Protein AF-0000000077101156 (afdb_homodimer)

pLDDT: mean 92.53, std 10.07, range [42.16, 98.94]

Solvent-accessible surface area (backbone atoms only — not comparable to full-atom values): 41865 Å² total; per-residue (Å²): 132,96,75,68,54,68,66,53,35,39,62,56,43,44,55,80,63,51,94,92,47,60,87,61,80,62,68,59,64,40,34,51,38,80,44,78,38,65,65,61,48,22,32,39,66,68,65,74,40,89,78,66,47,37,36,64,61,42,38,74,32,38,50,22,44,20,42,21,53,13,57,56,46,64,32,70,32,42,44,57,16,15,12,28,41,25,18,54,50,49,66,48,54,65,67,44,40,42,76,26,31,34,38,29,42,51,56,38,38,64,63,57,45,46,27,43,67,48,55,35,37,40,28,30,26,45,59,48,72,38,58,79,81,53,49,72,68,60,53,57,65,68,61,54,96,52,42,48,36,33,38,45,26,49,43,13,43,78,67,46,46,54,55,59,45,57,63,51,24,52,50,24,51,73,70,66,23,48,25,35,30,37,34,40,58,34,32,51,81,28,33,42,58,55,83,44,49,36,29,32,39,28,25,36,36,30,22,45,42,23,24,68,35,46,37,65,18,12,25,38,29,32,44,46,70,67,64,55,67,85,34,28,82,81,37,34,87,39,54,32,64,29,78,90,56,69,45,43,30,35,43,79,75,45,46,59,39,18,68,53,50,47,36,33,74,45,49,29,55,36,43,16,34,29,48,49,36,65,46,33,49,54,33,45,60,22,32,45,46,31,64,59,48,53,51,40,11,22,53,32,27,46,54,48,46,56,52,45,60,71,33,90,59,41,64,48,61,48,38,40,74,37,88,85,30,91,27,19,67,57,28,48,70,62,17,69,85,32,50,42,24,60,34,30,34,27,37,67,62,28,56,66,34,47,50,49,22,62,49,49,37,81,74,50,40,41,29,80,60,57,44,28,47,58,36,24,31,39,44,39,48,62,31,73,38,57,63,38,53,72,64,50,28,47,73,57,58,38,54,66,39,34,30,42,35,19,36,16,60,61,61,52,69,60,56,47,50,34,49,50,60,10,50,68,67,38,124,132,95,75,67,54,68,67,55,36,39,63,58,44,44,55,80,62,53,95,93,48,61,88,62,80,62,70,59,66,40,33,49,39,81,44,78,37,64,64,62,49,24,31,39,65,68,66,72,41,89,78,65,46,37,36,63,63,43,38,75,31,37,50,23,43,20,42,20,55,12,56,55,47,64,33,69,31,43,43,57,15,15,12,29,40,26,19,54,50,48,66,49,53,65,68,42,39,44,75,25,31,34,38,29,42,52,56,39,38,63,63,57,46,47,27,43,66,48,56,35,37,41,27,30,25,44,59,48,72,38,58,78,81,52,50,73,68,60,52,57,66,69,61,54,95,51,42,47,35,33,40,46,26,48,43,13,41,79,68,46,46,54,55,58,46,58,64,52,25,51,51,24,52,73,70,66,24,48,23,36,32,37,34,38,58,35,33,48,82,28,35,42,56,56,82,44,50,36,30,33,40,28,25,36,36,30,22,44,43,24,24,66,35,47,38,64,17,12,25,38,28,33,44,43,70,66,64,55,68,83,34,29,84,79,36,35,87,40,55,31,64,29,80,91,55,70,45,43,31,34,43,78,75,45,46,58,39,19,69,54,49,48,36,33,74,44,49,29,55,35,43,16,34,29,48,48,34,65,45,36,50,54,33,44,59,23,32,43,46,31,64,60,48,52,52,40,10,22,52,32,26,48,53,49,46,54,53,46,60,72,34,90,58,41,63,49,61,47,37,39,75,37,87,86,30,91,27,18,68,60,28,49,70,63,16,69,83,32,48,42,23,61,34,29,32,28,38,66,62,27,57,66,34,46,50,50,22,60,50,50,36,78,76,50,39,41,29,78,59,55,43,29,47,57,34,24,32,39,44,39,48,65,31,74,39,57,65,38,55,72,64,51,26,46,72,57,57,37,54,68,39,34,32,42,35,19,36,16,59,63,61,52,68,60,55,47,50,34,49,50,59,10,50,68,67,38,125

InterPro domains:
  IPR000277 Cys/Met metabolism, pyridoxal phosphate-dependent enzyme [PF01053] (7-423)
  IPR000277 Cys/Met metabolism, pyridoxal phosphate-dependent enzyme [PIRSF001434] (5-426)
  IPR000277 Cys/Met metabolism, pyridoxal phosphate-dependent enzyme [cd00614] (22-424)
  IPR006235 O-acetylhomoserine/O-acetylserine sulfhydrylase [PTHR43797] (3-425)
  IPR006235 O-acetylhomoserine/O-acetylserine sulfhydrylase [TIGR01326] (6-423)
  IPR015421 Pyridoxal phosphate-dependent transferase, major domain [G3DSA:3.40.640.10] (2-288)
  IPR015422 Pyridoxal phosphate-dependent transferase, small domain [G3DSA:3.90.1150.10] (292-427)
  IPR015424 Pyridoxal phosphate-dependent transferase [SSF53383] (5-423)

Radius of gyration: 27.14 Å; Cα contacts (8 Å, |Δi|>4): 2015; chains: 2; bounding box: 59×78×65 Å

Foldseek 3Di:
DLDDDLLCLLAQALDDDDVPGDPAQDLPQDQADDDDDPVVVVCVLLVNDDDTGGPLQPDSLQRSLQRSLQVLLQADGKGKFQALLLQLVLLVVLQDAAQAEEEEELQADPVNCCCQPPVVVVRRYHYDYDHLPDDLVVLLVPDDLRYAEYEYECQGPPLRAGHPLQSRLCSQVVSQHFYEYEDAFQRSLQFNSVVSRHFKYKYFLCFLLLQANPHHMMMIGGRLPRDCCVVCVSRVVQQFFDPVRVGDNQCVPPPSCSSVVSSSVPVSVVVRRHHRSVRSSSSSVSSSCSNVWFLLLQVLQAVLQVVLCPDPFWDDKAACCDPPHPNVVVCCVRGVSGGGNKMKTFTPVAPVLLVQLQVQFDQEDDDPGANHLGKYKYQCCVPVCVVPPCVRCVVSVHHNRIMIIHGHNPDSVVVNVRSVVSSVRRD/DLDDDLLCLLAQALDDDDVPDDPAQDLPQDQADDDDDPVVVVCVLLVNDDDTGGPLQPDSLQRSLQRSLQVLLQADGKGKFQALLVQLVLLVVLQDAAQAEEEEELQADPVNCCCQPPVVVVRRYHYDYDHLPDDLVVLLVPDDLRYAEYEYECQGPPLGAGHPLQSRLCSQVVSQHFYEYEDAFQRSLQFNSVVSRHFKYKYFLCFLLLQANPGHMMMIGGRLPRDCVVVCVSRVVQQWFDPVRVGDNQCVPPPSCSSVVSSSVPVSVVVRRHHRSVRSSSSSVSSSCSNVWFLLLQVLQAVLQVVLCPDPFWDDKAACCDPPHPNVVVCCVRGVSGGGNKMKTFTPVAPVLLVQLQVQFDQEDDDPGANHLGKYKYQCCVPVCVVPPCVRCVVSVHHNRIMMIHGHNPDSVVVNVRSVRSSVRRD

Structure (mmCIF, N/CA/C/O backbone):
data_AF-0000000077101156-model_v1
#
loop_
_entity.id
_entity.type
_entity.pdbx_description
1 polymer 'O-acetylhomoserine aminocarboxypropyltransferase/cysteine synthase'
#
loop_
_atom_site.group_PDB
_atom_site.id
_atom_site.type_symbol
_atom_site.label_atom_id
_atom_site.label_alt_id
_atom_site.label_comp_id
_atom_site.label_asym_id
_atom_site.label_entity_id
_atom_site.label_seq_id
_atom_site.pdbx_PDB_ins_code
_atom_site.Cartn_x
_atom_site.Cartn_y
_atom_site.Cartn_z
_atom_site.occupancy
_atom_site.B_iso_or_equiv
_atom_site.auth_seq_id
_atom_site.auth_comp_id
_atom_site.auth_asym_id
_atom_site.auth_atom_id
_atom_site.pdbx_PDB_model_num
ATOM 1 N N . MET A 1 1 ? 25.453 23.359 -11.617 1 42.16 1 MET A N 1
ATOM 2 C CA . MET A 1 1 ? 25 24.172 -10.492 1 42.16 1 MET A CA 1
ATOM 3 C C . MET A 1 1 ? 24.25 23.312 -9.477 1 42.16 1 MET A C 1
ATOM 5 O O . MET A 1 1 ? 23.141 22.812 -9.766 1 42.16 1 MET A O 1
ATOM 9 N N . SER A 1 2 ? 24.984 22.641 -8.516 1 55.53 2 SER A N 1
ATOM 10 C CA . SER A 1 2 ? 24.656 21.609 -7.543 1 55.53 2 SER A CA 1
ATOM 11 C C . SER A 1 2 ? 23.797 22.172 -6.418 1 55.53 2 SER A C 1
ATOM 13 O O . SER A 1 2 ? 23.219 21.422 -5.633 1 55.53 2 SER A O 1
ATOM 15 N N . ASP A 1 3 ? 23.5 23.531 -6.371 1 74.31 3 ASP A N 1
ATOM 16 C CA . ASP A 1 3 ? 22.797 24.062 -5.207 1 74.31 3 ASP A CA 1
ATOM 17 C C . ASP A 1 3 ? 21.656 24.984 -5.621 1 74.31 3 ASP A C 1
ATOM 19 O O . ASP A 1 3 ? 21.656 26.172 -5.266 1 74.31 3 ASP A O 1
ATOM 23 N N . TYR A 1 4 ? 20.797 24.469 -6.41 1 83.69 4 TYR A N 1
ATOM 24 C CA . TYR A 1 4 ? 19.656 25.266 -6.863 1 83.69 4 TYR A CA 1
ATOM 25 C C . TYR A 1 4 ? 18.781 25.672 -5.688 1 83.69 4 TYR A C 1
ATOM 27 O O . TYR A 1 4 ? 18.75 24.984 -4.66 1 83.69 4 TYR A O 1
ATOM 35 N N . LYS A 1 5 ? 18.188 26.891 -5.848 1 90.81 5 LYS A N 1
ATOM 36 C CA . LYS A 1 5 ? 17.156 27.281 -4.898 1 90.81 5 LYS A CA 1
ATOM 37 C C . LYS A 1 5 ? 15.922 26.406 -5.02 1 90.81 5 LYS A C 1
ATOM 39 O O . LYS A 1 5 ? 15.758 25.703 -6.016 1 90.81 5 LYS A O 1
ATOM 44 N N . ILE A 1 6 ? 15.117 26.422 -4.039 1 93 6 ILE A N 1
ATOM 45 C CA . ILE A 1 6 ? 14.039 25.453 -3.869 1 93 6 ILE A CA 1
ATOM 46 C C . ILE A 1 6 ? 13.039 25.594 -5.016 1 93 6 ILE A C 1
ATOM 48 O O . ILE A 1 6 ? 12.469 24.594 -5.469 1 93 6 ILE A O 1
ATOM 52 N N . GLU A 1 7 ? 12.766 26.891 -5.594 1 89.31 7 GLU A N 1
ATOM 53 C CA . GLU A 1 7 ? 11.852 27.094 -6.711 1 89.31 7 GLU A CA 1
ATOM 54 C C . GLU A 1 7 ? 12.328 26.359 -7.957 1 89.31 7 GLU A C 1
ATOM 56 O O . GLU A 1 7 ? 11.531 25.75 -8.672 1 89.31 7 GLU A O 1
ATOM 61 N N . THR A 1 8 ? 13.633 26.453 -8.18 1 90.19 8 THR A N 1
ATOM 62 C CA . THR A 1 8 ? 14.234 25.781 -9.328 1 90.19 8 THR A CA 1
ATOM 63 C C . THR A 1 8 ? 14.195 24.266 -9.148 1 90.19 8 THR A C 1
ATOM 65 O O . THR A 1 8 ? 13.953 23.531 -10.102 1 90.19 8 THR A O 1
ATOM 68 N N . LYS A 1 9 ? 14.367 23.797 -7.898 1 92.31 9 LYS A N 1
ATOM 69 C CA . LYS A 1 9 ? 14.328 22.359 -7.621 1 92.31 9 LYS A CA 1
ATOM 70 C C . LYS A 1 9 ? 12.938 21.781 -7.895 1 92.31 9 LYS A C 1
ATOM 72 O O . LYS A 1 9 ? 12.812 20.656 -8.391 1 92.31 9 LYS A O 1
ATOM 77 N N . CYS A 1 10 ? 11.867 22.531 -7.566 1 92.06 10 CYS A N 1
ATOM 78 C CA . CYS A 1 10 ? 10.5 22.094 -7.832 1 92.06 10 CYS A CA 1
ATOM 79 C C . CYS A 1 10 ? 10.32 21.734 -9.305 1 92.06 10 CYS A C 1
ATOM 81 O O . CYS A 1 10 ? 9.578 20.812 -9.633 1 92.06 10 CYS A O 1
ATOM 83 N N . ILE A 1 11 ? 11.078 22.422 -10.164 1 86.19 11 ILE A N 1
ATOM 84 C CA . ILE A 1 11 ? 10.836 22.328 -11.602 1 86.19 11 ILE A CA 1
ATOM 85 C C . ILE A 1 11 ? 11.844 21.375 -12.234 1 86.19 11 ILE A C 1
ATOM 87 O O . ILE A 1 11 ? 11.484 20.562 -13.094 1 86.19 11 ILE A O 1
ATOM 91 N N . GLN A 1 12 ? 13.102 21.438 -11.711 1 84.56 12 GLN A N 1
ATOM 92 C CA . GLN A 1 12 ? 14.18 20.859 -12.516 1 84.56 12 GLN A CA 1
ATOM 93 C C . GLN A 1 12 ? 14.703 19.578 -11.875 1 84.56 12 GLN A C 1
ATOM 95 O O . GLN A 1 12 ? 15.398 18.797 -12.531 1 84.56 12 GLN A O 1
ATOM 100 N N . SER A 1 13 ? 14.391 19.297 -10.648 1 88.62 13 SER A N 1
ATOM 101 C CA . SER A 1 13 ? 14.992 18.141 -9.977 1 88.62 13 SER A CA 1
ATOM 102 C C . SER A 1 13 ? 14.312 16.844 -10.383 1 88.62 13 SER A C 1
ATOM 104 O O . SER A 1 13 ? 13.156 16.844 -10.82 1 88.62 13 SER A O 1
ATOM 106 N N . GLY A 1 14 ? 15.062 15.68 -10.148 1 88.69 14 GLY A N 1
ATOM 107 C CA . GLY A 1 14 ? 14.5 14.344 -10.258 1 88.69 14 GLY A CA 1
ATOM 108 C C . GLY A 1 14 ? 14.703 13.719 -11.625 1 88.69 14 GLY A C 1
ATOM 109 O O . GLY A 1 14 ? 15.312 12.656 -11.742 1 88.69 14 GLY A O 1
ATOM 110 N N . TRP A 1 15 ? 14.156 14.336 -12.703 1 89.62 15 TRP A N 1
ATOM 111 C CA . TRP A 1 15 ? 14.266 13.844 -14.07 1 89.62 15 TRP A CA 1
ATOM 112 C C . TRP A 1 15 ? 15.234 14.695 -14.883 1 89.62 15 TRP A C 1
ATOM 114 O O . TRP A 1 15 ? 15.062 15.914 -14.992 1 89.62 15 TRP A O 1
ATOM 124 N N . GLU A 1 16 ? 16.266 14.094 -15.375 1 88.75 16 GLU A N 1
ATOM 125 C CA . GLU A 1 16 ? 17.281 14.758 -16.188 1 88.75 16 GLU A CA 1
ATOM 126 C C . GLU A 1 16 ? 17.375 14.141 -17.578 1 88.75 16 GLU A C 1
ATOM 128 O O . GLU A 1 16 ? 18.266 13.328 -17.844 1 88.75 16 GLU A O 1
ATOM 133 N N . PRO A 1 17 ? 16.531 14.617 -18.438 1 86.44 17 PRO A N 1
ATOM 134 C CA . PRO A 1 17 ? 16.484 14.023 -19.781 1 86.44 17 PRO A CA 1
ATOM 135 C C . PRO A 1 17 ? 17.781 14.227 -20.562 1 86.44 17 PRO A C 1
ATOM 137 O O . PRO A 1 17 ? 18.406 15.289 -20.453 1 86.44 17 PRO A O 1
ATOM 140 N N . LYS A 1 18 ? 18.109 13.242 -21.281 1 86.88 18 LYS A N 1
ATOM 141 C CA . LYS A 1 18 ? 19.219 13.328 -22.234 1 86.88 18 LYS A CA 1
ATOM 142 C C . LYS A 1 18 ? 18.734 13.703 -23.625 1 86.88 18 LYS A C 1
ATOM 144 O O . LYS A 1 18 ? 17.531 13.867 -23.844 1 86.88 18 LYS A O 1
ATOM 149 N N . LYS A 1 19 ? 19.75 13.977 -24.438 1 82.06 19 LYS A N 1
ATOM 150 C CA . LYS A 1 19 ? 19.406 14.328 -25.812 1 82.06 19 LYS A CA 1
ATOM 151 C C . LYS A 1 19 ? 18.406 13.344 -26.391 1 82.06 19 LYS A C 1
ATOM 153 O O . LYS A 1 19 ? 18.625 12.125 -26.359 1 82.06 19 LYS A O 1
ATOM 158 N N . GLY A 1 20 ? 17.297 13.844 -26.938 1 86.5 20 GLY A N 1
ATOM 159 C CA . GLY A 1 20 ? 16.281 13.023 -27.594 1 86.5 20 GLY A CA 1
ATOM 160 C C . GLY A 1 20 ? 15.25 12.477 -26.625 1 86.5 20 GLY A C 1
ATOM 161 O O . GLY A 1 20 ? 14.227 11.938 -27.047 1 86.5 20 GLY A O 1
ATOM 162 N N . GLU A 1 21 ? 15.461 12.594 -25.344 1 87.31 21 GLU A N 1
ATOM 163 C CA . GLU A 1 21 ? 14.508 12.109 -24.359 1 87.31 21 GLU A CA 1
ATOM 164 C C . GLU A 1 21 ? 13.453 13.164 -24.047 1 87.31 21 GLU A C 1
ATOM 166 O O . GLU A 1 21 ? 13.688 14.359 -24.234 1 87.31 21 GLU A O 1
ATOM 171 N N . PRO A 1 22 ? 12.297 12.695 -23.641 1 88.5 22 PRO A N 1
ATOM 172 C CA . PRO A 1 22 ? 11.242 13.656 -23.328 1 88.5 22 PRO A CA 1
ATOM 173 C C . PRO A 1 22 ? 11.617 14.617 -22.203 1 88.5 22 PRO A C 1
ATOM 175 O O . PRO A 1 22 ? 12.266 14.211 -21.234 1 88.5 22 PRO A O 1
ATOM 178 N N . ARG A 1 23 ? 11.266 15.836 -22.359 1 85.75 23 ARG A N 1
ATOM 179 C CA . ARG A 1 23 ? 11.516 16.859 -21.344 1 85.75 23 ARG A CA 1
ATOM 180 C C . ARG A 1 23 ? 10.781 16.547 -20.047 1 85.75 23 ARG A C 1
ATOM 182 O O . ARG A 1 23 ? 11.266 16.859 -18.969 1 85.75 23 ARG A O 1
ATOM 189 N N . VAL A 1 24 ? 9.547 16.062 -20.203 1 88.12 24 VAL A N 1
ATOM 190 C CA . VAL A 1 24 ? 8.727 15.68 -19.062 1 88.12 24 VAL A CA 1
ATOM 191 C C . VAL A 1 24 ? 8.961 14.203 -18.734 1 88.12 24 VAL A C 1
ATOM 193 O O . VAL A 1 24 ? 9.094 13.375 -19.641 1 88.12 24 VAL A O 1
ATOM 196 N N . VAL A 1 25 ? 9.047 13.82 -17.422 1 92.06 25 VAL A N 1
ATOM 197 C CA . VAL A 1 25 ? 9.281 12.445 -16.984 1 92.06 25 VAL A CA 1
ATOM 198 C C . VAL A 1 25 ? 8.25 11.523 -17.625 1 92.06 25 VAL A C 1
ATOM 200 O O . VAL A 1 25 ? 7.047 11.789 -17.578 1 92.06 25 VAL A O 1
ATOM 203 N N . PRO A 1 26 ? 8.664 10.398 -18.266 1 93.25 26 PRO A N 1
ATOM 204 C CA . PRO A 1 26 ? 7.707 9.453 -18.844 1 93.25 26 PRO A CA 1
ATOM 205 C C . PRO A 1 26 ? 6.992 8.617 -17.781 1 93.25 26 PRO A C 1
ATOM 207 O O . PRO A 1 26 ? 7.523 8.414 -16.688 1 93.25 26 PRO A O 1
ATOM 210 N N . VAL A 1 27 ? 5.746 8.25 -18.094 1 95.31 27 VAL A N 1
ATOM 211 C CA . VAL A 1 27 ? 5.062 7.238 -17.297 1 95.31 27 VAL A CA 1
ATOM 212 C C . VAL A 1 27 ? 5.488 5.844 -17.75 1 95.31 27 VAL A C 1
ATOM 214 O O . VAL A 1 27 ? 5.066 5.371 -18.797 1 95.31 27 VAL A O 1
ATOM 217 N N . TYR A 1 28 ? 6.426 5.238 -17 1 94.19 28 TYR A N 1
ATOM 218 C CA . TYR A 1 28 ? 6.793 3.855 -17.281 1 94.19 28 TYR A CA 1
ATOM 219 C C . TYR A 1 28 ? 5.723 2.895 -16.766 1 94.19 28 TYR A C 1
ATOM 221 O O . TYR A 1 28 ? 5.828 2.369 -15.664 1 94.19 28 TYR A O 1
ATOM 229 N N . GLN A 1 29 ? 4.73 2.691 -17.609 1 92.81 29 GLN A N 1
ATOM 230 C CA . GLN A 1 29 ? 3.588 1.829 -17.328 1 92.81 29 GLN A CA 1
ATOM 231 C C . GLN A 1 29 ? 3.912 0.369 -17.625 1 92.81 29 GLN A C 1
ATOM 233 O O . GLN A 1 29 ? 3.367 -0.212 -18.562 1 92.81 29 GLN A O 1
ATOM 238 N N . SER A 1 30 ? 4.789 -0.217 -16.844 1 91.94 30 SER A N 1
ATOM 239 C CA . SER A 1 30 ? 5.27 -1.588 -16.969 1 91.94 30 SER A CA 1
ATOM 240 C C . SER A 1 30 ? 5.512 -2.221 -15.602 1 91.94 30 SER A C 1
ATOM 242 O O . SER A 1 30 ? 5.934 -1.543 -14.664 1 91.94 30 SER A O 1
ATOM 244 N N . THR A 1 31 ? 5.258 -3.488 -15.469 1 93.25 31 THR A N 1
ATOM 245 C CA . THR A 1 31 ? 5.543 -4.188 -14.219 1 93.25 31 THR A CA 1
ATOM 246 C C . THR A 1 31 ? 6.969 -4.723 -14.211 1 93.25 31 THR A C 1
ATOM 248 O O . THR A 1 31 ? 7.523 -5.016 -13.148 1 93.25 31 THR A O 1
ATOM 251 N N . THR A 1 32 ? 7.516 -4.918 -15.391 1 91.56 32 THR A N 1
ATOM 252 C CA . THR A 1 32 ? 8.805 -5.594 -15.5 1 91.56 32 THR A CA 1
ATOM 253 C C . THR A 1 32 ? 9.648 -4.957 -16.594 1 91.56 32 THR A C 1
ATOM 255 O O . THR A 1 32 ? 9.195 -4.047 -17.297 1 91.56 32 THR A O 1
ATOM 258 N N . PHE A 1 33 ? 10.922 -5.309 -16.656 1 90.19 33 PHE A N 1
ATOM 259 C CA . PHE A 1 33 ? 11.922 -4.758 -17.562 1 90.19 33 PHE A CA 1
ATOM 260 C C . PHE A 1 33 ? 12.781 -5.871 -18.156 1 90.19 33 PHE A C 1
ATOM 262 O O . PHE A 1 33 ? 13.141 -6.824 -17.469 1 90.19 33 PHE A O 1
ATOM 269 N N . LYS A 1 34 ? 13.055 -5.801 -19.422 1 89.75 34 LYS A N 1
ATOM 270 C CA . LYS A 1 34 ? 13.758 -6.852 -20.156 1 89.75 34 LYS A CA 1
ATOM 271 C C . LYS A 1 34 ? 15.266 -6.773 -19.906 1 89.75 34 LYS A C 1
ATOM 273 O O . LYS A 1 34 ? 15.836 -5.68 -19.859 1 89.75 34 LYS A O 1
ATOM 278 N N . TYR A 1 35 ? 15.914 -7.859 -19.75 1 85.88 35 TYR A N 1
ATOM 279 C CA . TYR A 1 35 ? 17.375 -7.965 -19.75 1 85.88 35 TYR A CA 1
ATOM 280 C C . TYR A 1 35 ? 17.844 -8.875 -20.891 1 85.88 35 TYR A C 1
ATOM 282 O O . TYR A 1 35 ? 17.141 -9.789 -21.297 1 85.88 35 TYR A O 1
ATOM 290 N N . ASP A 1 36 ? 19.016 -8.539 -21.328 1 82.25 36 ASP A N 1
ATOM 291 C CA . ASP A 1 36 ? 19.516 -9.266 -22.484 1 82.25 36 ASP A CA 1
ATOM 292 C C . ASP A 1 36 ? 20.203 -10.555 -22.062 1 82.25 36 ASP A C 1
ATOM 294 O O . ASP A 1 36 ? 20.234 -11.531 -22.812 1 82.25 36 ASP A O 1
ATOM 298 N N . THR A 1 37 ? 20.781 -10.477 -20.844 1 83.19 37 THR A N 1
ATOM 299 C CA . THR A 1 37 ? 21.469 -11.68 -20.406 1 83.19 37 THR A CA 1
ATOM 300 C C . THR A 1 37 ? 21.078 -12.031 -18.969 1 83.19 37 THR A C 1
ATOM 302 O O . THR A 1 37 ? 20.703 -11.148 -18.188 1 83.19 37 THR A O 1
ATOM 305 N N . SER A 1 38 ? 21.188 -13.305 -18.688 1 80 38 SER A N 1
ATOM 306 C CA . SER A 1 38 ? 20.891 -13.789 -17.344 1 80 38 SER A CA 1
ATOM 307 C C . SER A 1 38 ? 21.844 -13.164 -16.328 1 80 38 SER A C 1
ATOM 309 O O . SER A 1 38 ? 21.438 -12.898 -15.188 1 80 38 SER A O 1
ATOM 311 N N . ASP A 1 39 ? 22.969 -12.953 -16.766 1 77.5 39 ASP A N 1
ATOM 312 C CA . ASP A 1 39 ? 23.969 -12.367 -15.867 1 77.5 39 ASP A CA 1
ATOM 313 C C . ASP A 1 39 ? 23.562 -10.953 -15.445 1 77.5 39 ASP A C 1
ATOM 315 O O . ASP A 1 39 ? 23.75 -10.57 -14.289 1 77.5 39 ASP A O 1
ATOM 319 N N . GLN A 1 40 ? 23.094 -10.227 -16.391 1 77.19 40 GLN A N 1
ATOM 320 C CA . GLN A 1 40 ? 22.656 -8.867 -16.094 1 77.19 40 GLN A CA 1
ATOM 321 C C . GLN A 1 40 ? 21.562 -8.852 -15.031 1 77.19 40 GLN A C 1
ATOM 323 O O . GLN A 1 40 ? 21.594 -8.047 -14.102 1 77.19 40 GLN A O 1
ATOM 328 N N . MET A 1 41 ? 20.719 -9.719 -15.117 1 77 41 MET A N 1
ATOM 329 C CA . MET A 1 41 ? 19.609 -9.789 -14.164 1 77 41 MET A CA 1
ATOM 330 C C . MET A 1 41 ? 20.094 -10.234 -12.797 1 77 41 MET A C 1
ATOM 332 O O . MET A 1 41 ? 19.656 -9.711 -11.773 1 77 41 MET A O 1
ATOM 336 N N . GLY A 1 42 ? 20.953 -11.203 -12.812 1 75 42 GLY A N 1
ATOM 337 C CA . GLY A 1 42 ? 21.516 -11.68 -11.555 1 75 42 GLY A CA 1
ATOM 338 C C . GLY A 1 42 ? 22.234 -10.586 -10.781 1 75 42 GLY A C 1
ATOM 339 O O . GLY A 1 42 ? 22.094 -10.508 -9.555 1 75 42 GLY A O 1
ATOM 340 N N . ARG A 1 43 ? 22.922 -9.766 -11.492 1 75.06 43 ARG A N 1
ATOM 341 C CA . ARG A 1 43 ? 23.672 -8.68 -10.859 1 75.06 43 ARG A CA 1
ATOM 342 C C . ARG A 1 43 ? 22.734 -7.664 -10.219 1 75.06 43 ARG A C 1
ATOM 344 O O . ARG A 1 43 ? 23.062 -7.059 -9.203 1 75.06 43 ARG A O 1
ATOM 351 N N . LEU A 1 44 ? 21.594 -7.551 -10.75 1 75.25 44 LEU A N 1
ATOM 352 C CA . LEU A 1 44 ? 20.609 -6.637 -10.195 1 75.25 44 LEU A CA 1
ATOM 353 C C . LEU A 1 44 ? 20.031 -7.188 -8.891 1 75.25 44 LEU A C 1
ATOM 355 O O . LEU A 1 44 ? 19.875 -6.449 -7.918 1 75.25 44 LEU A O 1
ATOM 359 N N . PHE A 1 45 ? 19.797 -8.422 -8.93 1 70.31 45 PHE A N 1
ATOM 360 C CA . PHE A 1 45 ? 19.219 -9.062 -7.742 1 70.31 45 PHE A CA 1
ATOM 361 C C . PHE A 1 45 ? 20.219 -9.023 -6.586 1 70.31 45 PHE A C 1
ATOM 363 O O . PHE A 1 45 ? 19.812 -8.938 -5.422 1 70.31 45 PHE A O 1
ATOM 370 N N . ASP A 1 46 ? 21.5 -9.031 -6.992 1 68.25 46 ASP A N 1
ATOM 371 C CA . ASP A 1 46 ? 22.547 -9.031 -5.984 1 68.25 46 ASP A CA 1
ATOM 372 C C . ASP A 1 46 ? 22.922 -7.605 -5.586 1 68.25 46 ASP A C 1
ATOM 374 O O . ASP A 1 46 ? 23.875 -7.395 -4.824 1 68.25 46 ASP A O 1
ATOM 378 N N . LEU A 1 47 ? 22.172 -6.668 -6.125 1 70.12 47 LEU A N 1
ATOM 379 C CA . LEU A 1 47 ? 22.422 -5.254 -5.863 1 70.12 47 LEU A CA 1
ATOM 380 C C . LEU A 1 47 ? 23.812 -4.848 -6.305 1 70.12 47 LEU A C 1
ATOM 382 O O . LEU A 1 47 ? 24.438 -3.975 -5.695 1 70.12 47 LEU A O 1
ATOM 386 N N . GLU A 1 48 ? 24.344 -5.625 -7.273 1 70.88 48 GLU A N 1
ATOM 387 C CA . GLU A 1 48 ? 25.656 -5.301 -7.805 1 70.88 48 GLU A CA 1
ATOM 388 C C . GLU A 1 48 ? 25.562 -4.266 -8.922 1 70.88 48 GLU A C 1
ATOM 390 O O . GLU A 1 48 ? 26.531 -3.555 -9.203 1 70.88 48 GLU A O 1
ATOM 395 N N . ASP A 1 49 ? 24.453 -4.285 -9.562 1 75.25 49 ASP A N 1
ATOM 396 C CA . ASP A 1 49 ? 24.156 -3.301 -10.602 1 75.25 49 ASP A CA 1
ATOM 397 C C . ASP A 1 49 ? 22.859 -2.564 -10.312 1 75.25 49 ASP A C 1
ATOM 399 O O . ASP A 1 49 ? 21.984 -3.076 -9.594 1 75.25 49 ASP A O 1
ATOM 403 N N . ALA A 1 50 ? 22.938 -1.342 -10.82 1 75.75 50 ALA A N 1
ATOM 404 C CA . ALA A 1 50 ? 21.703 -0.568 -10.703 1 75.75 50 ALA A CA 1
ATOM 405 C C . ALA A 1 50 ? 20.797 -0.781 -11.922 1 75.75 50 ALA A C 1
ATOM 407 O O . ALA A 1 50 ? 21.297 -0.921 -13.047 1 75.75 50 ALA A O 1
ATOM 408 N N . GLY A 1 51 ? 19.609 -0.946 -11.664 1 84.88 51 GLY A N 1
ATOM 409 C CA . GLY A 1 51 ? 18.625 -1.104 -12.719 1 84.88 51 GLY A CA 1
ATOM 410 C C . GLY A 1 51 ? 17.234 -1.43 -12.203 1 84.88 51 GLY A C 1
ATOM 411 O O . GLY A 1 51 ? 17 -1.391 -11 1 84.88 51 GLY A O 1
ATOM 412 N N . TYR A 1 52 ? 16.375 -1.51 -13.172 1 89.62 52 TYR A N 1
ATOM 413 C CA . TYR A 1 52 ? 14.992 -1.795 -12.844 1 89.62 52 TYR A CA 1
ATOM 414 C C . TYR A 1 52 ? 14.609 -3.205 -13.273 1 89.62 52 TYR A C 1
ATOM 416 O O . TYR A 1 52 ? 14.938 -3.635 -14.383 1 89.62 52 TYR A O 1
ATOM 424 N N . PHE A 1 53 ? 13.914 -3.951 -12.391 1 86.62 53 PHE A N 1
ATOM 425 C CA . PHE A 1 53 ? 13.516 -5.285 -12.828 1 86.62 53 PHE A CA 1
ATOM 426 C C . PHE A 1 53 ? 12.047 -5.535 -12.508 1 86.62 53 PHE A C 1
ATOM 428 O O . PHE A 1 53 ? 11.398 -6.367 -13.148 1 86.62 53 PHE A O 1
ATOM 435 N N . TYR A 1 54 ? 11.609 -4.895 -11.5 1 91.62 54 TYR A N 1
ATOM 436 C CA . TYR A 1 54 ? 10.211 -5.109 -11.141 1 91.62 54 TYR A CA 1
ATOM 437 C C . TYR A 1 54 ? 9.625 -3.867 -10.477 1 91.62 54 TYR A C 1
ATOM 439 O O . TYR A 1 54 ? 10.156 -3.375 -9.484 1 91.62 54 TYR A O 1
ATOM 447 N N . THR A 1 55 ? 8.516 -3.418 -10.859 1 93 55 THR A N 1
ATOM 448 C CA . THR A 1 55 ? 7.945 -2.115 -10.539 1 93 55 THR A CA 1
ATOM 449 C C . THR A 1 55 ? 7.523 -2.062 -9.07 1 93 55 THR A C 1
ATOM 451 O O . THR A 1 55 ? 7.547 -0.998 -8.453 1 93 55 THR A O 1
ATOM 454 N N . ARG A 1 56 ? 7.164 -3.154 -8.469 1 91.62 56 ARG A N 1
ATOM 455 C CA . ARG A 1 56 ? 6.793 -3.109 -7.059 1 91.62 56 ARG A CA 1
ATOM 456 C C . ARG A 1 56 ? 7.938 -2.559 -6.215 1 91.62 56 ARG A C 1
ATOM 458 O O . ARG A 1 56 ? 7.703 -1.889 -5.203 1 91.62 56 ARG A O 1
ATOM 465 N N . LEU A 1 57 ? 9.148 -2.807 -6.656 1 91.62 57 LEU A N 1
ATOM 466 C CA . LEU A 1 57 ? 10.312 -2.357 -5.898 1 91.62 57 LEU A CA 1
ATOM 467 C C . LEU A 1 57 ? 10.773 -0.985 -6.371 1 91.62 57 LEU A C 1
ATOM 469 O O . LEU A 1 57 ? 11.047 -0.101 -5.559 1 91.62 57 LEU A O 1
ATOM 473 N N . GLN A 1 58 ? 10.93 -0.952 -7.656 1 92.31 58 GLN A N 1
ATOM 474 C CA . GLN A 1 58 ? 11.414 0.302 -8.227 1 92.31 58 GLN A CA 1
ATOM 475 C C . GLN A 1 58 ? 10.852 0.516 -9.633 1 92.31 58 GLN A C 1
ATOM 477 O O . GLN A 1 58 ? 10.648 -0.444 -10.383 1 92.31 58 GLN A O 1
ATOM 482 N N . ASN A 1 59 ? 10.586 1.697 -9.953 1 95.75 59 ASN A N 1
ATOM 483 C CA . ASN A 1 59 ? 10.086 2.18 -11.242 1 95.75 59 ASN A CA 1
ATOM 484 C C . ASN A 1 59 ? 10.719 3.52 -11.617 1 95.75 59 ASN A C 1
ATOM 486 O O . ASN A 1 59 ? 10.859 4.402 -10.766 1 95.75 59 ASN A O 1
ATOM 490 N N . PRO A 1 60 ? 11.141 3.611 -12.891 1 95.19 60 PRO A N 1
ATOM 491 C CA . PRO A 1 60 ? 11.844 4.844 -13.266 1 95.19 60 PRO A CA 1
ATOM 492 C C . PRO A 1 60 ? 11.016 6.098 -12.984 1 95.19 60 PRO A C 1
ATOM 494 O O . PRO A 1 60 ? 11.562 7.117 -12.555 1 95.19 60 PRO A O 1
ATOM 497 N N . THR A 1 61 ? 9.703 6.098 -13.281 1 96.62 61 THR A N 1
ATOM 498 C CA . THR A 1 61 ? 8.859 7.246 -12.992 1 96.62 61 THR A CA 1
ATOM 499 C C . THR A 1 61 ? 8.867 7.57 -11.5 1 96.62 61 THR A C 1
ATOM 501 O O . THR A 1 61 ? 9.086 8.719 -11.109 1 96.62 61 THR A O 1
ATOM 504 N N . ASN A 1 62 ? 8.602 6.527 -10.688 1 97.88 62 ASN A N 1
ATOM 505 C CA . ASN A 1 62 ? 8.555 6.688 -9.234 1 97.88 62 ASN A CA 1
ATOM 506 C C . ASN A 1 62 ? 9.875 7.207 -8.68 1 97.88 62 ASN A C 1
ATOM 508 O O . ASN A 1 62 ? 9.891 8.086 -7.816 1 97.88 62 ASN A O 1
ATOM 512 N N . ASP A 1 63 ? 10.953 6.637 -9.18 1 96.88 63 ASP A N 1
ATOM 513 C CA . ASP A 1 63 ? 12.273 6.992 -8.672 1 96.88 63 ASP A CA 1
ATOM 514 C C . ASP A 1 63 ? 12.633 8.438 -9.023 1 96.88 63 ASP A C 1
ATOM 516 O O . ASP A 1 63 ? 13.273 9.133 -8.234 1 96.88 63 ASP A O 1
ATOM 520 N N . ALA A 1 64 ? 12.234 8.859 -10.203 1 96.5 64 ALA A N 1
ATOM 521 C CA . ALA A 1 64 ? 12.477 10.242 -10.594 1 96.5 64 ALA A CA 1
ATOM 522 C C . ALA A 1 64 ? 11.734 11.211 -9.68 1 96.5 64 ALA A C 1
ATOM 524 O O . ALA A 1 64 ? 12.297 12.234 -9.266 1 96.5 64 ALA A O 1
ATOM 525 N N . VAL A 1 65 ? 10.516 10.922 -9.383 1 98 65 VAL A N 1
ATOM 526 C CA . VAL A 1 65 ? 9.703 11.805 -8.555 1 98 65 VAL A CA 1
ATOM 527 C C . VAL A 1 65 ? 10.203 11.758 -7.109 1 98 65 VAL A C 1
ATOM 529 O O . VAL A 1 65 ? 10.273 12.797 -6.441 1 98 65 VAL A O 1
ATOM 532 N N . ALA A 1 66 ? 10.539 10.555 -6.625 1 98.62 66 ALA A N 1
ATOM 533 C CA . ALA A 1 66 ? 11.125 10.43 -5.297 1 98.62 66 ALA A CA 1
ATOM 534 C C . ALA A 1 66 ? 12.406 11.25 -5.184 1 98.62 66 ALA A C 1
ATOM 536 O O . ALA A 1 66 ? 12.656 11.883 -4.152 1 98.62 66 ALA A O 1
ATOM 537 N N . ALA A 1 67 ? 13.203 11.18 -6.211 1 97.62 67 ALA A N 1
ATOM 538 C CA . ALA A 1 67 ? 14.461 11.922 -6.223 1 97.62 67 ALA A CA 1
ATOM 539 C C . ALA A 1 67 ? 14.219 13.422 -6.133 1 97.62 67 ALA A C 1
ATOM 541 O O . ALA A 1 67 ? 14.984 14.148 -5.496 1 97.62 67 ALA A O 1
ATOM 542 N N . LYS A 1 68 ? 13.273 13.961 -6.793 1 97 68 LYS A N 1
ATOM 543 C CA . LYS A 1 68 ? 12.922 15.375 -6.699 1 97 68 LYS A CA 1
ATOM 544 C C . LYS A 1 68 ? 12.547 15.758 -5.27 1 97 68 LYS A C 1
ATOM 546 O O . LYS A 1 68 ? 13.016 16.766 -4.742 1 97 68 LYS A O 1
ATOM 551 N N . ILE A 1 69 ? 11.633 14.938 -4.645 1 98.75 69 ILE A N 1
ATOM 552 C CA . ILE A 1 69 ? 11.227 15.195 -3.27 1 98.75 69 ILE A CA 1
ATOM 553 C C . ILE A 1 69 ? 12.445 15.133 -2.35 1 98.75 69 ILE A C 1
ATOM 555 O O . ILE A 1 69 ? 12.57 15.938 -1.425 1 98.75 69 ILE A O 1
ATOM 559 N N . CYS A 1 70 ? 13.312 14.133 -2.596 1 98.56 70 CYS A N 1
ATOM 560 C CA . CYS A 1 70 ? 14.547 13.992 -1.831 1 98.56 70 CYS A CA 1
ATOM 561 C C . CYS A 1 70 ? 15.383 15.273 -1.9 1 98.56 70 CYS A C 1
ATOM 563 O O . CYS A 1 70 ? 15.836 15.773 -0.873 1 98.56 70 CYS A O 1
ATOM 565 N N . ASP A 1 71 ? 15.531 15.75 -3.068 1 97.25 71 ASP A N 1
ATOM 566 C CA . ASP A 1 71 ? 16.297 16.969 -3.279 1 97.25 71 ASP A CA 1
ATOM 567 C C . ASP A 1 71 ? 15.641 18.172 -2.592 1 97.25 71 ASP A C 1
ATOM 569 O O . ASP A 1 71 ? 16.312 18.984 -1.966 1 97.25 71 ASP A O 1
ATOM 573 N N . LEU A 1 72 ? 14.375 18.281 -2.686 1 97.62 72 LEU A N 1
ATOM 574 C CA . LEU A 1 72 ? 13.633 19.359 -2.062 1 97.62 72 LEU A CA 1
ATOM 575 C C . LEU A 1 72 ? 13.828 19.359 -0.55 1 97.62 72 LEU A C 1
ATOM 577 O O . LEU A 1 72 ? 13.977 20.422 0.062 1 97.62 72 LEU A O 1
ATOM 581 N N . GLU A 1 73 ? 13.867 18.188 0.055 1 98.31 73 GLU A N 1
ATOM 582 C CA . GLU A 1 73 ? 14.008 18.078 1.504 1 98.31 73 GLU A CA 1
ATOM 583 C C . GLU A 1 73 ? 15.469 18.203 1.927 1 98.31 73 GLU A C 1
ATOM 585 O O . GLU A 1 73 ? 15.766 18.438 3.1 1 98.31 73 GLU A O 1
ATOM 590 N N . GLY A 1 74 ? 16.391 18.016 1.021 1 97.56 74 GLY A N 1
ATOM 591 C CA . GLY A 1 74 ? 17.812 18 1.343 1 97.56 74 GLY A CA 1
ATOM 592 C C . GLY A 1 74 ? 18.297 16.672 1.866 1 97.56 74 GLY A C 1
ATOM 593 O O . GLY A 1 74 ? 19.156 16.609 2.736 1 97.56 74 GLY A O 1
ATOM 594 N N . GLY A 1 75 ? 17.625 15.586 1.437 1 98 75 GLY A N 1
ATOM 595 C CA . GLY A 1 75 ? 18.031 14.258 1.876 1 98 75 GLY A CA 1
ATOM 596 C C . GLY A 1 75 ? 18.953 13.562 0.902 1 98 75 GLY A C 1
ATOM 597 O O . GLY A 1 75 ? 19.438 14.172 -0.053 1 98 75 GLY A O 1
ATOM 598 N N . VAL A 1 76 ? 19.219 12.203 1.117 1 98.31 76 VAL A N 1
ATOM 599 C CA . VAL A 1 76 ? 20.188 11.484 0.286 1 98.31 76 VAL A CA 1
ATOM 600 C C . VAL A 1 76 ? 19.469 10.383 -0.493 1 98.31 76 VAL A C 1
ATOM 602 O O . VAL A 1 76 ? 19.953 9.93 -1.529 1 98.31 76 VAL A O 1
ATOM 605 N N . ALA A 1 77 ? 18.344 9.938 0.05 1 98.25 77 ALA A N 1
ATOM 606 C CA . ALA A 1 77 ? 17.562 8.883 -0.59 1 98.25 77 ALA A CA 1
ATOM 607 C C . ALA A 1 77 ? 16.078 9.008 -0.221 1 98.25 77 ALA A C 1
ATOM 609 O O . ALA A 1 77 ? 15.742 9.5 0.858 1 98.25 77 ALA A O 1
ATOM 610 N N . ALA A 1 78 ? 15.266 8.594 -1.1 1 98.69 78 ALA A N 1
ATOM 611 C CA . ALA A 1 78 ? 13.828 8.656 -0.846 1 98.69 78 ALA A CA 1
ATOM 612 C C . ALA A 1 78 ? 13.094 7.527 -1.563 1 98.69 78 ALA A C 1
ATOM 614 O O . ALA A 1 78 ? 13.633 6.91 -2.482 1 98.69 78 ALA A O 1
ATOM 615 N N . MET A 1 79 ? 11.93 7.215 -1.147 1 98.38 79 MET A N 1
ATOM 616 C CA . MET A 1 79 ? 11.016 6.289 -1.81 1 98.38 79 MET A CA 1
ATOM 617 C C . MET A 1 79 ? 9.578 6.793 -1.733 1 98.38 79 MET A C 1
ATOM 619 O O . MET A 1 79 ? 9.227 7.551 -0.827 1 98.38 79 MET A O 1
ATOM 623 N N . LEU A 1 80 ? 8.828 6.406 -2.734 1 98.69 80 LEU A N 1
ATOM 624 C CA . LEU A 1 80 ? 7.398 6.699 -2.727 1 98.69 80 LEU A CA 1
ATOM 625 C C . LEU A 1 80 ? 6.602 5.504 -2.219 1 98.69 80 LEU A C 1
ATOM 627 O O . LEU A 1 80 ? 7.023 4.359 -2.373 1 98.69 80 LEU A O 1
ATOM 631 N N . THR A 1 81 ? 5.512 5.773 -1.574 1 98.62 81 THR A N 1
ATOM 632 C CA . THR A 1 81 ? 4.559 4.758 -1.138 1 98.62 81 THR A CA 1
ATOM 633 C C . THR A 1 81 ? 3.156 5.082 -1.644 1 98.62 81 THR A C 1
ATOM 635 O O . THR A 1 81 ? 2.912 6.176 -2.156 1 98.62 81 THR A O 1
ATOM 638 N N . SER A 1 82 ? 2.215 4.137 -1.498 1 98.06 82 SER A N 1
ATOM 639 C CA . SER A 1 82 ? 0.869 4.273 -2.045 1 98.06 82 SER A CA 1
ATOM 640 C C . SER A 1 82 ? 0.056 5.297 -1.257 1 98.06 82 SER A C 1
ATOM 642 O O . SER A 1 82 ? -0.986 5.762 -1.724 1 98.06 82 SER A O 1
ATOM 644 N N . SER A 1 83 ? 0.485 5.637 -0.027 1 98.38 83 SER A N 1
ATOM 645 C CA . SER A 1 83 ? -0.197 6.621 0.806 1 98.38 83 SER A CA 1
ATOM 646 C C . SER A 1 83 ? 0.736 7.184 1.874 1 98.38 83 SER A C 1
ATOM 648 O O . SER A 1 83 ? 1.828 6.656 2.092 1 98.38 83 SER A O 1
ATOM 650 N N . GLY A 1 84 ? 0.293 8.25 2.465 1 98.5 84 GLY A N 1
ATOM 651 C CA . GLY A 1 84 ? 1.026 8.789 3.6 1 98.5 84 GLY A CA 1
ATOM 652 C C . GLY A 1 84 ? 1.056 7.852 4.793 1 98.5 84 GLY A C 1
ATOM 653 O O . GLY A 1 84 ? 2.059 7.773 5.504 1 98.5 84 GLY A O 1
ATOM 654 N N . GLN A 1 85 ? -0.047 7.117 5.055 1 97.69 85 GLN A N 1
ATOM 655 C CA . GLN A 1 85 ? -0.088 6.137 6.137 1 97.69 85 GLN A CA 1
ATOM 656 C C . GLN A 1 85 ? 0.932 5.027 5.914 1 97.69 85 GLN A C 1
ATOM 658 O O . GLN A 1 85 ?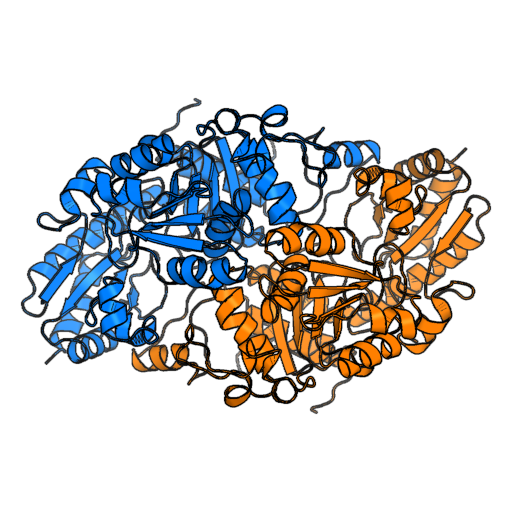 1.588 4.578 6.855 1 97.69 85 GLN A O 1
ATOM 663 N N . ALA A 1 86 ? 1.015 4.621 4.633 1 98.62 86 ALA A N 1
ATOM 664 C CA . ALA A 1 86 ? 2.02 3.613 4.305 1 98.62 86 ALA A CA 1
ATOM 665 C C . ALA A 1 86 ? 3.428 4.133 4.582 1 98.62 86 ALA A C 1
ATOM 667 O O . ALA A 1 86 ? 4.289 3.387 5.051 1 98.62 86 ALA A O 1
ATOM 668 N N . ALA A 1 87 ? 3.686 5.383 4.285 1 98.81 87 ALA A N 1
ATOM 669 C CA . ALA A 1 87 ? 4.992 5.984 4.535 1 98.81 87 ALA A CA 1
ATOM 670 C C . ALA A 1 87 ? 5.328 5.98 6.023 1 98.81 87 ALA A C 1
ATOM 672 O O . ALA A 1 87 ? 6.426 5.586 6.418 1 98.81 87 ALA A O 1
ATOM 673 N N . ASN A 1 88 ? 4.371 6.414 6.848 1 98.75 88 ASN A N 1
ATOM 674 C CA . ASN A 1 88 ? 4.586 6.43 8.289 1 98.75 88 ASN A CA 1
ATOM 675 C C . ASN A 1 88 ? 4.801 5.02 8.836 1 98.75 88 ASN A C 1
ATOM 677 O O . ASN A 1 88 ? 5.676 4.805 9.68 1 98.75 88 ASN A O 1
ATOM 681 N N . PHE A 1 89 ? 4.012 4.094 8.367 1 98.62 89 PHE A N 1
ATOM 682 C CA . PHE A 1 89 ? 4.121 2.703 8.797 1 98.62 89 PHE A CA 1
ATOM 683 C C . PHE A 1 89 ? 5.488 2.133 8.445 1 98.62 89 PHE A C 1
ATOM 685 O O . PHE A 1 89 ? 6.168 1.559 9.305 1 98.62 89 PHE A O 1
ATOM 692 N N . TYR A 1 90 ? 5.902 2.271 7.152 1 98.81 90 TYR A N 1
ATOM 693 C CA . TYR A 1 90 ? 7.188 1.756 6.691 1 98.81 90 TYR A CA 1
ATOM 694 C C . TYR A 1 90 ? 8.344 2.43 7.43 1 98.81 90 TYR A C 1
ATOM 696 O O . TYR A 1 90 ? 9.328 1.776 7.781 1 98.81 90 TYR A O 1
ATOM 704 N N . ALA A 1 91 ? 8.203 3.77 7.676 1 98.81 91 ALA A N 1
ATOM 705 C CA . ALA A 1 91 ? 9.281 4.516 8.32 1 98.81 91 ALA A CA 1
ATOM 706 C C . ALA A 1 91 ? 9.578 3.949 9.703 1 98.81 91 ALA A C 1
ATOM 708 O O . ALA A 1 91 ? 10.742 3.916 10.133 1 98.81 91 ALA A O 1
ATOM 709 N N . ILE A 1 92 ? 8.555 3.494 10.43 1 98.75 92 ILE A N 1
ATOM 710 C CA . ILE A 1 92 ? 8.719 2.965 11.773 1 98.75 92 ILE A CA 1
ATOM 711 C C . ILE A 1 92 ? 9.156 1.502 11.703 1 98.75 92 ILE A C 1
ATOM 713 O O . ILE A 1 92 ? 10.148 1.113 12.32 1 98.75 92 ILE A O 1
ATOM 717 N N . MET A 1 93 ? 8.484 0.701 10.883 1 98.44 93 MET A N 1
ATOM 718 C CA . MET A 1 93 ? 8.68 -0.747 10.891 1 98.44 93 MET A CA 1
ATOM 719 C C . MET A 1 93 ? 10 -1.12 10.219 1 98.44 93 MET A C 1
ATOM 721 O O . MET A 1 93 ? 10.477 -2.248 10.359 1 98.44 93 MET A O 1
ATOM 725 N N . ASN A 1 94 ? 10.562 -0.148 9.531 1 98.44 94 ASN A N 1
ATOM 726 C CA . ASN A 1 94 ? 11.883 -0.38 8.945 1 98.44 94 ASN A CA 1
ATOM 727 C C . ASN A 1 94 ? 12.945 -0.599 10.023 1 98.44 94 ASN A C 1
ATOM 729 O O . ASN A 1 94 ? 13.953 -1.262 9.773 1 98.44 94 ASN A O 1
ATOM 733 N N . ILE A 1 95 ? 12.688 -0.044 11.266 1 98.38 95 ILE A N 1
ATOM 734 C CA . ILE A 1 95 ? 13.742 -0.102 12.281 1 98.38 95 ILE A CA 1
ATOM 735 C C . ILE A 1 95 ? 13.156 -0.604 13.594 1 98.38 95 ILE A C 1
ATOM 737 O O . ILE A 1 95 ? 13.836 -0.594 14.625 1 98.38 95 ILE A O 1
ATOM 741 N N . ALA A 1 96 ? 11.875 -0.972 13.633 1 98.25 96 ALA A N 1
ATOM 742 C CA . ALA A 1 96 ? 11.219 -1.549 14.805 1 98.25 96 ALA A CA 1
ATOM 743 C C . ALA A 1 96 ? 10.609 -2.908 14.477 1 98.25 96 ALA A C 1
ATOM 745 O O . ALA A 1 96 ? 10.312 -3.201 13.312 1 98.25 96 ALA A O 1
ATOM 746 N N . GLU A 1 97 ? 10.477 -3.75 15.43 1 97.5 97 GLU A N 1
ATOM 747 C CA . GLU A 1 97 ? 9.812 -5.051 15.344 1 97.5 97 GLU A CA 1
ATOM 748 C C . GLU A 1 97 ? 9.109 -5.398 16.656 1 97.5 97 GLU A C 1
ATOM 750 O O . GLU A 1 97 ? 9.172 -4.633 17.609 1 97.5 97 GLU A O 1
ATOM 755 N N . ALA A 1 98 ? 8.352 -6.508 16.688 1 98.12 98 ALA A N 1
ATOM 756 C CA . ALA A 1 98 ? 7.637 -6.914 17.891 1 98.12 98 ALA A CA 1
ATOM 757 C C . ALA A 1 98 ? 8.555 -6.891 19.109 1 98.12 98 ALA A C 1
ATOM 759 O O . ALA A 1 98 ? 9.656 -7.441 19.062 1 98.12 98 ALA A O 1
ATOM 760 N N . GLY A 1 99 ? 8.102 -6.262 20.172 1 98 99 GLY A N 1
ATOM 761 C CA . GLY A 1 99 ? 8.891 -6.109 21.391 1 98 99 GLY A CA 1
ATOM 762 C C . GLY A 1 99 ? 9.5 -4.727 21.531 1 98 99 GLY A C 1
ATOM 763 O O . GLY A 1 99 ? 9.953 -4.352 22.609 1 98 99 GLY A O 1
ATOM 764 N N . ASP A 1 100 ? 9.492 -3.947 20.438 1 98.44 100 ASP A N 1
ATOM 765 C CA . ASP A 1 100 ? 10.117 -2.631 20.453 1 98.44 100 ASP A CA 1
ATOM 766 C C . ASP A 1 100 ? 9.125 -1.554 20.875 1 98.44 100 ASP A C 1
ATOM 768 O O . ASP A 1 100 ? 7.941 -1.837 21.078 1 98.44 100 ASP A O 1
ATOM 772 N N . HIS A 1 101 ? 9.664 -0.358 21.047 1 98.69 101 HIS A N 1
ATOM 773 C CA . HIS A 1 101 ? 8.953 0.792 21.594 1 98.69 101 HIS A CA 1
ATOM 774 C C . HIS A 1 101 ? 9.266 2.059 20.797 1 98.69 101 HIS A C 1
ATOM 776 O O . HIS A 1 101 ? 10.375 2.211 20.281 1 98.69 101 HIS A O 1
ATOM 782 N N . ILE A 1 102 ? 8.234 2.922 20.594 1 98.81 102 ILE A N 1
ATOM 783 C CA . ILE A 1 102 ? 8.484 4.234 20 1 98.81 102 ILE A CA 1
ATOM 784 C C . ILE A 1 102 ? 7.844 5.316 20.875 1 98.81 102 ILE A C 1
ATOM 786 O O . ILE A 1 102 ? 6.973 5.027 21.688 1 98.81 102 ILE A O 1
ATOM 790 N N . ILE A 1 103 ? 8.328 6.523 20.75 1 98.81 103 ILE A N 1
ATOM 791 C CA . ILE A 1 103 ? 7.738 7.699 21.391 1 98.81 103 ILE A CA 1
ATOM 792 C C . ILE A 1 103 ? 7.145 8.617 20.312 1 98.81 103 ILE A C 1
ATOM 794 O O . ILE A 1 103 ? 7.766 8.859 19.281 1 98.81 103 ILE A O 1
ATOM 798 N N . CYS A 1 104 ? 5.934 9.062 20.531 1 97.5 104 CYS A N 1
ATOM 799 C CA . CYS A 1 104 ? 5.246 9.953 19.609 1 97.5 104 CYS A CA 1
ATOM 800 C C . CYS A 1 104 ? 4.641 11.141 20.344 1 97.5 104 CYS A C 1
ATOM 802 O O . CYS A 1 104 ? 4.227 11.023 21.5 1 97.5 104 CYS A O 1
ATOM 804 N N . THR A 1 105 ? 4.613 12.25 19.656 1 96 105 THR A N 1
ATOM 805 C CA . THR A 1 105 ? 3.83 13.352 20.219 1 96 105 THR A CA 1
ATOM 806 C C . THR A 1 105 ? 2.338 13.039 20.141 1 96 105 THR A C 1
ATOM 808 O O . THR A 1 105 ? 1.901 12.242 19.312 1 96 105 THR A O 1
ATOM 811 N N . THR A 1 106 ? 1.564 13.594 21.031 1 92.94 106 THR A N 1
ATOM 812 C CA . THR A 1 106 ? 0.117 13.414 21 1 92.94 106 THR A CA 1
ATOM 813 C C . THR A 1 106 ? -0.504 14.227 19.875 1 92.94 106 THR A C 1
ATOM 815 O O . THR A 1 106 ? -1.565 13.867 19.359 1 92.94 106 THR A O 1
ATOM 818 N N . ALA A 1 107 ? 0.084 15.336 19.5 1 91.81 107 ALA A N 1
ATOM 819 C CA . ALA A 1 107 ? -0.419 16.188 18.422 1 91.81 107 ALA A CA 1
ATOM 820 C C . ALA A 1 107 ? -0.092 15.594 17.047 1 91.81 107 ALA A C 1
ATOM 822 O O . ALA A 1 107 ? 0.897 15.984 16.422 1 91.81 107 ALA A O 1
ATOM 823 N N . LEU A 1 108 ? -0.922 14.633 16.656 1 92.88 108 LEU A N 1
ATOM 824 C CA . LEU A 1 108 ? -0.768 13.922 15.391 1 92.88 108 LEU A CA 1
ATOM 825 C C . LEU A 1 108 ? -2.086 13.883 14.625 1 92.88 108 LEU A C 1
ATOM 827 O O . LEU A 1 108 ? -3.16 14 15.219 1 92.88 108 LEU A O 1
ATOM 831 N N . TYR A 1 109 ? -1.941 13.781 13.328 1 90.38 109 TYR A N 1
ATOM 832 C CA . TYR A 1 109 ? -3.09 13.344 12.539 1 90.38 109 TYR A CA 1
ATOM 833 C C . TYR A 1 109 ? -3.762 12.133 13.18 1 90.38 109 TYR A C 1
ATOM 835 O O . TYR A 1 109 ? -3.09 11.188 13.586 1 90.38 109 TYR A O 1
ATOM 843 N N . GLY A 1 110 ? -5.09 12.219 13.32 1 88.5 110 GLY A N 1
ATOM 844 C CA . GLY A 1 110 ? -5.836 11.164 13.977 1 88.5 110 GLY A CA 1
ATOM 845 C C . GLY A 1 110 ? -5.543 9.781 13.414 1 88.5 110 GLY A C 1
ATOM 846 O O . GLY A 1 110 ? -5.469 8.805 14.164 1 88.5 110 GLY A O 1
ATOM 847 N N . GLY A 1 111 ? -5.43 9.68 12.086 1 90.62 111 GLY A N 1
ATOM 848 C CA . GLY A 1 111 ? -5.102 8.406 11.461 1 90.62 111 GLY A CA 1
ATOM 849 C C . GLY A 1 111 ? -3.744 7.875 11.875 1 90.62 111 GLY A C 1
ATOM 850 O O . GLY A 1 111 ? -3.574 6.668 12.055 1 90.62 111 GLY A O 1
ATOM 851 N N . THR A 1 112 ? -2.766 8.781 12.016 1 94.44 112 THR A N 1
ATOM 852 C CA . THR A 1 112 ? -1.438 8.375 12.461 1 94.44 112 THR A CA 1
ATOM 853 C C . THR A 1 112 ? -1.476 7.922 13.922 1 94.44 112 THR A C 1
ATOM 855 O O . THR A 1 112 ? -0.819 6.945 14.289 1 94.44 112 THR A O 1
ATOM 858 N N . TYR A 1 113 ? -2.207 8.648 14.711 1 92 113 TYR A N 1
ATOM 859 C CA . TYR A 1 113 ? -2.393 8.227 16.094 1 92 113 TYR A CA 1
ATOM 860 C C . TYR A 1 113 ? -2.949 6.809 16.156 1 92 113 TYR A C 1
ATOM 862 O O . TYR A 1 113 ? -2.426 5.961 16.875 1 92 113 TYR A O 1
ATOM 870 N N . ASN A 1 114 ? -4.004 6.559 15.422 1 91.31 114 ASN A N 1
ATOM 871 C CA . ASN A 1 114 ? -4.617 5.234 15.406 1 91.31 114 ASN A CA 1
ATOM 872 C C . ASN A 1 114 ? -3.639 4.168 14.93 1 91.31 114 ASN A C 1
ATOM 874 O O . ASN A 1 114 ? -3.613 3.059 15.469 1 91.31 114 ASN A O 1
ATOM 878 N N . LEU A 1 115 ? -2.91 4.484 13.898 1 94.56 115 LEU A N 1
ATOM 879 C CA . LEU A 1 115 ? -1.897 3.576 13.367 1 94.56 115 LEU A CA 1
ATOM 880 C C . LEU A 1 115 ? -0.915 3.164 14.461 1 94.56 115 LEU A C 1
ATOM 882 O O . LEU A 1 115 ? -0.646 1.975 14.641 1 94.56 115 LEU A O 1
ATOM 886 N N . PHE A 1 116 ? -0.421 4.117 15.234 1 95.81 116 PHE A N 1
ATOM 887 C CA . PHE A 1 116 ? 0.633 3.846 16.203 1 95.81 116 PHE A CA 1
ATOM 888 C C . PHE A 1 116 ? 0.049 3.293 17.5 1 95.81 116 PHE A C 1
ATOM 890 O O . PHE A 1 116 ? 0.633 2.404 18.125 1 95.81 116 PHE A O 1
ATOM 897 N N . ALA A 1 117 ? -1.136 3.787 17.906 1 93.38 117 ALA A N 1
ATOM 898 C CA . ALA A 1 117 ? -1.724 3.418 19.203 1 93.38 117 ALA A CA 1
ATOM 899 C C . ALA A 1 117 ? -2.328 2.018 19.141 1 93.38 117 ALA A C 1
ATOM 901 O O . ALA A 1 117 ? -2.287 1.279 20.125 1 93.38 117 ALA A O 1
ATOM 902 N N . HIS A 1 118 ? -2.879 1.657 17.984 1 92.38 118 HIS A N 1
ATOM 903 C CA . HIS A 1 118 ? -3.672 0.434 17.953 1 92.38 118 HIS A CA 1
ATOM 904 C C . HIS A 1 118 ? -3.088 -0.575 16.969 1 92.38 118 HIS A C 1
ATOM 906 O O . HIS A 1 118 ? -2.832 -1.725 17.328 1 92.38 118 HIS A O 1
ATOM 912 N N . THR A 1 119 ? -2.885 -0.189 15.758 1 94.12 119 THR A N 1
ATOM 913 C CA . THR A 1 119 ? -2.453 -1.13 14.734 1 94.12 119 THR A CA 1
ATOM 914 C C . THR A 1 119 ? -1.04 -1.63 15.016 1 94.12 119 THR A C 1
ATOM 916 O O . THR A 1 119 ? -0.773 -2.83 14.938 1 94.12 119 THR A O 1
ATOM 919 N N . LEU A 1 120 ? -0.088 -0.715 15.258 1 96.12 120 LEU A N 1
ATOM 920 C CA . LEU A 1 120 ? 1.277 -1.12 15.57 1 96.12 120 LEU A CA 1
ATOM 921 C C . LEU A 1 120 ? 1.312 -1.989 16.828 1 96.12 120 LEU A C 1
ATOM 923 O O . LEU A 1 120 ? 2.125 -2.91 16.922 1 96.12 120 LEU A O 1
ATOM 927 N N . ARG A 1 121 ? 0.452 -1.645 17.797 1 95.12 121 ARG A N 1
ATOM 928 C CA . ARG A 1 121 ? 0.372 -2.447 19.016 1 95.12 121 ARG A CA 1
ATOM 929 C C . ARG A 1 121 ? 0.003 -3.893 18.688 1 95.12 121 ARG A C 1
ATOM 931 O O . ARG A 1 121 ? 0.562 -4.824 19.281 1 95.12 121 ARG A O 1
ATOM 938 N N . LYS A 1 122 ? -0.926 -4.082 17.797 1 95.38 122 LYS A N 1
ATOM 939 C CA . LYS A 1 122 ? -1.334 -5.418 17.359 1 95.38 122 LYS A CA 1
ATOM 940 C C . LYS A 1 122 ? -0.185 -6.145 16.672 1 95.38 122 LYS A C 1
ATOM 942 O O . LYS A 1 122 ? -0.224 -7.367 16.516 1 95.38 122 LYS A O 1
ATOM 947 N N . MET A 1 123 ? 0.805 -5.426 16.25 1 97.12 123 MET A N 1
ATOM 948 C CA . MET A 1 123 ? 1.973 -6.008 15.594 1 97.12 123 MET A CA 1
ATOM 949 C C . MET A 1 123 ? 3.145 -6.113 16.562 1 97.12 123 MET A C 1
ATOM 951 O O . MET A 1 123 ? 4.27 -6.406 16.156 1 97.12 123 MET A O 1
ATOM 955 N N . GLY A 1 124 ? 2.951 -5.773 17.891 1 97.44 124 GLY A N 1
ATOM 956 C CA . GLY A 1 124 ? 3.918 -6.023 18.953 1 97.44 124 GLY A CA 1
ATOM 957 C C . GLY A 1 124 ? 4.832 -4.844 19.219 1 97.44 124 GLY A C 1
ATOM 958 O O . GLY A 1 124 ? 5.863 -4.988 19.875 1 97.44 124 GLY A O 1
ATOM 959 N N . VAL A 1 125 ? 4.543 -3.676 18.625 1 98.31 125 VAL A N 1
ATOM 960 C CA . VAL A 1 125 ? 5.309 -2.461 18.875 1 98.31 125 VAL A CA 1
ATOM 961 C C . VAL A 1 125 ? 4.48 -1.494 19.719 1 98.31 125 VAL A C 1
ATOM 963 O O . VAL A 1 125 ? 3.34 -1.177 19.375 1 98.31 125 VAL A O 1
ATOM 966 N N . GLU A 1 126 ? 5.027 -1.045 20.781 1 98.12 126 GLU A N 1
ATOM 967 C CA . GLU A 1 126 ? 4.297 -0.158 21.688 1 98.12 126 GLU A CA 1
ATOM 968 C C . GLU A 1 126 ? 4.668 1.303 21.438 1 98.12 126 GLU A C 1
ATOM 970 O O . GLU A 1 126 ? 5.812 1.607 21.094 1 98.12 126 GLU A O 1
ATOM 975 N N . ALA A 1 127 ? 3.711 2.191 21.656 1 97.94 127 ALA A N 1
ATOM 976 C CA . ALA A 1 127 ? 3.955 3.625 21.531 1 97.94 127 ALA A CA 1
ATOM 977 C C . ALA A 1 127 ? 3.611 4.363 22.812 1 97.94 127 ALA A C 1
ATOM 979 O O . ALA A 1 127 ? 2.594 4.082 23.453 1 97.94 127 ALA A O 1
ATOM 980 N N . THR A 1 128 ? 4.527 5.16 23.266 1 98.38 128 THR A N 1
ATOM 981 C CA . THR A 1 128 ? 4.238 6.141 24.312 1 98.38 128 THR A CA 1
ATOM 982 C C . THR A 1 128 ? 3.959 7.508 23.703 1 98.38 128 THR A C 1
ATOM 984 O O . THR A 1 128 ? 4.738 8 22.891 1 98.38 128 THR A O 1
ATOM 987 N N . PHE A 1 129 ? 2.867 8.07 24.094 1 96.88 129 PHE A N 1
ATOM 988 C CA . PHE A 1 129 ? 2.488 9.383 23.594 1 96.88 129 PHE A CA 1
ATOM 989 C C . PHE A 1 129 ? 2.807 10.477 24.609 1 96.88 129 PHE A C 1
ATOM 991 O O . PHE A 1 129 ? 2.445 10.359 25.781 1 96.88 129 PHE A O 1
ATOM 998 N N . VAL A 1 130 ? 3.48 11.516 24.141 1 97.38 130 VAL A N 1
ATOM 999 C CA . VAL A 1 130 ? 3.869 12.609 25.031 1 97.38 130 VAL A CA 1
ATOM 1000 C C . VAL A 1 130 ? 3.297 13.922 24.516 1 97.38 130 VAL A C 1
ATOM 1002 O O . VAL A 1 130 ? 3.186 14.125 23.312 1 97.38 130 VAL A O 1
ATOM 1005 N N . ASP A 1 131 ? 2.998 14.773 25.406 1 95.12 131 ASP A N 1
ATOM 1006 C CA . ASP A 1 131 ? 2.543 16.109 25.062 1 95.12 131 ASP A CA 1
ATOM 1007 C C . ASP A 1 131 ? 3.629 16.891 24.312 1 95.12 131 ASP A C 1
ATOM 1009 O O . ASP A 1 131 ? 4.809 16.812 24.656 1 95.12 131 ASP A O 1
ATOM 1013 N N . PRO A 1 132 ? 3.242 17.594 23.281 1 94.56 132 PRO A N 1
ATOM 1014 C CA . PRO A 1 132 ? 4.254 18.359 22.547 1 94.56 132 PRO A CA 1
ATOM 1015 C C . PRO A 1 132 ? 4.996 19.359 23.422 1 94.56 132 PRO A C 1
ATOM 1017 O O . PRO A 1 132 ? 6.141 19.703 23.141 1 94.56 132 PRO A O 1
ATOM 1020 N N . GLU A 1 133 ? 4.375 19.766 24.516 1 95.12 133 GLU A N 1
ATOM 1021 C CA . GLU A 1 133 ? 4.984 20.734 25.422 1 95.12 133 GLU A CA 1
ATOM 1022 C C . GLU A 1 133 ? 5.602 20.047 26.625 1 95.12 133 GLU A C 1
ATOM 1024 O O . GLU A 1 133 ? 5.895 20.703 27.641 1 95.12 133 GLU A O 1
ATOM 1029 N N . VAL A 1 134 ? 5.797 18.828 26.5 1 96.88 134 VAL A N 1
ATOM 1030 C CA . VAL A 1 134 ? 6.395 18.031 27.578 1 96.88 134 VAL A CA 1
ATOM 1031 C C . VAL A 1 134 ? 7.742 18.625 27.969 1 96.88 134 VAL A C 1
ATOM 1033 O O . VAL A 1 134 ? 8.477 19.156 27.125 1 96.88 134 VAL A O 1
ATOM 1036 N N . SER A 1 135 ? 8.062 18.562 29.312 1 97.62 135 SER A N 1
ATOM 1037 C CA . SER A 1 135 ? 9.375 19.016 29.766 1 97.62 135 SER A CA 1
ATOM 1038 C C . SER A 1 135 ? 10.484 18.094 29.25 1 97.62 135 SER A C 1
ATOM 1040 O O . SER A 1 135 ? 10.234 16.922 28.953 1 97.62 135 SER A O 1
ATOM 1042 N N . GLU A 1 136 ? 11.656 18.672 29.109 1 97.56 136 GLU A N 1
ATOM 1043 C CA . GLU A 1 136 ? 12.797 17.844 28.703 1 97.56 136 GLU A CA 1
ATOM 1044 C C . GLU A 1 136 ? 12.977 16.656 29.641 1 97.56 136 GLU A C 1
ATOM 1046 O O . GLU A 1 136 ? 13.305 15.555 29.203 1 97.56 136 GLU A O 1
ATOM 1051 N N . GLU A 1 137 ? 12.797 16.875 30.938 1 97.81 137 GLU A N 1
ATOM 1052 C CA . GLU A 1 137 ? 12.945 15.828 31.938 1 97.81 137 GLU A CA 1
ATOM 1053 C C . GLU A 1 137 ? 11.938 14.703 31.719 1 97.81 137 GLU A C 1
ATOM 1055 O O . GLU A 1 137 ? 12.305 13.523 31.672 1 97.81 137 GLU A O 1
ATOM 1060 N N . ASP A 1 138 ? 10.719 15.07 31.531 1 98.12 138 ASP A N 1
ATOM 1061 C CA . ASP A 1 138 ? 9.664 14.078 31.359 1 98.12 138 ASP A CA 1
ATOM 1062 C C . ASP A 1 138 ? 9.82 13.352 30.016 1 98.12 138 ASP A C 1
ATOM 1064 O O . ASP A 1 138 ? 9.5 12.172 29.906 1 98.12 138 ASP A O 1
ATOM 1068 N N . LEU A 1 139 ? 10.258 14.102 29.016 1 98.44 139 LEU A N 1
ATOM 1069 C CA . LEU A 1 139 ? 10.516 13.477 27.719 1 98.44 139 LEU A CA 1
ATOM 1070 C C . LEU A 1 139 ? 11.609 12.414 27.844 1 98.44 139 LEU A C 1
ATOM 1072 O O . LEU A 1 139 ? 11.445 11.305 27.344 1 98.44 139 LEU A O 1
ATOM 1076 N N . ASN A 1 140 ? 12.664 12.734 28.5 1 98.56 140 ASN A N 1
ATOM 1077 C CA . ASN A 1 140 ? 13.75 11.781 28.688 1 98.56 140 ASN A CA 1
ATOM 1078 C C . ASN A 1 140 ? 13.297 10.562 29.5 1 98.56 140 ASN A C 1
ATOM 1080 O O . ASN A 1 140 ? 13.758 9.445 29.25 1 98.56 140 ASN A O 1
ATOM 1084 N N . ALA A 1 141 ? 12.352 10.742 30.391 1 98.44 141 ALA A N 1
ATOM 1085 C CA . ALA A 1 141 ? 11.859 9.664 31.234 1 98.44 141 ALA A CA 1
ATOM 1086 C C . ALA A 1 141 ? 10.984 8.695 30.453 1 98.44 141 ALA A C 1
ATOM 1088 O O . ALA A 1 141 ? 10.727 7.574 30.891 1 98.44 141 ALA A O 1
ATOM 1089 N N . ALA A 1 142 ? 10.539 9.125 29.281 1 98.38 142 ALA A N 1
ATOM 1090 C CA . ALA A 1 142 ? 9.633 8.305 28.484 1 98.38 142 ALA A CA 1
ATOM 1091 C C . ALA A 1 142 ? 10.398 7.25 27.688 1 98.38 142 ALA A C 1
ATOM 1093 O O . ALA A 1 142 ? 9.812 6.293 27.188 1 98.38 142 ALA A O 1
ATOM 1094 N N . PHE A 1 143 ? 11.711 7.395 27.562 1 98.62 143 PHE A N 1
ATOM 1095 C CA . PHE A 1 143 ? 12.516 6.453 26.797 1 98.62 143 PHE A CA 1
ATOM 1096 C C . PHE A 1 143 ? 12.703 5.148 27.562 1 98.62 143 PHE A C 1
ATOM 1098 O O . PHE A 1 143 ? 12.812 5.156 28.797 1 98.62 143 PHE A O 1
ATOM 1105 N N . ARG A 1 144 ? 12.641 4.113 26.859 1 98.31 144 ARG A N 1
ATOM 1106 C CA . ARG A 1 144 ? 12.961 2.77 27.328 1 98.31 144 ARG A CA 1
ATOM 1107 C C . ARG A 1 144 ? 14.164 2.205 26.578 1 98.31 144 ARG A C 1
ATOM 1109 O O . ARG A 1 144 ? 14.594 2.764 25.578 1 98.31 144 ARG A O 1
ATOM 1116 N N . ASP A 1 145 ? 14.758 1.086 27.094 1 97.31 145 ASP A N 1
ATOM 1117 C CA . ASP A 1 145 ? 15.922 0.467 26.453 1 97.31 145 ASP A CA 1
ATOM 1118 C C . ASP A 1 145 ? 15.594 0.016 25.031 1 97.31 145 ASP A C 1
ATOM 1120 O O . ASP A 1 145 ? 16.453 0.035 24.156 1 97.31 145 ASP A O 1
ATOM 1124 N N . ASN A 1 146 ? 14.305 -0.331 24.844 1 98.25 146 ASN A N 1
ATOM 1125 C CA . ASN A 1 146 ? 13.906 -0.876 23.547 1 98.25 146 ASN A CA 1
ATOM 1126 C C . ASN A 1 146 ? 13.266 0.189 22.656 1 98.25 146 ASN A C 1
ATOM 1128 O O . ASN A 1 146 ? 12.594 -0.134 21.688 1 98.25 146 ASN A O 1
ATOM 1132 N N . THR A 1 147 ? 13.414 1.533 23.016 1 98.69 147 THR A N 1
ATOM 1133 C CA . THR A 1 147 ? 12.898 2.602 22.156 1 98.69 147 THR A CA 1
ATOM 1134 C C . THR A 1 147 ? 13.695 2.701 20.859 1 98.69 147 THR A C 1
ATOM 1136 O O . THR A 1 147 ? 14.93 2.734 20.891 1 98.69 147 THR A O 1
ATOM 1139 N N . LYS A 1 148 ? 12.961 2.816 19.766 1 98.81 148 LYS A N 1
ATOM 1140 C CA . LYS A 1 148 ? 13.641 2.756 18.469 1 98.81 148 LYS A CA 1
ATOM 1141 C C . LYS A 1 148 ? 13.539 4.086 17.734 1 98.81 148 LYS A C 1
ATOM 1143 O O . LYS A 1 148 ? 14.312 4.348 16.812 1 98.81 148 LYS A O 1
ATOM 1148 N N . ALA A 1 149 ? 12.586 4.922 18.078 1 98.81 149 ALA A N 1
ATOM 1149 C CA . ALA A 1 149 ? 12.406 6.176 17.344 1 98.81 149 ALA A CA 1
ATOM 1150 C C . ALA A 1 149 ? 11.531 7.148 18.141 1 98.81 149 ALA A C 1
ATOM 1152 O O . ALA A 1 149 ? 10.789 6.738 19.031 1 98.81 149 ALA A O 1
ATOM 1153 N N . VAL A 1 150 ? 11.68 8.375 17.844 1 98.88 150 VAL A N 1
ATOM 1154 C CA . VAL A 1 150 ? 10.727 9.43 18.203 1 98.88 150 VAL A CA 1
ATOM 1155 C C . VAL A 1 150 ? 10.031 9.945 16.953 1 98.88 150 VAL A C 1
ATOM 1157 O O . VAL A 1 150 ? 10.672 10.117 15.906 1 98.88 150 VAL A O 1
ATOM 1160 N N . PHE A 1 151 ? 8.727 10.094 17.047 1 98.81 151 PHE A N 1
ATOM 1161 C CA . PHE A 1 151 ? 7.934 10.531 15.898 1 98.81 151 PHE A CA 1
ATOM 1162 C C . PHE A 1 151 ? 7.16 11.805 16.219 1 98.81 151 PHE A C 1
ATOM 1164 O O . PHE A 1 151 ? 6.578 11.922 17.312 1 98.81 151 PHE A O 1
ATOM 1171 N N . GLY A 1 152 ? 7.145 12.797 15.32 1 98.31 152 GLY A N 1
ATOM 1172 C CA . GLY A 1 152 ? 6.32 13.992 15.422 1 98.31 152 GLY A CA 1
ATOM 1173 C C . GLY A 1 152 ? 5.906 14.555 14.07 1 98.31 152 GLY A C 1
ATOM 1174 O O . GLY A 1 152 ? 6.242 13.984 13.031 1 98.31 152 GLY A O 1
ATOM 1175 N N . GLU A 1 153 ? 5.074 15.562 14.055 1 98.38 153 GLU A N 1
ATOM 1176 C CA . GLU A 1 153 ? 4.66 16.297 12.859 1 98.38 153 GLU A CA 1
ATOM 1177 C C . GLU A 1 153 ? 5.129 17.75 12.906 1 98.38 153 GLU A C 1
ATOM 1179 O O . GLU A 1 153 ? 5.09 18.375 13.961 1 98.38 153 GLU A O 1
ATOM 1184 N N . THR A 1 154 ? 5.629 18.234 11.789 1 98.69 154 THR A N 1
ATOM 1185 C CA . THR A 1 154 ? 6.047 19.625 11.742 1 98.69 154 THR A CA 1
ATOM 1186 C C . THR A 1 154 ? 4.926 20.547 12.227 1 98.69 154 THR A C 1
ATOM 1188 O O . THR A 1 154 ? 5.141 21.391 13.094 1 98.69 154 THR A O 1
ATOM 1191 N N . ILE A 1 155 ? 3.803 20.438 11.625 1 98.31 155 ILE A N 1
ATOM 1192 C CA . ILE A 1 155 ? 2.539 21.062 12.008 1 98.31 155 ILE A CA 1
ATOM 1193 C C . ILE A 1 155 ? 1.47 19.984 12.188 1 98.31 155 ILE A C 1
ATOM 1195 O O . ILE A 1 155 ? 1.154 19.25 11.25 1 98.31 155 ILE A O 1
ATOM 1199 N N . SER A 1 156 ? 0.994 19.875 13.391 1 95.19 156 SER A N 1
ATOM 1200 C CA . SER A 1 156 ? 0.048 18.797 13.672 1 95.19 156 SER A CA 1
ATOM 1201 C C . SER A 1 156 ? -1.303 19.062 13.016 1 95.19 156 SER A C 1
ATOM 1203 O O . SER A 1 156 ? -1.675 20.219 12.797 1 95.19 156 SER A O 1
ATOM 1205 N N . ASN A 1 157 ? -2.029 18.109 12.641 1 91.75 157 ASN A N 1
ATOM 1206 C CA . ASN A 1 157 ? -3.385 18.125 12.102 1 91.75 157 ASN A CA 1
ATOM 1207 C C . ASN A 1 157 ? -4.371 17.438 13.039 1 91.75 157 ASN A C 1
ATOM 1209 O O . ASN A 1 157 ? -4.195 16.281 13.391 1 91.75 157 ASN A O 1
ATOM 1213 N N . PRO A 1 158 ? -5.266 18.062 13.547 1 90.19 158 PRO A N 1
ATOM 1214 C CA . PRO A 1 158 ? -5.738 19.391 13.133 1 90.19 158 PRO A CA 1
ATOM 1215 C C . PRO A 1 158 ? -5.34 20.484 14.109 1 90.19 158 PRO A C 1
ATOM 1217 O O . PRO A 1 158 ? -5.699 21.656 13.914 1 90.19 158 PRO A O 1
ATOM 1220 N N . SER A 1 159 ? -4.578 20.203 15.109 1 89.94 159 SER A N 1
ATOM 1221 C CA . SER A 1 159 ? -4.371 21.141 16.203 1 89.94 159 SER A CA 1
ATOM 1222 C C . SER A 1 159 ? -3.391 22.234 15.828 1 89.94 159 SER A C 1
ATOM 1224 O O . SER A 1 159 ? -3.277 23.25 16.531 1 89.94 159 SER A O 1
ATOM 1226 N N . LEU A 1 160 ? -2.635 22.031 14.797 1 95.62 160 LEU A N 1
ATOM 1227 C CA . LEU A 1 160 ? -1.71 23.016 14.219 1 95.62 160 LEU A CA 1
ATOM 1228 C C . LEU A 1 160 ? -0.634 23.406 15.227 1 95.62 160 LEU A C 1
ATOM 1230 O O . LEU A 1 160 ? -0.205 24.562 15.266 1 95.62 160 LEU A O 1
ATOM 1234 N N . VAL A 1 161 ? -0.287 22.484 16.062 1 95.5 161 VAL A N 1
ATOM 1235 C CA . VAL A 1 161 ? 0.874 22.625 16.938 1 95.5 161 VAL A CA 1
ATOM 1236 C C . VAL A 1 161 ? 2.156 22.5 16.109 1 95.5 161 VAL A C 1
ATOM 1238 O O . VAL A 1 161 ? 2.254 21.625 15.242 1 95.5 161 VAL A O 1
ATOM 1241 N N . VAL A 1 162 ? 3.074 23.438 16.375 1 98.12 162 VAL A N 1
ATOM 1242 C CA . VAL A 1 162 ? 4.367 23.359 15.703 1 98.12 162 VAL A CA 1
ATOM 1243 C C . VAL A 1 162 ? 5.363 22.609 16.578 1 98.12 162 VAL A C 1
ATOM 1245 O O . VAL A 1 162 ? 5.559 22.969 17.75 1 98.12 162 VAL A O 1
ATOM 1248 N N . LEU A 1 163 ? 5.988 21.656 16.047 1 98.31 163 LEU A N 1
ATOM 1249 C CA . LEU A 1 163 ? 6.914 20.797 16.781 1 98.31 163 LEU A CA 1
ATOM 1250 C C . LEU A 1 163 ? 8.148 21.578 17.219 1 98.31 163 LEU A C 1
ATOM 1252 O O . LEU A 1 163 ? 8.695 22.375 16.438 1 98.31 163 LEU A O 1
ATOM 1256 N N . ASP A 1 164 ? 8.578 21.438 18.484 1 98.44 164 ASP A N 1
ATOM 1257 C CA . ASP A 1 164 ? 9.891 21.891 18.922 1 98.44 164 ASP A CA 1
ATOM 1258 C C . ASP A 1 164 ? 10.984 20.922 18.469 1 98.44 164 ASP A C 1
ATOM 1260 O O . ASP A 1 164 ? 11.43 20.078 19.25 1 98.44 164 ASP A O 1
ATOM 1264 N N . PHE A 1 165 ? 11.461 21.109 17.281 1 98.38 165 PHE A N 1
ATOM 1265 C CA . PHE A 1 165 ? 12.391 20.188 16.656 1 98.38 165 PHE A CA 1
ATOM 1266 C C . PHE A 1 165 ? 13.625 19.969 17.516 1 98.38 165 PHE A C 1
ATOM 1268 O O . PHE A 1 165 ? 14.062 18.828 17.719 1 98.38 165 PHE A O 1
ATOM 1275 N N . GLU A 1 166 ? 14.203 21.016 17.969 1 98.19 166 GLU A N 1
ATOM 1276 C CA . GLU A 1 166 ? 15.477 20.953 18.672 1 98.19 166 GLU A CA 1
ATOM 1277 C C . GLU A 1 166 ? 15.352 20.156 19.969 1 98.19 166 GLU A C 1
ATOM 1279 O O . GLU A 1 166 ? 16.219 19.359 20.312 1 98.19 166 GLU A O 1
ATOM 1284 N N . LYS A 1 167 ? 14.25 20.359 20.719 1 98.31 167 LYS A N 1
ATOM 1285 C CA . LYS A 1 167 ? 14 19.625 21.953 1 98.31 167 LYS A CA 1
ATOM 1286 C C . LYS A 1 167 ? 13.883 18.125 21.688 1 98.31 167 LYS A C 1
ATOM 1288 O O . LYS A 1 167 ? 14.539 17.312 22.344 1 98.31 167 LYS A O 1
ATOM 1293 N N . PHE A 1 168 ? 13.109 17.781 20.734 1 98.75 168 PHE A N 1
ATOM 1294 C CA . PHE A 1 168 ? 12.844 16.375 20.469 1 98.75 168 PHE A CA 1
ATOM 1295 C C . PHE A 1 168 ? 14.047 15.711 19.812 1 98.75 168 PHE A C 1
ATOM 1297 O O . PHE A 1 168 ? 14.336 14.539 20.062 1 98.75 168 PHE A O 1
ATOM 1304 N N . ALA A 1 169 ? 14.766 16.438 18.938 1 98.69 169 ALA A N 1
ATOM 1305 C CA . ALA A 1 169 ? 15.984 15.906 18.328 1 98.69 169 ALA A CA 1
ATOM 1306 C C . ALA A 1 169 ? 17.047 15.633 19.391 1 98.69 169 ALA A C 1
ATOM 1308 O O . ALA A 1 169 ? 17.703 14.578 19.359 1 98.69 169 ALA A O 1
ATOM 1309 N N . LYS A 1 170 ? 17.25 16.609 20.266 1 98.56 170 LYS A N 1
ATOM 1310 C CA . LYS A 1 170 ? 18.234 16.453 21.328 1 98.56 170 LYS A CA 1
ATOM 1311 C C . LYS A 1 170 ? 17.938 15.227 22.172 1 98.56 170 LYS A C 1
ATOM 1313 O O . LYS A 1 170 ? 18.828 14.422 22.453 1 98.56 170 LYS A O 1
ATOM 1318 N N . ALA A 1 171 ? 16.688 15.109 22.594 1 98.62 171 ALA A N 1
ATOM 1319 C CA . ALA A 1 171 ? 16.281 13.969 23.406 1 98.62 171 ALA A CA 1
ATOM 1320 C C . ALA A 1 171 ? 16.469 12.656 22.656 1 98.62 171 ALA A C 1
ATOM 1322 O O . ALA A 1 171 ? 17.031 11.695 23.203 1 98.62 171 ALA A O 1
ATOM 1323 N N . ALA A 1 172 ? 15.984 12.562 21.422 1 98.75 172 ALA A N 1
ATOM 1324 C CA . ALA A 1 172 ? 16.094 11.352 20.609 1 98.75 172 ALA A CA 1
ATOM 1325 C C . ALA A 1 172 ? 17.562 10.93 20.453 1 98.75 172 ALA A C 1
ATOM 1327 O O . ALA A 1 172 ? 17.922 9.789 20.766 1 98.75 172 ALA A O 1
ATOM 1328 N N . HIS A 1 173 ? 18.406 11.844 20.016 1 98.5 173 HIS A N 1
ATOM 1329 C CA . HIS A 1 173 ? 19.812 11.57 19.781 1 98.5 173 HIS A CA 1
ATOM 1330 C C . HIS A 1 173 ? 20.531 11.227 21.078 1 98.5 173 HIS A C 1
ATOM 1332 O O . HIS A 1 173 ? 21.453 10.414 21.078 1 98.5 173 HIS A O 1
ATOM 1338 N N . GLY A 1 174 ? 20.141 11.906 22.141 1 98.25 174 GLY A N 1
ATOM 1339 C CA . GLY A 1 174 ? 20.719 11.586 23.438 1 98.25 174 GLY A CA 1
ATOM 1340 C C . GLY A 1 174 ? 20.5 10.148 23.844 1 98.25 174 GLY A C 1
ATOM 1341 O O . GLY A 1 174 ? 21.281 9.586 24.609 1 98.25 174 GLY A O 1
ATOM 1342 N N . HIS A 1 175 ? 19.438 9.539 23.375 1 98.38 175 HIS A N 1
ATOM 1343 C CA . HIS A 1 175 ? 19.109 8.148 23.688 1 98.38 175 HIS A CA 1
ATOM 1344 C C . HIS A 1 175 ? 19.453 7.223 22.531 1 98.38 175 HIS A C 1
ATOM 1346 O O . HIS A 1 175 ? 19.031 6.062 22.516 1 98.38 175 HIS A O 1
ATOM 1352 N N . GLY A 1 176 ? 20.125 7.773 21.531 1 98.12 176 GLY A N 1
ATOM 1353 C CA . GLY A 1 176 ? 20.625 6.977 20.422 1 98.12 176 GLY A CA 1
ATOM 1354 C C . GLY A 1 176 ? 19.547 6.531 19.469 1 98.12 176 GLY A C 1
ATOM 1355 O O . GLY A 1 176 ? 19.625 5.438 18.906 1 98.12 176 GLY A O 1
ATOM 1356 N N . VAL A 1 177 ? 18.484 7.289 19.281 1 98.75 177 VAL A N 1
ATOM 1357 C CA . VAL A 1 177 ? 17.438 6.926 18.344 1 98.75 177 VAL A CA 1
ATOM 1358 C C . VAL A 1 177 ? 17.141 8.102 17.406 1 98.75 177 VAL A C 1
ATOM 1360 O O . VAL A 1 177 ? 17.484 9.242 17.719 1 98.75 177 VAL A O 1
ATOM 1363 N N . PRO A 1 178 ? 16.609 7.816 16.188 1 98.88 178 PRO A N 1
ATOM 1364 C CA . PRO A 1 178 ? 16.328 8.891 15.234 1 98.88 178 PRO A CA 1
ATOM 1365 C C . PRO A 1 178 ? 15.031 9.633 15.547 1 98.88 178 PRO A C 1
ATOM 1367 O O . PRO A 1 178 ? 14.148 9.086 16.203 1 98.88 178 PRO A O 1
ATOM 1370 N N . LEU A 1 179 ? 14.969 10.883 15.109 1 98.88 179 LEU A N 1
ATOM 1371 C CA . LEU A 1 179 ? 13.727 11.648 15.039 1 98.88 179 LEU A CA 1
ATOM 1372 C C . LEU A 1 179 ? 13.109 11.57 13.648 1 98.88 179 LEU A C 1
ATOM 1374 O O . LEU A 1 179 ? 13.75 11.961 12.664 1 98.88 179 LEU A O 1
ATOM 1378 N N . ILE A 1 180 ? 11.938 11 13.547 1 98.94 180 ILE A N 1
ATOM 1379 C CA . ILE A 1 180 ? 11.156 10.93 12.32 1 98.94 180 ILE A CA 1
ATOM 1380 C C . ILE A 1 180 ? 10.07 12.008 12.352 1 98.94 180 ILE A C 1
ATOM 1382 O O . ILE A 1 180 ? 9.297 12.094 13.305 1 98.94 180 ILE A O 1
ATOM 1386 N N . VAL A 1 181 ? 9.945 12.844 11.281 1 98.94 181 VAL A N 1
ATOM 1387 C CA . VAL A 1 181 ? 9.008 13.961 11.289 1 98.94 181 VAL A CA 1
ATOM 1388 C C . VAL A 1 181 ? 8.133 13.914 10.039 1 98.94 181 VAL A C 1
ATOM 1390 O O . VAL A 1 181 ? 8.648 13.906 8.922 1 98.94 181 VAL A O 1
ATOM 1393 N N . ASP A 1 182 ? 6.836 13.82 10.195 1 98.81 182 ASP A N 1
ATOM 1394 C CA . ASP A 1 182 ? 5.891 14.039 9.102 1 98.81 182 ASP A CA 1
ATOM 1395 C C . ASP A 1 182 ? 5.805 15.523 8.75 1 98.81 182 ASP A C 1
ATOM 1397 O O . ASP A 1 182 ? 5.355 16.344 9.562 1 98.81 182 ASP A O 1
ATOM 1401 N N . ASN A 1 183 ? 6.172 15.867 7.578 1 98.88 183 ASN A N 1
ATOM 1402 C CA . ASN A 1 183 ? 6.281 17.266 7.16 1 98.88 183 ASN A CA 1
ATOM 1403 C C . ASN A 1 183 ? 5.219 17.625 6.125 1 98.88 183 ASN A C 1
ATOM 1405 O O . ASN A 1 183 ? 5.414 18.531 5.312 1 98.88 183 ASN A O 1
ATOM 1409 N N . THR A 1 184 ? 4.113 16.953 6.176 1 98.69 184 THR A N 1
ATOM 1410 C CA . THR A 1 184 ? 3.043 17.031 5.188 1 98.69 184 THR A CA 1
ATOM 1411 C C . THR A 1 184 ? 2.535 18.469 5.055 1 98.69 184 THR A C 1
ATOM 1413 O O . THR A 1 184 ? 2.391 18.969 3.941 1 98.69 184 THR A O 1
ATOM 1416 N N . PHE A 1 185 ? 2.32 19.188 6.121 1 98.56 185 PHE A N 1
ATOM 1417 C CA . PHE A 1 185 ? 1.641 20.469 6.059 1 98.56 185 PHE A CA 1
ATOM 1418 C C . PHE A 1 185 ? 2.617 21.578 5.688 1 98.56 185 PHE A C 1
ATOM 1420 O O . PHE A 1 185 ? 2.289 22.453 4.887 1 98.56 185 PHE A O 1
ATOM 1427 N N . ALA A 1 186 ? 3.812 21.547 6.266 1 98.69 186 ALA A N 1
ATOM 1428 C CA . ALA A 1 186 ? 4.762 22.625 6.004 1 98.69 186 ALA A CA 1
ATOM 1429 C C . ALA A 1 186 ? 5.41 22.469 4.633 1 98.69 186 ALA A C 1
ATOM 1431 O O . ALA A 1 186 ? 5.762 23.453 3.984 1 98.69 186 ALA A O 1
ATOM 1432 N N . THR A 1 187 ? 5.539 21.141 4.199 1 98.44 187 THR A N 1
ATOM 1433 C CA . THR A 1 187 ? 6.281 20.812 2.99 1 98.44 187 THR A CA 1
ATOM 1434 C C . THR A 1 187 ? 7.719 21.312 3.088 1 98.44 187 THR A C 1
ATOM 1436 O O . THR A 1 187 ? 8.07 22.031 4.027 1 98.44 187 THR A O 1
ATOM 1439 N N . PRO A 1 188 ? 8.562 20.953 2.086 1 98.38 188 PRO A N 1
ATOM 1440 C CA . PRO A 1 188 ? 9.938 21.469 2.121 1 98.38 188 PRO A CA 1
ATOM 1441 C C . PRO A 1 188 ? 10.016 22.953 1.781 1 98.38 188 PRO A C 1
ATOM 1443 O O . PRO A 1 188 ? 11.062 23.578 1.974 1 98.38 188 PRO A O 1
ATOM 1446 N N . ILE A 1 189 ? 8.953 23.516 1.303 1 97.94 189 ILE A N 1
ATOM 1447 C CA . ILE A 1 189 ? 8.945 24.922 0.928 1 97.94 189 ILE A CA 1
ATOM 1448 C C . ILE A 1 189 ? 9.102 25.797 2.176 1 97.94 189 ILE A C 1
ATOM 1450 O O . ILE A 1 189 ? 9.875 26.75 2.176 1 97.94 189 ILE A O 1
ATOM 1454 N N . ASN A 1 190 ? 8.367 25.453 3.258 1 98.62 190 ASN A N 1
ATOM 1455 C CA . ASN A 1 190 ? 8.336 26.328 4.43 1 98.62 190 ASN A CA 1
ATOM 1456 C C . ASN A 1 190 ? 9.242 25.797 5.539 1 98.62 190 ASN A C 1
ATOM 1458 O O . ASN A 1 190 ? 9.633 26.547 6.438 1 98.62 190 ASN A O 1
ATOM 1462 N N . CYS A 1 191 ? 9.539 24.516 5.52 1 98.69 191 CYS A N 1
ATOM 1463 C CA . CYS A 1 191 ? 10.375 23.922 6.566 1 98.69 191 CYS A CA 1
ATOM 1464 C C . CYS A 1 191 ? 11.109 22.688 6.047 1 98.69 191 CYS A C 1
ATOM 1466 O O . CYS A 1 191 ? 10.5 21.797 5.457 1 98.69 191 CYS A O 1
ATOM 1468 N N . ARG A 1 192 ? 12.336 22.594 6.223 1 98.44 192 ARG A N 1
ATOM 1469 C CA . ARG A 1 192 ? 13.133 21.391 6.023 1 98.44 192 ARG A CA 1
ATOM 1470 C C . ARG A 1 192 ? 13.625 20.828 7.355 1 98.44 192 ARG A C 1
ATOM 1472 O O . ARG A 1 192 ? 14.672 21.25 7.859 1 98.44 192 ARG A O 1
ATOM 1479 N N . PRO A 1 193 ? 12.945 19.844 7.875 1 98.75 193 PRO A N 1
ATOM 1480 C CA . PRO A 1 193 ? 13.172 19.375 9.242 1 98.75 193 PRO A CA 1
ATOM 1481 C C . PRO A 1 193 ? 14.602 18.891 9.469 1 98.75 193 PRO A C 1
ATOM 1483 O O . PRO A 1 193 ? 15.102 18.922 10.594 1 98.75 193 PRO A O 1
ATOM 1486 N N . PHE A 1 194 ? 15.297 18.422 8.398 1 98.75 194 PHE A N 1
ATOM 1487 C CA . PHE A 1 194 ? 16.672 17.953 8.531 1 98.75 194 PHE A CA 1
ATOM 1488 C C . PHE A 1 194 ? 17.562 19.062 9.078 1 98.75 194 PHE A C 1
ATOM 1490 O O . PHE A 1 194 ? 18.547 18.781 9.781 1 98.75 194 PHE A O 1
ATOM 1497 N N . GLU A 1 195 ? 17.234 20.312 8.766 1 98.25 195 GLU A N 1
ATOM 1498 C CA . GLU A 1 195 ? 18.016 21.453 9.219 1 98.25 195 GLU A CA 1
ATOM 1499 C C . GLU A 1 195 ? 17.844 21.688 10.719 1 98.25 195 GLU A C 1
ATOM 1501 O O . GLU A 1 195 ? 18.625 22.406 11.336 1 98.25 195 GLU A O 1
ATOM 1506 N N . TRP A 1 196 ? 16.891 21.047 11.281 1 98.62 196 TRP A N 1
ATOM 1507 C CA . TRP A 1 196 ? 16.578 21.266 12.688 1 98.62 196 TRP A CA 1
ATOM 1508 C C . TRP A 1 196 ? 16.75 19.984 13.492 1 98.62 196 TRP A C 1
ATOM 1510 O O . TRP A 1 196 ? 16.234 19.891 14.617 1 98.62 196 TRP A O 1
ATOM 1520 N N . GLY A 1 197 ? 17.281 18.953 12.898 1 98.5 197 GLY A N 1
ATOM 1521 C CA . GLY A 1 197 ? 17.703 17.797 13.672 1 98.5 197 GLY A CA 1
ATOM 1522 C C . GLY A 1 197 ? 16.922 16.531 13.328 1 98.5 197 GLY A C 1
ATOM 1523 O O . GLY A 1 197 ? 17.234 15.453 13.82 1 98.5 197 GLY A O 1
ATOM 1524 N N . ALA A 1 198 ? 15.914 16.594 12.5 1 98.88 198 ALA A N 1
ATOM 1525 C CA . ALA A 1 198 ? 15.219 15.383 12.078 1 98.88 198 ALA A CA 1
ATOM 1526 C C . ALA A 1 198 ? 16.141 14.477 11.266 1 98.88 198 ALA A C 1
ATOM 1528 O O . ALA A 1 198 ? 17.062 14.953 10.602 1 98.88 198 ALA A O 1
ATOM 1529 N N . ASP A 1 199 ? 15.906 13.172 11.297 1 98.88 199 ASP A N 1
ATOM 1530 C CA . ASP A 1 199 ? 16.734 12.203 10.594 1 98.88 199 ASP A CA 1
ATOM 1531 C C . ASP A 1 199 ? 16 11.602 9.398 1 98.88 199 ASP A C 1
ATOM 1533 O O . ASP A 1 199 ? 16.609 11.305 8.367 1 98.88 199 ASP A O 1
ATOM 1537 N N . ILE A 1 200 ? 14.75 11.336 9.578 1 98.94 200 ILE A N 1
ATOM 1538 C CA . ILE A 1 200 ? 13.844 10.812 8.555 1 98.94 200 ILE A CA 1
ATOM 1539 C C . ILE A 1 200 ? 12.625 11.727 8.43 1 98.94 200 ILE A C 1
ATOM 1541 O O . ILE A 1 200 ? 12.07 12.172 9.438 1 98.94 200 ILE A O 1
ATOM 1545 N N . VAL A 1 201 ? 12.258 12.07 7.211 1 98.94 201 VAL A N 1
ATOM 1546 C CA . VAL A 1 201 ? 11.07 12.875 6.953 1 98.94 201 VAL A CA 1
ATOM 1547 C C . VAL A 1 201 ? 10.055 12.055 6.16 1 98.94 201 VAL A C 1
ATOM 1549 O O . VAL A 1 201 ? 10.422 11.328 5.23 1 98.94 201 VAL A O 1
ATOM 1552 N N . THR A 1 202 ? 8.797 12.062 6.547 1 98.94 202 THR A N 1
ATOM 1553 C CA . THR A 1 202 ? 7.719 11.43 5.801 1 98.94 202 THR A CA 1
ATOM 1554 C C . THR A 1 202 ? 6.727 12.477 5.301 1 98.94 202 THR A C 1
ATOM 1556 O O . THR A 1 202 ? 6.695 13.602 5.805 1 98.94 202 THR A O 1
ATOM 1559 N N . HIS A 1 203 ? 5.996 12.141 4.242 1 98.81 203 HIS A N 1
ATOM 1560 C CA . HIS A 1 203 ? 4.938 12.977 3.688 1 98.81 203 HIS A CA 1
ATOM 1561 C C . HIS A 1 203 ? 3.715 12.141 3.316 1 98.81 203 HIS A C 1
ATOM 1563 O O . HIS A 1 203 ? 3.852 11.023 2.816 1 98.81 203 HIS A O 1
ATOM 1569 N N . SER A 1 204 ? 2.551 12.664 3.604 1 98.69 204 SER A N 1
ATOM 1570 C CA . SER A 1 204 ? 1.427 12.383 2.719 1 98.69 204 SER A CA 1
ATOM 1571 C C . SER A 1 204 ? 1.474 13.25 1.467 1 98.69 204 SER A C 1
ATOM 1573 O O . SER A 1 204 ? 1.047 14.406 1.492 1 98.69 204 SER A O 1
ATOM 1575 N N . THR A 1 205 ? 1.901 12.641 0.386 1 98.5 205 THR A N 1
ATOM 1576 C CA . THR A 1 205 ? 2.004 13.43 -0.838 1 98.5 205 THR A CA 1
ATOM 1577 C C . THR A 1 205 ? 0.621 13.727 -1.409 1 98.5 205 THR A C 1
ATOM 1579 O O . THR A 1 205 ? 0.48 14.555 -2.311 1 98.5 205 THR A O 1
ATOM 1582 N N . THR A 1 206 ? -0.413 13.117 -0.822 1 97.62 206 THR A N 1
ATOM 1583 C CA . THR A 1 206 ? -1.812 13.336 -1.17 1 97.62 206 THR A CA 1
ATOM 1584 C C . THR A 1 206 ? -2.191 14.797 -0.968 1 97.62 206 THR A C 1
ATOM 1586 O O . THR A 1 206 ? -3.131 15.297 -1.597 1 97.62 206 THR A O 1
ATOM 1589 N N . LYS A 1 207 ? -1.548 15.469 -0.115 1 97.81 207 LYS A N 1
ATOM 1590 C CA . LYS A 1 207 ? -1.931 16.797 0.354 1 97.81 207 LYS A CA 1
ATOM 1591 C C . LYS A 1 207 ? -1.268 17.891 -0.483 1 97.81 207 LYS A C 1
ATOM 1593 O O . LYS A 1 207 ? -1.409 17.906 -1.708 1 97.81 207 LYS A O 1
ATOM 1598 N N . TYR A 1 208 ? -0.542 18.797 0.077 1 98.3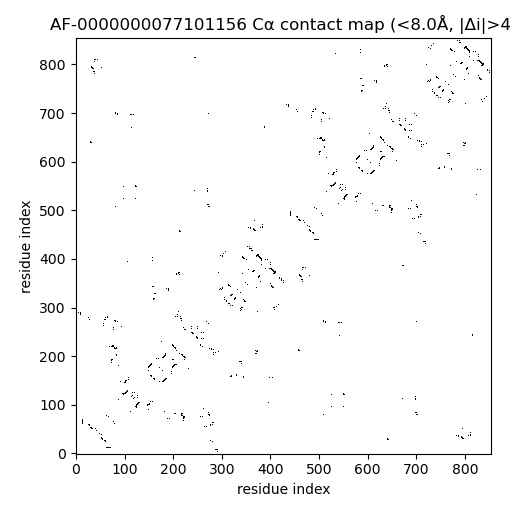1 208 TYR A N 1
ATOM 1599 C CA . TYR A 1 208 ? -0.042 19.969 -0.636 1 98.31 208 TYR A CA 1
ATOM 1600 C C . TYR A 1 208 ? 0.832 19.562 -1.814 1 98.31 208 TYR A C 1
ATOM 1602 O O . TYR A 1 208 ? 0.875 20.25 -2.834 1 98.31 208 TYR A O 1
ATOM 1610 N N . MET A 1 209 ? 1.602 18.453 -1.712 1 98.19 209 MET A N 1
ATOM 1611 C CA . MET A 1 209 ? 2.496 18.062 -2.799 1 98.19 209 MET A CA 1
ATOM 1612 C C . MET A 1 209 ? 1.708 17.75 -4.066 1 98.19 209 MET A C 1
ATOM 1614 O O . MET A 1 209 ? 2.08 18.172 -5.156 1 98.19 209 MET A O 1
ATOM 1618 N N . ASP A 1 210 ? 0.667 16.906 -3.906 1 96.56 210 ASP A N 1
ATOM 1619 C CA . ASP A 1 210 ? -0.281 16.812 -5.012 1 96.56 210 ASP A CA 1
ATOM 1620 C C . ASP A 1 210 ? -0.933 18.156 -5.301 1 96.56 210 ASP A C 1
ATOM 1622 O O . ASP A 1 210 ? -0.661 18.781 -6.336 1 96.56 210 ASP A O 1
ATOM 1626 N N . GLY A 1 211 ? -1.646 18.672 -4.398 1 95.44 211 GLY A N 1
ATOM 1627 C CA . GLY A 1 211 ? -2.176 20.031 -4.379 1 95.44 211 GLY A CA 1
ATOM 1628 C C . GLY A 1 211 ? -3.488 20.172 -5.129 1 95.44 211 GLY A C 1
ATOM 1629 O O . GLY A 1 211 ? -4.148 21.203 -5.047 1 95.44 211 GLY A O 1
ATOM 1630 N N . HIS A 1 212 ? -3.969 19.094 -5.82 1 92.94 212 HIS A N 1
ATOM 1631 C CA . HIS A 1 212 ? -5.133 19.203 -6.691 1 92.94 212 HIS A CA 1
ATOM 1632 C C . HIS A 1 212 ? -6.168 18.141 -6.359 1 92.94 212 HIS A C 1
ATOM 1634 O O . HIS A 1 212 ? -7.148 17.969 -7.086 1 92.94 212 HIS A O 1
ATOM 1640 N N . ALA A 1 213 ? -5.883 17.375 -5.227 1 95.12 213 ALA A N 1
ATOM 1641 C CA . ALA A 1 213 ? -6.77 16.312 -4.781 1 95.12 213 ALA A CA 1
ATOM 1642 C C . ALA A 1 213 ? -6.945 15.258 -5.875 1 95.12 213 ALA A C 1
ATOM 1644 O O . ALA A 1 213 ? -8.039 14.719 -6.055 1 95.12 213 ALA A O 1
ATOM 1645 N N . VAL A 1 214 ? -5.871 14.898 -6.598 1 93.12 214 VAL A N 1
ATOM 1646 C CA . VAL A 1 214 ? -5.98 14.023 -7.758 1 93.12 214 VAL A CA 1
ATOM 1647 C C . VAL A 1 214 ? -5.453 12.633 -7.402 1 93.12 214 VAL A C 1
ATOM 1649 O O . VAL A 1 214 ? -5.871 11.633 -7.992 1 93.12 214 VAL A O 1
ATOM 1652 N N . CYS A 1 215 ? -4.551 12.539 -6.43 1 94.56 215 CYS A N 1
ATOM 1653 C CA . CYS A 1 215 ? -3.982 11.211 -6.215 1 94.56 215 CYS A CA 1
ATOM 1654 C C . CYS A 1 215 ? -3.543 11.031 -4.766 1 94.56 215 CYS A C 1
ATOM 1656 O O . CYS A 1 215 ? -3.096 11.984 -4.125 1 94.56 215 CYS A O 1
ATOM 1658 N N . VAL A 1 216 ? -3.674 9.812 -4.266 1 96.88 216 VAL A N 1
ATOM 1659 C CA . VAL A 1 216 ? -3.176 9.406 -2.955 1 96.88 216 VAL A CA 1
ATOM 1660 C C . VAL A 1 216 ? -1.729 8.938 -3.076 1 96.88 216 VAL A C 1
ATOM 1662 O O . VAL A 1 216 ? -1.355 8.305 -4.066 1 96.88 216 VAL A O 1
ATOM 1665 N N . GLY A 1 217 ? -0.907 9.258 -2.16 1 98.19 217 GLY A N 1
ATOM 1666 C CA . GLY A 1 217 ? 0.485 8.836 -2.148 1 98.19 217 GLY A CA 1
ATOM 1667 C C . GLY A 1 217 ? 1.213 9.227 -0.874 1 98.19 217 GLY A C 1
ATOM 1668 O O . GLY A 1 217 ? 0.65 9.906 -0.013 1 98.19 217 GLY A O 1
ATOM 1669 N N . GLY A 1 218 ? 2.447 8.75 -0.729 1 98.75 218 GLY A N 1
ATOM 1670 C CA . GLY A 1 218 ? 3.338 9.055 0.379 1 98.75 218 GLY A CA 1
ATOM 1671 C C . GLY A 1 218 ? 4.805 9.016 -0.005 1 98.75 218 GLY A C 1
ATOM 1672 O O . GLY A 1 218 ? 5.148 8.609 -1.117 1 98.75 218 GLY A O 1
ATOM 1673 N N . ALA A 1 219 ? 5.648 9.492 0.872 1 98.88 219 ALA A N 1
ATOM 1674 C CA . ALA A 1 219 ? 7.09 9.484 0.641 1 98.88 219 ALA A CA 1
ATOM 1675 C C . ALA A 1 219 ? 7.855 9.359 1.956 1 98.88 219 ALA A C 1
ATOM 1677 O O . ALA A 1 219 ? 7.383 9.812 3 1 98.88 219 ALA A O 1
ATOM 1678 N N . ILE A 1 220 ? 8.938 8.711 1.952 1 98.94 220 ILE A N 1
ATOM 1679 C CA . ILE A 1 220 ? 9.953 8.688 3.006 1 98.94 220 ILE A CA 1
ATOM 168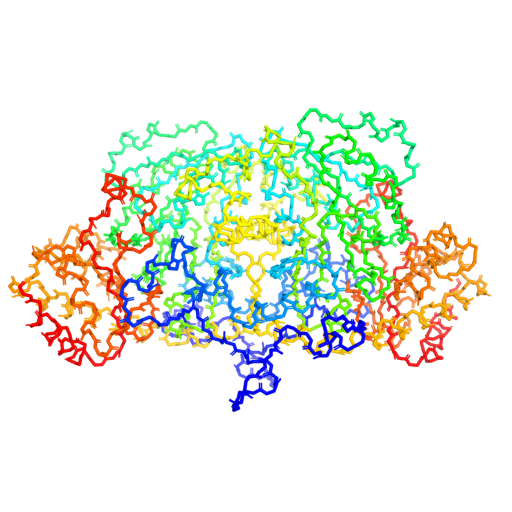0 C C . ILE A 1 220 ? 11.266 9.258 2.473 1 98.94 220 ILE A C 1
ATOM 1682 O O . ILE A 1 220 ? 11.727 8.867 1.398 1 98.94 220 ILE A O 1
ATOM 1686 N N . VAL A 1 221 ? 11.852 10.156 3.131 1 98.88 221 VAL A N 1
ATOM 1687 C CA . VAL A 1 221 ? 13.133 10.742 2.764 1 98.88 221 VAL A CA 1
ATOM 1688 C C . VAL A 1 221 ? 14.133 10.547 3.904 1 98.88 221 VAL A C 1
ATOM 1690 O O . VAL A 1 221 ? 13.82 10.836 5.062 1 98.88 221 VAL A O 1
ATOM 1693 N N . ASP A 1 222 ? 15.289 10.07 3.613 1 98.81 222 ASP A N 1
ATOM 1694 C CA . ASP A 1 222 ? 16.375 9.859 4.57 1 98.81 222 ASP A CA 1
ATOM 1695 C C . ASP A 1 222 ? 17.422 10.953 4.457 1 98.81 222 ASP A C 1
ATOM 1697 O O . ASP A 1 222 ? 17.922 11.234 3.361 1 98.81 222 ASP A O 1
ATOM 1701 N N . SER A 1 223 ? 17.781 11.578 5.586 1 98.5 223 SER A N 1
ATOM 1702 C CA . SER A 1 223 ? 18.828 12.586 5.598 1 98.5 223 SER A CA 1
ATOM 1703 C C . SER A 1 223 ? 20.203 11.961 5.359 1 98.5 223 SER A C 1
ATOM 1705 O O . SER A 1 223 ? 21.109 12.633 4.867 1 98.5 223 SER A O 1
ATOM 1707 N N . GLY A 1 224 ? 20.297 10.672 5.766 1 97.94 224 GLY A N 1
ATOM 1708 C CA . GLY A 1 224 ? 21.594 10 5.758 1 97.94 224 GLY A CA 1
ATOM 1709 C C . GLY A 1 224 ? 22.5 10.422 6.902 1 97.94 224 GLY A C 1
ATOM 1710 O O . GLY A 1 224 ? 23.672 10.039 6.945 1 97.94 224 GLY A O 1
ATOM 1711 N N . ASN A 1 225 ? 22 11.148 7.844 1 96.94 225 ASN A N 1
ATOM 1712 C CA . ASN A 1 225 ? 22.844 11.758 8.859 1 96.94 225 ASN A CA 1
ATOM 1713 C C . ASN A 1 225 ? 22.875 10.93 10.141 1 96.94 225 ASN A C 1
ATOM 1715 O O . ASN A 1 225 ? 23.781 11.07 10.953 1 96.94 225 ASN A O 1
ATOM 1719 N N . PHE A 1 226 ? 21.859 10.125 10.414 1 98.25 226 PHE A N 1
ATOM 1720 C CA . PHE A 1 226 ? 21.844 9.344 11.641 1 98.25 226 PHE A CA 1
ATOM 1721 C C . PHE A 1 226 ? 22.906 8.25 11.609 1 98.25 226 PHE A C 1
ATOM 1723 O O . PHE A 1 226 ? 22.984 7.484 10.656 1 98.25 226 PHE A O 1
ATOM 1730 N N . ASP A 1 227 ? 23.656 8.172 12.68 1 97.31 227 ASP A N 1
ATOM 1731 C CA . ASP A 1 227 ? 24.75 7.207 12.75 1 97.31 227 ASP A CA 1
ATOM 1732 C C . ASP A 1 227 ? 24.266 5.859 13.273 1 97.31 227 ASP A C 1
ATOM 1734 O O . ASP A 1 227 ? 24.5 5.523 14.438 1 97.31 227 ASP A O 1
ATOM 1738 N N . TRP A 1 228 ? 23.781 5.078 12.391 1 97.94 228 TRP A N 1
ATOM 1739 C CA . TRP A 1 228 ? 23.219 3.775 12.75 1 97.94 228 TRP A CA 1
ATOM 1740 C C . TRP A 1 228 ? 24.281 2.893 13.391 1 97.94 228 TRP A C 1
ATOM 1742 O O . TRP A 1 228 ? 23.984 2.141 14.328 1 97.94 228 TRP A O 1
ATOM 1752 N N . ASP A 1 229 ? 25.516 2.951 12.922 1 96.31 229 ASP A N 1
ATOM 1753 C CA . ASP A 1 229 ? 26.594 2.07 13.367 1 96.31 229 ASP A CA 1
ATOM 1754 C C . ASP A 1 229 ? 27.016 2.398 14.805 1 96.31 229 ASP A C 1
ATOM 1756 O O . ASP A 1 229 ? 27.406 1.508 15.555 1 96.31 229 ASP A O 1
ATOM 1760 N N . ALA A 1 230 ? 26.875 3.662 15.172 1 95.75 230 ALA A N 1
ATOM 1761 C CA . ALA A 1 230 ? 27.156 4.055 16.547 1 95.75 230 ALA A CA 1
ATOM 1762 C C . ALA A 1 230 ? 26.188 3.395 17.516 1 95.75 230 ALA A C 1
ATOM 1764 O O . ALA A 1 230 ? 26.5 3.256 18.703 1 95.75 230 ALA A O 1
ATOM 1765 N N . GLN A 1 231 ? 25.047 2.992 17.016 1 93.69 231 GLN A N 1
ATOM 1766 C CA . GLN A 1 231 ? 24.031 2.316 17.797 1 93.69 231 GLN A CA 1
ATOM 1767 C C . GLN A 1 231 ? 23.844 0.874 17.344 1 93.69 231 GLN A C 1
ATOM 1769 O O . GLN A 1 231 ? 22.703 0.399 17.219 1 93.69 231 GLN A O 1
ATOM 1774 N N . GLY A 1 232 ? 24.812 0.231 17.016 1 89 232 GLY A N 1
ATOM 1775 C CA . GLY A 1 232 ? 24.812 -1.012 16.266 1 89 232 GLY A CA 1
ATOM 1776 C C . GLY A 1 232 ? 23.938 -2.084 16.875 1 89 232 GLY A C 1
ATOM 1777 O O . GLY A 1 232 ? 23.188 -2.756 16.156 1 89 232 GLY A O 1
ATOM 1778 N N . ASP A 1 233 ? 23.953 -2.293 18.203 1 91.31 233 ASP A N 1
ATOM 1779 C CA . ASP A 1 233 ? 23.141 -3.324 18.844 1 91.31 233 ASP A CA 1
ATOM 1780 C C . ASP A 1 233 ? 21.656 -2.979 18.781 1 91.31 233 ASP A C 1
ATOM 1782 O O . ASP A 1 233 ? 20.812 -3.859 18.562 1 91.31 233 ASP A O 1
ATOM 1786 N N . LYS A 1 234 ? 21.391 -1.723 18.875 1 95.44 234 LYS A N 1
ATOM 1787 C CA . LYS A 1 234 ? 20.016 -1.238 18.844 1 95.44 234 LYS A CA 1
ATOM 1788 C C . LYS A 1 234 ? 19.438 -1.355 17.438 1 95.44 234 LYS A C 1
ATOM 1790 O O . LYS A 1 234 ? 18.234 -1.574 17.281 1 95.44 234 LYS A O 1
ATOM 1795 N N . PHE A 1 235 ? 20.25 -1.192 16.438 1 97.94 235 PHE A N 1
ATOM 1796 C CA . PHE A 1 235 ? 19.797 -1.24 15.062 1 97.94 235 PHE A CA 1
ATOM 1797 C C . PHE A 1 235 ? 20.531 -2.334 14.289 1 97.94 235 PHE A C 1
ATOM 1799 O O . PHE A 1 235 ? 21.047 -2.094 13.195 1 97.94 235 PHE A O 1
ATOM 1806 N N . ALA A 1 236 ? 20.594 -3.506 14.875 1 95.69 236 ALA A N 1
ATOM 1807 C CA . ALA A 1 236 ? 21.203 -4.688 14.266 1 95.69 236 ALA A CA 1
ATOM 1808 C C . ALA A 1 236 ? 20.609 -4.965 12.891 1 95.69 236 ALA A C 1
ATOM 1810 O O . ALA A 1 236 ? 21.297 -5.477 12 1 95.69 236 ALA A O 1
ATOM 1811 N N . CYS A 1 237 ? 19.391 -4.551 12.695 1 95 237 CYS A N 1
ATOM 1812 C CA . CYS A 1 237 ? 18.672 -4.793 11.445 1 95 237 CYS A CA 1
ATOM 1813 C C . CYS A 1 237 ? 19.344 -4.062 10.289 1 95 237 CYS A C 1
ATOM 1815 O O . CYS A 1 237 ? 19.125 -4.418 9.125 1 95 237 CYS A O 1
ATOM 1817 N N . LEU A 1 238 ? 20.125 -3.043 10.57 1 97.31 238 LEU A N 1
ATOM 1818 C CA . LEU A 1 238 ? 20.844 -2.287 9.547 1 97.31 238 LEU A CA 1
ATOM 1819 C C . LEU A 1 238 ? 22.344 -2.557 9.617 1 97.31 238 LEU A C 1
ATOM 1821 O O . LEU A 1 238 ? 23.062 -2.381 8.625 1 97.31 238 LEU A O 1
ATOM 1825 N N . THR A 1 239 ? 22.828 -2.998 10.805 1 96.75 239 THR A N 1
ATOM 1826 C CA . THR A 1 239 ? 24.266 -2.932 11.062 1 96.75 239 THR A CA 1
ATOM 1827 C C . THR A 1 239 ? 24.859 -4.332 11.195 1 96.75 239 THR A C 1
ATOM 1829 O O . THR A 1 239 ? 26.062 -4.488 11.336 1 96.75 239 THR A O 1
ATOM 1832 N N . GLN A 1 240 ? 23.984 -5.344 11.172 1 95.81 240 GLN A N 1
ATOM 1833 C CA . GLN A 1 240 ? 24.422 -6.742 11.211 1 95.81 240 GLN A CA 1
ATOM 1834 C C . GLN A 1 240 ? 23.906 -7.504 9.992 1 95.81 240 GLN A C 1
ATOM 1836 O O . GLN A 1 240 ? 22.984 -7.043 9.305 1 95.81 240 GLN A O 1
ATOM 1841 N N . PRO A 1 241 ? 24.5 -8.641 9.711 1 92.69 241 PRO A N 1
ATOM 1842 C CA . PRO A 1 241 ? 24.109 -9.383 8.516 1 92.69 241 PRO A CA 1
ATOM 1843 C C . PRO A 1 241 ? 22.625 -9.758 8.508 1 92.69 241 PRO A C 1
ATOM 1845 O O . PRO A 1 241 ? 22.094 -10.227 9.523 1 92.69 241 PRO A O 1
ATOM 1848 N N . ASP A 1 242 ? 22.031 -9.453 7.418 1 87.88 242 ASP A N 1
ATOM 1849 C CA . ASP A 1 242 ? 20.641 -9.805 7.199 1 87.88 242 ASP A CA 1
ATOM 1850 C C . ASP A 1 242 ? 20.516 -11.18 6.539 1 87.88 242 ASP A C 1
ATOM 1852 O O . ASP A 1 242 ? 20.766 -11.32 5.34 1 87.88 242 ASP A O 1
ATOM 1856 N N . GLU A 1 243 ? 20.047 -12.117 7.203 1 79.25 243 GLU A N 1
ATOM 1857 C CA . GLU A 1 243 ? 19.938 -13.484 6.695 1 79.25 243 GLU A CA 1
ATOM 1858 C C . GLU A 1 243 ? 18.906 -13.578 5.578 1 79.25 243 GLU A C 1
ATOM 1860 O O . GLU A 1 243 ? 18.969 -14.477 4.734 1 79.25 243 GLU A O 1
ATOM 1865 N N . THR A 1 244 ? 18.031 -12.641 5.602 1 75.5 244 THR A N 1
ATOM 1866 C CA . THR A 1 244 ? 16.953 -12.695 4.613 1 75.5 244 THR A CA 1
ATOM 1867 C C . THR A 1 244 ? 17.406 -12.047 3.303 1 75.5 244 THR A C 1
ATOM 1869 O O . THR A 1 244 ? 16.656 -12.047 2.322 1 75.5 244 THR A O 1
ATOM 1872 N N . TYR A 1 245 ? 18.562 -11.523 3.275 1 79.75 245 TYR A N 1
ATOM 1873 C CA . TYR A 1 245 ? 19.047 -10.859 2.074 1 79.75 245 TYR A CA 1
ATOM 1874 C C . TYR A 1 245 ? 20.547 -11.062 1.917 1 79.75 245 TYR A C 1
ATOM 1876 O O . TYR A 1 245 ? 21.312 -10.094 1.851 1 79.75 245 TYR A O 1
ATOM 1884 N N . HIS A 1 246 ? 21 -12.211 1.741 1 76.88 246 HIS A N 1
ATOM 1885 C CA . HIS A 1 246 ? 22.344 -12.664 1.39 1 76.88 246 HIS A CA 1
ATOM 1886 C C . HIS A 1 246 ? 23.375 -12.18 2.402 1 76.88 246 HIS A C 1
ATOM 1888 O O . HIS A 1 246 ? 24.5 -11.828 2.031 1 76.88 246 HIS A O 1
ATOM 1894 N N . GLY A 1 247 ? 22.922 -11.898 3.672 1 85.75 247 GLY A N 1
ATOM 1895 C CA . GLY A 1 247 ? 23.844 -11.523 4.734 1 85.75 247 GLY A CA 1
ATOM 1896 C C . GLY A 1 247 ? 24.359 -10.109 4.605 1 85.75 247 GLY A C 1
ATOM 1897 O O . GLY A 1 247 ? 25.391 -9.758 5.188 1 85.75 247 GLY A O 1
ATOM 1898 N N . VAL A 1 248 ? 23.656 -9.328 3.904 1 89.81 248 VAL A N 1
ATOM 1899 C CA . VAL A 1 248 ? 24.094 -7.957 3.664 1 89.81 248 VAL A CA 1
ATOM 1900 C C . VAL A 1 248 ? 24.062 -7.168 4.973 1 89.81 248 VAL A C 1
ATOM 1902 O O . VAL A 1 248 ? 23.156 -7.359 5.797 1 89.81 248 VAL A O 1
ATOM 1905 N N . VAL A 1 249 ? 25.094 -6.461 5.184 1 95.06 249 VAL A N 1
ATOM 1906 C CA . VAL A 1 249 ? 25.078 -5.391 6.172 1 95.06 249 VAL A CA 1
ATOM 1907 C C . VAL A 1 249 ? 24.797 -4.055 5.48 1 95.06 249 VAL A C 1
ATOM 1909 O O . VAL A 1 249 ? 25.672 -3.494 4.82 1 95.06 249 VAL A O 1
ATOM 1912 N N . TYR A 1 250 ? 23.641 -3.484 5.691 1 95.62 250 TYR A N 1
ATOM 1913 C CA . TYR A 1 250 ? 23.156 -2.377 4.883 1 95.62 250 TYR A CA 1
ATOM 1914 C C . TYR A 1 250 ? 24.031 -1.148 5.035 1 95.62 250 TYR A C 1
ATOM 1916 O O . TYR A 1 250 ? 24.359 -0.486 4.047 1 95.62 250 TYR A O 1
ATOM 1924 N N . THR A 1 251 ? 24.469 -0.815 6.273 1 96.75 251 THR A N 1
ATOM 1925 C CA . THR A 1 251 ? 25.266 0.385 6.504 1 96.75 251 THR A CA 1
ATOM 1926 C C . THR A 1 251 ? 26.641 0.253 5.852 1 96.75 251 THR A C 1
ATOM 1928 O O . THR A 1 251 ? 27.188 1.239 5.367 1 96.75 251 THR A O 1
ATOM 1931 N N . GLU A 1 252 ? 27.141 -0.938 5.832 1 95.19 252 GLU A N 1
ATOM 1932 C CA . GLU A 1 252 ? 28.438 -1.17 5.219 1 95.19 252 GLU A CA 1
ATOM 1933 C C . GLU A 1 252 ? 28.359 -1.094 3.699 1 95.19 252 GLU A C 1
ATOM 1935 O O . GLU A 1 252 ? 29.203 -0.463 3.055 1 95.19 252 GLU A O 1
ATOM 1940 N N . LYS A 1 253 ? 27.375 -1.64 3.193 1 93 253 LYS A N 1
ATOM 1941 C CA . LYS A 1 253 ? 27.297 -1.776 1.743 1 93 253 LYS A CA 1
ATOM 1942 C C . LYS A 1 253 ? 26.75 -0.502 1.102 1 93 253 LYS A C 1
ATOM 1944 O O . LYS A 1 253 ? 27.156 -0.131 0.001 1 93 253 LYS A O 1
ATOM 1949 N N . PHE A 1 254 ? 25.781 0.216 1.753 1 94.44 254 PHE A N 1
ATOM 1950 C CA . PHE A 1 254 ? 25.047 1.283 1.072 1 94.44 254 PHE A CA 1
ATOM 1951 C C . PHE A 1 254 ? 25.297 2.623 1.753 1 94.44 254 PHE A C 1
ATOM 1953 O O . PHE A 1 254 ? 24.812 3.658 1.29 1 94.44 254 PHE A O 1
ATOM 1960 N N . GLY A 1 255 ? 26.031 2.68 2.852 1 95.69 255 GLY A N 1
ATOM 1961 C CA . GLY A 1 255 ? 26.344 3.92 3.543 1 95.69 255 GLY A CA 1
ATOM 1962 C C . GLY A 1 255 ? 25.109 4.727 3.908 1 95.69 255 GLY A C 1
ATOM 1963 O O . GLY A 1 255 ? 24.188 4.203 4.531 1 95.69 255 GLY A O 1
ATOM 1964 N N . LYS A 1 256 ? 25.047 5.918 3.383 1 96.75 256 LYS A N 1
ATOM 1965 C CA . LYS A 1 256 ? 23.969 6.848 3.732 1 96.75 256 LYS A CA 1
ATOM 1966 C C . LYS A 1 256 ? 22.641 6.406 3.133 1 96.75 256 LYS A C 1
ATOM 1968 O O . LYS A 1 256 ? 21.578 6.875 3.553 1 96.75 256 LYS A O 1
ATOM 1973 N N . GLY A 1 257 ? 22.656 5.504 2.172 1 96.31 257 GLY A N 1
ATOM 1974 C CA . GLY A 1 257 ? 21.438 5.023 1.539 1 96.31 257 GLY A CA 1
ATOM 1975 C C . GLY A 1 257 ? 20.875 3.775 2.195 1 96.31 257 GLY A C 1
ATOM 1976 O O . GLY A 1 257 ? 19.891 3.209 1.724 1 96.31 257 GLY A O 1
ATOM 1977 N N . ALA A 1 258 ? 21.469 3.336 3.314 1 97.25 258 ALA A N 1
ATOM 1978 C CA . ALA A 1 258 ? 21.141 2.059 3.951 1 97.25 258 ALA A CA 1
ATOM 1979 C C . ALA A 1 258 ? 19.672 1.987 4.34 1 97.25 258 ALA A C 1
ATOM 1981 O O . ALA A 1 258 ? 19 0.985 4.078 1 97.25 258 ALA A O 1
ATOM 1982 N N . TYR A 1 259 ? 19.203 3.012 4.973 1 98.38 259 TYR A N 1
ATOM 1983 C CA . TYR A 1 259 ? 17.859 3.025 5.523 1 98.38 259 TYR A CA 1
ATOM 1984 C C . TYR A 1 259 ? 16.812 2.828 4.422 1 98.38 259 TYR A C 1
ATOM 1986 O O . TYR A 1 259 ? 15.945 1.964 4.531 1 98.38 259 TYR A O 1
ATOM 1994 N N . ILE A 1 260 ? 16.891 3.574 3.307 1 98.56 260 ILE A N 1
ATOM 1995 C CA . ILE A 1 260 ? 15.914 3.512 2.229 1 98.56 260 ILE A CA 1
ATOM 1996 C C . ILE A 1 260 ? 16.094 2.215 1.442 1 98.56 260 ILE A C 1
ATOM 1998 O O . ILE A 1 260 ? 15.109 1.615 0.992 1 98.56 260 ILE A O 1
ATOM 2002 N N . THR A 1 261 ? 17.312 1.829 1.256 1 96.12 261 THR A N 1
ATOM 2003 C CA . THR A 1 261 ? 17.547 0.567 0.561 1 96.12 261 THR A CA 1
ATOM 2004 C C . THR A 1 261 ? 16.875 -0.586 1.303 1 96.12 261 THR A C 1
ATOM 2006 O O . THR A 1 261 ? 16.172 -1.403 0.694 1 96.12 261 THR A O 1
ATOM 2009 N N . LYS A 1 262 ? 17.078 -0.643 2.627 1 96.88 262 LYS A N 1
ATOM 2010 C CA . LYS A 1 262 ? 16.438 -1.693 3.41 1 96.88 262 LYS A CA 1
ATOM 2011 C C . LYS A 1 262 ? 14.914 -1.611 3.297 1 96.88 262 LYS A C 1
ATOM 2013 O O . LYS A 1 262 ? 14.242 -2.635 3.158 1 96.88 262 LYS A O 1
ATOM 2018 N N . ALA A 1 263 ? 14.406 -0.386 3.438 1 97.88 263 ALA A N 1
ATOM 2019 C CA . ALA A 1 263 ? 12.961 -0.209 3.314 1 97.88 263 ALA A CA 1
ATOM 2020 C C . ALA A 1 263 ? 12.453 -0.751 1.981 1 97.88 263 ALA A C 1
ATOM 2022 O O . ALA A 1 263 ? 11.352 -1.304 1.907 1 97.88 263 ALA A O 1
ATOM 2023 N N . THR A 1 264 ? 13.195 -0.594 0.956 1 95.56 264 THR A N 1
ATOM 2024 C CA . THR A 1 264 ? 12.812 -1.026 -0.383 1 95.56 264 THR A CA 1
ATOM 2025 C C . THR A 1 264 ? 12.883 -2.545 -0.503 1 95.56 264 THR A C 1
ATOM 2027 O O . THR A 1 264 ? 11.906 -3.193 -0.883 1 95.56 264 THR A O 1
ATOM 2030 N N . VAL A 1 265 ? 14.023 -3.137 -0.11 1 92.38 265 VAL A N 1
ATOM 2031 C CA . VAL A 1 265 ? 14.289 -4.531 -0.451 1 92.38 265 VAL A CA 1
ATOM 2032 C C . VAL A 1 265 ? 13.664 -5.449 0.595 1 92.38 265 VAL A C 1
ATOM 2034 O O . VAL A 1 265 ? 13.602 -6.668 0.406 1 92.38 265 VAL A O 1
ATOM 2037 N N . GLN A 1 266 ? 13.133 -4.848 1.711 1 93.94 266 GLN A N 1
ATOM 2038 C CA . GLN A 1 266 ? 12.43 -5.672 2.688 1 93.94 266 GLN A CA 1
ATOM 2039 C C . GLN A 1 266 ? 10.953 -5.301 2.76 1 93.94 266 GLN A C 1
ATOM 2041 O O . GLN A 1 266 ? 10.094 -6.074 2.338 1 93.94 266 GLN A O 1
ATOM 2046 N N . LEU A 1 267 ? 10.664 -4.059 3.17 1 96.19 267 LEU A N 1
ATOM 2047 C CA . LEU A 1 267 ? 9.273 -3.691 3.434 1 96.19 267 LEU A CA 1
ATOM 2048 C C . LEU A 1 267 ? 8.492 -3.561 2.133 1 96.19 267 LEU A C 1
ATOM 2050 O O . LEU A 1 267 ? 7.422 -4.156 1.985 1 96.19 267 LEU A O 1
ATOM 2054 N N . MET A 1 268 ? 9.016 -2.738 1.202 1 96.94 268 MET A N 1
ATOM 2055 C CA . MET A 1 268 ? 8.297 -2.588 -0.061 1 96.94 268 MET A CA 1
ATOM 2056 C C . MET A 1 268 ? 8.164 -3.932 -0.77 1 96.94 268 MET A C 1
ATOM 2058 O O . MET A 1 268 ? 7.094 -4.254 -1.296 1 96.94 268 MET A O 1
ATOM 2062 N N . ARG A 1 269 ? 9.234 -4.676 -0.792 1 93.19 269 ARG A N 1
ATOM 2063 C CA . ARG A 1 269 ? 9.219 -5.996 -1.41 1 93.19 269 ARG A CA 1
ATOM 2064 C C . ARG A 1 269 ? 8.141 -6.879 -0.79 1 93.19 269 ARG A C 1
ATOM 2066 O O . ARG A 1 269 ? 7.355 -7.512 -1.505 1 93.19 269 ARG A O 1
ATOM 2073 N N . ASP A 1 270 ? 8.055 -6.871 0.519 1 94.25 270 ASP A N 1
ATOM 2074 C CA . ASP A 1 270 ? 7.238 -7.859 1.216 1 94.25 270 ASP A CA 1
ATOM 2075 C C . ASP A 1 270 ? 5.82 -7.34 1.445 1 94.25 270 ASP A C 1
ATOM 2077 O O . ASP A 1 270 ? 4.867 -8.117 1.507 1 94.25 270 ASP A O 1
ATOM 2081 N N . LEU A 1 271 ? 5.641 -6.012 1.642 1 96.44 271 LEU A N 1
ATOM 2082 C CA . LEU A 1 271 ? 4.336 -5.469 2.006 1 96.44 271 LEU A CA 1
ATOM 2083 C C . LEU A 1 271 ? 3.654 -4.836 0.796 1 96.44 271 LEU A C 1
ATOM 2085 O O . LEU A 1 271 ? 2.426 -4.742 0.75 1 96.44 271 LEU A O 1
ATOM 2089 N N . GLY A 1 272 ? 4.41 -4.258 -0.131 1 97.19 272 GLY A N 1
ATOM 2090 C CA . GLY A 1 272 ? 3.947 -3.93 -1.47 1 97.19 272 GLY A CA 1
ATOM 2091 C C . GLY A 1 272 ? 3.057 -2.703 -1.51 1 97.19 272 GLY A C 1
ATOM 2092 O O . GLY A 1 272 ? 2.139 -2.621 -2.328 1 97.19 272 GLY A O 1
ATOM 2093 N N . SER A 1 273 ? 3.25 -1.688 -0.6 1 97.69 273 SER A N 1
ATOM 2094 C CA . SER A 1 273 ? 2.502 -0.439 -0.687 1 97.69 273 SER A CA 1
ATOM 2095 C C . SER A 1 273 ? 3.098 0.49 -1.739 1 97.69 273 SER A C 1
ATOM 2097 O O . SER A 1 273 ? 3.523 1.603 -1.424 1 97.69 273 SER A O 1
ATOM 2099 N N . ILE A 1 274 ? 2.961 0.138 -2.971 1 96 274 ILE A N 1
ATOM 2100 C CA . ILE A 1 274 ? 3.682 0.802 -4.051 1 96 274 ILE A CA 1
ATOM 2101 C C . ILE A 1 274 ? 2.844 1.958 -4.594 1 96 274 ILE A C 1
ATOM 2103 O O . ILE A 1 274 ? 1.622 1.842 -4.719 1 96 274 ILE A O 1
ATOM 2107 N N . GLN A 1 275 ? 3.439 3.049 -4.863 1 96.19 275 GLN A N 1
ATOM 2108 C CA . GLN A 1 275 ? 2.83 4.133 -5.629 1 96.19 275 GLN A CA 1
ATOM 2109 C C . GLN A 1 275 ? 2.734 3.773 -7.109 1 96.19 275 GLN A C 1
ATOM 2111 O O . GLN A 1 275 ? 3.715 3.326 -7.711 1 96.19 275 GLN A O 1
ATOM 2116 N N . SER A 1 276 ? 1.568 3.967 -7.691 1 96.5 276 SER A N 1
ATOM 2117 C CA . SER A 1 276 ? 1.474 3.709 -9.125 1 96.5 276 SER A CA 1
ATOM 2118 C C . SER A 1 276 ? 2.256 4.746 -9.93 1 96.5 276 SER A C 1
ATOM 2120 O O . SER A 1 276 ? 2.305 5.918 -9.547 1 96.5 276 SER A O 1
ATOM 2122 N N . PRO A 1 277 ? 2.77 4.332 -11.102 1 96.19 277 PRO A N 1
ATOM 2123 C CA . PRO A 1 277 ? 3.494 5.297 -11.93 1 96.19 277 PRO A CA 1
ATOM 2124 C C . PRO A 1 277 ? 2.627 6.48 -12.352 1 96.19 277 PRO A C 1
ATOM 2126 O O . PRO A 1 277 ? 3.109 7.613 -12.406 1 96.19 277 PRO A O 1
ATOM 2129 N N . GLN A 1 278 ? 1.346 6.258 -12.633 1 95.5 278 GLN A N 1
ATOM 2130 C CA . GLN A 1 278 ? 0.449 7.34 -13.023 1 95.5 278 GLN A CA 1
ATOM 2131 C C . GLN A 1 278 ? 0.275 8.344 -11.891 1 95.5 278 GLN A C 1
ATOM 2133 O O . GLN A 1 278 ? 0.29 9.555 -12.117 1 95.5 278 GLN A O 1
ATOM 2138 N N . ASN A 1 279 ? 0.04 7.82 -10.672 1 96.75 279 ASN A N 1
ATOM 2139 C CA . ASN A 1 279 ? -0.051 8.727 -9.539 1 96.75 279 ASN A CA 1
ATOM 2140 C C . ASN A 1 279 ? 1.247 9.508 -9.336 1 96.75 279 ASN A C 1
ATOM 2142 O O . ASN A 1 279 ? 1.219 10.688 -8.992 1 96.75 279 ASN A O 1
ATOM 2146 N N . ALA A 1 280 ? 2.385 8.797 -9.523 1 97.62 280 ALA A N 1
ATOM 2147 C CA . ALA A 1 280 ? 3.666 9.484 -9.414 1 97.62 280 ALA A CA 1
ATOM 2148 C C . ALA A 1 280 ? 3.779 10.602 -10.445 1 97.62 280 ALA A C 1
ATOM 2150 O O . ALA A 1 280 ? 4.305 11.68 -10.156 1 97.62 280 ALA A O 1
ATOM 2151 N N . PHE A 1 281 ? 3.283 10.289 -11.625 1 96.25 281 PHE A N 1
ATOM 2152 C CA . PHE A 1 281 ? 3.287 11.281 -12.695 1 96.25 281 PHE A CA 1
ATOM 2153 C C . PHE A 1 281 ? 2.459 12.5 -12.312 1 96.25 281 PHE A C 1
ATOM 2155 O O . PHE A 1 281 ? 2.908 13.641 -12.461 1 96.25 281 PHE A O 1
ATOM 2162 N N . TYR A 1 282 ? 1.222 12.312 -11.812 1 96.12 282 TYR A N 1
ATOM 2163 C CA . TYR A 1 282 ? 0.389 13.414 -11.344 1 96.12 282 TYR A CA 1
ATOM 2164 C C . TYR A 1 282 ? 1.088 14.195 -10.234 1 96.12 282 TYR A C 1
ATOM 2166 O O . TYR A 1 282 ? 1.056 15.43 -10.219 1 96.12 282 TYR A O 1
ATOM 2174 N N . LEU A 1 283 ? 1.704 13.484 -9.297 1 97.38 283 LEU A N 1
ATOM 2175 C CA . LEU A 1 283 ? 2.424 14.102 -8.188 1 97.38 283 LEU A CA 1
ATOM 2176 C C . LEU A 1 283 ? 3.52 15.031 -8.703 1 97.38 283 LEU A C 1
ATOM 2178 O O . LEU A 1 283 ? 3.684 16.141 -8.195 1 97.38 283 LEU A O 1
ATOM 2182 N N . ASN A 1 284 ? 4.238 14.539 -9.68 1 96.44 284 ASN A N 1
ATOM 2183 C CA . ASN A 1 284 ? 5.32 15.352 -10.242 1 96.44 284 ASN A CA 1
ATOM 2184 C C . ASN A 1 284 ? 4.801 16.672 -10.789 1 96.44 284 ASN A C 1
ATOM 2186 O O . ASN A 1 284 ? 5.449 17.719 -10.625 1 96.44 284 ASN A O 1
ATOM 2190 N N . ILE A 1 285 ? 3.684 16.641 -11.445 1 93.25 285 ILE A N 1
ATOM 2191 C CA . ILE A 1 285 ? 3.076 17.859 -11.977 1 93.25 285 ILE A CA 1
ATOM 2192 C C . ILE A 1 285 ? 2.736 18.812 -10.828 1 93.25 285 ILE A C 1
ATOM 2194 O O . ILE A 1 285 ? 2.994 20.016 -10.914 1 93.25 285 ILE A O 1
ATOM 2198 N N . GLY A 1 286 ? 2.158 18.266 -9.734 1 95.31 286 GLY A N 1
ATOM 2199 C CA . GLY A 1 286 ? 1.856 19.078 -8.57 1 95.31 286 GLY A CA 1
ATOM 2200 C C . GLY A 1 286 ? 3.088 19.703 -7.953 1 95.31 286 GLY A C 1
ATOM 2201 O O . GLY A 1 286 ? 3.051 20.859 -7.527 1 95.31 286 GLY A O 1
ATOM 2202 N N . LEU A 1 287 ? 4.219 18.953 -7.938 1 96.88 287 LEU A N 1
ATOM 2203 C CA . LEU A 1 287 ? 5.449 19.422 -7.312 1 96.88 287 LEU A CA 1
ATOM 2204 C C . LEU A 1 287 ? 6.004 20.641 -8.055 1 96.88 287 LEU A C 1
ATOM 2206 O O . LEU A 1 287 ? 6.633 21.516 -7.453 1 96.88 287 LEU A O 1
ATOM 2210 N N . GLU A 1 288 ? 5.777 20.75 -9.328 1 92.69 288 GLU A N 1
ATOM 2211 C CA . GLU A 1 288 ? 6.367 21.812 -10.141 1 92.69 288 GLU A CA 1
ATOM 2212 C C . GLU A 1 288 ? 5.863 23.188 -9.711 1 92.69 288 GLU A C 1
ATOM 2214 O O . GLU A 1 288 ? 6.582 24.188 -9.82 1 92.69 288 GLU A O 1
ATOM 2219 N N . THR A 1 289 ? 4.621 23.25 -9.18 1 94.12 289 THR A N 1
ATOM 2220 C CA . THR A 1 289 ? 4.062 24.531 -8.781 1 94.12 289 THR A CA 1
ATOM 2221 C C . THR A 1 289 ? 3.943 24.625 -7.266 1 94.12 289 THR A C 1
ATOM 2223 O O . THR A 1 289 ? 3.271 25.531 -6.746 1 94.12 289 THR A O 1
ATOM 2226 N N . LEU A 1 290 ? 4.531 23.656 -6.559 1 96.94 290 LEU A N 1
ATOM 2227 C CA . LEU A 1 290 ? 4.406 23.594 -5.109 1 96.94 290 LEU A CA 1
ATOM 2228 C C . LEU A 1 290 ? 4.812 24.922 -4.473 1 96.94 290 LEU A C 1
ATOM 2230 O O . LEU A 1 290 ? 4.105 25.438 -3.6 1 96.94 290 LEU A O 1
ATOM 2234 N N . HIS A 1 291 ? 5.949 25.516 -4.922 1 95.38 291 HIS A N 1
ATOM 2235 C CA . HIS A 1 291 ? 6.484 26.734 -4.328 1 95.38 291 HIS A CA 1
ATOM 2236 C C . HIS A 1 291 ? 5.539 27.922 -4.543 1 95.38 291 HIS A C 1
ATOM 2238 O O . HIS A 1 291 ? 5.465 28.812 -3.707 1 95.38 291 HIS A O 1
ATOM 2244 N N . LEU A 1 292 ? 4.734 27.938 -5.625 1 93.94 292 LEU A N 1
ATOM 2245 C CA . LEU A 1 292 ? 3.748 28.984 -5.887 1 93.94 292 LEU A CA 1
ATOM 2246 C C . LEU A 1 292 ? 2.498 28.781 -5.039 1 93.94 292 LEU A C 1
ATOM 2248 O O . LEU A 1 292 ? 1.993 29.719 -4.43 1 93.94 292 LEU A O 1
ATOM 2252 N N . ARG A 1 293 ? 2.064 27.547 -4.996 1 97.5 293 ARG A N 1
ATOM 2253 C CA . ARG A 1 293 ? 0.792 27.234 -4.348 1 97.5 293 ARG A CA 1
ATOM 2254 C C . ARG A 1 293 ? 0.899 27.391 -2.834 1 97.5 293 ARG A C 1
ATOM 2256 O O . ARG A 1 293 ? 0.02 27.969 -2.199 1 97.5 293 ARG A O 1
ATOM 2263 N N . VAL A 1 294 ? 2.004 26.875 -2.252 1 97.81 294 VAL A N 1
ATOM 2264 C CA . VAL A 1 294 ? 2.154 26.922 -0.802 1 97.81 294 VAL A CA 1
ATOM 2265 C C . VAL A 1 294 ? 2.182 28.375 -0.334 1 97.81 294 VAL A C 1
ATOM 2267 O O . VAL A 1 294 ? 1.549 28.734 0.665 1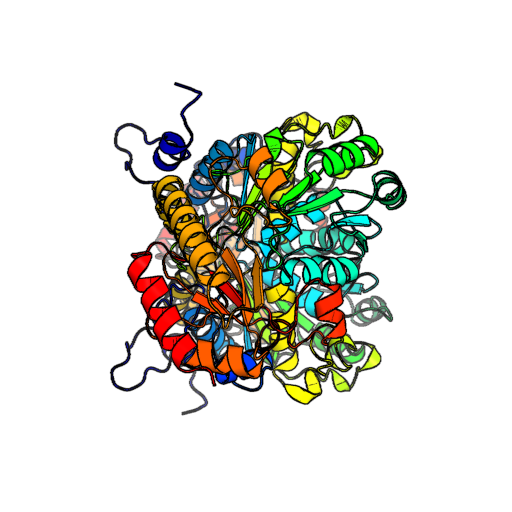 97.81 294 VAL A O 1
ATOM 2270 N N . ALA A 1 295 ? 2.902 29.25 -1.052 1 96.75 295 ALA A N 1
ATOM 2271 C CA . ALA A 1 295 ? 2.955 30.656 -0.7 1 96.75 295 ALA A CA 1
ATOM 2272 C C . ALA A 1 295 ? 1.561 31.281 -0.719 1 96.75 295 ALA A C 1
ATOM 2274 O O . ALA A 1 295 ? 1.203 32.031 0.181 1 96.75 295 ALA A O 1
ATOM 2275 N N . ARG A 1 296 ? 0.79 30.953 -1.771 1 95.56 296 ARG A N 1
ATOM 2276 C CA . ARG A 1 296 ? -0.56 31.5 -1.892 1 95.56 296 ARG A CA 1
ATOM 2277 C C . ARG A 1 296 ? -1.473 30.953 -0.803 1 95.56 296 ARG A C 1
ATOM 2279 O O . ARG A 1 296 ? -2.289 31.672 -0.239 1 95.56 296 ARG A O 1
ATOM 2286 N N . HIS A 1 297 ? -1.402 29.641 -0.516 1 98.25 297 HIS A N 1
ATOM 2287 C CA . HIS A 1 297 ? -2.146 29.047 0.593 1 98.25 297 HIS A CA 1
ATOM 2288 C C . HIS A 1 297 ? -1.885 29.812 1.892 1 98.25 297 HIS A C 1
ATOM 2290 O O . HIS A 1 297 ? -2.82 30.109 2.637 1 98.25 297 HIS A O 1
ATOM 2296 N N . CYS A 1 298 ? -0.633 30.062 2.201 1 98.38 298 CYS A N 1
ATOM 2297 C CA . CYS A 1 298 ? -0.251 30.75 3.434 1 98.38 298 CYS A CA 1
ATOM 2298 C C . CYS A 1 298 ? -0.809 32.156 3.473 1 98.38 298 CYS A C 1
ATOM 2300 O O . CYS A 1 298 ? -1.356 32.594 4.488 1 98.38 298 CYS A O 1
ATOM 2302 N N . GLU A 1 299 ? -0.664 32.844 2.367 1 97.44 299 GLU A N 1
ATOM 2303 C CA . GLU A 1 299 ? -1.172 34.219 2.285 1 97.44 299 GLU A CA 1
ATOM 2304 C C . GLU A 1 299 ? -2.676 34.281 2.537 1 97.44 299 GLU A C 1
ATOM 2306 O O . GLU A 1 299 ? -3.154 35.094 3.322 1 97.44 299 GLU A O 1
ATOM 2311 N N . ASN A 1 300 ? -3.391 33.438 1.814 1 98.25 300 ASN A N 1
ATOM 2312 C CA . ASN A 1 300 ? -4.84 33.375 1.964 1 98.25 300 ASN A CA 1
ATOM 2313 C C . ASN A 1 300 ? -5.242 32.969 3.379 1 98.25 300 ASN A C 1
ATOM 2315 O O . ASN A 1 300 ? -6.176 33.531 3.951 1 98.25 300 ASN A O 1
ATOM 2319 N N . ALA A 1 301 ? -4.582 31.969 3.928 1 98.44 301 ALA A N 1
ATOM 2320 C CA . ALA A 1 301 ? -4.898 31.484 5.27 1 98.44 301 ALA A CA 1
ATOM 2321 C C . ALA A 1 301 ? -4.707 32.594 6.309 1 98.44 301 ALA A C 1
ATOM 2323 O O . ALA A 1 301 ? -5.523 32.75 7.223 1 98.44 301 ALA A O 1
ATOM 2324 N N . LYS A 1 302 ? -3.609 33.281 6.199 1 97.88 302 LYS A N 1
ATOM 2325 C CA . LYS A 1 302 ? -3.342 34.375 7.129 1 97.88 302 LYS A CA 1
ATOM 2326 C C . LYS A 1 302 ? -4.426 35.469 7.047 1 97.88 302 LYS A C 1
ATOM 2328 O O . LYS A 1 302 ? -4.91 35.938 8.07 1 97.88 302 LYS A O 1
ATOM 2333 N N . ALA A 1 303 ? -4.828 35.844 5.863 1 97.69 303 ALA A N 1
ATOM 2334 C CA . ALA A 1 303 ? -5.863 36.844 5.652 1 97.69 303 ALA A CA 1
ATOM 2335 C C . ALA A 1 303 ? -7.203 36.375 6.215 1 97.69 303 ALA A C 1
ATOM 2337 O O . ALA A 1 303 ? -7.898 37.156 6.887 1 97.69 303 ALA A O 1
ATOM 2338 N N . VAL A 1 304 ? -7.559 35.188 5.91 1 98.19 304 VAL A N 1
ATOM 2339 C CA . VAL A 1 304 ? -8.828 34.625 6.359 1 98.19 304 VAL A CA 1
ATOM 2340 C C . VAL A 1 304 ? -8.836 34.5 7.879 1 98.19 304 VAL A C 1
ATOM 2342 O O . VAL A 1 304 ? -9.828 34.844 8.531 1 98.19 304 VAL A O 1
ATOM 2345 N N . ALA A 1 305 ? -7.738 34.031 8.453 1 98.44 305 ALA A N 1
ATOM 2346 C CA . ALA A 1 305 ? -7.629 33.875 9.898 1 98.44 305 ALA A CA 1
ATOM 2347 C C . ALA A 1 305 ? -7.766 35.219 10.602 1 98.44 305 ALA A C 1
ATOM 2349 O O . ALA A 1 305 ? -8.422 35.344 11.641 1 98.44 305 ALA A O 1
ATOM 2350 N N . ALA A 1 306 ? -7.105 36.188 10.062 1 98 306 ALA A N 1
ATOM 2351 C CA . ALA A 1 306 ? -7.211 37.531 10.625 1 98 306 ALA A CA 1
ATOM 2352 C C . ALA A 1 306 ? -8.648 38.031 10.594 1 98 306 ALA A C 1
ATOM 2354 O O . ALA A 1 306 ? -9.133 38.625 11.57 1 98 306 ALA A O 1
ATOM 2355 N N . TRP A 1 307 ? -9.281 37.844 9.492 1 98 307 TRP A N 1
ATOM 2356 C CA . TRP A 1 307 ? -10.68 38.25 9.352 1 98 307 TRP A CA 1
ATOM 2357 C C . TRP A 1 307 ? -11.562 37.5 10.352 1 98 307 TRP A C 1
ATOM 2359 O O . TRP A 1 307 ? -12.438 38.094 10.984 1 98 307 TRP A O 1
ATOM 2369 N N . LEU A 1 308 ? -11.375 36.188 10.453 1 98.12 308 LEU A N 1
ATOM 2370 C CA . LEU A 1 308 ? -12.141 35.375 11.383 1 98.12 308 LEU A CA 1
ATOM 2371 C C . LEU A 1 308 ? -11.938 35.844 12.82 1 98.12 308 LEU A C 1
ATOM 2373 O O . LEU A 1 308 ? -12.891 35.906 13.602 1 98.12 308 LEU A O 1
ATOM 2377 N N . ARG A 1 309 ? -10.711 36.125 13.18 1 96.69 309 ARG A N 1
ATOM 2378 C CA . ARG A 1 309 ? -10.383 36.562 14.531 1 96.69 309 ARG A CA 1
ATOM 2379 C C . ARG A 1 309 ? -11.172 37.812 14.906 1 96.69 309 ARG A C 1
ATOM 2381 O O . ARG A 1 309 ? -11.57 37.969 16.062 1 96.69 309 ARG A O 1
ATOM 2388 N N . ASP A 1 310 ? -11.5 38.656 13.961 1 96.12 310 ASP A N 1
ATOM 2389 C CA . ASP A 1 310 ? -12.164 39.906 14.203 1 96.12 310 ASP A CA 1
ATOM 2390 C C . ASP A 1 310 ? -13.68 39.781 14.055 1 96.12 310 ASP A C 1
ATOM 2392 O O . ASP A 1 310 ? -14.414 40.75 14.227 1 96.12 310 ASP A O 1
ATOM 2396 N N . ASN A 1 311 ? -14.117 38.656 13.719 1 96 311 ASN A N 1
ATOM 2397 C CA . ASN A 1 311 ? -15.555 38.438 13.547 1 96 311 ASN A CA 1
ATOM 2398 C C . ASN A 1 311 ? -16.234 38.125 14.875 1 96 311 ASN A C 1
ATOM 2400 O O . ASN A 1 311 ? -15.734 37.312 15.672 1 96 311 ASN A O 1
ATOM 2404 N N . ASP A 1 312 ? -17.406 38.719 15.133 1 95.31 312 ASP A N 1
ATOM 2405 C CA . ASP A 1 312 ? -18.062 38.656 16.422 1 95.31 312 ASP A CA 1
ATOM 2406 C C . ASP A 1 312 ? -18.641 37.25 16.688 1 95.31 312 ASP A C 1
ATOM 2408 O O . ASP A 1 312 ? -18.953 36.906 17.828 1 95.31 312 ASP A O 1
ATOM 2412 N N . LYS A 1 313 ? -18.766 36.469 15.688 1 95.75 313 LYS A N 1
ATOM 2413 C CA . LYS A 1 313 ? -19.359 35.125 15.852 1 95.75 313 LYS A CA 1
ATOM 2414 C C . LYS A 1 313 ? -18.281 34.094 16.125 1 95.75 313 LYS A C 1
ATOM 2416 O O . LYS A 1 313 ? -18.578 32.938 16.5 1 95.75 313 LYS A O 1
ATOM 2421 N N . VAL A 1 314 ? -17.078 34.438 15.961 1 96.44 314 VAL A N 1
ATOM 2422 C CA . VAL A 1 314 ? -15.961 33.5 16.078 1 96.44 314 VAL A CA 1
ATOM 2423 C C . VAL A 1 314 ? -15.422 33.5 17.516 1 96.44 314 VAL A C 1
ATOM 2425 O O . VAL A 1 314 ? -15.188 34.594 18.078 1 96.44 314 VAL A O 1
ATOM 2428 N N . ALA A 1 315 ? -15.266 32.375 18.094 1 95.62 315 ALA A N 1
ATOM 2429 C CA . ALA A 1 315 ? -14.805 32.25 19.469 1 95.62 315 ALA A CA 1
ATOM 2430 C C . ALA A 1 315 ? -13.273 32.219 19.531 1 95.62 315 ALA A C 1
ATOM 2432 O O . ALA A 1 315 ? -12.68 32.812 20.438 1 95.62 315 ALA A O 1
ATOM 2433 N N . TRP A 1 316 ? -12.68 31.531 18.688 1 95.12 316 TRP A N 1
ATOM 2434 C CA . TRP A 1 316 ? -11.219 31.422 18.656 1 95.12 316 TRP A CA 1
ATOM 2435 C C . TRP A 1 316 ? -10.75 31.047 17.25 1 95.12 316 TRP A C 1
ATOM 2437 O O . TRP A 1 316 ? -11.523 30.516 16.453 1 95.12 316 TRP A O 1
ATOM 2447 N N . VAL A 1 317 ? -9.578 31.391 16.875 1 96.69 317 VAL A N 1
ATOM 2448 C CA . VAL A 1 317 ? -8.906 31.016 15.641 1 96.69 317 VAL A CA 1
ATOM 2449 C C . VAL A 1 317 ? -7.488 30.547 15.938 1 96.69 317 VAL A C 1
ATOM 2451 O O . VAL A 1 317 ? -6.793 31.125 16.766 1 96.69 317 VAL A O 1
ATOM 2454 N N . HIS A 1 318 ? -7.094 29.406 15.344 1 96.44 318 HIS A N 1
ATOM 2455 C CA . HIS A 1 318 ? -5.711 28.938 15.391 1 96.44 318 HIS A CA 1
ATOM 2456 C C . HIS A 1 318 ? -5.055 29.031 14.016 1 96.44 318 HIS A C 1
ATOM 2458 O O . HIS A 1 318 ? -5.531 28.422 13.055 1 96.44 318 HIS A O 1
ATOM 2464 N N . CYS A 1 319 ? -4.098 29.766 13.898 1 98 319 CYS A N 1
ATOM 2465 C CA . CYS A 1 319 ? -3.244 29.969 12.727 1 98 319 CYS A CA 1
ATOM 2466 C C . CYS A 1 319 ? -1.813 30.281 13.141 1 98 319 CYS A C 1
ATOM 2468 O O . CYS A 1 319 ? -1.537 31.375 13.633 1 98 319 CYS A O 1
ATOM 2470 N N . PRO A 1 320 ? -0.913 29.359 12.836 1 98 320 PRO A N 1
ATOM 2471 C CA . PRO A 1 320 ? 0.461 29.547 13.312 1 98 320 PRO A CA 1
ATOM 2472 C C . PRO A 1 320 ? 1.109 30.812 12.773 1 98 320 PRO A C 1
ATOM 2474 O O . PRO A 1 320 ? 2.104 31.297 13.328 1 98 320 PRO A O 1
ATOM 2477 N N . MET A 1 321 ? 0.576 31.406 11.734 1 97.69 321 MET A N 1
ATOM 2478 C CA . MET A 1 321 ? 1.173 32.562 11.078 1 97.69 321 MET A CA 1
ATOM 2479 C C . MET A 1 321 ? 0.651 33.875 11.688 1 97.69 321 MET A C 1
ATOM 2481 O O . MET A 1 321 ? 1.166 34.938 11.398 1 97.69 321 MET A O 1
ATOM 2485 N N . LEU A 1 322 ? -0.339 33.812 12.539 1 96.94 322 LEU A N 1
ATOM 2486 C CA . LEU A 1 322 ? -0.964 35 13.117 1 96.94 322 LEU A CA 1
ATOM 2487 C C . LEU A 1 322 ? -0.344 35.344 14.469 1 96.94 322 LEU A C 1
ATOM 2489 O O . LEU A 1 322 ? -0.224 34.469 15.336 1 96.94 322 LEU A O 1
ATOM 2493 N N . GLU A 1 323 ? -0.041 36.594 14.633 1 95.44 323 GLU A N 1
ATOM 2494 C CA . GLU A 1 323 ? 0.459 37.031 15.93 1 95.44 323 GLU A CA 1
ATOM 2495 C C . GLU A 1 323 ? -0.56 36.781 17.031 1 95.44 323 GLU A C 1
ATOM 2497 O O . GLU A 1 323 ? -1.758 37 16.844 1 95.44 323 GLU A O 1
ATOM 2502 N N . GLY A 1 324 ? -0.063 36.312 18.172 1 94.62 324 GLY A N 1
ATOM 2503 C CA . GLY A 1 324 ? -0.949 35.969 19.266 1 94.62 324 GLY A CA 1
ATOM 2504 C C . GLY A 1 324 ? -1.283 34.5 19.344 1 94.62 324 GLY A C 1
ATOM 2505 O O . GLY A 1 324 ? -1.705 34 20.391 1 94.62 324 GLY A O 1
ATOM 2506 N N . ASP A 1 325 ? -1.169 33.812 18.203 1 95.94 325 ASP A N 1
ATOM 2507 C CA . ASP A 1 325 ? -1.355 32.375 18.219 1 95.94 325 ASP A CA 1
ATOM 2508 C C . ASP A 1 325 ? -0.285 31.688 19.062 1 95.94 325 ASP A C 1
ATOM 2510 O O . ASP A 1 325 ? 0.869 32.125 19.078 1 95.94 325 ASP A O 1
ATOM 2514 N N . GLU A 1 326 ? -0.675 30.594 19.703 1 94 326 GLU A N 1
ATOM 2515 C CA . GLU A 1 326 ? 0.233 29.859 20.578 1 94 326 GLU A CA 1
ATOM 2516 C C . GLU A 1 326 ? 1.431 29.312 19.812 1 94 326 GLU A C 1
ATOM 2518 O O . GLU A 1 326 ? 2.527 29.188 20.359 1 94 326 GLU A O 1
ATOM 2523 N N . ALA A 1 327 ? 1.247 29.016 18.531 1 95.81 327 ALA A N 1
ATOM 2524 C CA . ALA A 1 327 ? 2.303 28.422 17.719 1 95.81 327 ALA A CA 1
ATOM 2525 C C . ALA A 1 327 ? 3.127 29.484 17 1 95.81 327 ALA A C 1
ATOM 2527 O O . ALA A 1 327 ? 4.105 29.172 16.328 1 95.81 327 ALA A O 1
ATOM 2528 N N . TYR A 1 328 ? 2.828 30.75 17.172 1 97.31 328 TYR A N 1
ATOM 2529 C CA . TYR A 1 328 ? 3.369 31.828 16.344 1 97.31 328 TYR A CA 1
ATOM 2530 C C . TYR A 1 328 ? 4.887 31.906 16.484 1 97.31 328 TYR A C 1
ATOM 2532 O O . TYR A 1 328 ? 5.602 31.969 15.477 1 97.31 328 TYR A O 1
ATOM 2540 N N . GLU A 1 329 ? 5.434 31.906 17.656 1 97.19 329 GLU A N 1
ATOM 2541 C CA . GLU A 1 329 ? 6.867 32.094 17.875 1 97.19 329 GLU A CA 1
ATOM 2542 C C . GLU A 1 329 ? 7.664 30.938 17.234 1 97.19 329 GLU A C 1
ATOM 2544 O O . GLU A 1 329 ? 8.664 31.188 16.562 1 97.19 329 GLU A O 1
ATOM 2549 N N . ARG A 1 330 ? 7.234 29.75 17.438 1 97.38 330 ARG A N 1
ATOM 2550 C CA . ARG A 1 330 ? 7.926 28.594 16.859 1 97.38 330 ARG A CA 1
ATOM 2551 C C . ARG A 1 330 ? 7.809 28.609 15.336 1 97.38 330 ARG A C 1
ATOM 2553 O O . ARG A 1 330 ? 8.734 28.188 14.633 1 97.38 330 ARG A O 1
ATOM 2560 N N . ALA A 1 331 ? 6.59 28.969 14.875 1 98.06 331 ALA A N 1
ATOM 2561 C CA . ALA A 1 331 ? 6.414 29.078 13.43 1 98.06 331 ALA A CA 1
ATOM 2562 C C . ALA A 1 331 ? 7.375 30.094 12.828 1 98.06 331 ALA A C 1
ATOM 2564 O O . ALA A 1 331 ? 7.949 29.875 11.766 1 98.06 331 ALA A O 1
ATOM 2565 N N . GLN A 1 332 ? 7.531 31.203 13.547 1 97.62 332 GLN A N 1
ATOM 2566 C CA . GLN A 1 332 ? 8.453 32.219 13.07 1 97.62 332 GLN A CA 1
ATOM 2567 C C . GLN A 1 332 ? 9.891 31.719 13.039 1 97.62 332 GLN A C 1
ATOM 2569 O O . GLN A 1 332 ? 10.664 32.062 12.148 1 97.62 332 GLN A O 1
ATOM 2574 N N . LYS A 1 333 ? 10.234 30.906 13.969 1 97.94 333 LYS A N 1
ATOM 2575 C CA . LYS A 1 333 ? 11.594 30.375 14.062 1 97.94 333 LYS A CA 1
ATOM 2576 C C . LYS A 1 333 ? 11.852 29.344 12.969 1 97.94 333 LYS A C 1
ATOM 2578 O O . LYS A 1 333 ? 12.844 29.438 12.242 1 97.94 333 LYS A O 1
ATOM 2583 N N . TYR A 1 334 ? 10.977 28.344 12.797 1 98.38 334 TYR A N 1
ATOM 2584 C CA . TYR A 1 334 ? 11.242 27.188 11.961 1 98.38 334 TYR A CA 1
ATOM 2585 C C . TYR A 1 334 ? 10.711 27.406 10.547 1 98.38 334 TYR A C 1
ATOM 2587 O O . TYR A 1 334 ? 11.164 26.75 9.602 1 98.38 334 TYR A O 1
ATOM 2595 N N . MET A 1 335 ? 9.703 28.266 10.398 1 98.12 335 MET A N 1
ATOM 2596 C CA . MET A 1 335 ? 9.008 28.5 9.133 1 98.12 335 MET A CA 1
ATOM 2597 C C . MET A 1 335 ? 8.742 30 8.922 1 98.12 335 MET A C 1
ATOM 2599 O O . MET A 1 335 ? 7.594 30.422 8.805 1 98.12 335 MET A O 1
ATOM 2603 N N . PRO A 1 336 ? 9.734 30.766 8.812 1 95.69 336 PRO A N 1
ATOM 2604 C CA . PRO A 1 336 ? 9.586 32.219 8.797 1 95.69 336 PRO A CA 1
ATOM 2605 C C . PRO A 1 336 ? 8.836 32.719 7.562 1 95.69 336 PRO A C 1
ATOM 2607 O O . PRO A 1 336 ? 8.32 33.844 7.562 1 95.69 336 PRO A O 1
ATOM 2610 N N . ASN A 1 337 ? 8.734 31.922 6.512 1 94.69 337 ASN A N 1
ATOM 2611 C CA . ASN A 1 337 ? 8.109 32.406 5.277 1 94.69 337 ASN A CA 1
ATOM 2612 C C . ASN A 1 337 ? 6.668 31.906 5.156 1 94.69 337 ASN A C 1
ATOM 2614 O O . ASN A 1 337 ? 6.043 32.062 4.105 1 94.69 337 ASN A O 1
ATOM 2618 N N . GLY A 1 338 ? 6.156 31.297 6.234 1 97.06 338 GLY A N 1
ATOM 2619 C CA . GLY A 1 338 ? 4.809 30.75 6.242 1 97.06 338 GLY A CA 1
ATOM 2620 C C . GLY A 1 338 ? 4.734 29.359 6.844 1 97.06 338 GLY A C 1
ATOM 2621 O O . GLY A 1 338 ? 5.715 28.625 6.82 1 97.06 338 GLY A O 1
ATOM 2622 N N . ALA A 1 339 ? 3.586 28.984 7.336 1 98.06 339 ALA A N 1
ATOM 2623 C CA . ALA A 1 339 ? 3.377 27.656 7.926 1 98.06 339 ALA A CA 1
ATOM 2624 C C . ALA A 1 339 ? 2.645 26.734 6.957 1 98.06 339 ALA A C 1
ATOM 2626 O O . ALA A 1 339 ? 3.273 25.969 6.219 1 98.06 339 ALA A O 1
ATOM 2627 N N . CYS A 1 340 ? 1.322 26.875 6.836 1 98.06 340 CYS A N 1
ATOM 2628 C CA . CYS A 1 340 ? 0.498 26.125 5.891 1 98.06 340 CYS A CA 1
ATOM 2629 C C . CYS A 1 340 ? -0.837 26.828 5.664 1 98.06 340 CYS A C 1
ATOM 2631 O O . CYS A 1 340 ? -1.077 27.906 6.203 1 98.06 340 CYS A O 1
ATOM 2633 N N . GLY A 1 341 ? -1.648 26.25 4.828 1 98.25 341 GLY A N 1
ATOM 2634 C CA . GLY A 1 341 ? -2.918 26.875 4.469 1 98.25 341 GLY A CA 1
ATOM 2635 C C . GLY A 1 341 ? -4.082 26.359 5.301 1 98.25 341 GLY A C 1
ATOM 2636 O O . GLY A 1 341 ? -5.23 26.734 5.07 1 98.25 341 GLY A O 1
ATOM 2637 N N . VAL A 1 342 ? -3.811 25.516 6.285 1 98.06 342 VAL A N 1
ATOM 2638 C CA . VAL A 1 342 ? -4.871 24.984 7.133 1 98.06 342 VAL A CA 1
ATOM 2639 C C . VAL A 1 342 ? -4.98 25.812 8.414 1 98.06 342 VAL A C 1
ATOM 2641 O O . VAL A 1 342 ? -3.969 26.125 9.039 1 98.06 342 VAL A O 1
ATOM 2644 N N . ILE A 1 343 ? -6.137 26.25 8.758 1 97.81 343 ILE A N 1
ATOM 2645 C CA . ILE A 1 343 ? -6.43 26.922 10.016 1 97.81 343 ILE A CA 1
ATOM 2646 C C . ILE A 1 343 ? -7.602 26.234 10.711 1 97.81 343 ILE A C 1
ATOM 2648 O O . ILE A 1 343 ? -8.305 25.422 10.109 1 97.81 343 ILE A O 1
ATOM 2652 N N . THR A 1 344 ? -7.703 26.453 11.953 1 96.62 344 THR A N 1
ATOM 2653 C CA . THR A 1 344 ? -8.852 25.953 12.695 1 96.62 344 THR A CA 1
ATOM 2654 C C . THR A 1 344 ? -9.531 27.078 13.469 1 96.62 344 THR A C 1
ATOM 2656 O O . THR A 1 344 ? -8.883 28.062 13.852 1 96.62 344 THR A O 1
ATOM 2659 N N . PHE A 1 345 ? -10.805 27 13.633 1 96.31 345 PHE A N 1
ATOM 2660 C CA . PHE A 1 345 ? -11.539 28 14.406 1 96.31 345 PHE A CA 1
ATOM 2661 C C . PHE A 1 345 ? -12.828 27.406 14.969 1 96.31 345 PHE A C 1
ATOM 2663 O O . PHE A 1 345 ? -13.211 26.297 14.609 1 96.31 345 PHE A O 1
ATOM 2670 N N . GLY A 1 346 ? -13.32 28.047 15.938 1 95 346 GLY A N 1
ATOM 2671 C CA . GLY A 1 346 ? -14.594 27.672 16.547 1 95 346 GLY A CA 1
ATOM 2672 C C . GLY A 1 346 ? -15.57 28.828 16.609 1 95 346 GLY A C 1
ATOM 2673 O O . GLY A 1 346 ? -15.164 30 16.641 1 95 346 GLY A O 1
ATOM 2674 N N . LEU A 1 347 ? -16.781 28.516 16.625 1 94.88 347 LEU A N 1
ATOM 2675 C CA . LEU A 1 347 ? -17.828 29.531 16.688 1 94.88 347 LEU A CA 1
ATOM 2676 C C . LEU A 1 347 ? -18.391 29.641 18.094 1 94.88 347 LEU A C 1
ATOM 2678 O O . LEU A 1 347 ? -18.469 28.641 18.812 1 94.88 347 LEU A O 1
ATOM 2682 N N . LYS A 1 348 ? -18.828 30.844 18.484 1 93.44 348 LYS A N 1
ATOM 2683 C CA . LYS A 1 348 ? -19.422 31.078 19.797 1 93.44 348 LYS A CA 1
ATOM 2684 C C . LYS A 1 348 ? -20.703 30.266 19.984 1 93.44 348 LYS A C 1
ATOM 2686 O O . LYS A 1 348 ? -21 29.812 21.094 1 93.44 348 LYS A O 1
ATOM 2691 N N . GLY A 1 349 ? -21.375 29.938 18.984 1 90 349 GLY A N 1
ATOM 2692 C CA . GLY A 1 349 ? -22.625 29.188 19.031 1 90 349 GLY A CA 1
ATOM 2693 C C . GLY A 1 349 ? -22.406 27.688 19.094 1 90 349 GLY A C 1
ATOM 2694 O O . GLY A 1 349 ? -23.375 26.922 19.141 1 90 349 GLY A O 1
ATOM 2695 N N . GLY A 1 350 ? -21.188 27.281 19.094 1 87.12 350 GLY A N 1
ATOM 2696 C CA . GLY A 1 350 ? -20.859 25.875 19.281 1 87.12 350 GLY A CA 1
ATOM 2697 C C . GLY A 1 350 ? -21.172 25.016 18.062 1 87.12 350 GLY A C 1
ATOM 2698 O O . GLY A 1 350 ? -21.031 25.469 16.922 1 87.12 350 GLY A O 1
ATOM 2699 N N . ARG A 1 351 ? -21.453 23.781 18.359 1 84.31 351 ARG A N 1
ATOM 2700 C CA . ARG A 1 351 ? -21.656 22.766 17.328 1 84.31 351 ARG A CA 1
ATOM 2701 C C . ARG A 1 351 ? -22.781 23.156 16.391 1 84.31 351 ARG A C 1
ATOM 2703 O O . ARG A 1 351 ? -22.656 23.031 15.172 1 84.31 351 ARG A O 1
ATOM 2710 N N . GLU A 1 352 ? -23.891 23.547 16.906 1 86.62 352 GLU A N 1
ATOM 2711 C CA . GLU A 1 352 ? -25.047 23.891 16.078 1 86.62 352 GLU A CA 1
ATOM 2712 C C . GLU A 1 352 ? -24.719 25.031 15.117 1 86.62 352 GLU A C 1
ATOM 2714 O O . GLU A 1 352 ? -25.078 24.969 13.938 1 86.62 352 GLU A O 1
ATOM 2719 N N . ALA A 1 353 ? -24.047 26.047 15.641 1 91.25 353 ALA A N 1
ATOM 2720 C CA . ALA A 1 353 ? -23.625 27.172 14.797 1 91.25 353 ALA A CA 1
ATOM 2721 C C . ALA A 1 353 ? -22.672 26.703 13.703 1 91.25 353 ALA A C 1
ATOM 2723 O O . ALA A 1 353 ? -22.734 27.172 12.57 1 91.25 353 ALA A O 1
ATOM 2724 N N . SER A 1 354 ? -21.766 25.828 14.086 1 91.19 354 SER A N 1
ATOM 2725 C CA . SER A 1 354 ? -20.781 25.297 13.141 1 91.19 354 SER A CA 1
ATOM 2726 C C . SER A 1 354 ? -21.453 24.562 11.992 1 91.19 354 SER A C 1
ATOM 2728 O O . SER A 1 354 ? -21.094 24.75 10.828 1 91.19 354 SER A O 1
ATOM 2730 N N . ILE A 1 355 ? -22.391 23.75 12.297 1 89.19 355 ILE A N 1
ATOM 2731 C CA . ILE A 1 355 ? -23.125 22.984 11.297 1 89.19 355 ILE A CA 1
ATOM 2732 C C . ILE A 1 355 ? -23.875 23.922 10.359 1 89.19 355 ILE A C 1
ATOM 2734 O O . ILE A 1 355 ? -23.828 23.781 9.141 1 89.19 355 ILE A O 1
ATOM 2738 N N . GLN A 1 356 ? -24.578 24.844 10.969 1 91.56 356 GLN A N 1
ATOM 2739 C CA . GLN A 1 356 ? -25.344 25.797 10.172 1 91.56 356 GLN A CA 1
ATOM 2740 C C . GLN A 1 356 ? -24.422 26.578 9.227 1 91.56 356 GLN A C 1
ATOM 2742 O O . GLN A 1 356 ? -24.766 26.781 8.062 1 91.56 356 GLN A O 1
ATOM 2747 N N . MET A 1 357 ? -23.344 27.047 9.727 1 93.88 357 MET A N 1
ATOM 2748 C CA . MET A 1 357 ? -22.406 27.797 8.898 1 93.88 357 MET A CA 1
ATOM 2749 C C . MET A 1 357 ? -21.906 26.938 7.738 1 93.88 357 MET A C 1
ATOM 2751 O O . MET A 1 357 ? -21.938 27.359 6.582 1 93.88 357 MET A O 1
ATOM 2755 N N . MET A 1 358 ? -21.453 25.75 8.023 1 93.56 358 MET A N 1
ATOM 2756 C CA . MET A 1 358 ? -20.875 24.875 7.02 1 93.56 358 MET A CA 1
ATOM 2757 C C . MET A 1 358 ? -21.891 24.531 5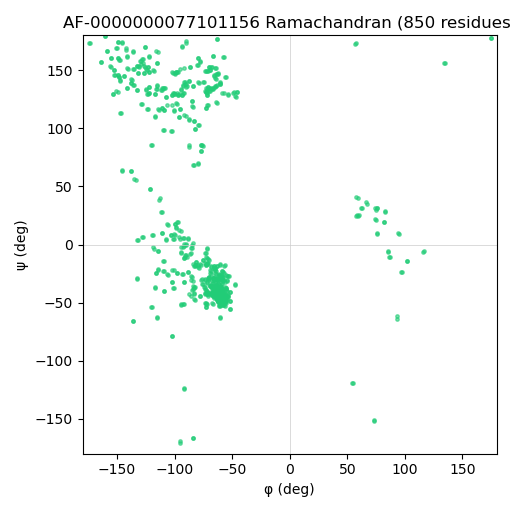.938 1 93.56 358 MET A C 1
ATOM 2759 O O . MET A 1 358 ? -21.562 24.531 4.75 1 93.56 358 MET A O 1
ATOM 2763 N N . ASP A 1 359 ? -23.109 24.281 6.355 1 92.5 359 ASP A N 1
ATOM 2764 C CA . ASP A 1 359 ? -24.156 23.922 5.406 1 92.5 359 ASP A CA 1
ATOM 2765 C C . ASP A 1 359 ? -24.531 25.094 4.52 1 92.5 359 ASP A C 1
ATOM 2767 O O . ASP A 1 359 ? -25.172 24.922 3.48 1 92.5 359 ASP A O 1
ATOM 2771 N N . SER A 1 360 ? -24.188 26.266 4.945 1 94 360 SER A N 1
ATOM 2772 C CA . SER A 1 360 ? -24.578 27.484 4.23 1 94 360 SER A CA 1
ATOM 2773 C C . SER A 1 360 ? -23.484 27.938 3.266 1 94 360 SER A C 1
ATOM 2775 O O . SER A 1 360 ? -23.688 28.875 2.49 1 94 360 SER A O 1
ATOM 2777 N N . LEU A 1 361 ? -22.344 27.297 3.309 1 93.75 361 LEU A N 1
ATOM 2778 C CA . LEU A 1 361 ? -21.234 27.672 2.428 1 93.75 361 LEU A CA 1
ATOM 2779 C C . LEU A 1 361 ? -21.594 27.391 0.97 1 93.75 361 LEU A C 1
ATOM 2781 O O . LEU A 1 361 ? -22.266 26.422 0.664 1 93.75 361 LEU A O 1
ATOM 2785 N N . LYS A 1 362 ? -21.109 28.25 0.002 1 90.75 362 LYS A N 1
ATOM 2786 C CA . LYS A 1 362 ? -21.438 28.141 -1.415 1 90.75 362 LYS A CA 1
ATOM 2787 C C . LYS A 1 362 ? -20.188 27.859 -2.25 1 90.75 362 LYS A C 1
ATOM 2789 O O . LYS A 1 362 ? -20.266 27.156 -3.262 1 90.75 362 LYS A O 1
ATOM 2794 N N . LEU A 1 363 ? -19.078 28.469 -1.854 1 91.5 363 LEU A N 1
ATOM 2795 C CA . LEU A 1 363 ? -17.812 28.281 -2.545 1 91.5 363 LEU A CA 1
ATOM 2796 C C . LEU A 1 363 ? -16.984 27.172 -1.885 1 91.5 363 LEU A C 1
ATOM 2798 O O . LEU A 1 363 ? -16.516 26.25 -2.559 1 91.5 363 LEU A O 1
ATOM 2802 N N . VAL A 1 364 ? -16.797 27.281 -0.52 1 94.44 364 VAL A N 1
ATOM 2803 C CA . VAL A 1 364 ? -16.016 26.328 0.263 1 94.44 364 VAL A CA 1
ATOM 2804 C C . VAL A 1 364 ? -16.797 25.016 0.38 1 94.44 364 VAL A C 1
ATOM 2806 O O . VAL A 1 364 ? -17.984 25.016 0.713 1 94.44 364 VAL A O 1
ATOM 2809 N N . ALA A 1 365 ? -16.188 23.891 0.093 1 92.75 365 ALA A N 1
ATOM 2810 C CA . ALA A 1 365 ? -16.859 22.594 0.089 1 92.75 365 ALA A CA 1
ATOM 2811 C C . ALA A 1 365 ? -16.594 21.828 1.386 1 92.75 365 ALA A C 1
ATOM 2813 O O . ALA A 1 365 ? -15.516 21.953 1.979 1 92.75 365 ALA A O 1
ATOM 2814 N N . ILE A 1 366 ? -17.578 21.078 1.784 1 90.25 366 ILE A N 1
ATOM 2815 C CA . ILE A 1 366 ? -17.422 20.141 2.893 1 90.25 366 ILE A CA 1
ATOM 2816 C C . ILE A 1 366 ? -16.797 18.844 2.383 1 90.25 366 ILE A C 1
ATOM 2818 O O . ILE A 1 366 ? -17.453 18.078 1.676 1 90.25 366 ILE A O 1
ATOM 2822 N N . VAL A 1 367 ? -15.57 18.641 2.695 1 90.94 367 VAL A N 1
ATOM 2823 C CA . VAL A 1 367 ? -14.867 17.422 2.322 1 90.94 367 VAL A CA 1
ATOM 2824 C C . VAL A 1 367 ? -13.953 16.984 3.461 1 90.94 367 VAL A C 1
ATOM 2826 O O . VAL A 1 367 ? -13.633 17.781 4.348 1 90.94 367 VAL A O 1
ATOM 2829 N N . THR A 1 368 ? -13.547 15.734 3.414 1 88.12 368 THR A N 1
ATOM 2830 C CA . THR A 1 368 ? -12.641 15.203 4.418 1 88.12 368 THR A CA 1
ATOM 2831 C C . THR A 1 368 ? -11.203 15.625 4.129 1 88.12 368 THR A C 1
ATOM 2833 O O . THR A 1 368 ? -10.367 15.68 5.035 1 88.12 368 THR A O 1
ATOM 2836 N N . HIS A 1 369 ? -10.891 16 3.008 1 91.44 369 HIS A N 1
ATOM 2837 C CA . HIS A 1 369 ? -9.555 16.297 2.5 1 91.44 369 HIS A CA 1
ATOM 2838 C C . HIS A 1 369 ? -9.078 17.672 2.973 1 91.44 369 HIS A C 1
ATOM 2840 O O . HIS A 1 369 ? -9.883 18.484 3.436 1 91.44 369 HIS A O 1
ATOM 2846 N N . VAL A 1 370 ? -7.797 17.844 2.98 1 94.38 370 VAL A N 1
ATOM 2847 C CA . VAL A 1 370 ? -7.18 19.141 3.205 1 94.38 370 VAL A CA 1
ATOM 2848 C C . VAL A 1 370 ? -6.047 19.359 2.205 1 94.38 370 VAL A C 1
ATOM 2850 O O . VAL A 1 370 ? -5.602 18.406 1.55 1 94.38 370 VAL A O 1
ATOM 2853 N N . ALA A 1 371 ? -5.605 20.641 2.133 1 96.19 371 ALA A N 1
ATOM 2854 C CA . ALA A 1 371 ? -4.402 21.016 1.393 1 96.19 371 ALA A CA 1
ATOM 2855 C C . ALA A 1 371 ? -4.594 20.797 -0.107 1 96.19 371 ALA A C 1
ATOM 2857 O O . ALA A 1 371 ? -3.68 20.344 -0.798 1 96.19 371 ALA A O 1
ATOM 2858 N N . ASP A 1 372 ? -5.812 21.078 -0.472 1 91.44 372 ASP A N 1
ATOM 2859 C CA . ASP A 1 372 ? -6.277 21.141 -1.854 1 91.44 372 ASP A CA 1
ATOM 2860 C C . ASP A 1 372 ? -6.234 22.578 -2.383 1 91.44 372 ASP A C 1
ATOM 2862 O O . ASP A 1 372 ? -6.379 23.531 -1.615 1 91.44 372 ASP A O 1
ATOM 2866 N N . SER A 1 373 ? -6.035 22.734 -3.787 1 93.12 373 SER A N 1
ATOM 2867 C CA . SER A 1 373 ? -6.094 24.078 -4.363 1 93.12 373 SER A CA 1
ATOM 2868 C C . SER A 1 373 ? -7.441 24.734 -4.09 1 93.12 373 SER A C 1
ATOM 2870 O O . SER A 1 373 ? -7.555 25.953 -4.109 1 93.12 373 SER A O 1
ATOM 2872 N N . ARG A 1 374 ? -8.547 24 -3.818 1 94.12 374 ARG A N 1
ATOM 2873 C CA . ARG A 1 374 ? -9.883 24.484 -3.486 1 94.12 374 ARG A CA 1
ATOM 2874 C C . ARG A 1 374 ? -10.07 24.594 -1.978 1 94.12 374 ARG A C 1
ATOM 2876 O O . ARG A 1 374 ? -9.656 23.703 -1.232 1 94.12 374 ARG A O 1
ATOM 2883 N N . SER A 1 375 ? -10.617 25.562 -1.537 1 95.12 375 SER A N 1
ATOM 2884 C CA . SER A 1 375 ? -10.945 25.719 -0.124 1 95.12 375 SER A CA 1
ATOM 2885 C C . SER A 1 375 ? -11.969 24.672 0.317 1 95.12 375 SER A C 1
ATOM 2887 O O . SER A 1 375 ? -12.93 24.391 -0.405 1 95.12 375 SER A O 1
ATOM 2889 N N . CYS A 1 376 ? -11.711 24.078 1.482 1 95.56 376 CYS A N 1
ATOM 2890 C CA . CYS A 1 376 ? -12.648 23.094 2.01 1 95.56 376 CYS A CA 1
ATOM 2891 C C . CYS A 1 376 ? -12.664 23.125 3.533 1 95.56 376 CYS A C 1
ATOM 2893 O O . CYS A 1 376 ? -11.758 23.672 4.16 1 95.56 376 CYS A O 1
ATOM 2895 N N . VAL A 1 377 ? -13.75 22.609 4.113 1 93.88 377 VAL A N 1
ATOM 2896 C CA . VAL A 1 377 ? -13.93 22.656 5.562 1 93.88 377 VAL A CA 1
ATOM 2897 C C . VAL A 1 377 ? -14.445 21.312 6.062 1 93.88 377 VAL A C 1
ATOM 2899 O O . VAL A 1 377 ? -15.031 20.547 5.297 1 93.88 377 VAL A O 1
ATOM 2902 N N . LEU A 1 378 ? -14.109 21.031 7.258 1 90.56 378 LEU A N 1
ATOM 2903 C CA . LEU A 1 378 ? -14.641 19.875 7.961 1 90.56 378 LEU A CA 1
ATOM 2904 C C . LEU A 1 378 ? -14.766 20.156 9.453 1 90.56 378 LEU A C 1
ATOM 2906 O O . LEU A 1 378 ? -13.922 20.844 10.039 1 90.56 378 LEU A O 1
ATOM 2910 N N . HIS A 1 379 ? -15.836 19.672 10.047 1 83.44 379 HIS A N 1
ATOM 2911 C CA . HIS A 1 379 ? -16 19.656 11.492 1 83.44 379 HIS A CA 1
ATOM 2912 C C . HIS A 1 379 ? -15.742 18.281 12.07 1 83.44 379 HIS A C 1
ATOM 2914 O O . HIS A 1 379 ? -16.656 17.469 12.188 1 83.44 379 HIS A O 1
ATOM 2920 N N . PRO A 1 380 ? -14.562 18.094 12.547 1 70.94 380 PRO A N 1
ATOM 2921 C CA . PRO A 1 380 ? -14.148 16.734 12.906 1 70.94 380 PRO A CA 1
ATOM 2922 C C . PRO A 1 380 ? -15.039 16.094 13.977 1 70.94 380 PRO A C 1
ATOM 2924 O O . PRO A 1 380 ? -15.297 14.891 13.938 1 70.94 380 PRO A O 1
ATOM 2927 N N . ALA A 1 381 ? -15.375 16.828 14.938 1 61.59 381 ALA A N 1
ATOM 2928 C CA . ALA A 1 381 ? -16.188 16.297 16.031 1 61.59 381 ALA A CA 1
ATOM 2929 C C . ALA A 1 381 ? -17.547 15.82 15.508 1 61.59 381 ALA A C 1
ATOM 2931 O O . ALA A 1 381 ? -18.156 14.922 16.094 1 61.59 381 ALA A O 1
ATOM 2932 N N . SER A 1 382 ? -17.859 16.391 14.5 1 56.69 382 SER A N 1
ATOM 2933 C CA . SER A 1 382 ? -19.156 16.016 13.945 1 56.69 382 SER A CA 1
ATOM 2934 C C . SER A 1 382 ? -19.031 14.867 12.953 1 56.69 382 SER A C 1
ATOM 2936 O O . SER A 1 382 ? -20.016 14.211 12.609 1 56.69 382 SER A O 1
ATOM 2938 N N . HIS A 1 383 ? -17.719 14.594 12.625 1 59.12 383 HIS A N 1
ATOM 2939 C CA . HIS A 1 383 ? -17.625 13.703 11.477 1 59.12 383 HIS A CA 1
ATOM 2940 C C . HIS A 1 383 ? -16.578 12.609 11.703 1 59.12 383 HIS A C 1
ATOM 2942 O O . HIS A 1 383 ? -16.875 11.422 11.555 1 59.12 383 HIS A O 1
ATOM 2948 N N . THR A 1 384 ? -15.336 13.055 11.797 1 53.16 384 THR A N 1
ATOM 2949 C CA . THR A 1 384 ? -14.227 12.117 11.781 1 53.16 384 THR A CA 1
ATOM 2950 C C . THR A 1 384 ? -13.961 11.555 13.172 1 53.16 384 THR A C 1
ATOM 2952 O O . THR A 1 384 ? -13.602 10.383 13.32 1 53.16 384 THR A O 1
ATOM 2955 N N . HIS A 1 385 ? -14.094 12.453 14.133 1 52.62 385 HIS A N 1
ATOM 2956 C CA . HIS A 1 385 ? -13.742 12.047 15.484 1 52.62 385 HIS A CA 1
ATOM 2957 C C . HIS A 1 385 ? -14.984 11.641 16.281 1 52.62 385 HIS A C 1
ATOM 2959 O O . HIS A 1 385 ? -15 11.727 17.5 1 52.62 385 HIS A O 1
ATOM 2965 N N . ARG A 1 386 ? -15.953 11.367 15.469 1 50.31 386 ARG A N 1
ATOM 2966 C CA . ARG A 1 386 ? -17.188 10.914 16.109 1 50.31 386 ARG A CA 1
ATOM 2967 C C . ARG A 1 386 ? -16.938 9.688 16.969 1 50.31 386 ARG A C 1
ATOM 2969 O O . ARG A 1 386 ? -17.766 9.336 17.828 1 50.31 386 ARG A O 1
ATOM 2976 N N . GLN A 1 387 ? -15.773 9.078 16.625 1 48.34 387 GLN A N 1
ATOM 2977 C CA . GLN A 1 387 ? -15.453 7.867 17.375 1 48.34 387 GLN A CA 1
ATOM 2978 C C . GLN A 1 387 ? -14.859 8.203 18.734 1 48.34 387 GLN A C 1
ATOM 2980 O O . GLN A 1 387 ? -14.68 7.32 19.578 1 48.34 387 GLN A O 1
ATOM 2985 N N . MET A 1 388 ? -14.422 9.383 18.859 1 52.41 388 MET A N 1
ATOM 2986 C CA . MET A 1 388 ? -13.906 9.82 20.156 1 52.41 388 MET A CA 1
ATOM 2987 C C . MET A 1 388 ? -14.953 10.625 20.922 1 52.41 388 MET A C 1
ATOM 2989 O O . MET A 1 388 ? -15.688 11.414 20.328 1 52.41 388 MET A O 1
ATOM 2993 N N . ASN A 1 389 ? -15.328 10.188 22.125 1 54.47 389 ASN A N 1
ATOM 2994 C CA . ASN A 1 389 ? -16.188 11.039 22.938 1 54.47 389 ASN A CA 1
ATOM 2995 C C . ASN A 1 389 ? -15.539 12.398 23.203 1 54.47 389 ASN A C 1
ATOM 2997 O O . ASN A 1 389 ? -14.375 12.609 22.859 1 54.47 389 ASN A O 1
ATOM 3001 N N . ASP A 1 390 ? -16.344 13.352 23.578 1 57.62 390 ASP A N 1
ATOM 3002 C CA . ASP A 1 390 ? -15.891 14.727 23.812 1 57.62 390 ASP A CA 1
ATOM 3003 C C . ASP A 1 390 ? -14.625 14.75 24.672 1 57.62 390 ASP A C 1
ATOM 3005 O O . ASP A 1 390 ? -13.719 15.547 24.422 1 57.62 390 ASP A O 1
ATOM 3009 N N . GLN A 1 391 ? -14.57 13.883 25.516 1 56.62 391 GLN A N 1
ATOM 3010 C CA . GLN A 1 391 ? -13.414 13.812 26.391 1 56.62 391 GLN A CA 1
ATOM 3011 C C . GLN A 1 391 ? -12.18 13.32 25.656 1 56.62 391 GLN A C 1
ATOM 3013 O O . GLN A 1 391 ? -11.086 13.867 25.812 1 56.62 391 GLN A O 1
ATOM 3018 N N . GLU A 1 392 ? -12.328 12.367 24.812 1 56.69 392 GLU A N 1
ATOM 3019 C CA . GLU A 1 392 ? -11.219 11.836 24.031 1 56.69 392 GLU A CA 1
ATOM 3020 C C . GLU A 1 392 ? -10.711 12.859 23.031 1 56.69 392 GLU A C 1
ATOM 3022 O O . GLU A 1 392 ? -9.508 12.969 22.797 1 56.69 392 GLU A O 1
ATOM 3027 N N . LEU A 1 393 ? -11.672 13.539 22.547 1 60.69 393 LEU A N 1
ATOM 3028 C CA . LEU A 1 393 ? -11.328 14.625 21.641 1 60.69 393 LEU A CA 1
ATOM 3029 C C . LEU A 1 393 ? -10.484 15.68 22.344 1 60.69 393 LEU A C 1
ATOM 3031 O O . LEU A 1 393 ? -9.453 16.109 21.828 1 60.69 393 LEU A O 1
ATOM 3035 N N . LEU A 1 394 ? -10.938 15.992 23.5 1 59.03 394 LEU A N 1
ATOM 3036 C CA . LEU A 1 394 ? -10.211 16.984 24.281 1 59.03 394 LEU A CA 1
ATOM 3037 C C . LEU A 1 394 ? -8.812 16.484 24.609 1 59.03 394 LEU A C 1
ATOM 3039 O O . LEU A 1 394 ? -7.84 17.25 24.562 1 59.03 394 LEU A O 1
ATOM 3043 N N . GLU A 1 395 ? -8.867 15.242 24.875 1 56.53 395 GLU A N 1
ATOM 3044 C CA . GLU A 1 395 ? -7.582 14.641 25.219 1 56.53 395 GLU A CA 1
ATOM 3045 C C . GLU A 1 395 ? -6.645 14.594 24.016 1 56.53 395 GLU A C 1
ATOM 3047 O O . GLU A 1 395 ? -5.422 14.656 24.172 1 56.53 395 GLU A O 1
ATOM 3052 N N . ALA A 1 396 ? -7.328 14.586 22.906 1 58.22 396 ALA A N 1
ATOM 3053 C CA . ALA A 1 396 ? -6.531 14.578 21.688 1 58.22 396 ALA A CA 1
ATOM 3054 C C . ALA A 1 396 ? -6.238 16 21.219 1 58.22 396 ALA A C 1
ATOM 3056 O O . ALA A 1 396 ? -5.656 16.203 20.141 1 58.22 396 ALA A O 1
ATOM 3057 N N . GLY A 1 397 ? -6.773 16.922 22.047 1 59.19 397 GLY A N 1
ATOM 3058 C CA . GLY A 1 397 ? -6.551 18.328 21.766 1 59.19 397 GLY A CA 1
ATOM 3059 C C . GLY A 1 397 ? -7.5 18.891 20.703 1 59.19 397 GLY A C 1
ATOM 3060 O O . GLY A 1 397 ? -7.172 19.859 20.016 1 59.19 397 GLY A O 1
ATOM 3061 N N . VAL A 1 398 ? -8.555 18.141 20.562 1 64.75 398 VAL A N 1
ATOM 3062 C CA . VAL A 1 398 ? -9.5 18.594 19.547 1 64.75 398 VAL A CA 1
ATOM 3063 C C . VAL A 1 398 ? -10.766 19.125 20.234 1 64.75 398 VAL A C 1
ATOM 3065 O O . VAL A 1 398 ? -11.461 18.375 20.922 1 64.75 398 VAL A O 1
ATOM 3068 N N . GLN A 1 399 ? -11.016 20.375 20.078 1 70.44 399 GLN A N 1
ATOM 3069 C CA . GLN A 1 399 ? -12.211 21 20.625 1 70.44 399 GLN A CA 1
ATOM 3070 C C . GLN A 1 399 ? -13.461 20.547 19.875 1 70.44 399 GLN A C 1
ATOM 3072 O O . GLN A 1 399 ? -13.438 20.406 18.656 1 70.44 399 GLN A O 1
ATOM 3077 N N . PRO A 1 400 ? -14.422 20.25 20.609 1 73.06 400 PRO A N 1
ATOM 3078 C CA . PRO A 1 400 ? -15.648 19.781 19.984 1 73.06 400 PRO A CA 1
ATOM 3079 C C . PRO A 1 400 ? -16.188 20.75 18.938 1 73.06 400 PRO A C 1
ATOM 3081 O O . PRO A 1 400 ? -16.938 20.344 18.031 1 73.06 400 PRO A O 1
ATOM 3084 N N . ASP A 1 401 ? -15.852 22.016 19.156 1 81.19 401 ASP A N 1
ATOM 3085 C CA . ASP A 1 401 ? -16.375 23.016 18.234 1 81.19 401 ASP A CA 1
ATOM 3086 C C . ASP A 1 401 ? -15.367 23.312 17.125 1 81.19 401 ASP A C 1
ATOM 3088 O O . ASP A 1 401 ? -15.562 24.234 16.328 1 81.19 401 ASP A O 1
ATOM 3092 N N . LEU A 1 402 ? -14.352 22.516 17.016 1 88.62 402 LEU A N 1
ATOM 3093 C CA . LEU A 1 402 ? -13.266 22.797 16.078 1 88.62 402 LEU A CA 1
ATOM 3094 C C . LEU A 1 402 ? -13.719 22.594 14.641 1 88.62 402 LEU A C 1
ATOM 3096 O O . LEU A 1 402 ? -14.289 21.547 14.312 1 88.62 402 LEU A O 1
ATOM 3100 N N . ILE A 1 403 ? -13.656 23.641 13.844 1 93.75 403 ILE A N 1
ATOM 3101 C CA . ILE A 1 403 ? -13.805 23.594 12.391 1 93.75 403 ILE A CA 1
ATOM 3102 C C . ILE A 1 403 ? -12.422 23.641 11.727 1 93.75 403 ILE A C 1
ATOM 3104 O O . ILE A 1 403 ? -11.664 24.578 11.938 1 93.75 403 ILE A O 1
ATOM 3108 N N . ARG A 1 404 ? -12.047 22.609 11.07 1 95.44 404 ARG A N 1
ATOM 3109 C CA . ARG A 1 404 ? -10.82 22.609 10.281 1 95.44 404 ARG A CA 1
ATOM 3110 C C . ARG A 1 404 ? -11.055 23.203 8.898 1 95.44 404 ARG A C 1
ATOM 3112 O O . ARG A 1 404 ? -11.906 22.719 8.148 1 95.44 404 ARG A O 1
ATOM 3119 N N . PHE A 1 405 ? -10.391 24.25 8.617 1 97.19 405 PHE A N 1
ATOM 3120 C CA . PHE A 1 405 ? -10.562 24.969 7.363 1 97.19 405 PHE A CA 1
ATOM 3121 C C . PHE A 1 405 ? -9.273 24.953 6.547 1 97.19 405 PHE A C 1
ATOM 3123 O O . PHE A 1 405 ? -8.258 25.516 6.957 1 97.19 405 PHE A O 1
ATOM 3130 N N . SER A 1 406 ? -9.273 24.219 5.441 1 98.12 406 SER A N 1
ATOM 3131 C CA . SER A 1 406 ? -8.188 24.266 4.465 1 98.12 406 SER A CA 1
ATOM 3132 C C . SER A 1 406 ? -8.406 25.375 3.439 1 98.12 406 SER A C 1
ATOM 3134 O O . SER A 1 406 ? -9.219 25.219 2.527 1 98.12 406 SER A O 1
ATOM 3136 N N . VAL A 1 407 ? -7.648 26.375 3.551 1 98.19 407 VAL A N 1
ATOM 3137 C CA . VAL A 1 407 ? -7.836 27.562 2.705 1 98.19 407 VAL A CA 1
ATOM 3138 C C . VAL A 1 407 ? -7.121 27.359 1.372 1 98.19 407 VAL A C 1
ATOM 3140 O O . VAL A 1 407 ? -5.914 27.094 1.34 1 98.19 407 VAL A O 1
ATOM 3143 N N . GLY A 1 408 ? -7.828 27.469 0.276 1 96.62 408 GLY A N 1
ATOM 3144 C CA . GLY A 1 408 ? -7.297 27.219 -1.056 1 96.62 408 GLY A CA 1
ATOM 3145 C C . GLY A 1 408 ? -6.59 28.422 -1.646 1 96.62 408 GLY A C 1
ATOM 3146 O O . GLY A 1 408 ? -6.172 29.328 -0.914 1 96.62 408 GLY A O 1
ATOM 3147 N N . ILE A 1 409 ? -6.336 28.344 -2.99 1 96.69 409 ILE A N 1
ATOM 3148 C CA . ILE A 1 409 ? -5.559 29.391 -3.633 1 96.69 409 ILE A CA 1
ATOM 3149 C C . ILE A 1 409 ? -6.484 30.281 -4.469 1 96.69 409 ILE A C 1
ATOM 3151 O O . ILE A 1 409 ? -6.035 30.953 -5.395 1 96.69 409 ILE A O 1
ATOM 3155 N N . GLU A 1 410 ? -7.805 30.188 -4.184 1 93.38 410 GLU A N 1
ATOM 3156 C CA . GLU A 1 410 ? -8.742 31.125 -4.789 1 93.38 410 GLU A CA 1
ATOM 3157 C C . GLU A 1 410 ? -8.453 32.562 -4.344 1 93.38 410 GLU A C 1
ATOM 3159 O O . GLU A 1 410 ? -7.539 32.781 -3.549 1 93.38 410 GLU A O 1
ATOM 3164 N N . ASN A 1 411 ? -9.242 33.469 -4.918 1 93.69 411 ASN A N 1
ATOM 3165 C CA . ASN A 1 411 ? -9.156 34.844 -4.43 1 93.69 411 ASN A CA 1
ATOM 3166 C C . ASN A 1 411 ? -9.602 34.938 -2.975 1 93.69 411 ASN A C 1
ATOM 3168 O O . ASN A 1 411 ? -10.711 34.531 -2.629 1 93.69 411 ASN A O 1
ATOM 3172 N N . ALA A 1 412 ? -8.734 35.438 -2.096 1 95.81 412 ALA A N 1
ATOM 3173 C CA . ALA A 1 412 ? -9 35.5 -0.662 1 95.81 412 ALA A CA 1
ATOM 3174 C C . ALA A 1 412 ? -10.297 36.25 -0.376 1 95.81 412 ALA A C 1
ATOM 3176 O O . ALA A 1 412 ? -11.023 35.906 0.561 1 95.81 412 ALA A O 1
ATOM 3177 N N . GLU A 1 413 ? -10.578 37.312 -1.134 1 95.5 413 GLU A N 1
ATOM 3178 C CA . GLU A 1 413 ? -11.797 38.062 -0.925 1 95.5 413 GLU A CA 1
ATOM 3179 C C . GLU A 1 413 ? -13.039 37.219 -1.189 1 95.5 413 GLU A C 1
ATOM 3181 O O . GLU A 1 413 ? -14.062 37.406 -0.524 1 95.5 413 GLU A O 1
ATOM 3186 N N . ASP A 1 414 ? -12.969 36.375 -2.197 1 96.38 414 ASP A N 1
ATOM 3187 C CA . ASP A 1 414 ? -14.086 35.469 -2.486 1 96.38 414 ASP A CA 1
ATOM 3188 C C . ASP A 1 414 ? -14.289 34.469 -1.358 1 96.38 414 ASP A C 1
ATOM 3190 O O . ASP A 1 414 ? -15.422 34.125 -1.004 1 96.38 414 ASP A O 1
ATOM 3194 N N . ILE A 1 415 ? -13.203 33.906 -0.802 1 96.56 415 ILE A N 1
ATOM 3195 C CA . ILE A 1 415 ? -13.281 32.969 0.312 1 96.56 415 ILE A CA 1
ATOM 3196 C C . ILE A 1 415 ? -13.93 33.656 1.517 1 96.56 415 ILE A C 1
ATOM 3198 O O . ILE A 1 415 ? -14.844 33.094 2.127 1 96.56 415 ILE A O 1
ATOM 3202 N N . ILE A 1 416 ? -13.516 34.875 1.836 1 97.5 416 ILE A N 1
ATOM 3203 C CA . ILE A 1 416 ? -14.023 35.625 2.98 1 97.5 416 ILE A CA 1
ATOM 3204 C C . ILE A 1 416 ? -15.492 35.938 2.766 1 97.5 416 ILE A C 1
ATOM 3206 O O . ILE A 1 416 ? -16.297 35.875 3.695 1 97.5 416 ILE A O 1
ATOM 3210 N N . ALA A 1 417 ? -15.805 36.344 1.532 1 96.44 417 ALA A N 1
ATOM 3211 C CA . ALA A 1 417 ? -17.203 36.656 1.222 1 96.44 417 ALA A CA 1
ATOM 3212 C C . ALA A 1 417 ? -18.094 35.438 1.455 1 96.44 417 ALA A C 1
ATOM 3214 O O . ALA A 1 417 ? -19.234 35.562 1.914 1 96.44 417 ALA A O 1
ATOM 3215 N N . ASP A 1 418 ? -17.641 34.281 1.071 1 96.75 418 ASP A N 1
ATOM 3216 C CA . ASP A 1 418 ? -18.406 33.062 1.308 1 96.75 418 ASP A CA 1
ATOM 3217 C C . ASP A 1 418 ? -18.578 32.781 2.803 1 96.75 418 ASP A C 1
ATOM 3219 O O . ASP A 1 418 ? -19.672 32.469 3.264 1 96.75 418 ASP A O 1
ATOM 3223 N N . LEU A 1 419 ? -17.531 32.969 3.59 1 97.38 419 LEU A N 1
ATOM 3224 C CA . LEU A 1 419 ? -17.594 32.812 5.039 1 97.38 419 LEU A CA 1
ATOM 3225 C C . LEU A 1 419 ? -18.547 33.812 5.656 1 97.38 419 LEU A C 1
ATOM 3227 O O . LEU A 1 419 ? -19.344 33.469 6.539 1 97.38 419 LEU A O 1
ATOM 3231 N N . ASP A 1 420 ? -18.422 35 5.164 1 97.06 420 ASP A N 1
ATOM 3232 C CA . ASP A 1 420 ? -19.25 36.094 5.695 1 97.06 420 ASP A CA 1
ATOM 3233 C C . ASP A 1 420 ? -20.734 35.781 5.496 1 97.06 420 ASP A C 1
ATOM 3235 O O . ASP A 1 420 ? -21.531 35.906 6.434 1 97.06 420 ASP A O 1
ATOM 3239 N N . GLN A 1 421 ? -21.078 35.469 4.285 1 97.19 421 GLN A N 1
ATOM 3240 C CA . GLN A 1 421 ? -22.484 35.188 4.023 1 97.19 421 GLN A CA 1
ATOM 3241 C C . GLN A 1 421 ? -22.938 33.938 4.805 1 97.19 421 GLN A C 1
ATOM 3243 O O . GLN A 1 421 ? -24.078 33.875 5.258 1 97.19 421 GLN A O 1
ATOM 3248 N N . ALA A 1 422 ? -22.109 32.938 4.949 1 96.44 422 ALA A N 1
ATOM 3249 C CA . ALA A 1 422 ? -22.469 31.734 5.707 1 96.44 422 ALA A CA 1
ATOM 3250 C C . ALA A 1 422 ? -22.641 32.062 7.191 1 96.44 422 ALA A C 1
ATOM 3252 O O . ALA A 1 422 ? -23.578 31.578 7.828 1 96.44 422 ALA A O 1
ATOM 3253 N N . LEU A 1 423 ? -21.719 32.844 7.75 1 96.5 423 LEU A N 1
ATOM 3254 C CA . LEU A 1 423 ? -21.766 33.219 9.164 1 96.5 423 LEU A CA 1
ATOM 3255 C C . LEU A 1 423 ? -22.984 34.094 9.453 1 96.5 423 LEU A C 1
ATOM 3257 O O . LEU A 1 423 ? -23.516 34.062 10.555 1 96.5 423 LEU A O 1
ATOM 3261 N N . SER A 1 424 ? -23.391 34.844 8.508 1 95.5 424 SER A N 1
ATOM 3262 C CA . SER A 1 424 ? -24.547 35.688 8.672 1 95.5 424 SER A CA 1
ATOM 3263 C C . SER A 1 424 ? -25.828 34.875 8.852 1 95.5 424 SER A C 1
ATOM 3265 O O . SER A 1 424 ? -26.828 35.375 9.352 1 95.5 424 SER A O 1
ATOM 3267 N N . GLN A 1 425 ? -25.75 33.656 8.422 1 92.94 425 GLN A N 1
ATOM 3268 C CA . GLN A 1 425 ? -26.906 32.781 8.531 1 92.94 425 GLN A CA 1
ATOM 3269 C C . GLN A 1 425 ? -26.984 32.125 9.906 1 92.94 425 GLN A C 1
ATOM 3271 O O . GLN A 1 425 ? -28.016 31.562 10.273 1 92.94 425 GLN A O 1
ATOM 3276 N N . VAL A 1 426 ? -25.891 32.156 10.602 1 90.94 426 VAL A N 1
ATOM 3277 C CA . VAL A 1 426 ? -25.828 31.578 11.938 1 90.94 426 VAL A CA 1
ATOM 3278 C C . VAL A 1 426 ? -26.609 32.469 12.914 1 90.94 426 VAL A C 1
ATOM 3280 O O . VAL A 1 426 ? -26.406 33.688 12.969 1 90.94 426 VAL A O 1
ATOM 3283 N N . LYS A 1 427 ? -27.516 31.828 13.664 1 81.44 427 LYS A N 1
ATOM 3284 C CA . LYS A 1 427 ? -28.406 32.531 14.586 1 81.44 427 LYS A CA 1
ATOM 3285 C C . LYS A 1 427 ? -27.719 32.812 15.922 1 81.44 427 LYS A C 1
ATOM 3287 O O . LYS A 1 427 ? -26.891 32 16.375 1 81.44 427 LYS A O 1
ATOM 3292 N N . MET B 1 1 ? -30.875 -11.258 -15.008 1 42.25 1 MET B N 1
ATOM 3293 C CA . MET B 1 1 ? -30.219 -12.555 -15.109 1 42.25 1 MET B CA 1
ATOM 3294 C C . MET B 1 1 ? -29.016 -12.625 -14.172 1 42.25 1 MET B C 1
ATOM 3296 O O . MET B 1 1 ? -28.016 -11.93 -14.383 1 42.25 1 MET B O 1
ATOM 3300 N N . SER B 1 2 ? -29.234 -13.031 -12.859 1 55.69 2 SER B N 1
ATOM 3301 C CA . SER B 1 2 ? -28.391 -13.023 -11.672 1 55.69 2 SER B CA 1
ATOM 3302 C C . SER B 1 2 ? -27.297 -14.086 -11.766 1 55.69 2 SER B C 1
ATOM 3304 O O . SER B 1 2 ? -26.359 -14.078 -10.977 1 55.69 2 SER B O 1
ATOM 3306 N N . ASP B 1 3 ? -27.25 -14.938 -12.844 1 74.62 3 ASP B N 1
ATOM 3307 C CA . ASP B 1 3 ? -26.281 -16.031 -12.828 1 74.62 3 ASP B CA 1
ATOM 3308 C C . ASP B 1 3 ? -25.562 -16.156 -14.172 1 74.62 3 ASP B C 1
ATOM 3310 O O . ASP B 1 3 ? -25.641 -17.188 -14.828 1 74.62 3 ASP B O 1
ATOM 3314 N N . TYR B 1 4 ? -24.969 -15.109 -14.57 1 84 4 TYR B N 1
ATOM 3315 C CA . TYR B 1 4 ? -24.234 -15.109 -15.836 1 84 4 TYR B CA 1
ATOM 3316 C C . TYR B 1 4 ? -23.078 -16.094 -15.789 1 84 4 TYR B C 1
ATOM 3318 O O . TYR B 1 4 ? -22.562 -16.406 -14.711 1 84 4 TYR B O 1
ATOM 3326 N N . LYS B 1 5 ? -22.812 -16.656 -17 1 91 5 LYS B N 1
ATOM 3327 C CA . LYS B 1 5 ? -21.594 -17.453 -17.141 1 91 5 LYS B CA 1
ATOM 3328 C C . LYS B 1 5 ? -20.359 -16.578 -17 1 91 5 LYS B C 1
ATOM 3330 O O . LYS B 1 5 ? -20.438 -15.352 -17.109 1 91 5 LYS B O 1
ATOM 3335 N N . ILE B 1 6 ? -19.25 -17.188 -16.75 1 93.31 6 ILE B N 1
ATOM 3336 C CA . ILE B 1 6 ? -18.031 -16.5 -16.328 1 93.31 6 ILE B CA 1
ATOM 3337 C C . ILE B 1 6 ? -17.562 -15.57 -17.438 1 93.31 6 ILE B C 1
ATOM 3339 O O . ILE B 1 6 ? -17.031 -14.484 -17.172 1 93.31 6 ILE B O 1
ATOM 3343 N N . GLU B 1 7 ? -17.734 -15.93 -18.828 1 89.5 7 GLU B N 1
ATOM 3344 C CA . GLU B 1 7 ? -17.344 -15.078 -19.938 1 89.5 7 GLU B CA 1
ATOM 3345 C C . GLU B 1 7 ? -18.109 -13.758 -19.922 1 89.5 7 GLU B C 1
ATOM 3347 O O . GLU B 1 7 ? -17.516 -12.695 -20.172 1 89.5 7 GLU B O 1
ATOM 3352 N N . THR B 1 8 ? -19.391 -13.875 -19.672 1 90.25 8 THR B N 1
ATOM 3353 C CA . THR B 1 8 ? -20.25 -12.695 -19.609 1 90.25 8 THR B CA 1
ATOM 3354 C C . THR B 1 8 ? -19.891 -11.836 -18.391 1 90.25 8 THR B C 1
ATOM 3356 O O . THR B 1 8 ? -19.891 -10.602 -18.484 1 90.25 8 THR B O 1
ATOM 3359 N N . LYS B 1 9 ? -19.516 -12.477 -17.266 1 92.56 9 LYS B N 1
ATOM 3360 C CA . LYS B 1 9 ? -19.141 -11.75 -16.062 1 92.56 9 LYS B CA 1
ATOM 3361 C C . LYS B 1 9 ? -17.875 -10.938 -16.297 1 92.56 9 LYS B C 1
ATOM 3363 O O . LYS B 1 9 ? -17.75 -9.82 -15.789 1 92.56 9 LYS B O 1
ATOM 3368 N N . CYS B 1 10 ? -16.891 -11.484 -17.047 1 92.25 10 CYS B N 1
ATOM 3369 C CA . CYS B 1 10 ? -15.656 -10.773 -17.359 1 92.25 10 CYS B CA 1
ATOM 3370 C C . CYS B 1 10 ? -15.961 -9.422 -18 1 92.25 10 CYS B C 1
ATOM 3372 O O . CYS B 1 10 ? -15.242 -8.445 -17.766 1 92.25 10 CYS B O 1
ATOM 3374 N N . ILE B 1 11 ? -17.078 -9.352 -18.719 1 86.38 11 ILE B N 1
ATOM 3375 C CA . ILE B 1 11 ? -17.359 -8.188 -19.562 1 86.38 11 ILE B CA 1
ATOM 3376 C C . ILE B 1 11 ? -18.359 -7.266 -18.859 1 86.38 11 ILE B C 1
ATOM 3378 O O . ILE B 1 11 ? -18.203 -6.043 -18.875 1 86.38 11 ILE B O 1
ATOM 3382 N N . GLN B 1 12 ? -19.344 -7.914 -18.141 1 85 12 GLN B N 1
ATOM 3383 C CA . GLN B 1 12 ? -20.516 -7.125 -17.781 1 85 12 GLN B CA 1
ATOM 3384 C C . GLN B 1 12 ? -20.547 -6.852 -16.281 1 85 12 GLN B C 1
ATOM 3386 O O . GLN B 1 12 ? -21.281 -5.977 -15.82 1 85 12 GLN B O 1
ATOM 3391 N N . SER B 1 13 ? -19.781 -7.523 -15.492 1 88.81 13 SER B N 1
ATOM 3392 C CA . SER B 1 13 ? -19.891 -7.379 -14.039 1 88.81 13 SER B CA 1
ATOM 3393 C C . SER B 1 13 ? -19.188 -6.113 -13.555 1 88.81 13 SER B C 1
ATOM 3395 O O . SER B 1 13 ? -18.297 -5.598 -14.227 1 88.81 13 SER B O 1
ATOM 3397 N N . GLY B 1 14 ? -19.594 -5.664 -12.281 1 89 14 GLY B N 1
ATOM 3398 C CA . GLY B 1 14 ? -18.906 -4.609 -11.57 1 89 14 GLY B CA 1
ATOM 3399 C C . GLY B 1 14 ? -19.484 -3.23 -11.812 1 89 14 GLY B C 1
ATOM 3400 O O . GLY B 1 14 ? -19.969 -2.582 -10.883 1 89 14 GLY B O 1
ATOM 3401 N N . TRP B 1 15 ? -19.422 -2.725 -13.062 1 89.81 15 TRP B N 1
ATOM 3402 C CA . TRP B 1 15 ? -19.938 -1.41 -13.438 1 89.81 15 TRP B CA 1
ATOM 3403 C C . TRP B 1 15 ? -21.281 -1.533 -14.164 1 89.81 15 TRP B C 1
ATOM 3405 O O . TRP B 1 15 ? -21.375 -2.215 -15.188 1 89.81 15 TRP B O 1
ATOM 3415 N N . GLU B 1 16 ? -22.297 -0.936 -13.625 1 88.88 16 GLU B N 1
ATOM 3416 C CA . GLU B 1 16 ? -23.641 -0.945 -14.203 1 88.88 16 GLU B CA 1
ATOM 3417 C C . GLU B 1 16 ? -24.125 0.472 -14.5 1 88.88 16 GLU B C 1
ATOM 3419 O O . GLU B 1 16 ? -24.891 1.046 -13.727 1 88.88 16 GLU B O 1
ATOM 3424 N N . PRO B 1 17 ? -23.75 0.939 -15.656 1 86.38 17 PRO B N 1
ATOM 3425 C CA . PRO B 1 17 ? -24.094 2.322 -15.992 1 86.38 17 PRO B CA 1
ATOM 3426 C C . PRO B 1 17 ? -25.594 2.545 -16.109 1 86.38 17 PRO B C 1
ATOM 3428 O O . PRO B 1 17 ? -26.312 1.671 -16.609 1 86.38 17 PRO B O 1
ATOM 3431 N N . LYS B 1 18 ? -25.984 3.67 -15.672 1 86.94 18 LYS B N 1
ATOM 3432 C CA . LYS B 1 18 ? -27.359 4.129 -15.867 1 86.94 18 LYS B CA 1
ATOM 3433 C C . LYS B 1 18 ? -27.484 4.988 -17.109 1 86.94 18 LYS B C 1
ATOM 3435 O O . LYS B 1 18 ? -26.484 5.246 -17.797 1 86.94 18 LYS B O 1
ATOM 3440 N N . LYS B 1 19 ? -28.75 5.238 -17.422 1 82.5 19 LYS B N 1
ATOM 3441 C CA . LYS B 1 19 ? -29 6.082 -18.578 1 82.5 19 LYS B CA 1
ATOM 3442 C C . LYS B 1 19 ? -28.125 7.328 -18.547 1 82.5 19 LYS B C 1
ATOM 3444 O O . LYS B 1 19 ? -28.094 8.055 -17.547 1 82.5 19 LYS B O 1
ATOM 3449 N N . GLY B 1 20 ? -27.391 7.582 -19.625 1 86.38 20 GLY B N 1
ATOM 3450 C CA . GLY B 1 20 ? -26.562 8.766 -19.766 1 86.38 20 GLY B CA 1
ATOM 3451 C C . GLY B 1 20 ? -25.172 8.586 -19.188 1 86.38 20 GLY B C 1
ATOM 3452 O O . GLY B 1 20 ? -24.281 9.422 -19.406 1 86.38 20 GLY B O 1
ATOM 3453 N N . GLU B 1 21 ? -24.922 7.531 -18.469 1 87.31 21 GLU B N 1
ATOM 3454 C CA . GLU B 1 21 ? -23.594 7.273 -17.891 1 87.31 21 GLU B CA 1
ATOM 3455 C C . GLU B 1 21 ? -22.703 6.543 -18.891 1 87.31 21 GLU B C 1
ATOM 3457 O O . GLU B 1 21 ? -23.188 5.863 -19.781 1 87.31 21 GLU B O 1
ATOM 3462 N N . PRO B 1 22 ? -21.422 6.762 -18.719 1 88.62 22 PRO B N 1
ATOM 3463 C CA . PRO B 1 22 ? -20.5 6.09 -19.641 1 88.62 22 PRO B CA 1
ATOM 3464 C C . PRO B 1 22 ? -20.594 4.57 -19.578 1 88.62 22 PRO B C 1
ATOM 3466 O O . PRO B 1 22 ? -20.781 4.004 -18.484 1 88.62 22 PRO B O 1
ATOM 3469 N N . ARG B 1 23 ? -20.531 3.947 -20.688 1 85.94 23 ARG B N 1
ATOM 3470 C CA . ARG B 1 23 ? -20.578 2.492 -20.797 1 85.94 23 ARG B CA 1
ATOM 3471 C C . ARG B 1 23 ? -19.391 1.857 -20.094 1 85.94 23 ARG B C 1
ATOM 3473 O O . ARG B 1 23 ? -19.5 0.761 -19.531 1 85.94 23 ARG B O 1
ATOM 3480 N N . VAL B 1 24 ? -18.219 2.496 -20.25 1 88.25 24 VAL B N 1
ATOM 3481 C CA . VAL B 1 24 ? -17 2.033 -19.609 1 88.25 24 VAL B CA 1
ATOM 3482 C C . VAL B 1 24 ? -16.828 2.709 -18.25 1 88.25 24 VAL B C 1
ATOM 3484 O O . VAL B 1 24 ? -17.141 3.895 -18.094 1 88.25 24 VAL B O 1
ATOM 3487 N N . VAL B 1 25 ? -16.375 1.966 -17.203 1 92.25 25 VAL B N 1
ATOM 3488 C CA . VAL B 1 25 ? -16.203 2.492 -15.852 1 92.25 25 VAL B CA 1
ATOM 3489 C C . VAL B 1 25 ? -15.328 3.742 -15.898 1 92.25 25 VAL B C 1
ATOM 3491 O O . VAL B 1 25 ? -14.25 3.734 -16.5 1 92.25 25 VAL B O 1
ATOM 3494 N N . PRO B 1 26 ? -15.742 4.875 -15.297 1 93.31 26 PRO B N 1
ATOM 3495 C CA . PRO B 1 26 ? -14.914 6.082 -15.266 1 93.31 26 PRO B CA 1
ATOM 3496 C C . PRO B 1 26 ? -13.734 5.961 -14.305 1 93.31 26 PRO B C 1
ATOM 3498 O O . PRO B 1 26 ? -13.797 5.188 -13.344 1 93.31 26 PRO B O 1
ATOM 3501 N N . VAL B 1 27 ? -12.641 6.641 -14.641 1 95.44 27 VAL B N 1
ATOM 3502 C CA . VAL B 1 27 ? -11.547 6.812 -13.688 1 95.44 27 VAL B CA 1
ATOM 3503 C C . VAL B 1 27 ? -11.859 7.984 -12.75 1 95.44 27 VAL B C 1
ATOM 3505 O O . VAL B 1 27 ? -11.758 9.148 -13.148 1 95.44 27 VAL B O 1
ATOM 3508 N N . TYR B 1 28 ? -12.352 7.664 -11.547 1 94.25 28 TYR B N 1
ATOM 3509 C CA . TYR B 1 28 ? -12.547 8.703 -10.547 1 94.25 28 TYR B CA 1
ATOM 3510 C C . TYR B 1 28 ? -11.219 9.133 -9.93 1 94.25 28 TYR B C 1
ATOM 3512 O O . TYR B 1 28 ? -10.82 8.625 -8.883 1 94.25 28 TYR B O 1
ATOM 3520 N N . GLN B 1 29 ? -10.578 10.047 -10.617 1 92.81 29 GLN B N 1
ATOM 3521 C CA . GLN B 1 29 ? -9.273 10.586 -10.227 1 92.81 29 GLN B CA 1
ATOM 3522 C C . GLN B 1 29 ? -9.43 11.711 -9.211 1 92.81 29 GLN B C 1
ATOM 3524 O O . GLN B 1 29 ? -9.164 12.875 -9.516 1 92.81 29 GLN B O 1
ATOM 3529 N N . SER B 1 30 ? -9.859 11.383 -8.016 1 91.94 30 SER B N 1
ATOM 3530 C CA . SER B 1 30 ? -10.109 12.289 -6.902 1 91.94 30 SER B CA 1
ATOM 3531 C C . SER B 1 30 ? -9.734 11.648 -5.57 1 91.94 30 SER B C 1
ATOM 3533 O O . SER B 1 30 ? -9.906 10.438 -5.387 1 91.94 30 SER B O 1
ATOM 3535 N N . THR B 1 31 ? -9.242 12.414 -4.645 1 93.31 31 THR B N 1
ATOM 3536 C CA . THR B 1 31 ? -8.938 11.898 -3.314 1 93.31 31 THR B CA 1
ATOM 3537 C C . THR B 1 31 ? -10.156 12 -2.4 1 93.31 31 THR B C 1
ATOM 3539 O O . THR B 1 31 ? -10.234 11.312 -1.38 1 93.31 31 THR B O 1
ATOM 3542 N N . THR B 1 32 ? -11.039 12.906 -2.73 1 91.62 32 THR B N 1
ATOM 3543 C CA . THR B 1 32 ? -12.141 13.211 -1.83 1 91.62 32 THR B CA 1
ATOM 3544 C C . THR B 1 32 ? -13.422 13.477 -2.617 1 91.62 32 THR B C 1
ATOM 3546 O O . THR B 1 32 ? -13.414 13.484 -3.85 1 91.62 32 THR B O 1
ATOM 3549 N N . PHE B 1 33 ? -14.562 13.523 -1.933 1 90.25 33 PHE B N 1
ATOM 3550 C CA . PHE B 1 33 ? -15.898 13.672 -2.494 1 90.25 33 PHE B CA 1
ATOM 3551 C C . PHE B 1 33 ? -16.703 14.695 -1.7 1 90.25 33 PHE B C 1
ATOM 3553 O O . PHE B 1 33 ? -16.625 14.742 -0.471 1 90.25 33 PHE B O 1
ATOM 3560 N N . LYS B 1 34 ? -17.406 15.539 -2.363 1 89.62 34 LYS B N 1
ATOM 3561 C CA . LYS B 1 34 ? -18.141 16.641 -1.743 1 89.62 34 LYS B CA 1
ATOM 3562 C C . LYS B 1 34 ? -19.453 16.156 -1.126 1 89.62 34 LYS B C 1
ATOM 3564 O O . LYS B 1 34 ? -20.141 15.32 -1.707 1 89.62 34 LYS B O 1
ATOM 3569 N N . TYR B 1 35 ? -19.812 16.625 0.01 1 85.88 35 TYR B N 1
ATOM 3570 C CA . TYR B 1 35 ? -21.125 16.453 0.61 1 85.88 35 TYR B CA 1
ATOM 3571 C C . TYR B 1 35 ? -21.828 17.797 0.804 1 85.88 35 TYR B C 1
ATOM 3573 O O . TYR B 1 35 ? -21.156 18.828 0.99 1 85.88 35 TYR B O 1
ATOM 3581 N N . ASP B 1 36 ? -23.094 17.703 0.716 1 82.06 36 ASP B N 1
ATOM 3582 C CA . ASP B 1 36 ? -23.875 18.938 0.774 1 82.06 36 ASP B CA 1
ATOM 3583 C C . ASP B 1 36 ? -24.141 19.359 2.221 1 82.06 36 ASP B C 1
ATOM 3585 O O . ASP B 1 36 ? -24.266 20.547 2.518 1 82.06 36 ASP B O 1
ATOM 3589 N N . THR B 1 37 ? -24.234 18.312 3.055 1 83 37 THR B N 1
ATOM 3590 C CA . THR B 1 37 ? -24.516 18.641 4.449 1 83 37 THR B CA 1
ATOM 3591 C C . THR B 1 37 ? -23.578 17.875 5.379 1 83 37 THR B C 1
ATOM 3593 O O . THR B 1 37 ? -23.109 16.797 5.035 1 83 37 THR B O 1
ATOM 3596 N N . SER B 1 38 ? -23.375 18.484 6.516 1 79.69 38 SER B N 1
ATOM 3597 C CA . SER B 1 38 ? -22.547 17.844 7.539 1 79.69 38 SER B CA 1
ATOM 3598 C C . SER B 1 38 ? -23.141 16.531 8 1 79.69 38 SER B C 1
ATOM 3600 O O . SER B 1 38 ? -22.422 15.578 8.305 1 79.69 38 SER B O 1
ATOM 3602 N N . ASP B 1 39 ? -24.391 16.531 8 1 77.25 39 ASP B N 1
ATOM 3603 C CA . ASP B 1 39 ? -25.078 15.312 8.43 1 77.25 39 ASP B CA 1
ATOM 3604 C C . ASP B 1 39 ? -24.781 14.148 7.48 1 77.25 39 ASP B C 1
ATOM 3606 O O . ASP B 1 39 ? -24.609 13.016 7.914 1 77.25 39 ASP B O 1
ATOM 3610 N N . GLN B 1 40 ? -24.812 14.453 6.246 1 77.06 40 GLN B N 1
ATOM 3611 C CA . GLN B 1 40 ? -24.547 13.414 5.254 1 77.06 40 GLN B CA 1
ATOM 3612 C C . GLN B 1 40 ? -23.156 12.812 5.453 1 77.06 40 GLN B C 1
ATOM 3614 O O . GLN B 1 40 ? -22.984 11.586 5.398 1 77.06 40 GLN B O 1
ATOM 3619 N N . MET B 1 41 ? -22.266 13.586 5.723 1 76.81 41 MET B N 1
ATOM 3620 C CA . MET B 1 41 ? -20.891 13.117 5.922 1 76.81 41 MET B CA 1
ATOM 3621 C C . MET B 1 41 ? -20.781 12.305 7.211 1 76.81 41 MET B C 1
ATOM 3623 O O . MET B 1 41 ? -20.094 11.281 7.242 1 76.81 41 MET B O 1
ATOM 3627 N N . GLY B 1 42 ? -21.406 12.797 8.227 1 74.5 42 GLY B N 1
ATOM 3628 C CA . GLY B 1 42 ? -21.391 12.078 9.492 1 74.5 42 GLY B CA 1
ATOM 3629 C C . GLY B 1 42 ? -21.953 10.68 9.391 1 74.5 42 GLY B C 1
ATOM 3630 O O . GLY B 1 42 ? -21.406 9.734 9.969 1 74.5 42 GLY B O 1
ATOM 3631 N N . ARG B 1 43 ? -22.984 10.555 8.617 1 74.75 43 ARG B N 1
ATOM 3632 C CA . ARG B 1 43 ? -23.625 9.258 8.445 1 74.75 43 ARG B CA 1
ATOM 3633 C C . ARG B 1 43 ? -22.703 8.289 7.715 1 74.75 43 ARG B C 1
ATOM 3635 O O . ARG B 1 43 ? -22.75 7.078 7.965 1 74.75 43 ARG B O 1
ATOM 3642 N N . LEU B 1 44 ? -21.891 8.789 6.93 1 75.06 44 LEU B N 1
ATOM 3643 C CA . LEU B 1 44 ? -20.922 7.953 6.207 1 75.06 44 LEU B CA 1
ATOM 3644 C C . LEU B 1 44 ? -19.844 7.441 7.141 1 75.06 44 LEU B C 1
ATOM 3646 O O . LEU B 1 44 ? -19.469 6.266 7.09 1 75.06 44 LEU B O 1
ATOM 3650 N N . PHE B 1 45 ? -19.422 8.305 7.949 1 70.25 45 PHE B N 1
ATOM 3651 C CA . PHE B 1 45 ? -18.359 7.934 8.891 1 70.25 45 PHE B CA 1
ATOM 3652 C C . PHE B 1 45 ? -18.859 6.883 9.875 1 70.25 45 PHE B C 1
ATOM 3654 O O . PHE B 1 45 ? -18.094 6.031 10.32 1 70.25 45 PHE B O 1
ATOM 3661 N N . ASP B 1 46 ? -20.188 6.977 10.109 1 67.94 46 ASP B N 1
ATOM 3662 C CA . ASP B 1 46 ? -20.797 6.043 11.055 1 67.94 46 ASP B CA 1
ATOM 3663 C C . ASP B 1 46 ? -21.234 4.762 10.352 1 67.94 46 ASP B C 1
ATOM 3665 O O . ASP B 1 46 ? -21.859 3.898 10.969 1 67.94 46 ASP B O 1
ATOM 3669 N N . LEU B 1 47 ? -20.906 4.688 9.102 1 69.69 47 LEU B N 1
ATOM 3670 C CA . LEU B 1 47 ? -21.266 3.533 8.281 1 69.69 47 LEU B CA 1
ATOM 3671 C C . LEU B 1 47 ? -22.781 3.357 8.227 1 69.69 47 LEU B C 1
ATOM 3673 O O . LEU B 1 47 ? -23.281 2.232 8.141 1 69.69 47 LEU B O 1
ATOM 3677 N N . GLU B 1 48 ? -23.469 4.496 8.438 1 70.25 48 GLU B N 1
ATOM 3678 C CA . GLU B 1 48 ? -24.922 4.453 8.367 1 70.25 48 GLU B CA 1
ATOM 3679 C C . GLU B 1 48 ? -25.406 4.629 6.934 1 70.25 48 GLU B C 1
ATOM 3681 O O . GLU B 1 48 ? -26.531 4.219 6.594 1 70.25 48 GLU B O 1
ATOM 3686 N N . ASP B 1 49 ? -24.609 5.305 6.18 1 74.56 49 ASP B N 1
ATOM 3687 C CA . ASP B 1 49 ? -24.891 5.484 4.758 1 74.56 49 ASP B CA 1
ATOM 3688 C C . ASP B 1 49 ? -23.719 5.012 3.904 1 74.56 49 ASP B C 1
ATOM 3690 O O . ASP B 1 49 ? -22.578 4.941 4.383 1 74.56 49 ASP B O 1
ATOM 3694 N N . ALA B 1 50 ? -24.188 4.598 2.738 1 74.94 50 ALA B N 1
ATOM 3695 C CA . ALA B 1 50 ? -23.141 4.215 1.786 1 74.94 50 ALA B CA 1
ATOM 3696 C C . ALA B 1 50 ? -22.719 5.41 0.937 1 74.94 50 ALA B C 1
ATOM 3698 O O . ALA B 1 50 ? -23.547 6.254 0.581 1 74.94 50 ALA B O 1
ATOM 3699 N N . GLY B 1 51 ? -21.5 5.523 0.794 1 84.56 51 GLY B N 1
ATOM 3700 C CA . GLY B 1 51 ? -20.938 6.582 -0.039 1 84.56 51 GLY B CA 1
ATOM 3701 C C . GLY B 1 51 ? -19.422 6.637 0 1 84.56 51 GLY B C 1
ATOM 3702 O O . GLY B 1 51 ? -18.781 5.754 0.57 1 84.56 51 GLY B O 1
ATOM 3703 N N . TYR B 1 52 ? -18.969 7.555 -0.798 1 89.5 52 TYR B N 1
ATOM 3704 C CA . TYR B 1 52 ? -17.531 7.723 -0.9 1 89.5 52 TYR B CA 1
ATOM 3705 C C . TYR B 1 52 ? -17.078 9.023 -0.242 1 89.5 52 TYR B C 1
ATOM 3707 O O . TYR B 1 52 ? -17.703 10.07 -0.432 1 89.5 52 TYR B O 1
ATOM 3715 N N . PHE B 1 53 ? -16 8.977 0.56 1 86.5 53 PHE B N 1
ATOM 3716 C CA . PHE B 1 53 ? -15.555 10.227 1.151 1 86.5 53 PHE B CA 1
ATOM 3717 C C . PHE B 1 53 ? -14.055 10.398 0.988 1 86.5 53 PHE B C 1
ATOM 3719 O O . PHE B 1 53 ? -13.547 11.523 1.002 1 86.5 53 PHE B O 1
ATOM 3726 N N . TYR B 1 54 ? -13.398 9.305 0.944 1 91.62 54 TYR B N 1
ATOM 3727 C CA . TYR B 1 54 ? -11.953 9.414 0.804 1 91.62 54 TYR B CA 1
ATOM 3728 C C . TYR B 1 54 ? -11.383 8.219 0.044 1 91.62 54 TYR B C 1
ATOM 3730 O O . TYR B 1 54 ? -11.602 7.066 0.434 1 91.62 54 TYR B O 1
ATOM 3738 N N . THR B 1 55 ? -10.594 8.398 -0.908 1 93.12 55 THR B N 1
ATOM 3739 C CA . THR B 1 55 ? -10.172 7.41 -1.896 1 93.12 55 THR B CA 1
ATOM 3740 C C . THR B 1 55 ? -9.266 6.359 -1.262 1 93.12 55 THR B C 1
ATOM 3742 O O . THR B 1 55 ? -9.258 5.203 -1.687 1 93.12 55 THR B O 1
ATOM 3745 N N . ARG B 1 56 ? -8.531 6.68 -0.246 1 91.75 56 ARG B N 1
ATOM 3746 C CA . ARG B 1 56 ? -7.695 5.664 0.383 1 91.75 56 ARG B CA 1
ATOM 3747 C C . ARG B 1 56 ? -8.539 4.488 0.87 1 91.75 56 ARG B C 1
ATOM 3749 O O . ARG B 1 56 ? -8.078 3.342 0.856 1 91.75 56 ARG B O 1
ATOM 3756 N N . LEU B 1 57 ? -9.758 4.785 1.257 1 91.56 57 LEU B N 1
ATOM 3757 C CA . LEU B 1 57 ? -10.633 3.738 1.783 1 91.56 57 LEU B CA 1
ATOM 3758 C C . LEU B 1 57 ? -11.469 3.115 0.67 1 91.56 57 LEU B C 1
ATOM 3760 O O . LEU B 1 57 ? -11.578 1.891 0.584 1 91.56 57 LEU B O 1
ATOM 3764 N N . GLN B 1 58 ? -12.078 4.02 -0.029 1 92.31 58 GLN B N 1
ATOM 3765 C CA . GLN B 1 58 ? -12.938 3.545 -1.107 1 92.31 58 GLN B CA 1
ATOM 3766 C C . GLN B 1 58 ? -12.969 4.539 -2.266 1 92.31 58 GLN B C 1
ATOM 3768 O O . GLN B 1 58 ? -12.891 5.75 -2.055 1 92.31 58 GLN B O 1
ATOM 3773 N N . ASN B 1 59 ? -13.031 4.043 -3.424 1 95.69 59 ASN B N 1
ATOM 3774 C CA . ASN B 1 59 ? -13.117 4.758 -4.691 1 95.69 59 ASN B CA 1
ATOM 3775 C C . ASN B 1 59 ? -14.055 4.062 -5.672 1 95.69 59 ASN B C 1
ATOM 3777 O O . ASN B 1 59 ? -14.031 2.834 -5.793 1 95.69 59 ASN B O 1
ATOM 3781 N N . PRO B 1 60 ? -14.922 4.883 -6.309 1 95.12 60 PRO B N 1
ATOM 3782 C CA . PRO B 1 60 ? -15.914 4.242 -7.18 1 95.12 60 PRO B CA 1
ATOM 3783 C C . PRO B 1 60 ? -15.266 3.357 -8.242 1 95.12 60 PRO B C 1
ATOM 3785 O O . PRO B 1 60 ? -15.789 2.283 -8.555 1 95.12 60 PRO B O 1
ATOM 3788 N N . THR B 1 61 ? -14.172 3.797 -8.883 1 96.69 61 THR B N 1
ATOM 3789 C CA . THR B 1 61 ? -13.484 2.979 -9.875 1 96.69 61 THR B CA 1
ATOM 3790 C C . THR B 1 61 ? -13.016 1.662 -9.266 1 96.69 61 THR B C 1
ATOM 3792 O O . THR B 1 61 ? -13.266 0.589 -9.812 1 96.69 61 THR B O 1
ATOM 3795 N N . ASN B 1 62 ? -12.297 1.781 -8.125 1 97.88 62 ASN B N 1
ATOM 3796 C CA . ASN B 1 62 ? -11.758 0.612 -7.441 1 97.88 62 ASN B CA 1
ATOM 3797 C C . ASN B 1 62 ? -12.867 -0.359 -7.035 1 97.88 62 ASN B C 1
ATOM 3799 O O . ASN B 1 62 ? -12.719 -1.572 -7.191 1 97.88 62 ASN B O 1
ATOM 3803 N N . ASP B 1 63 ? -13.938 0.206 -6.512 1 96.94 63 ASP B N 1
ATOM 3804 C CA . ASP B 1 63 ? -15.023 -0.627 -6.008 1 96.94 63 ASP B CA 1
ATOM 3805 C C . ASP B 1 63 ? -15.719 -1.365 -7.148 1 96.94 63 ASP B C 1
ATOM 3807 O O . ASP B 1 63 ? -16.141 -2.514 -6.988 1 96.94 63 ASP B O 1
ATOM 3811 N N . ALA B 1 64 ? -15.852 -0.703 -8.273 1 96.5 64 ALA B N 1
ATOM 3812 C CA . ALA B 1 64 ? -16.453 -1.354 -9.438 1 96.5 64 ALA B CA 1
ATOM 3813 C C . ALA B 1 64 ? -15.609 -2.535 -9.898 1 96.5 64 ALA B C 1
ATOM 3815 O O . ALA B 1 64 ? -16.141 -3.602 -10.219 1 96.5 64 ALA B O 1
ATOM 3816 N N . VAL B 1 65 ? -14.336 -2.367 -9.961 1 98.06 65 VAL B N 1
ATOM 3817 C CA . VAL B 1 65 ? -13.445 -3.416 -10.438 1 98.06 65 VAL B CA 1
ATOM 3818 C C . VAL B 1 65 ? -13.375 -4.543 -9.406 1 98.06 65 VAL B C 1
ATOM 3820 O O . VAL B 1 65 ? -13.367 -5.723 -9.766 1 98.06 65 VAL B O 1
ATOM 3823 N N . ALA B 1 66 ? -13.297 -4.172 -8.109 1 98.62 66 ALA B N 1
ATOM 3824 C CA . ALA B 1 66 ? -13.336 -5.176 -7.051 1 98.62 66 ALA B CA 1
ATOM 3825 C C . ALA B 1 66 ? -14.609 -6.012 -7.141 1 98.62 66 ALA B C 1
ATOM 3827 O O . ALA B 1 66 ? -14.578 -7.227 -6.938 1 98.62 66 ALA B O 1
ATOM 3828 N N . ALA B 1 67 ? -15.703 -5.332 -7.383 1 97.62 67 ALA B N 1
ATOM 3829 C CA . ALA B 1 67 ? -16.984 -6.016 -7.488 1 97.62 67 ALA B CA 1
ATOM 3830 C C . ALA B 1 67 ? -16.984 -7.02 -8.641 1 97.62 67 ALA B C 1
ATOM 3832 O O . ALA B 1 67 ? -17.578 -8.094 -8.531 1 97.62 67 ALA B O 1
ATOM 3833 N N . LYS B 1 68 ? -16.438 -6.719 -9.758 1 96.94 68 LYS B N 1
ATOM 3834 C CA . LYS B 1 68 ? -16.328 -7.648 -10.875 1 96.94 68 LYS B CA 1
ATOM 3835 C C . LYS B 1 68 ? -15.531 -8.891 -10.477 1 96.94 68 LYS B C 1
ATOM 3837 O O . LYS B 1 68 ? -15.953 -10.016 -10.75 1 96.94 68 LYS B O 1
ATOM 3842 N N . ILE B 1 69 ? -14.336 -8.672 -9.844 1 98.75 69 ILE B N 1
ATOM 3843 C CA . ILE B 1 69 ? -13.508 -9.781 -9.406 1 98.75 69 ILE B CA 1
ATOM 3844 C C . ILE B 1 69 ? -14.281 -10.633 -8.398 1 98.75 69 ILE B C 1
ATOM 3846 O O . ILE B 1 69 ? -14.211 -11.867 -8.422 1 98.75 69 ILE B O 1
ATOM 3850 N N . CYS B 1 70 ? -15 -9.953 -7.477 1 98.56 70 CYS B N 1
ATOM 3851 C CA . CYS B 1 70 ? -15.836 -10.641 -6.496 1 98.56 70 CYS B CA 1
ATOM 3852 C C . CYS B 1 70 ? -16.844 -11.555 -7.18 1 98.56 70 CYS B C 1
ATOM 3854 O O . CYS B 1 70 ? -16.969 -12.727 -6.809 1 98.56 70 CYS B O 1
ATOM 3856 N N . ASP B 1 71 ? -17.469 -11.031 -8.141 1 97.25 71 ASP B N 1
ATOM 3857 C CA . ASP B 1 71 ? -18.469 -11.797 -8.891 1 97.25 71 ASP B CA 1
ATOM 3858 C C . ASP B 1 71 ? -17.812 -12.969 -9.617 1 97.25 71 ASP B C 1
ATOM 3860 O O . ASP B 1 71 ? -18.344 -14.078 -9.625 1 97.25 71 ASP B O 1
ATOM 3864 N N . LEU B 1 72 ? -16.719 -12.75 -10.219 1 97.62 72 LEU B N 1
ATOM 3865 C CA . LEU B 1 72 ? -15.992 -13.797 -10.938 1 97.62 72 LEU B CA 1
ATOM 3866 C C . LEU B 1 72 ? -15.633 -14.945 -10.008 1 97.62 72 LEU B C 1
ATOM 3868 O O . LEU B 1 72 ? -15.734 -16.109 -10.391 1 97.62 72 LEU B O 1
ATOM 3872 N N . GLU B 1 73 ? -15.242 -14.648 -8.781 1 98.31 73 GLU B N 1
ATOM 3873 C CA . GLU B 1 73 ? -14.836 -15.672 -7.824 1 98.31 73 GLU B CA 1
ATOM 3874 C C . GLU B 1 73 ? -16.047 -16.297 -7.148 1 98.31 73 GLU B C 1
ATOM 3876 O O . GLU B 1 73 ? -15.938 -17.375 -6.543 1 98.31 73 GLU B O 1
ATOM 3881 N N . GLY B 1 74 ? -17.188 -15.664 -7.195 1 97.56 74 GLY B N 1
ATOM 3882 C CA . GLY B 1 74 ? -18.375 -16.141 -6.496 1 97.56 74 GLY B CA 1
ATOM 3883 C C . GLY B 1 74 ? -18.406 -15.742 -5.035 1 97.56 74 GLY B C 1
ATOM 3884 O O . GLY B 1 74 ? -18.875 -16.5 -4.188 1 97.56 74 GLY B O 1
ATOM 3885 N N . GLY B 1 75 ? -17.766 -14.609 -4.719 1 98 75 GLY B N 1
ATOM 3886 C CA . GLY B 1 75 ? -17.734 -14.133 -3.344 1 98 75 GLY B CA 1
ATOM 3887 C C . GLY B 1 75 ? -18.828 -13.117 -3.041 1 98 75 GLY B C 1
ATOM 3888 O O . GLY B 1 75 ? -19.719 -12.891 -3.865 1 98 75 GLY B O 1
ATOM 3889 N N . VAL B 1 76 ? -18.766 -12.445 -1.814 1 98.31 76 VAL B N 1
ATOM 3890 C CA . VAL B 1 76 ? -19.812 -11.523 -1.402 1 98.31 76 VAL B CA 1
ATOM 3891 C C . VAL B 1 76 ? -19.25 -10.117 -1.282 1 98.31 76 VAL B C 1
ATOM 3893 O O . VAL B 1 76 ? -20 -9.133 -1.348 1 98.31 76 VAL B O 1
ATOM 3896 N N . ALA B 1 77 ? -17.953 -10.039 -1.059 1 98.25 77 ALA B N 1
ATOM 3897 C CA . ALA B 1 77 ? -17.281 -8.75 -0.927 1 98.25 77 ALA B CA 1
ATOM 3898 C C . ALA B 1 77 ? -15.82 -8.852 -1.341 1 98.25 77 ALA B C 1
ATOM 3900 O O . ALA B 1 77 ? -15.203 -9.914 -1.216 1 98.25 77 ALA B O 1
ATOM 3901 N N . ALA B 1 78 ? -15.312 -7.793 -1.828 1 98.69 78 ALA B N 1
ATOM 3902 C CA . ALA B 1 78 ? -13.922 -7.781 -2.25 1 98.69 78 ALA B CA 1
ATOM 3903 C C . ALA B 1 78 ? -13.312 -6.391 -2.084 1 98.69 78 ALA B C 1
ATOM 3905 O O . ALA B 1 78 ? -14.031 -5.398 -1.952 1 98.69 78 ALA B O 1
ATOM 3906 N N . MET B 1 79 ? -12.039 -6.297 -2.039 1 98.38 79 MET B N 1
ATOM 3907 C CA . MET B 1 79 ? -11.281 -5.047 -2.057 1 98.38 79 MET B CA 1
ATOM 3908 C C . MET B 1 79 ? -10.016 -5.188 -2.902 1 98.38 79 MET B C 1
ATOM 3910 O O . MET B 1 79 ? -9.508 -6.293 -3.082 1 98.38 79 MET B O 1
ATOM 3914 N N . LEU B 1 80 ? -9.617 -4.07 -3.441 1 98.69 80 LEU B N 1
ATOM 3915 C CA . LEU B 1 80 ? -8.359 -4.023 -4.172 1 98.69 80 LEU B CA 1
ATOM 3916 C C . LEU B 1 80 ? -7.234 -3.482 -3.289 1 98.69 80 LEU B C 1
ATOM 3918 O O . LEU B 1 80 ? -7.484 -2.695 -2.375 1 98.69 80 LEU B O 1
ATOM 3922 N N . THR B 1 81 ? -6.051 -3.947 -3.52 1 98.62 81 THR B N 1
ATOM 3923 C CA . THR B 1 81 ? -4.848 -3.447 -2.865 1 98.62 81 THR B CA 1
ATOM 3924 C C . THR B 1 81 ? -3.801 -3.043 -3.898 1 98.62 81 THR B C 1
ATOM 3926 O O . THR B 1 81 ? -3.953 -3.322 -5.09 1 98.62 81 THR B O 1
ATOM 3929 N N . SER B 1 82 ? -2.721 -2.377 -3.447 1 98.06 82 SER B N 1
ATOM 3930 C CA . SER B 1 82 ? -1.707 -1.836 -4.348 1 98.06 82 SER B CA 1
ATOM 3931 C C . SER B 1 82 ? -0.852 -2.947 -4.949 1 98.06 82 SER B C 1
ATOM 3933 O O . SER B 1 82 ? -0.143 -2.729 -5.934 1 98.06 82 SER B O 1
ATOM 3935 N N . SER B 1 83 ? -0.859 -4.152 -4.348 1 98.38 83 SER B N 1
ATOM 3936 C CA . SER B 1 83 ? -0.101 -5.297 -4.848 1 98.38 83 SER B CA 1
ATOM 3937 C C . SER B 1 83 ? -0.671 -6.609 -4.324 1 98.38 83 SER B C 1
ATOM 3939 O O . SER B 1 83 ? -1.505 -6.613 -3.416 1 98.38 83 SER B O 1
ATOM 3941 N N . GLY B 1 84 ? -0.231 -7.668 -4.938 1 98.44 84 GLY B N 1
ATOM 3942 C CA . GLY B 1 84 ? -0.588 -8.984 -4.43 1 98.44 84 GLY B CA 1
ATOM 3943 C C . GLY B 1 84 ? -0.026 -9.266 -3.049 1 98.44 84 GLY B C 1
ATOM 3944 O O . GLY B 1 84 ? -0.677 -9.914 -2.227 1 98.44 84 GLY B O 1
ATOM 3945 N N . GLN B 1 85 ? 1.204 -8.797 -2.746 1 97.56 85 GLN B N 1
ATOM 3946 C CA . GLN B 1 85 ? 1.799 -8.953 -1.423 1 97.56 85 GLN B CA 1
ATOM 3947 C C . GLN B 1 85 ? 0.971 -8.242 -0.358 1 97.56 85 GLN B C 1
ATOM 3949 O O . GLN B 1 85 ? 0.785 -8.758 0.744 1 97.56 85 GLN B O 1
ATOM 3954 N N . ALA B 1 86 ? 0.508 -7.035 -0.754 1 98.62 86 ALA B N 1
ATOM 3955 C CA . ALA B 1 86 ? -0.363 -6.309 0.167 1 98.62 86 ALA B CA 1
ATOM 3956 C C . ALA B 1 86 ? -1.644 -7.09 0.443 1 98.62 86 ALA B C 1
ATOM 3958 O O . ALA B 1 86 ? -2.139 -7.105 1.572 1 98.62 86 ALA B O 1
ATOM 3959 N N . ALA B 1 87 ? -2.203 -7.723 -0.555 1 98.81 87 ALA B N 1
ATOM 3960 C CA . ALA B 1 87 ? -3.416 -8.523 -0.392 1 98.81 87 ALA B CA 1
ATOM 3961 C C . ALA B 1 87 ? -3.188 -9.68 0.578 1 98.81 87 ALA B C 1
ATOM 3963 O O . ALA B 1 87 ? -3.986 -9.898 1.489 1 98.81 87 ALA B O 1
ATOM 3964 N N . ASN B 1 88 ? -2.09 -10.406 0.377 1 98.75 88 ASN B N 1
ATOM 3965 C CA . ASN B 1 88 ? -1.772 -11.523 1.265 1 98.75 88 ASN B CA 1
ATOM 3966 C C . ASN B 1 88 ? -1.536 -11.047 2.695 1 98.75 88 ASN B C 1
ATOM 3968 O O . ASN B 1 88 ? -2.004 -11.68 3.646 1 98.75 88 ASN B O 1
ATOM 3972 N N . PHE B 1 89 ? -0.818 -9.969 2.834 1 98.62 89 PHE B N 1
ATOM 3973 C CA . PHE B 1 89 ? -0.528 -9.406 4.145 1 98.62 89 PHE B CA 1
ATOM 3974 C C . PHE B 1 89 ? -1.813 -9.008 4.859 1 98.62 89 PHE B C 1
ATOM 3976 O O . PHE B 1 89 ? -2.029 -9.383 6.016 1 98.62 89 PHE B O 1
ATOM 3983 N N . TYR B 1 90 ? -2.68 -8.203 4.18 1 98.81 90 TYR B N 1
ATOM 3984 C CA . TYR B 1 90 ? -3.936 -7.746 4.762 1 98.81 90 TYR B CA 1
ATOM 3985 C C . TYR B 1 90 ? -4.844 -8.93 5.094 1 98.81 90 TYR B C 1
ATOM 3987 O O . TYR B 1 90 ? -5.508 -8.93 6.133 1 98.81 90 TYR B O 1
ATOM 3995 N N . ALA B 1 91 ? -4.855 -9.953 4.191 1 98.81 91 ALA B N 1
ATOM 3996 C CA . ALA B 1 91 ? -5.738 -11.102 4.391 1 98.81 91 ALA B CA 1
ATOM 3997 C C . ALA B 1 91 ? -5.422 -11.812 5.703 1 98.81 91 ALA B C 1
ATOM 3999 O O . ALA B 1 91 ? -6.328 -12.297 6.387 1 98.81 91 ALA B O 1
ATOM 4000 N N . ILE B 1 92 ? -4.141 -11.883 6.078 1 98.75 92 ILE B N 1
ATOM 4001 C CA . ILE B 1 92 ? -3.719 -12.57 7.293 1 98.75 92 ILE B CA 1
ATOM 4002 C C . ILE B 1 92 ? -3.891 -11.641 8.492 1 98.75 92 ILE B C 1
ATOM 4004 O O . ILE B 1 92 ? -4.516 -12.016 9.492 1 98.75 92 ILE B O 1
ATOM 4008 N N . MET B 1 93 ? -3.436 -10.391 8.383 1 98.44 93 MET B N 1
ATOM 4009 C CA . MET B 1 93 ? -3.365 -9.492 9.523 1 98.44 93 MET B CA 1
ATOM 4010 C C . MET B 1 93 ? -4.754 -8.977 9.898 1 98.44 93 MET B C 1
ATOM 4012 O O . MET B 1 93 ? -4.945 -8.43 10.984 1 98.44 93 MET B O 1
ATOM 4016 N N . ASN B 1 94 ? -5.684 -9.203 8.992 1 98.44 94 ASN B N 1
ATOM 4017 C CA . ASN B 1 94 ? -7.062 -8.844 9.305 1 98.44 94 ASN B CA 1
ATOM 4018 C C . ASN B 1 94 ? -7.613 -9.68 10.461 1 98.44 94 ASN B C 1
ATOM 4020 O O . ASN B 1 94 ? -8.516 -9.234 11.18 1 98.44 94 ASN B O 1
ATOM 4024 N N . ILE B 1 95 ? -7.023 -10.914 10.664 1 98.38 95 ILE B N 1
ATOM 4025 C CA . ILE B 1 95 ? -7.613 -11.805 11.664 1 98.38 95 ILE B CA 1
ATOM 4026 C C . ILE B 1 95 ? -6.516 -12.359 12.57 1 98.38 95 ILE B C 1
ATOM 4028 O O . ILE B 1 95 ? -6.773 -13.242 13.391 1 98.38 95 ILE B O 1
ATOM 4032 N N . ALA B 1 96 ? -5.266 -11.93 12.406 1 98.19 96 ALA B N 1
ATOM 4033 C CA . ALA B 1 96 ? -4.141 -12.305 13.258 1 98.19 96 ALA B CA 1
ATOM 4034 C C . ALA B 1 96 ? -3.467 -11.078 13.859 1 98.19 96 ALA B C 1
ATOM 4036 O O . ALA B 1 96 ? -3.568 -9.977 13.312 1 98.19 96 ALA B O 1
ATOM 4037 N N . GLU B 1 97 ? -2.863 -11.211 14.969 1 97.5 97 GLU B N 1
ATOM 4038 C CA . GLU B 1 97 ? -2.066 -10.195 15.641 1 97.5 97 GLU B CA 1
ATOM 4039 C C . GLU B 1 97 ? -0.888 -10.812 16.391 1 97.5 97 GLU B C 1
ATOM 4041 O O . GLU B 1 97 ? -0.725 -12.039 16.391 1 97.5 97 GLU B O 1
ATOM 4046 N N . ALA B 1 98 ? 0.014 -9.984 16.953 1 98.12 98 ALA B N 1
ATOM 4047 C CA . ALA B 1 98 ? 1.177 -10.492 17.672 1 98.12 98 ALA B CA 1
ATOM 4048 C C . ALA B 1 98 ? 0.77 -11.562 18.672 1 98.12 98 ALA B C 1
ATOM 4050 O O . ALA B 1 98 ? -0.158 -11.367 19.469 1 98.12 98 ALA B O 1
ATOM 4051 N N . GLY B 1 99 ? 1.457 -12.688 18.656 1 98 99 GLY B N 1
ATOM 4052 C CA . GLY B 1 99 ? 1.145 -13.82 19.516 1 98 99 GLY B CA 1
ATOM 4053 C C . GLY B 1 99 ? 0.402 -14.93 18.797 1 98 99 GLY B C 1
ATOM 4054 O O . GLY B 1 99 ? 0.316 -16.047 19.312 1 98 99 GLY B O 1
ATOM 4055 N N . ASP B 1 100 ? -0.116 -14.625 17.609 1 98.44 100 ASP B N 1
ATOM 4056 C CA . ASP B 1 100 ? -0.911 -15.609 16.875 1 98.44 100 ASP B CA 1
ATOM 4057 C C . ASP B 1 100 ? -0.031 -16.453 15.961 1 98.44 100 ASP B C 1
ATOM 4059 O O . ASP B 1 100 ? 1.175 -16.219 15.852 1 98.44 100 ASP B O 1
ATOM 4063 N N . HIS B 1 101 ? -0.678 -17.438 15.344 1 98.69 101 HIS B N 1
ATOM 4064 C CA . HIS B 1 101 ? -0.024 -18.469 14.547 1 98.69 101 HIS B CA 1
ATOM 4065 C C . HIS B 1 101 ? -0.813 -18.75 13.273 1 98.69 101 HIS B C 1
ATOM 4067 O O . HIS B 1 101 ? -2.043 -18.656 13.266 1 98.69 101 HIS B O 1
ATOM 4073 N N . ILE B 1 102 ? -0.09 -19 12.156 1 98.81 102 ILE B N 1
ATOM 4074 C CA . ILE B 1 102 ? -0.752 -19.453 10.938 1 98.81 102 ILE B CA 1
ATOM 4075 C C . ILE B 1 102 ? -0.037 -20.688 10.398 1 98.81 102 ILE B C 1
ATOM 4077 O O . ILE B 1 102 ? 1.108 -20.969 10.766 1 98.81 102 ILE B O 1
ATOM 4081 N N . ILE B 1 103 ? -0.732 -21.469 9.609 1 98.81 103 ILE B N 1
ATOM 4082 C CA . ILE B 1 103 ? -0.158 -22.594 8.883 1 98.81 103 ILE B CA 1
ATOM 4083 C C . ILE B 1 103 ? -0.154 -22.297 7.387 1 98.81 103 ILE B C 1
ATOM 4085 O O . ILE B 1 103 ? -1.142 -21.797 6.844 1 98.81 103 ILE B O 1
ATOM 4089 N N . CYS B 1 104 ? 0.964 -22.547 6.746 1 97.5 104 CYS B N 1
ATOM 4090 C CA . CYS B 1 104 ? 1.108 -22.312 5.312 1 97.5 104 CYS B CA 1
ATOM 4091 C C . CYS B 1 104 ? 1.72 -23.531 4.629 1 97.5 104 CYS B C 1
ATOM 4093 O O . CYS B 1 104 ? 2.539 -24.234 5.219 1 97.5 104 CYS B O 1
ATOM 4095 N N . THR B 1 105 ? 1.315 -23.734 3.408 1 95.94 105 THR B N 1
ATOM 4096 C CA . THR B 1 105 ? 2.045 -24.734 2.625 1 95.94 105 THR B CA 1
ATOM 4097 C C . THR B 1 105 ? 3.443 -24.234 2.283 1 95.94 105 THR B C 1
ATOM 4099 O O . THR B 1 105 ? 3.68 -23.016 2.24 1 95.94 105 THR B O 1
ATOM 4102 N N . THR B 1 106 ? 4.375 -25.109 2.092 1 93 106 THR B N 1
ATOM 4103 C CA . THR B 1 106 ? 5.723 -24.734 1.683 1 93 106 THR B CA 1
ATOM 4104 C C . THR B 1 106 ? 5.746 -24.312 0.216 1 93 106 THR B C 1
ATOM 4106 O O . THR B 1 106 ? 6.598 -23.531 -0.197 1 93 106 THR B O 1
ATOM 4109 N N . ALA B 1 107 ? 4.883 -24.859 -0.603 1 91.94 107 ALA B N 1
ATOM 4110 C CA . ALA B 1 107 ? 4.812 -24.531 -2.025 1 91.94 107 ALA B CA 1
ATOM 4111 C C . ALA B 1 107 ? 4.125 -23.188 -2.248 1 91.94 107 ALA B C 1
ATOM 4113 O O . ALA B 1 107 ? 2.926 -23.141 -2.537 1 91.94 107 ALA B O 1
ATOM 4114 N N . LEU B 1 108 ? 4.906 -22.125 -2.064 1 92.88 108 LEU B N 1
ATOM 4115 C CA . LEU B 1 108 ? 4.434 -20.75 -2.197 1 92.88 108 LEU B CA 1
ATOM 4116 C C . LEU B 1 108 ? 5.371 -19.938 -3.078 1 92.88 108 LEU B C 1
ATOM 4118 O O . LEU B 1 108 ? 6.551 -20.281 -3.215 1 92.88 108 LEU B O 1
ATOM 4122 N N . TYR B 1 109 ? 4.789 -18.938 -3.691 1 90.38 109 TYR B N 1
ATOM 4123 C CA . TYR B 1 109 ? 5.633 -17.875 -4.227 1 90.38 109 TYR B CA 1
ATOM 4124 C C . TYR B 1 109 ? 6.684 -17.453 -3.211 1 90.38 109 TYR B C 1
ATOM 4126 O O . TYR B 1 109 ? 6.375 -17.25 -2.033 1 90.38 109 TYR B O 1
ATOM 4134 N N . GLY B 1 110 ? 7.93 -17.375 -3.668 1 88.44 110 GLY B N 1
ATOM 4135 C CA . GLY B 1 110 ? 9.031 -17.047 -2.777 1 88.44 110 GLY B CA 1
ATOM 4136 C C . GLY B 1 110 ? 8.797 -15.789 -1.972 1 88.44 110 GLY B C 1
ATOM 4137 O O . GLY B 1 110 ? 9.164 -15.719 -0.796 1 88.44 110 GLY B O 1
ATOM 4138 N N . GLY B 1 111 ? 8.234 -14.75 -2.613 1 90.5 111 GLY B N 1
ATOM 4139 C CA . GLY B 1 111 ? 7.922 -13.516 -1.905 1 90.5 111 GLY B CA 1
ATOM 4140 C C . GLY B 1 111 ? 6.918 -13.711 -0.785 1 90.5 111 GLY B C 1
ATOM 4141 O O . GLY B 1 111 ? 7.031 -13.086 0.272 1 90.5 111 GLY B O 1
ATOM 4142 N N . THR B 1 112 ? 5.922 -14.57 -1.024 1 94.38 112 THR B N 1
ATOM 4143 C CA . THR B 1 112 ? 4.938 -14.867 0.01 1 94.38 112 THR B CA 1
ATOM 4144 C C . THR B 1 112 ? 5.57 -15.648 1.157 1 94.38 112 THR B C 1
ATOM 4146 O O . THR B 1 112 ? 5.27 -15.398 2.326 1 94.38 112 THR B O 1
ATOM 4149 N N . TYR B 1 113 ? 6.41 -16.578 0.799 1 91.94 113 TYR B N 1
ATOM 4150 C CA . TYR B 1 113 ? 7.152 -17.297 1.832 1 91.94 113 TYR B CA 1
ATOM 4151 C C . TYR B 1 113 ? 7.926 -16.328 2.719 1 91.94 113 TYR B C 1
ATOM 4153 O O . TYR B 1 113 ? 7.848 -16.391 3.947 1 91.94 113 TYR B O 1
ATOM 4161 N N . ASN B 1 114 ? 8.664 -15.43 2.111 1 91.19 114 ASN B N 1
ATOM 4162 C CA . ASN B 1 114 ? 9.445 -14.453 2.865 1 91.19 114 ASN B CA 1
ATOM 4163 C C . ASN B 1 114 ? 8.555 -13.578 3.736 1 91.19 114 ASN B C 1
ATOM 4165 O O . ASN B 1 114 ? 8.906 -13.258 4.871 1 91.19 114 ASN B O 1
ATOM 4169 N N . LEU B 1 115 ? 7.461 -13.148 3.174 1 94.5 115 LEU B N 1
ATOM 4170 C CA . LEU B 1 115 ? 6.496 -12.336 3.91 1 94.5 115 LEU B CA 1
ATOM 4171 C C . LEU B 1 115 ? 6.059 -13.047 5.188 1 94.5 115 LEU B C 1
ATOM 4173 O O . LEU B 1 115 ? 6.078 -12.453 6.27 1 94.5 115 LEU B O 1
ATOM 4177 N N . PHE B 1 116 ? 5.727 -14.32 5.105 1 95.75 116 PHE B N 1
ATOM 4178 C CA . PHE B 1 116 ? 5.156 -15.039 6.238 1 95.75 116 PHE B CA 1
ATOM 4179 C C . PHE B 1 116 ? 6.25 -15.539 7.168 1 95.75 116 PHE B C 1
ATOM 4181 O O . PHE B 1 116 ? 6.094 -15.523 8.391 1 95.75 116 PHE B O 1
ATOM 4188 N N . ALA B 1 117 ? 7.398 -15.977 6.609 1 93.31 117 ALA B N 1
ATOM 4189 C CA . ALA B 1 117 ? 8.461 -16.594 7.398 1 93.31 117 ALA B CA 1
ATOM 4190 C C . ALA B 1 117 ? 9.242 -15.539 8.188 1 93.31 117 ALA B C 1
ATOM 4192 O O . ALA B 1 117 ? 9.688 -15.797 9.305 1 93.31 117 ALA B O 1
ATOM 4193 N N . HIS B 1 118 ? 9.383 -14.344 7.598 1 92.25 118 HIS B N 1
ATOM 4194 C CA . HIS B 1 118 ? 10.312 -13.391 8.203 1 92.25 118 HIS B CA 1
ATOM 4195 C C . HIS B 1 118 ? 9.594 -12.102 8.602 1 92.25 118 HIS B C 1
ATOM 4197 O O . HIS B 1 118 ? 9.672 -11.68 9.758 1 92.25 118 HIS B O 1
ATOM 4203 N N . THR B 1 119 ? 8.914 -11.5 7.699 1 94.06 119 THR B N 1
ATOM 4204 C CA . THR B 1 119 ? 8.305 -10.195 7.973 1 94.06 119 THR B CA 1
ATOM 4205 C C . THR B 1 119 ? 7.199 -10.328 9.016 1 94.06 119 THR B C 1
ATOM 4207 O O . THR B 1 119 ? 7.129 -9.539 9.953 1 94.06 119 THR B O 1
ATOM 4210 N N . LEU B 1 120 ? 6.258 -11.258 8.82 1 96.06 120 LEU B N 1
ATOM 4211 C CA . LEU B 1 120 ? 5.188 -11.469 9.789 1 96.06 120 LEU B CA 1
ATOM 4212 C C . LEU B 1 120 ? 5.754 -11.844 11.156 1 96.06 120 LEU B C 1
ATOM 4214 O O . LEU B 1 120 ? 5.199 -11.453 12.188 1 96.06 120 LEU B O 1
ATOM 4218 N N . ARG B 1 121 ? 6.832 -12.648 11.141 1 95.12 121 ARG B N 1
ATOM 4219 C CA . ARG B 1 121 ? 7.48 -13.016 12.398 1 95.12 121 ARG B CA 1
ATOM 4220 C C . ARG B 1 121 ? 7.949 -11.773 13.156 1 95.12 121 ARG B C 1
ATOM 4222 O O . ARG B 1 121 ? 7.805 -11.695 14.375 1 95.12 121 ARG B O 1
ATOM 4229 N N . LYS B 1 122 ? 8.516 -10.828 12.453 1 95.31 122 LYS B N 1
ATOM 4230 C CA . LYS B 1 122 ? 8.961 -9.57 13.047 1 95.31 122 LYS B CA 1
ATOM 4231 C C . LYS B 1 122 ? 7.785 -8.781 13.609 1 95.31 122 LYS B C 1
ATOM 4233 O O . LYS B 1 122 ? 7.977 -7.863 14.414 1 95.31 122 LYS B O 1
ATOM 4238 N N . MET B 1 123 ? 6.605 -9.102 13.188 1 97.12 123 MET B N 1
ATOM 4239 C CA . MET B 1 123 ? 5.402 -8.43 13.672 1 97.12 123 MET B CA 1
ATOM 4240 C C . MET B 1 123 ? 4.695 -9.273 14.727 1 97.12 123 MET B C 1
ATOM 4242 O O . MET B 1 123 ? 3.568 -8.969 15.125 1 97.12 123 MET B O 1
ATOM 4246 N N . GLY B 1 124 ? 5.289 -10.453 15.148 1 97.44 124 GLY B N 1
ATOM 4247 C CA . GLY B 1 124 ? 4.824 -11.234 16.281 1 97.44 124 GLY B CA 1
ATOM 4248 C C . GLY B 1 124 ? 3.879 -12.352 15.891 1 97.44 124 GLY B C 1
ATOM 4249 O O . GLY B 1 124 ? 3.197 -12.922 16.75 1 97.44 124 GLY B O 1
ATOM 4250 N N . VAL B 1 125 ? 3.725 -12.625 14.586 1 98.31 125 VAL B N 1
ATOM 4251 C CA . VAL B 1 125 ? 2.902 -13.734 14.109 1 98.31 125 VAL B CA 1
ATOM 4252 C C . VAL B 1 125 ? 3.799 -14.852 13.57 1 98.31 125 VAL B C 1
ATOM 4254 O O . VAL B 1 125 ? 4.66 -14.609 12.719 1 98.31 125 VAL B O 1
ATOM 4257 N N . GLU B 1 126 ? 3.604 -16.016 14.039 1 98.12 126 GLU B N 1
ATOM 4258 C CA . GLU B 1 126 ? 4.445 -17.141 13.633 1 98.12 126 GLU B CA 1
ATOM 4259 C C . GLU B 1 126 ? 3.766 -17.969 12.547 1 98.12 126 GLU B C 1
ATOM 4261 O O . GLU B 1 126 ? 2.539 -18.094 12.531 1 98.12 126 GLU B O 1
ATOM 4266 N N . ALA B 1 127 ? 4.574 -18.547 11.672 1 97.88 127 ALA B N 1
ATOM 4267 C CA . ALA B 1 127 ? 4.059 -19.422 10.625 1 97.88 127 ALA B CA 1
ATOM 4268 C C . ALA B 1 127 ? 4.711 -20.797 10.68 1 97.88 127 ALA B C 1
ATOM 4270 O O . ALA B 1 127 ? 5.922 -20.906 10.883 1 97.88 127 ALA B O 1
ATOM 4271 N N . THR B 1 128 ? 3.9 -21.797 10.68 1 98.38 128 THR B N 1
ATOM 4272 C CA . THR B 1 128 ? 4.371 -23.156 10.438 1 98.38 128 THR B CA 1
ATOM 4273 C C . THR B 1 128 ? 4.176 -23.547 8.977 1 98.38 128 THR B C 1
ATOM 4275 O O . THR B 1 128 ? 3.084 -23.391 8.43 1 98.38 128 THR B O 1
ATOM 4278 N N . PHE B 1 129 ? 5.223 -24.016 8.391 1 96.81 129 PHE B N 1
ATOM 4279 C CA . PHE B 1 129 ? 5.16 -24.422 6.996 1 96.81 129 PHE B CA 1
ATOM 4280 C C . PHE B 1 129 ? 5.051 -25.938 6.879 1 96.81 129 PHE B C 1
ATOM 4282 O O . PHE B 1 129 ? 5.832 -26.672 7.488 1 96.81 129 PHE B O 1
ATOM 4289 N N . VAL B 1 130 ? 4.094 -26.391 6.09 1 97.38 130 VAL B N 1
ATOM 4290 C CA . VAL B 1 130 ? 3.873 -27.828 5.93 1 97.38 130 VAL B CA 1
ATOM 4291 C C . VAL B 1 130 ? 3.988 -28.203 4.453 1 97.38 130 VAL B C 1
ATOM 4293 O O . VAL B 1 130 ? 3.625 -27.422 3.576 1 97.38 130 VAL B O 1
ATOM 4296 N N . ASP B 1 131 ? 4.422 -29.359 4.215 1 95.19 131 ASP B N 1
ATOM 4297 C CA . ASP B 1 131 ? 4.488 -29.906 2.861 1 95.19 131 ASP B CA 1
ATOM 4298 C C . ASP B 1 131 ? 3.096 -30.047 2.256 1 95.19 131 ASP B C 1
ATOM 4300 O O . ASP B 1 131 ? 2.152 -30.453 2.939 1 95.19 131 ASP B O 1
ATOM 4304 N N . PRO B 1 132 ? 2.959 -29.656 1.009 1 94.56 132 PRO B N 1
ATOM 4305 C CA . PRO B 1 132 ? 1.64 -29.781 0.386 1 94.56 132 PRO B CA 1
ATOM 4306 C C . PRO B 1 132 ? 1.107 -31.219 0.415 1 94.56 132 PRO B C 1
ATOM 4308 O O . PRO B 1 132 ? -0.108 -31.438 0.397 1 94.56 132 PRO B O 1
ATOM 4311 N N . GLU B 1 133 ? 1.997 -32.188 0.497 1 95.12 133 GLU B N 1
ATOM 4312 C CA . GLU B 1 133 ? 1.599 -33.594 0.51 1 95.12 133 GLU B CA 1
ATOM 4313 C C . GLU B 1 133 ? 1.582 -34.156 1.931 1 95.12 133 GLU B C 1
ATOM 4315 O O . GLU B 1 133 ? 1.567 -35.375 2.127 1 95.12 133 GLU B O 1
ATOM 4320 N N . VAL B 1 134 ? 1.559 -33.281 2.836 1 96.88 134 VAL B N 1
ATOM 4321 C CA . VAL B 1 134 ? 1.53 -33.656 4.246 1 96.88 134 VAL B CA 1
ATOM 4322 C C . VAL B 1 134 ? 0.335 -34.594 4.512 1 96.88 134 VAL B C 1
ATOM 4324 O O . VAL B 1 134 ? -0.729 -34.406 3.914 1 96.88 134 VAL B O 1
ATOM 4327 N N . SER B 1 135 ? 0.53 -35.594 5.449 1 97.62 135 SER B N 1
ATOM 4328 C CA . SER B 1 135 ? -0.59 -36.438 5.844 1 97.62 135 SER B CA 1
ATOM 4329 C C . SER B 1 135 ? -1.631 -35.656 6.633 1 97.62 135 SER B C 1
ATOM 4331 O O . SER B 1 135 ? -1.312 -34.625 7.238 1 97.62 135 SER B O 1
ATOM 4333 N N . GLU B 1 136 ? -2.863 -36.125 6.543 1 97.62 136 GLU B N 1
ATOM 4334 C CA . GLU B 1 136 ? -3.91 -35.469 7.332 1 97.62 136 GLU B CA 1
ATOM 4335 C C . GLU B 1 136 ? -3.535 -35.438 8.812 1 97.62 136 GLU B C 1
ATOM 4337 O O . GLU B 1 136 ? -3.809 -34.438 9.492 1 97.62 136 GLU B O 1
ATOM 4342 N N . GLU B 1 137 ? -2.936 -36.5 9.32 1 97.81 137 GLU B N 1
ATOM 4343 C CA . GLU B 1 137 ? -2.535 -36.594 10.727 1 97.81 137 GLU B CA 1
ATOM 4344 C C . GLU B 1 137 ? -1.501 -35.5 11.062 1 97.81 137 GLU B C 1
ATOM 4346 O O . GLU B 1 137 ? -1.655 -34.781 12.047 1 97.81 137 GLU B O 1
ATOM 4351 N N . ASP B 1 138 ? -0.51 -35.406 10.25 1 98.12 138 ASP B N 1
ATOM 4352 C CA . ASP B 1 138 ? 0.561 -34.469 10.508 1 98.12 138 ASP B CA 1
ATOM 4353 C C . ASP B 1 138 ? 0.062 -33.031 10.344 1 98.12 138 ASP B C 1
ATOM 4355 O O . ASP B 1 138 ? 0.521 -32.125 11.039 1 98.12 138 ASP B O 1
ATOM 4359 N N . LEU B 1 139 ? -0.829 -32.844 9.375 1 98.44 139 LEU B N 1
ATOM 4360 C CA . LEU B 1 139 ? -1.427 -31.531 9.195 1 98.44 139 LEU B CA 1
ATOM 4361 C C . LEU B 1 139 ? -2.201 -31.109 10.438 1 98.44 139 LEU B C 1
ATOM 4363 O O . LEU B 1 139 ? -2.045 -29.984 10.922 1 98.44 139 LEU B O 1
ATOM 4367 N N . ASN B 1 140 ? -2.988 -31.984 10.961 1 98.56 140 ASN B N 1
ATOM 4368 C CA . ASN B 1 140 ? -3.754 -31.688 12.164 1 98.56 140 ASN B CA 1
ATOM 4369 C C . ASN B 1 140 ? -2.84 -31.406 13.359 1 98.56 140 ASN B C 1
ATOM 4371 O O . ASN B 1 140 ? -3.162 -30.594 14.219 1 98.56 140 ASN B O 1
ATOM 4375 N N . ALA B 1 141 ? -1.684 -32.031 13.398 1 98.44 141 ALA B N 1
ATOM 4376 C CA . ALA B 1 141 ? -0.737 -31.875 14.5 1 98.44 141 ALA B CA 1
ATOM 4377 C C . ALA B 1 141 ? -0.053 -30.516 14.453 1 98.44 141 ALA B C 1
ATOM 4379 O O . ALA B 1 141 ? 0.534 -30.078 15.438 1 98.44 141 ALA B O 1
ATOM 4380 N N . ALA B 1 142 ? -0.135 -29.859 13.312 1 98.38 142 ALA B N 1
ATOM 4381 C CA . ALA B 1 142 ? 0.549 -28.578 13.141 1 98.38 142 ALA B CA 1
ATOM 4382 C C . ALA B 1 142 ? -0.259 -27.438 13.75 1 98.38 142 ALA B C 1
ATOM 4384 O O . ALA B 1 142 ? 0.266 -26.344 13.961 1 98.38 142 ALA B O 1
ATOM 4385 N N . PHE B 1 143 ? -1.528 -27.656 14.047 1 98.62 143 PHE B N 1
ATOM 4386 C CA . PHE B 1 143 ? -2.385 -26.625 14.594 1 98.62 143 PHE B CA 1
ATOM 4387 C C . PHE B 1 143 ? -2.061 -26.375 16.062 1 98.62 143 PHE B C 1
ATOM 4389 O O . PHE B 1 143 ? -1.725 -27.297 16.797 1 98.62 143 PHE B O 1
ATOM 4396 N N . ARG B 1 144 ? -2.074 -25.156 16.406 1 98.31 144 ARG B N 1
ATOM 4397 C CA . ARG B 1 144 ? -1.975 -24.672 17.781 1 98.31 144 ARG B CA 1
ATOM 4398 C C . ARG B 1 144 ? -3.254 -23.969 18.219 1 98.31 144 ARG B C 1
ATOM 4400 O O . ARG B 1 144 ? -4.102 -23.656 17.375 1 98.31 144 ARG B O 1
ATOM 4407 N N . ASP B 1 145 ? -3.436 -23.719 19.547 1 97.25 145 ASP B N 1
ATOM 4408 C CA . ASP B 1 145 ? -4.621 -23.047 20.047 1 97.25 145 ASP B CA 1
ATOM 4409 C C . ASP B 1 145 ? -4.754 -21.641 19.453 1 97.25 145 ASP B C 1
ATOM 4411 O O . ASP B 1 145 ? -5.867 -21.156 19.25 1 97.25 145 ASP B O 1
ATOM 4415 N N . ASN B 1 146 ? -3.588 -21.047 19.141 1 98.19 146 ASN B N 1
ATOM 4416 C CA . ASN B 1 146 ? -3.59 -19.672 18.672 1 98.19 146 ASN B CA 1
ATOM 4417 C C . ASN B 1 146 ? -3.498 -19.609 17.156 1 98.19 146 ASN B C 1
ATOM 4419 O O . ASN B 1 146 ? -3.174 -18.547 16.594 1 98.19 146 ASN B O 1
ATOM 4423 N N . THR B 1 147 ? -3.744 -20.766 16.406 1 98.69 147 THR B N 1
ATOM 4424 C CA . THR B 1 147 ? -3.752 -20.75 14.953 1 98.69 147 THR B CA 1
ATOM 4425 C C . THR B 1 147 ? -4.969 -20 14.43 1 98.69 147 THR B C 1
ATOM 4427 O O . THR B 1 147 ? -6.098 -20.25 14.859 1 98.69 147 THR B O 1
ATOM 4430 N N . LYS B 1 148 ? -4.707 -19.125 13.453 1 98.81 148 LYS B N 1
ATOM 4431 C CA . LYS B 1 148 ? -5.785 -18.234 13.008 1 98.81 148 LYS B CA 1
ATOM 4432 C C . LYS B 1 148 ? -6.184 -18.547 11.57 1 98.81 148 LYS B C 1
ATOM 4434 O O . LYS B 1 148 ? -7.266 -18.156 11.125 1 98.81 148 LYS B O 1
ATOM 4439 N N . ALA B 1 149 ? -5.328 -19.172 10.812 1 98.81 149 ALA B N 1
ATOM 4440 C CA . ALA B 1 149 ? -5.637 -19.422 9.406 1 98.81 149 ALA B CA 1
ATOM 4441 C C . ALA B 1 149 ? -4.715 -20.484 8.812 1 98.81 149 ALA B C 1
ATOM 4443 O O . ALA B 1 149 ? -3.645 -20.75 9.359 1 98.81 149 ALA B O 1
ATOM 4444 N N . VAL B 1 150 ? -5.16 -21.094 7.793 1 98.88 150 VAL B N 1
ATOM 4445 C CA . VAL B 1 150 ? -4.34 -21.875 6.871 1 98.88 150 VAL B CA 1
ATOM 4446 C C . VAL B 1 150 ? -4.25 -21.156 5.523 1 98.88 150 VAL B C 1
ATOM 4448 O O . VAL B 1 150 ? -5.242 -20.625 5.035 1 98.88 150 VAL B O 1
ATOM 4451 N N . PHE B 1 151 ? -3.033 -21.109 4.996 1 98.81 151 PHE B N 1
ATOM 4452 C CA . PHE B 1 151 ? -2.799 -20.406 3.74 1 98.81 151 PHE B CA 1
ATOM 4453 C C . PHE B 1 151 ? -2.191 -21.344 2.701 1 98.81 151 PHE B C 1
ATOM 4455 O O . PHE B 1 151 ? -1.286 -22.125 3.012 1 98.81 151 PHE B O 1
ATOM 4462 N N . GLY B 1 152 ? -2.674 -21.312 1.44 1 98.31 152 GLY B N 1
ATOM 4463 C CA . GLY B 1 152 ? -2.086 -22.016 0.316 1 98.31 152 GLY B CA 1
ATOM 4464 C C . GLY B 1 152 ? -2.285 -21.312 -1.009 1 98.31 152 GLY B C 1
ATOM 4465 O O . GLY B 1 152 ? -2.861 -20.219 -1.055 1 98.31 152 GLY B O 1
ATOM 4466 N N . GLU B 1 153 ? -1.699 -21.812 -2.064 1 98.38 153 GLU B N 1
ATOM 4467 C CA . GLU B 1 153 ? -1.871 -21.344 -3.434 1 98.38 153 GLU B CA 1
ATOM 4468 C C . GLU B 1 153 ? -2.529 -22.391 -4.312 1 98.38 153 GLU B C 1
ATOM 4470 O O . GLU B 1 153 ? -2.219 -23.578 -4.199 1 98.38 153 GLU B O 1
ATOM 4475 N N . THR B 1 154 ? -3.475 -21.969 -5.125 1 98.69 154 THR B N 1
ATOM 4476 C CA . THR B 1 154 ? -4.113 -22.906 -6.039 1 98.69 154 THR B CA 1
ATOM 4477 C C . THR B 1 154 ? -3.068 -23.672 -6.848 1 98.69 154 THR B C 1
ATOM 4479 O O . THR B 1 154 ? -3.098 -24.906 -6.902 1 98.69 154 THR B O 1
ATOM 4482 N N . ILE B 1 155 ? -2.23 -22.969 -7.52 1 98.31 155 ILE B N 1
ATOM 4483 C CA . ILE B 1 155 ? -1.039 -23.438 -8.219 1 98.31 155 ILE B CA 1
ATOM 4484 C C . ILE B 1 155 ? 0.188 -22.703 -7.703 1 98.31 155 ILE B C 1
ATOM 4486 O O . ILE B 1 155 ? 0.265 -21.469 -7.809 1 98.31 155 ILE B O 1
ATOM 4490 N N . SER B 1 156 ? 1.077 -23.438 -7.109 1 95.31 156 SER B N 1
ATOM 4491 C CA . SER B 1 156 ? 2.229 -22.781 -6.492 1 95.31 156 SER B CA 1
ATOM 4492 C C . SER B 1 156 ? 3.189 -22.25 -7.543 1 95.31 156 SER B C 1
ATOM 4494 O O . SER B 1 156 ? 3.26 -22.766 -8.656 1 95.31 156 SER B O 1
ATOM 4496 N N . ASN B 1 157 ? 3.883 -21.203 -7.316 1 91.88 157 ASN B N 1
ATOM 4497 C CA . ASN B 1 157 ? 4.93 -20.578 -8.125 1 91.88 157 ASN B CA 1
ATOM 4498 C C . ASN B 1 157 ? 6.289 -20.672 -7.434 1 91.88 157 ASN B C 1
ATOM 4500 O O . ASN B 1 157 ? 6.453 -20.188 -6.312 1 91.88 157 ASN B O 1
ATOM 4504 N N . PRO B 1 158 ? 7.18 -21.297 -7.918 1 90.31 158 PRO B N 1
ATOM 4505 C CA . PRO B 1 158 ? 7.246 -21.781 -9.305 1 90.31 158 PRO B CA 1
ATOM 4506 C C . PRO B 1 158 ? 7.043 -23.281 -9.422 1 90.31 158 PRO B C 1
ATOM 4508 O O . PRO B 1 158 ? 7.094 -23.828 -10.531 1 90.31 158 PRO B O 1
ATOM 4511 N N . SER B 1 159 ? 6.762 -23.969 -8.367 1 90 159 SER B N 1
ATOM 4512 C CA . SER B 1 159 ? 6.809 -25.422 -8.359 1 90 159 SER B CA 1
ATOM 4513 C C . SER B 1 159 ? 5.582 -26.031 -9.039 1 90 159 SER B C 1
ATOM 4515 O O . SER B 1 159 ? 5.559 -27.219 -9.352 1 90 159 SER B O 1
ATOM 4517 N N . LEU B 1 160 ? 4.543 -25.266 -9.203 1 95.69 160 LEU B N 1
ATOM 4518 C CA . LEU B 1 160 ? 3.322 -25.625 -9.922 1 95.69 160 LEU B CA 1
ATOM 4519 C C . LEU B 1 160 ? 2.631 -26.797 -9.25 1 95.69 160 LEU B C 1
ATOM 4521 O O . LEU B 1 160 ? 2.059 -27.656 -9.93 1 95.69 160 LEU B O 1
ATOM 4525 N N . VAL B 1 161 ? 2.773 -26.875 -7.973 1 95.56 161 VAL B N 1
ATOM 4526 C CA . VAL B 1 161 ? 1.994 -27.828 -7.172 1 95.56 161 VAL B CA 1
ATOM 4527 C C . VAL B 1 161 ? 0.545 -27.344 -7.082 1 95.56 161 VAL B C 1
ATOM 4529 O O . VAL B 1 161 ? 0.287 -26.156 -6.906 1 95.56 161 VAL B O 1
ATOM 4532 N N . VAL B 1 162 ? -0.363 -28.312 -7.297 1 98.19 162 VAL B N 1
ATOM 4533 C CA . VAL B 1 162 ? -1.779 -27.984 -7.16 1 98.19 162 VAL B CA 1
ATOM 4534 C C . VAL B 1 162 ? -2.25 -28.312 -5.746 1 98.19 162 VAL B C 1
ATOM 4536 O O . VAL B 1 162 ? -2.07 -29.438 -5.273 1 98.19 162 VAL B O 1
ATOM 4539 N N . LEU B 1 163 ? -2.857 -27.391 -5.125 1 98.31 163 LEU B N 1
ATOM 4540 C CA . LEU B 1 163 ? -3.297 -27.547 -3.742 1 98.31 163 LEU B CA 1
ATOM 4541 C C . LEU B 1 163 ? -4.398 -28.594 -3.625 1 98.31 163 LEU B C 1
ATOM 4543 O O . LEU B 1 163 ? -5.316 -28.625 -4.449 1 98.31 163 LEU B O 1
ATOM 4547 N N . ASP B 1 164 ? -4.309 -29.5 -2.646 1 98.44 164 ASP B N 1
ATOM 4548 C CA . ASP B 1 164 ? -5.43 -30.344 -2.26 1 98.44 164 ASP B CA 1
ATOM 4549 C C . ASP B 1 164 ? -6.434 -29.578 -1.408 1 98.44 164 ASP B C 1
ATOM 4551 O O . ASP B 1 164 ? -6.41 -29.656 -0.179 1 98.44 164 ASP B O 1
ATOM 4555 N N . PHE B 1 165 ? -7.332 -28.906 -2.043 1 98.38 165 PHE B N 1
ATOM 4556 C CA . PHE B 1 165 ? -8.25 -27.984 -1.384 1 98.38 165 PHE B CA 1
ATOM 4557 C C . PHE B 1 165 ? -9.039 -28.703 -0.288 1 98.38 165 PHE B C 1
ATOM 4559 O O . PHE B 1 165 ? -9.172 -28.188 0.822 1 98.38 165 PHE B O 1
ATOM 4566 N N . GLU B 1 166 ? -9.586 -29.812 -0.597 1 98.25 166 GLU B N 1
ATOM 4567 C CA . GLU B 1 166 ? -10.492 -30.516 0.316 1 98.25 166 GLU B CA 1
ATOM 4568 C C . GLU B 1 166 ? -9.766 -30.938 1.591 1 98.25 166 GLU B C 1
ATOM 4570 O O . GLU B 1 166 ? -10.312 -30.812 2.689 1 98.25 166 GLU B O 1
ATOM 4575 N N . LYS B 1 167 ? -8.531 -31.438 1.46 1 98.31 167 LYS B N 1
ATOM 4576 C CA . LYS B 1 167 ? -7.734 -31.828 2.621 1 98.31 167 LYS B CA 1
ATOM 4577 C C . LYS B 1 167 ? -7.469 -30.641 3.531 1 98.31 167 LYS B C 1
ATOM 4579 O O . LYS B 1 167 ? -7.695 -30.703 4.742 1 98.31 167 LYS B O 1
ATOM 4584 N N . PHE B 1 168 ? -7.039 -29.578 2.971 1 98.75 168 PHE B N 1
ATOM 4585 C CA . PHE B 1 168 ? -6.652 -28.422 3.764 1 98.75 168 PHE B CA 1
ATOM 4586 C C . PHE B 1 168 ? -7.883 -27.703 4.316 1 98.75 168 PHE B C 1
ATOM 4588 O O . PHE B 1 168 ? -7.855 -27.188 5.434 1 98.75 168 PHE B O 1
ATOM 4595 N N . ALA B 1 169 ? -8.969 -27.641 3.549 1 98.69 169 ALA B N 1
ATOM 4596 C CA . ALA B 1 169 ? -10.219 -27.062 4.035 1 98.69 169 ALA B CA 1
ATOM 4597 C C . ALA B 1 169 ? -10.773 -27.844 5.219 1 98.69 169 ALA B C 1
ATOM 4599 O O . ALA B 1 169 ? -11.195 -27.266 6.219 1 98.69 169 ALA B O 1
ATOM 4600 N N . LYS B 1 170 ? -10.805 -29.172 5.051 1 98.56 170 LYS B N 1
ATOM 4601 C CA . LYS B 1 170 ? -11.297 -30.031 6.125 1 98.56 170 LYS B CA 1
ATOM 4602 C C . LYS B 1 170 ? -10.508 -29.797 7.414 1 98.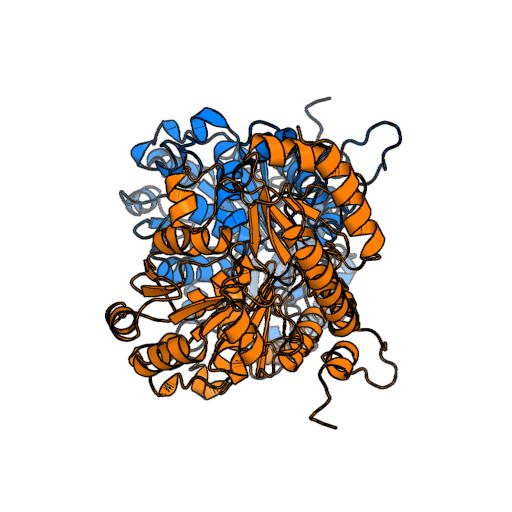56 170 LYS B C 1
ATOM 4604 O O . LYS B 1 170 ? -11.094 -29.641 8.484 1 98.56 170 LYS B O 1
ATOM 4609 N N . ALA B 1 171 ? -9.195 -29.828 7.289 1 98.62 171 ALA B N 1
ATOM 4610 C CA . ALA B 1 171 ? -8.344 -29.625 8.461 1 98.62 171 ALA B CA 1
ATOM 4611 C C . ALA B 1 171 ? -8.57 -28.25 9.078 1 98.62 171 ALA B C 1
ATOM 4613 O O . ALA B 1 171 ? -8.711 -28.125 10.297 1 98.62 171 ALA B O 1
ATOM 4614 N N . ALA B 1 172 ? -8.547 -27.188 8.258 1 98.75 172 ALA B N 1
ATOM 4615 C CA . ALA B 1 172 ? -8.734 -25.812 8.742 1 98.75 172 ALA B CA 1
ATOM 4616 C C . ALA B 1 172 ? -10.055 -25.672 9.484 1 98.75 172 ALA B C 1
ATOM 4618 O O . ALA B 1 172 ? -10.086 -25.234 10.641 1 98.75 172 ALA B O 1
ATOM 4619 N N . HIS B 1 173 ? -11.148 -26.094 8.867 1 98.5 173 HIS B N 1
ATOM 4620 C CA . HIS B 1 173 ? -12.484 -25.969 9.445 1 98.5 173 HIS B CA 1
ATOM 4621 C C . HIS B 1 173 ? -12.625 -26.828 10.688 1 98.5 173 HIS B C 1
ATOM 4623 O O . HIS B 1 173 ? -13.328 -26.469 11.633 1 98.5 173 HIS B O 1
ATOM 4629 N N . GLY B 1 174 ? -12 -28 10.648 1 98.25 174 GLY B N 1
ATOM 4630 C CA . GLY B 1 174 ? -12.008 -28.844 11.82 1 98.25 174 GLY B CA 1
ATOM 4631 C C . GLY B 1 174 ? -11.406 -28.188 13.047 1 98.25 174 GLY B C 1
ATOM 4632 O O . GLY B 1 174 ? -11.766 -28.516 14.18 1 98.25 174 GLY B O 1
ATOM 4633 N N . HIS B 1 175 ? -10.492 -27.266 12.852 1 98.31 175 HIS B N 1
ATOM 4634 C CA . HIS B 1 175 ? -9.852 -26.547 13.945 1 98.31 175 HIS B CA 1
ATOM 4635 C C . HIS B 1 175 ? -10.422 -25.141 14.094 1 98.31 175 HIS B C 1
ATOM 4637 O O . HIS B 1 175 ? -9.844 -24.297 14.805 1 98.31 175 HIS B O 1
ATOM 4643 N N . GLY B 1 176 ? -11.492 -24.859 13.359 1 98.12 176 GLY B N 1
ATOM 4644 C CA . GLY B 1 176 ? -12.219 -23.609 13.508 1 98.12 176 GLY B CA 1
ATOM 4645 C C . GLY B 1 176 ? -11.5 -22.422 12.906 1 98.12 176 GLY B C 1
ATOM 4646 O O . GLY B 1 176 ? -11.586 -21.312 13.422 1 98.12 176 GLY B O 1
ATOM 4647 N N . VAL B 1 177 ? -10.703 -22.609 11.867 1 98.75 177 VAL B N 1
ATOM 4648 C CA . VAL B 1 177 ? -10.016 -21.484 11.219 1 98.75 177 VAL B CA 1
ATOM 4649 C C . VAL B 1 177 ? -10.297 -21.516 9.719 1 98.75 177 VAL B C 1
ATOM 4651 O O . VAL B 1 177 ? -10.688 -22.547 9.172 1 98.75 177 VAL B O 1
ATOM 4654 N N . PRO B 1 178 ? -10.188 -20.328 9.047 1 98.88 178 PRO B N 1
ATOM 4655 C CA . PRO B 1 178 ? -10.461 -20.281 7.605 1 98.88 178 PRO B CA 1
ATOM 4656 C C . PRO B 1 178 ? -9.281 -20.766 6.766 1 98.88 178 PRO B C 1
ATOM 4658 O O . PRO B 1 178 ? -8.141 -20.75 7.227 1 98.88 178 PRO B O 1
ATOM 4661 N N . LEU B 1 179 ? -9.594 -21.25 5.559 1 98.88 179 LEU B N 1
ATOM 4662 C CA . LEU B 1 179 ? -8.609 -21.484 4.512 1 98.88 179 LEU B CA 1
ATOM 4663 C C . LEU B 1 179 ? -8.531 -20.297 3.557 1 98.88 179 LEU B C 1
ATOM 4665 O O . LEU B 1 179 ? -9.539 -19.922 2.939 1 98.88 179 LEU B O 1
ATOM 4669 N N . ILE B 1 180 ? -7.395 -19.641 3.506 1 98.94 180 ILE B N 1
ATOM 4670 C CA . ILE B 1 180 ? -7.105 -18.562 2.574 1 98.94 180 ILE B CA 1
ATOM 4671 C C . ILE B 1 180 ? -6.285 -19.094 1.401 1 98.94 180 ILE B C 1
ATOM 4673 O O . ILE B 1 180 ? -5.25 -19.734 1.6 1 98.94 180 ILE B O 1
ATOM 4677 N N . VAL B 1 181 ? -6.695 -18.812 0.135 1 98.94 181 VAL B N 1
ATOM 4678 C CA . VAL B 1 181 ? -6.023 -19.391 -1.024 1 98.94 181 VAL B CA 1
ATOM 4679 C C . VAL B 1 181 ? -5.664 -18.281 -2.016 1 98.94 181 VAL B C 1
ATOM 4681 O O . VAL B 1 181 ? -6.539 -17.531 -2.455 1 98.94 181 VAL B O 1
ATOM 4684 N N . ASP B 1 182 ? -4.398 -18.125 -2.32 1 98.81 182 ASP B N 1
ATOM 4685 C CA . ASP B 1 182 ? -3.967 -17.297 -3.443 1 98.81 182 ASP B CA 1
ATOM 4686 C C . ASP B 1 182 ? -4.266 -17.984 -4.777 1 98.81 182 ASP B C 1
ATOM 4688 O O . ASP B 1 182 ? -3.701 -19.031 -5.082 1 98.81 182 ASP B O 1
ATOM 4692 N N . ASN B 1 183 ? -5.086 -17.391 -5.562 1 98.88 183 ASN B N 1
ATOM 4693 C CA . ASN B 1 183 ? -5.57 -18 -6.797 1 98.88 183 ASN B CA 1
ATOM 4694 C C . ASN B 1 183 ? -5.027 -17.297 -8.031 1 98.88 183 ASN B C 1
ATOM 4696 O O . ASN B 1 183 ? -5.66 -17.297 -9.086 1 98.88 183 ASN B O 1
ATOM 4700 N N . THR B 1 184 ? -3.883 -16.719 -7.902 1 98.69 184 THR B N 1
ATOM 4701 C CA . THR B 1 184 ? -3.273 -15.844 -8.906 1 98.69 184 THR B CA 1
ATOM 4702 C C . THR B 1 184 ? -3.104 -16.594 -10.227 1 98.69 184 THR B C 1
ATOM 4704 O O . THR B 1 184 ? -3.465 -16.078 -11.289 1 98.69 184 THR B O 1
ATOM 4707 N N . PHE B 1 185 ? -2.643 -17.812 -10.234 1 98.56 185 PHE B N 1
ATOM 4708 C CA . PHE B 1 185 ? -2.262 -18.484 -11.469 1 98.56 185 PHE B CA 1
ATOM 4709 C C . PHE B 1 185 ? -3.479 -19.094 -12.156 1 98.56 185 PHE B C 1
ATOM 4711 O O . PHE B 1 185 ? -3.619 -19.016 -13.375 1 98.56 185 PHE B O 1
ATOM 4718 N N . ALA B 1 186 ? -4.359 -19.719 -11.367 1 98.69 186 ALA B N 1
ATOM 4719 C CA . ALA B 1 186 ? -5.508 -20.375 -11.977 1 98.69 186 ALA B CA 1
ATOM 4720 C C . ALA B 1 186 ? -6.566 -19.359 -12.398 1 98.69 186 ALA B C 1
ATOM 4722 O O . ALA B 1 186 ? -7.293 -19.594 -13.375 1 98.69 186 ALA B O 1
ATOM 4723 N N . THR B 1 187 ? -6.609 -18.203 -11.625 1 98.44 187 THR B N 1
ATOM 4724 C CA . THR B 1 187 ? -7.672 -17.219 -11.797 1 98.44 187 THR B CA 1
ATOM 4725 C C . THR B 1 187 ? -9.039 -17.875 -11.602 1 98.44 187 THR B C 1
ATOM 4727 O O . THR B 1 187 ? -9.148 -19.094 -11.469 1 98.44 187 THR B O 1
ATOM 4730 N N . PRO B 1 188 ? -10.117 -17.031 -11.586 1 98.44 188 PRO B N 1
ATOM 4731 C CA . PRO B 1 188 ? -11.445 -17.625 -11.453 1 98.44 188 PRO B CA 1
ATOM 4732 C C . PRO B 1 188 ? -11.898 -18.359 -12.719 1 98.44 188 PRO B C 1
ATOM 4734 O O . PRO B 1 188 ? -12.891 -19.078 -12.695 1 98.44 188 PRO B O 1
ATOM 4737 N N . ILE B 1 189 ? -11.195 -18.172 -13.789 1 98 189 ILE B N 1
ATOM 4738 C CA . ILE B 1 189 ? -11.562 -18.812 -15.055 1 98 189 ILE B CA 1
ATOM 4739 C C . ILE B 1 189 ? -11.406 -20.328 -14.922 1 98 189 ILE B C 1
ATOM 4741 O O . ILE B 1 189 ? -12.281 -21.094 -15.359 1 98 189 ILE B O 1
ATOM 4745 N N . ASN B 1 190 ? -10.273 -20.797 -14.344 1 98.62 190 ASN B N 1
ATOM 4746 C CA . ASN B 1 190 ? -9.977 -22.219 -14.328 1 98.62 190 ASN B CA 1
ATOM 4747 C C . ASN B 1 190 ? -10.312 -22.844 -12.977 1 98.62 190 ASN B C 1
ATOM 4749 O O . ASN B 1 190 ? -10.484 -24.062 -12.883 1 98.62 190 ASN B O 1
ATOM 4753 N N . CYS B 1 191 ? -10.375 -22.047 -11.93 1 98.69 191 CYS B N 1
ATOM 4754 C CA . CYS B 1 191 ? -10.664 -22.594 -10.602 1 98.69 191 CYS B CA 1
ATOM 4755 C C . CYS B 1 191 ? -11.32 -21.531 -9.719 1 98.69 191 CYS B C 1
ATOM 4757 O O . CYS B 1 191 ? -10.805 -20.422 -9.594 1 98.69 191 CYS B O 1
ATOM 4759 N N . ARG B 1 192 ? -12.359 -21.781 -9.117 1 98.25 192 ARG B N 1
ATOM 4760 C CA . ARG B 1 192 ? -12.953 -20.984 -8.047 1 98.25 192 ARG B CA 1
ATOM 4761 C C . ARG B 1 192 ? -12.836 -21.703 -6.703 1 98.25 192 ARG B C 1
ATOM 4763 O O . ARG B 1 192 ? -13.688 -22.516 -6.352 1 98.25 192 ARG B O 1
ATOM 4770 N N . PRO B 1 193 ? -11.867 -21.359 -5.906 1 98.81 193 PRO B N 1
ATOM 4771 C CA . PRO B 1 193 ? -11.508 -22.094 -4.699 1 98.81 193 PRO B CA 1
ATOM 4772 C C . PRO B 1 193 ? -12.656 -22.203 -3.697 1 98.81 193 PRO B C 1
ATOM 4774 O O . PRO B 1 193 ? -12.711 -23.156 -2.912 1 98.81 193 PRO B O 1
ATOM 4777 N N . PHE B 1 194 ? -13.594 -21.219 -3.715 1 98.75 194 PHE B N 1
ATOM 4778 C CA . PHE B 1 194 ? -14.727 -21.25 -2.797 1 98.75 194 PHE B CA 1
ATOM 4779 C C . PHE B 1 194 ? -15.547 -22.516 -2.986 1 98.75 194 PHE B C 1
ATOM 4781 O O . PHE B 1 194 ? -16.141 -23.031 -2.033 1 98.75 194 PHE B O 1
ATOM 4788 N N . GLU B 1 195 ? -15.555 -23.031 -4.215 1 98.25 195 GLU B N 1
ATOM 4789 C CA . GLU B 1 195 ? -16.297 -24.25 -4.531 1 98.25 195 GLU B CA 1
ATOM 4790 C C . GLU B 1 195 ? -15.656 -25.484 -3.904 1 98.25 195 GLU B C 1
ATOM 4792 O O . GLU B 1 195 ? -16.281 -26.547 -3.816 1 98.25 195 GLU B O 1
ATOM 4797 N N . TRP B 1 196 ? -14.469 -25.328 -3.445 1 98.62 196 TRP B N 1
ATOM 4798 C CA . TRP B 1 196 ? -13.719 -26.453 -2.924 1 98.62 196 TRP B CA 1
ATOM 4799 C C . TRP B 1 196 ? -13.359 -26.25 -1.457 1 98.62 196 TRP B C 1
ATOM 4801 O O . TRP B 1 196 ? -12.477 -26.922 -0.925 1 98.62 196 TRP B O 1
ATOM 4811 N N . GLY B 1 197 ? -13.891 -25.234 -0.835 1 98.5 197 GLY B N 1
ATOM 4812 C CA . GLY B 1 197 ? -13.805 -25.125 0.612 1 98.5 197 GLY B CA 1
ATOM 4813 C C . GLY B 1 197 ? -13 -23.922 1.069 1 98.5 197 GLY B C 1
ATOM 4814 O O . GLY B 1 197 ? -12.93 -23.625 2.266 1 98.5 197 GLY B O 1
ATOM 4815 N N . ALA B 1 198 ? -12.375 -23.188 0.188 1 98.81 198 ALA B N 1
ATOM 4816 C CA . ALA B 1 198 ? -11.688 -21.969 0.596 1 98.81 198 ALA B CA 1
ATOM 4817 C C . ALA B 1 198 ? -12.664 -20.938 1.145 1 98.81 198 ALA B C 1
ATOM 4819 O O . ALA B 1 198 ? -13.828 -20.906 0.744 1 98.81 198 ALA B O 1
ATOM 4820 N N . ASP B 1 199 ? -12.211 -20.062 2.045 1 98.88 199 ASP B N 1
ATOM 4821 C CA . ASP B 1 199 ? -13.062 -19.047 2.664 1 98.88 199 ASP B CA 1
ATOM 4822 C C . ASP B 1 199 ? -12.711 -17.656 2.166 1 98.88 199 ASP B C 1
ATOM 4824 O O . ASP B 1 199 ? -13.594 -16.797 2.02 1 98.88 199 ASP B O 1
ATOM 4828 N N . ILE B 1 200 ? -11.453 -17.406 2.016 1 98.94 200 ILE B N 1
ATOM 4829 C CA . ILE B 1 200 ? -10.906 -16.156 1.496 1 98.94 200 ILE B CA 1
ATOM 4830 C C . ILE B 1 200 ? -9.992 -16.453 0.31 1 98.94 200 ILE B C 1
ATOM 4832 O O . ILE B 1 200 ? -9.195 -17.391 0.349 1 98.94 200 ILE B O 1
ATOM 4836 N N . VAL B 1 201 ? -10.156 -15.703 -0.766 1 98.94 201 VAL B N 1
ATOM 4837 C CA . VAL B 1 201 ? -9.289 -15.828 -1.936 1 98.94 201 VAL B CA 1
ATOM 4838 C C . VAL B 1 201 ? -8.508 -14.531 -2.141 1 98.94 201 VAL B C 1
ATOM 4840 O O . VAL B 1 201 ? -9.055 -13.438 -2 1 98.94 201 VAL B O 1
ATOM 4843 N N . THR B 1 202 ? -7.215 -14.617 -2.379 1 98.94 202 THR B N 1
ATOM 4844 C CA . THR B 1 202 ? -6.383 -13.469 -2.727 1 98.94 202 THR B CA 1
ATOM 4845 C C . THR B 1 202 ? -5.832 -13.609 -4.145 1 98.94 202 THR B C 1
ATOM 4847 O O . THR B 1 202 ? -5.816 -14.711 -4.703 1 98.94 202 THR B O 1
ATOM 4850 N N . HIS B 1 203 ? -5.484 -12.484 -4.754 1 98.88 203 HIS B N 1
ATOM 4851 C CA . HIS B 1 203 ? -4.855 -12.438 -6.066 1 98.88 203 HIS B CA 1
ATOM 4852 C C . HIS B 1 203 ? -3.727 -11.406 -6.102 1 98.88 203 HIS B C 1
ATOM 4854 O O . HIS B 1 203 ? -3.84 -10.336 -5.508 1 98.88 203 HIS B O 1
ATOM 4860 N N . SER B 1 204 ? -2.648 -11.766 -6.746 1 98.69 204 SER B N 1
ATOM 4861 C CA . SER B 1 204 ? -1.89 -10.734 -7.441 1 98.69 204 SER B CA 1
ATOM 4862 C C . SER B 1 204 ? -2.531 -10.383 -8.781 1 98.69 204 SER B C 1
ATOM 4864 O O . SER B 1 204 ? -2.326 -11.078 -9.773 1 98.69 204 SER B O 1
ATOM 4866 N N . THR B 1 205 ? -3.209 -9.25 -8.789 1 98.56 205 THR B N 1
ATOM 4867 C CA . THR B 1 205 ? -3.877 -8.867 -10.023 1 98.56 205 THR B CA 1
ATOM 4868 C C . THR B 1 205 ? -2.863 -8.398 -11.062 1 98.56 205 THR B C 1
ATOM 4870 O O . THR B 1 205 ? -3.203 -8.234 -12.242 1 98.56 205 THR B O 1
ATOM 4873 N N . THR B 1 206 ? -1.599 -8.266 -10.648 1 97.62 206 THR B N 1
ATOM 4874 C CA . THR B 1 206 ? -0.477 -7.91 -11.516 1 97.62 206 THR B CA 1
ATOM 4875 C C . THR B 1 206 ? -0.301 -8.945 -12.625 1 97.62 206 THR B C 1
ATOM 4877 O O . THR B 1 206 ? 0.251 -8.641 -13.68 1 97.62 206 THR B O 1
ATOM 4880 N N . LYS B 1 207 ? -0.708 -10.125 -12.398 1 97.88 207 LYS B N 1
ATOM 4881 C CA . LYS B 1 207 ? -0.411 -11.266 -13.258 1 97.88 207 LYS B CA 1
ATOM 4882 C C . LYS B 1 207 ? -1.506 -11.469 -14.305 1 97.88 207 LYS B C 1
ATOM 4884 O O . LYS B 1 207 ? -1.82 -10.555 -15.062 1 97.88 207 LYS B O 1
ATOM 4889 N N . TYR B 1 208 ? -2.121 -12.602 -14.406 1 98.31 208 TYR B N 1
ATOM 4890 C CA . TYR B 1 208 ? -3.033 -12.922 -15.5 1 98.31 208 TYR B CA 1
ATOM 4891 C C . TYR B 1 208 ? -4.191 -11.93 -15.555 1 98.31 208 TYR B C 1
ATOM 4893 O O . TYR B 1 208 ? -4.711 -11.625 -16.625 1 98.31 208 TYR B O 1
ATOM 4901 N N . MET B 1 209 ? -4.668 -11.422 -14.391 1 98.19 209 MET B N 1
ATOM 4902 C CA . MET B 1 209 ? -5.816 -10.516 -14.398 1 98.19 209 MET B CA 1
ATOM 4903 C C . MET B 1 209 ? -5.496 -9.234 -15.164 1 98.19 209 MET B C 1
ATOM 4905 O O . MET B 1 209 ? -6.305 -8.773 -15.969 1 98.19 209 MET B O 1
ATOM 4909 N N . ASP B 1 210 ? -4.344 -8.641 -14.828 1 96.5 210 ASP B N 1
ATOM 4910 C CA . ASP B 1 210 ? -3.857 -7.59 -15.719 1 96.5 210 ASP B CA 1
ATOM 4911 C C . ASP B 1 210 ? -3.592 -8.133 -17.125 1 96.5 210 ASP B C 1
ATOM 4913 O O . ASP B 1 210 ? -4.312 -7.809 -18.062 1 96.5 210 ASP B O 1
ATOM 4917 N N . GLY B 1 211 ? -2.703 -9.023 -17.25 1 95.44 211 GLY B N 1
ATOM 4918 C CA . GLY B 1 211 ? -2.441 -9.82 -18.438 1 95.44 211 GLY B CA 1
ATOM 4919 C C . GLY B 1 211 ? -1.524 -9.133 -19.422 1 95.44 211 GLY B C 1
ATOM 4920 O O . GLY B 1 211 ? -1.062 -9.75 -20.391 1 95.44 211 GLY B O 1
ATOM 4921 N N . HIS B 1 212 ? -1.152 -7.848 -19.203 1 92.88 212 HIS B N 1
ATOM 4922 C CA . HIS B 1 212 ? -0.41 -7.074 -20.188 1 92.88 212 HIS B CA 1
ATOM 4923 C C . HIS B 1 212 ? 0.843 -6.457 -19.578 1 92.88 212 HIS B C 1
ATOM 4925 O O . HIS B 1 212 ? 1.513 -5.641 -20.203 1 92.88 212 HIS B O 1
ATOM 4931 N N . ALA B 1 213 ? 1.11 -6.859 -18.281 1 95.19 213 ALA B N 1
ATOM 4932 C CA . ALA B 1 213 ? 2.268 -6.348 -17.547 1 95.19 213 ALA B CA 1
ATOM 4933 C C . ALA B 1 213 ? 2.225 -4.824 -17.453 1 95.19 213 ALA B C 1
ATOM 4935 O O . ALA B 1 213 ? 3.26 -4.16 -17.562 1 95.19 213 ALA B O 1
ATOM 4936 N N . VAL B 1 214 ? 1.041 -4.223 -17.203 1 93.12 214 VAL B N 1
ATOM 4937 C CA . VAL B 1 214 ? 0.883 -2.773 -17.25 1 93.12 214 VAL B CA 1
ATOM 4938 C C . VAL B 1 214 ? 0.755 -2.219 -15.836 1 93.12 214 VAL B C 1
ATOM 4940 O O . VAL B 1 214 ? 1.088 -1.059 -15.586 1 93.12 214 VAL B O 1
ATOM 4943 N N . CYS B 1 215 ? 0.295 -3.033 -14.891 1 94.56 215 CYS B N 1
ATOM 4944 C CA . CYS B 1 215 ? 0.074 -2.426 -13.578 1 94.56 215 CYS B CA 1
ATOM 4945 C C . CYS B 1 215 ? 0.221 -3.457 -12.469 1 94.56 215 CYS B C 1
ATOM 4947 O O . CYS B 1 215 ? -0.12 -4.629 -12.656 1 94.56 215 CYS B O 1
ATOM 4949 N N . VAL B 1 216 ? 0.725 -3.02 -11.336 1 96.88 216 VAL B N 1
ATOM 4950 C CA . VAL B 1 216 ? 0.808 -3.812 -10.109 1 96.88 216 VAL B CA 1
ATOM 4951 C C . VAL B 1 216 ? -0.484 -3.664 -9.312 1 96.88 216 VAL B C 1
ATOM 4953 O O . VAL B 1 216 ? -1.078 -2.584 -9.273 1 96.88 216 VAL B O 1
ATOM 4956 N N . GLY B 1 217 ? -0.961 -4.691 -8.727 1 98.19 217 GLY B N 1
ATOM 4957 C CA . GLY B 1 217 ? -2.164 -4.668 -7.91 1 98.19 217 GLY B CA 1
ATOM 4958 C C . GLY B 1 217 ? -2.439 -5.984 -7.211 1 98.19 217 GLY B C 1
ATOM 4959 O O . GLY B 1 217 ? -1.729 -6.969 -7.43 1 98.19 217 GLY B O 1
ATOM 4960 N N . GLY B 1 218 ? -3.447 -5.992 -6.34 1 98.75 218 GLY B N 1
ATOM 4961 C CA . GLY B 1 218 ? -3.918 -7.164 -5.617 1 98.75 218 GLY B CA 1
ATOM 4962 C C . GLY B 1 218 ? -5.395 -7.102 -5.281 1 98.75 218 GLY B C 1
ATOM 4963 O O . GLY B 1 218 ? -6.043 -6.074 -5.484 1 98.75 218 GLY B O 1
ATOM 4964 N N . ALA B 1 219 ? -5.93 -8.211 -4.832 1 98.88 219 ALA B N 1
ATOM 4965 C CA . ALA B 1 219 ? -7.336 -8.273 -4.434 1 98.88 219 ALA B CA 1
ATOM 4966 C C . ALA B 1 219 ? -7.543 -9.297 -3.322 1 98.88 219 ALA B C 1
ATOM 4968 O O . ALA B 1 219 ? -6.816 -10.289 -3.24 1 98.88 219 ALA B O 1
ATOM 4969 N N . ILE B 1 220 ? -8.43 -9.055 -2.455 1 98.94 220 ILE B N 1
ATOM 4970 C CA . ILE B 1 220 ? -8.977 -10 -1.479 1 98.94 220 ILE B CA 1
ATOM 4971 C C . ILE B 1 220 ? -10.469 -10.195 -1.729 1 98.94 220 ILE B C 1
ATOM 4973 O O . ILE B 1 220 ? -11.211 -9.227 -1.884 1 98.94 220 ILE B O 1
ATOM 4977 N N . VAL B 1 221 ? -10.922 -11.367 -1.81 1 98.88 221 VAL B N 1
ATOM 4978 C CA . VAL B 1 221 ? -12.336 -11.695 -1.982 1 98.88 221 VAL B CA 1
ATOM 4979 C C . VAL B 1 221 ? -12.805 -12.578 -0.834 1 98.88 221 VAL B C 1
ATOM 4981 O O . VAL B 1 221 ? -12.148 -13.57 -0.499 1 98.88 221 VAL B O 1
ATOM 4984 N N . ASP B 1 222 ? -13.891 -12.242 -0.229 1 98.81 222 ASP B N 1
ATOM 4985 C CA . ASP B 1 222 ? -14.5 -13 0.859 1 98.81 222 ASP B CA 1
ATOM 4986 C C . ASP B 1 222 ? -15.695 -13.812 0.36 1 98.81 222 ASP B C 1
ATOM 4988 O O . ASP B 1 222 ? -16.594 -13.273 -0.296 1 98.81 222 ASP B O 1
ATOM 4992 N N . SER B 1 223 ? -15.711 -15.117 0.664 1 98.5 223 SER B N 1
ATOM 4993 C CA . SER B 1 223 ? -16.844 -15.961 0.293 1 98.5 223 SER B CA 1
ATOM 4994 C C . SER B 1 223 ? -18.078 -15.617 1.109 1 98.5 223 SER B C 1
ATOM 4996 O O . SER B 1 223 ? -19.203 -15.844 0.662 1 98.5 223 SER B O 1
ATOM 4998 N N . GLY B 1 224 ? -17.812 -15.094 2.344 1 97.94 224 GLY B N 1
ATOM 4999 C CA . GLY B 1 224 ? -18.891 -14.875 3.299 1 97.94 224 GLY B CA 1
ATOM 5000 C C . GLY B 1 224 ? -19.375 -16.156 3.959 1 97.94 224 GLY B C 1
ATOM 5001 O O . GLY B 1 224 ? -20.375 -16.141 4.684 1 97.94 224 GLY B O 1
ATOM 5002 N N . ASN B 1 225 ? -18.703 -17.234 3.773 1 96.94 225 ASN B N 1
ATOM 5003 C CA . ASN B 1 225 ? -19.219 -18.531 4.199 1 96.94 225 ASN B CA 1
ATOM 5004 C C . ASN B 1 225 ? -18.641 -18.938 5.551 1 96.94 225 ASN B C 1
ATOM 5006 O O . ASN B 1 225 ? -19.203 -19.797 6.238 1 96.94 225 ASN B O 1
ATOM 5010 N N . PHE B 1 226 ? -17.484 -18.438 5.945 1 98.25 226 PHE B N 1
ATOM 5011 C CA . PHE B 1 226 ? -16.891 -18.844 7.215 1 98.25 226 PHE B CA 1
ATOM 5012 C C . PHE B 1 226 ? -17.688 -18.297 8.383 1 98.25 226 PHE B C 1
ATOM 5014 O O . PHE B 1 226 ? -17.984 -17.094 8.445 1 98.25 226 PHE B O 1
ATOM 5021 N N . ASP B 1 227 ? -17.984 -19.156 9.32 1 97.31 227 ASP B N 1
ATOM 5022 C CA . ASP B 1 227 ? -18.797 -18.781 10.469 1 97.31 227 ASP B CA 1
ATOM 5023 C C . ASP B 1 227 ? -17.938 -18.203 11.594 1 97.31 227 ASP B C 1
ATOM 5025 O O . ASP B 1 227 ? -17.672 -18.891 12.578 1 97.31 227 ASP B O 1
ATOM 5029 N N . TRP B 1 228 ? -17.656 -16.969 11.492 1 97.94 228 TRP B N 1
ATOM 5030 C CA . TRP B 1 228 ? -16.812 -16.297 12.461 1 97.94 228 TRP B CA 1
ATOM 5031 C C . TRP B 1 228 ? -17.406 -16.375 13.867 1 97.94 228 TRP B C 1
ATOM 5033 O O . TRP B 1 228 ? -16.672 -16.531 14.852 1 97.94 228 TRP B O 1
ATOM 5043 N N . ASP B 1 229 ? -18.719 -16.281 14 1 96.31 229 ASP B N 1
ATOM 5044 C CA . ASP B 1 229 ? -19.391 -16.219 15.297 1 96.31 229 ASP B CA 1
ATOM 5045 C C . ASP B 1 229 ? -19.312 -17.562 16.016 1 96.31 229 ASP B C 1
ATOM 5047 O O . ASP B 1 229 ? -19.25 -17.609 17.25 1 96.31 229 ASP B O 1
ATOM 5051 N N . ALA B 1 230 ? -19.266 -18.641 15.234 1 95.69 230 ALA B N 1
ATOM 5052 C CA . ALA B 1 230 ? -19.109 -19.953 15.836 1 95.69 230 ALA B CA 1
ATOM 5053 C C . ALA B 1 230 ? -17.75 -20.078 16.516 1 95.69 230 ALA B C 1
ATOM 5055 O O . ALA B 1 230 ? -17.578 -20.922 17.406 1 95.69 230 ALA B O 1
ATOM 5056 N N . GLN B 1 231 ? -16.812 -19.266 16.109 1 93.69 231 GLN B N 1
ATOM 5057 C CA . GLN B 1 231 ? -15.469 -19.234 16.703 1 93.69 231 GLN B CA 1
ATOM 5058 C C . GLN B 1 231 ? -15.227 -17.922 17.438 1 93.69 231 GLN B C 1
ATOM 5060 O O . GLN B 1 231 ? -14.156 -17.312 17.312 1 93.69 231 GLN B O 1
ATOM 5065 N N . GLY B 1 232 ? -16.109 -17.438 18.094 1 89.12 232 GLY B N 1
ATOM 5066 C CA . GLY B 1 232 ? -16.188 -16.062 18.594 1 89.12 232 GLY B CA 1
ATOM 5067 C C . GLY B 1 232 ? -14.977 -15.664 19.406 1 89.12 232 GLY B C 1
ATOM 5068 O O . GLY B 1 232 ? -14.438 -14.57 19.234 1 89.12 232 GLY B O 1
ATOM 5069 N N . ASP B 1 233 ? -14.477 -16.516 20.328 1 91.19 233 ASP B N 1
ATOM 5070 C CA . ASP B 1 233 ? -13.328 -16.188 21.156 1 91.19 233 ASP B CA 1
ATOM 5071 C C . ASP B 1 233 ? -12.055 -16.109 20.328 1 91.19 233 ASP B C 1
ATOM 5073 O O . ASP B 1 233 ? -11.203 -15.242 20.578 1 91.19 233 ASP B O 1
ATOM 5077 N N . LYS B 1 234 ? -11.984 -16.953 19.359 1 95.44 234 LYS B N 1
ATOM 5078 C CA . LYS B 1 234 ? -10.812 -17 18.484 1 95.44 234 LYS B CA 1
ATOM 5079 C C . LYS B 1 234 ? -10.766 -15.789 17.562 1 95.44 234 LYS B C 1
ATOM 5081 O O . LYS B 1 234 ? -9.688 -15.312 17.203 1 95.44 234 LYS B O 1
ATOM 5086 N N . PHE B 1 235 ? -11.914 -15.297 17.172 1 97.94 235 PHE B N 1
ATOM 5087 C CA . PHE B 1 235 ? -11.984 -14.164 16.266 1 97.94 235 PHE B CA 1
ATOM 5088 C C . PHE B 1 235 ? -12.75 -13.008 16.891 1 97.94 235 PHE B C 1
ATOM 5090 O O . PHE B 1 235 ? -13.656 -12.438 16.281 1 97.94 235 PHE B O 1
ATOM 5097 N N . ALA B 1 236 ? -12.406 -12.688 18.125 1 95.69 236 ALA B N 1
ATOM 5098 C CA . ALA B 1 236 ? -12.977 -11.578 18.875 1 95.69 236 ALA B CA 1
ATOM 5099 C C . ALA B 1 236 ? -12.883 -10.273 18.094 1 95.69 236 ALA B C 1
ATOM 5101 O O . ALA B 1 236 ? -13.742 -9.398 18.203 1 95.69 236 ALA B O 1
ATOM 5102 N N . CYS B 1 237 ? -11.891 -10.18 17.219 1 95.06 237 CYS B N 1
ATOM 5103 C CA . CYS B 1 237 ? -11.648 -8.977 16.438 1 95.06 237 CYS B CA 1
ATOM 5104 C C . CYS B 1 237 ? -12.797 -8.703 15.484 1 95.06 237 CYS B C 1
ATOM 5106 O O . CYS B 1 237 ? -12.969 -7.578 15.016 1 95.06 237 CYS B O 1
ATOM 5108 N N . LEU B 1 238 ? -13.602 -9.719 15.172 1 97.31 238 LEU B N 1
ATOM 5109 C CA . LEU B 1 238 ? -14.75 -9.57 14.281 1 97.31 238 LEU B CA 1
ATOM 5110 C C . LEU B 1 238 ? -16.047 -9.703 15.062 1 97.31 238 LEU B C 1
ATOM 5112 O O . LEU B 1 238 ? -17.094 -9.211 14.617 1 97.31 238 LEU B O 1
ATOM 5116 N N . THR B 1 239 ? -15.992 -10.383 16.234 1 96.75 239 THR B N 1
ATOM 5117 C CA . THR B 1 239 ? -17.234 -10.859 16.859 1 96.75 239 THR B CA 1
ATOM 5118 C C . THR B 1 239 ? -17.484 -10.148 18.172 1 96.75 239 THR B C 1
ATOM 5120 O O . THR B 1 239 ? -18.531 -10.352 18.812 1 96.75 239 THR B O 1
ATOM 5123 N N . GLN B 1 240 ? -16.531 -9.328 18.609 1 95.81 240 GLN B N 1
ATOM 5124 C CA . GLN B 1 240 ? -16.672 -8.523 19.812 1 95.81 240 GLN B CA 1
ATOM 5125 C C . GLN B 1 240 ? -16.5 -7.039 19.5 1 95.81 240 GLN B C 1
ATOM 5127 O O . GLN B 1 240 ? -15.992 -6.672 18.438 1 95.81 240 GLN B O 1
ATOM 5132 N N . PRO B 1 241 ? -16.969 -6.199 20.406 1 92.69 241 PRO B N 1
ATOM 5133 C CA . PRO B 1 241 ? -16.906 -4.762 20.141 1 92.69 241 PRO B CA 1
ATOM 5134 C C . PRO B 1 241 ? -15.492 -4.262 19.875 1 92.69 241 PRO B C 1
ATOM 5136 O O . PRO B 1 241 ? -14.57 -4.617 20.609 1 92.69 241 PRO B O 1
ATOM 5139 N N . ASP B 1 242 ? -15.391 -3.541 18.828 1 87.94 242 ASP B N 1
ATOM 5140 C CA . ASP B 1 242 ? -14.125 -2.91 18.469 1 87.94 242 ASP B CA 1
ATOM 5141 C C . ASP B 1 242 ? -14.023 -1.51 19.062 1 87.94 242 ASP B C 1
ATOM 5143 O O . ASP B 1 242 ? -14.664 -0.573 18.578 1 87.94 242 ASP B O 1
ATOM 5147 N N . GLU B 1 243 ? -13.18 -1.305 19.969 1 79.25 243 GLU B N 1
ATOM 5148 C CA . GLU B 1 243 ? -13.039 -0.026 20.656 1 79.25 243 GLU B CA 1
ATOM 5149 C C . GLU B 1 243 ? -12.469 1.041 19.719 1 79.25 243 GLU B C 1
ATOM 5151 O O . GLU B 1 243 ? -12.68 2.236 19.938 1 79.25 243 GLU B O 1
ATOM 5156 N N . THR B 1 244 ? -11.828 0.551 18.734 1 75.5 244 THR B N 1
ATOM 5157 C CA . THR B 1 244 ? -11.188 1.504 17.828 1 75.5 244 THR B CA 1
ATOM 5158 C C . THR B 1 244 ? -12.172 1.984 16.766 1 75.5 244 THR B C 1
ATOM 5160 O O . THR B 1 244 ? -11.836 2.852 15.953 1 75.5 244 THR B O 1
ATOM 5163 N N . TYR B 1 245 ? -13.328 1.467 16.781 1 79.81 245 TYR B N 1
ATOM 5164 C CA . TYR B 1 245 ? -14.32 1.844 15.773 1 79.81 245 TYR B CA 1
ATOM 5165 C C . TYR B 1 245 ? -15.727 1.834 16.375 1 79.81 245 TYR B C 1
ATOM 5167 O O . TYR B 1 245 ? -16.609 1.12 15.891 1 79.81 245 TYR B O 1
ATOM 5175 N N . HIS B 1 246 ? -16.016 2.631 17.297 1 76.81 246 HIS B N 1
ATOM 5176 C CA . HIS B 1 246 ? -17.297 2.955 17.906 1 76.81 246 HIS B CA 1
ATOM 5177 C C . HIS B 1 246 ? -17.953 1.709 18.484 1 76.81 246 HIS B C 1
ATOM 5179 O O . HIS B 1 246 ? -19.188 1.566 18.422 1 76.81 246 HIS B O 1
ATOM 5185 N N . GLY B 1 247 ? -17.156 0.667 18.844 1 85.94 247 GLY B N 1
ATOM 5186 C CA . GLY B 1 247 ? -17.672 -0.522 19.484 1 85.94 247 GLY B CA 1
ATOM 5187 C C . GLY B 1 247 ? -18.438 -1.433 18.547 1 85.94 247 GLY B C 1
ATOM 5188 O O . GLY B 1 247 ? -19.234 -2.262 18.984 1 85.94 247 GLY B O 1
ATOM 5189 N N . VAL B 1 248 ? -18.172 -1.29 17.328 1 89.94 248 VAL B N 1
ATOM 5190 C CA . VAL B 1 248 ? -18.875 -2.076 16.328 1 89.94 248 VAL B CA 1
ATOM 5191 C C . VAL B 1 248 ? -18.516 -3.551 16.469 1 89.94 248 VAL B C 1
ATOM 5193 O O . VAL B 1 248 ? -17.359 -3.889 16.75 1 89.94 248 VAL B O 1
ATOM 5196 N N . VAL B 1 249 ? -19.516 -4.344 16.438 1 95.12 249 VAL B N 1
ATOM 5197 C CA . VAL B 1 249 ? -19.328 -5.77 16.188 1 95.12 249 VAL B CA 1
ATOM 5198 C C . VAL B 1 249 ? -19.547 -6.078 14.719 1 95.12 249 VAL B C 1
ATOM 5200 O O . VAL B 1 249 ? -20.688 -6.102 14.234 1 95.12 249 VAL B O 1
ATOM 5203 N N . TYR B 1 250 ? -18.516 -6.406 13.992 1 95.62 250 TYR B N 1
ATOM 5204 C CA . TYR B 1 250 ? -18.531 -6.445 12.531 1 95.62 250 TYR B CA 1
ATOM 5205 C C . TYR B 1 250 ? -19.5 -7.508 12.031 1 95.62 250 TYR B C 1
ATOM 5207 O O . TYR B 1 250 ? -20.266 -7.262 11.094 1 95.62 250 TYR B O 1
ATOM 5215 N N . THR B 1 251 ? -19.484 -8.711 12.641 1 96.75 251 THR B N 1
ATOM 5216 C CA . THR B 1 251 ? -20.344 -9.797 12.164 1 96.75 251 THR B CA 1
ATOM 5217 C C . THR B 1 251 ? -21.812 -9.461 12.383 1 96.75 251 THR B C 1
ATOM 5219 O O . THR B 1 251 ? -22.672 -9.836 11.578 1 96.75 251 THR B O 1
ATOM 5222 N N . GLU B 1 252 ? -22.094 -8.75 13.445 1 95.25 252 GLU B N 1
ATOM 5223 C CA . GLU B 1 252 ? -23.469 -8.367 13.734 1 95.25 252 GLU B CA 1
ATOM 5224 C C . GLU B 1 252 ? -23.938 -7.273 12.781 1 95.25 252 GLU B C 1
ATOM 5226 O O . GLU B 1 252 ? -25.047 -7.352 12.25 1 95.25 252 GLU B O 1
ATOM 5231 N N . LYS B 1 253 ? -23.141 -6.379 12.547 1 93.06 253 LYS B N 1
ATOM 5232 C CA . LYS B 1 253 ? -23.547 -5.199 11.789 1 93.06 253 LYS B CA 1
ATOM 5233 C C . LYS B 1 253 ? -23.5 -5.457 10.289 1 93.06 253 LYS B C 1
ATOM 5235 O O . LYS B 1 253 ? -24.328 -4.949 9.539 1 93.06 253 LYS B O 1
ATOM 5240 N N . PHE B 1 254 ? -22.5 -6.254 9.781 1 94.5 254 PHE B N 1
ATOM 5241 C CA . PHE B 1 254 ? -22.266 -6.32 8.344 1 94.5 254 PHE B CA 1
ATOM 5242 C C . PHE B 1 254 ? -22.469 -7.738 7.82 1 94.5 254 PHE B C 1
ATOM 5244 O O . PHE B 1 254 ? -22.359 -7.984 6.617 1 94.5 254 PHE B O 1
ATOM 5251 N N . GLY B 1 255 ? -22.766 -8.711 8.672 1 95.69 255 GLY B N 1
ATOM 5252 C CA . GLY B 1 255 ? -23.016 -10.086 8.258 1 95.69 255 GLY B CA 1
ATOM 5253 C C . GLY B 1 255 ? -21.891 -10.664 7.422 1 95.69 255 GLY B C 1
ATOM 5254 O O . GLY B 1 255 ? -20.719 -10.633 7.828 1 95.69 255 GLY B O 1
ATOM 5255 N N . LYS B 1 256 ? -22.219 -11.031 6.215 1 96.75 256 LYS B N 1
ATOM 5256 C CA . LYS B 1 256 ? -21.266 -11.711 5.336 1 96.75 256 LYS B CA 1
ATOM 5257 C C . LYS B 1 256 ? -20.188 -10.758 4.844 1 96.75 256 LYS B C 1
ATOM 5259 O O . LYS B 1 256 ? -19.141 -11.188 4.348 1 96.75 256 LYS B O 1
ATOM 5264 N N . GLY B 1 257 ? -20.391 -9.461 4.969 1 96.25 257 GLY B N 1
ATOM 5265 C CA . GLY B 1 257 ? -19.422 -8.469 4.531 1 96.25 257 GLY B CA 1
ATOM 5266 C C . GLY B 1 257 ? -18.453 -8.055 5.625 1 96.25 257 GLY B C 1
ATOM 5267 O O . GLY B 1 257 ? -17.625 -7.168 5.422 1 96.25 257 GLY B O 1
ATOM 5268 N N . ALA B 1 258 ? -18.5 -8.703 6.797 1 97.19 258 ALA B N 1
ATOM 5269 C CA . ALA B 1 258 ? -17.766 -8.297 7.992 1 97.19 258 ALA B CA 1
ATOM 5270 C C . ALA B 1 258 ? -16.266 -8.289 7.734 1 97.19 258 ALA B C 1
ATOM 5272 O O . ALA B 1 258 ? -15.578 -7.328 8.086 1 97.19 258 ALA B O 1
ATOM 5273 N N . TYR B 1 259 ? -15.789 -9.344 7.164 1 98.38 259 TYR B N 1
ATOM 5274 C CA . TYR B 1 259 ? -14.352 -9.531 6.98 1 98.38 259 TYR B CA 1
ATOM 5275 C C . TYR B 1 259 ? -13.766 -8.406 6.129 1 98.38 259 TYR B C 1
ATOM 5277 O O . TYR B 1 259 ? -12.781 -7.777 6.52 1 98.38 259 TYR B O 1
ATOM 5285 N N . ILE B 1 260 ? -14.359 -8.078 4.965 1 98.56 260 ILE B N 1
ATOM 5286 C CA . ILE B 1 260 ? -13.844 -7.07 4.047 1 98.56 260 ILE B CA 1
ATOM 5287 C C . ILE B 1 260 ? -14.062 -5.676 4.625 1 98.56 260 ILE B C 1
ATOM 5289 O O . ILE B 1 260 ? -13.227 -4.785 4.465 1 98.56 260 ILE B O 1
ATOM 5293 N N . THR B 1 261 ? -15.188 -5.492 5.25 1 96.19 261 THR B N 1
ATOM 5294 C CA . THR B 1 261 ? -15.43 -4.195 5.875 1 96.19 261 THR B CA 1
ATOM 5295 C C . THR B 1 261 ? -14.352 -3.883 6.906 1 96.19 261 THR B C 1
ATOM 5297 O O . THR B 1 261 ? -13.797 -2.783 6.918 1 96.19 261 THR B O 1
ATOM 5300 N N . LYS B 1 262 ? -14.055 -4.859 7.777 1 96.88 262 LYS B N 1
ATOM 5301 C CA . LYS B 1 262 ? -13.008 -4.648 8.773 1 96.88 262 LYS B CA 1
ATOM 5302 C C . LYS B 1 262 ? -11.664 -4.363 8.102 1 96.88 262 LYS B C 1
ATOM 5304 O O . LYS B 1 262 ? -10.922 -3.482 8.539 1 96.88 262 LYS B O 1
ATOM 5309 N N . ALA B 1 263 ? -11.359 -5.176 7.086 1 97.88 263 ALA B N 1
ATOM 5310 C CA . ALA B 1 263 ? -10.109 -4.957 6.367 1 97.88 263 ALA B CA 1
ATOM 5311 C C . ALA B 1 263 ? -10.031 -3.531 5.828 1 97.88 263 ALA B C 1
ATOM 5313 O O . ALA B 1 263 ? -8.953 -2.93 5.797 1 97.88 263 ALA B O 1
ATOM 5314 N N . THR B 1 264 ? -11.109 -2.994 5.402 1 95.56 264 THR B N 1
ATOM 5315 C CA . THR B 1 264 ? -11.164 -1.656 4.824 1 95.56 264 THR B CA 1
ATOM 5316 C C . THR B 1 264 ? -11.016 -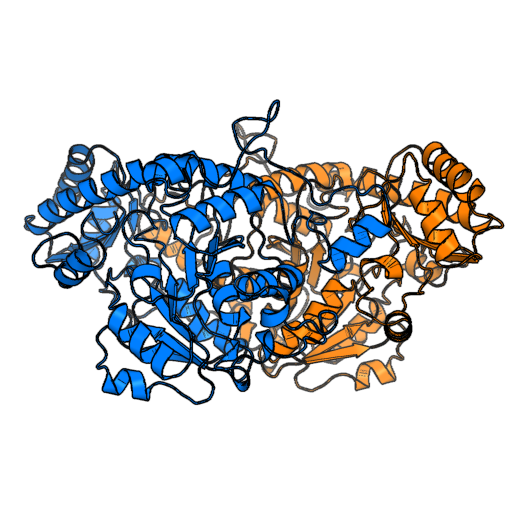0.593 5.91 1 95.56 264 THR B C 1
ATOM 5318 O O . THR B 1 264 ? -10.141 0.273 5.824 1 95.56 264 THR B O 1
ATOM 5321 N N . VAL B 1 265 ? -11.805 -0.696 6.984 1 92.31 265 VAL B N 1
ATOM 5322 C CA . VAL B 1 265 ? -11.938 0.417 7.918 1 92.31 265 VAL B CA 1
ATOM 5323 C C . VAL B 1 265 ? -10.828 0.347 8.969 1 92.31 265 VAL B C 1
ATOM 5325 O O . VAL B 1 265 ? -10.641 1.289 9.742 1 92.31 265 VAL B O 1
ATOM 5328 N N . GLN B 1 266 ? -10.055 -0.779 8.961 1 94 266 GLN B N 1
ATOM 5329 C CA . GLN B 1 266 ? -8.922 -0.848 9.875 1 94 266 GLN B CA 1
ATOM 5330 C C . GLN B 1 266 ? -7.602 -0.895 9.117 1 94 266 GLN B C 1
ATOM 5332 O O . GLN B 1 266 ? -6.824 0.062 9.148 1 94 266 GLN B O 1
ATOM 5337 N N . LEU B 1 267 ? -7.398 -1.95 8.32 1 96.19 267 LEU B N 1
ATOM 5338 C CA . LEU B 1 267 ? -6.094 -2.146 7.703 1 96.19 267 LEU B CA 1
ATOM 5339 C C . LEU B 1 267 ? -5.863 -1.134 6.586 1 96.19 267 LEU B C 1
ATOM 5341 O O . LEU B 1 267 ? -4.836 -0.453 6.559 1 96.19 267 LEU B O 1
ATOM 5345 N N . MET B 1 268 ? -6.82 -1.068 5.629 1 96.94 268 MET B N 1
ATOM 5346 C CA . MET B 1 268 ? -6.641 -0.106 4.547 1 96.94 268 MET B CA 1
ATOM 5347 C C . MET B 1 268 ? -6.543 1.314 5.094 1 96.94 268 MET B C 1
ATOM 5349 O O . MET B 1 268 ? -5.703 2.098 4.648 1 96.94 268 MET B O 1
ATOM 5353 N N . ARG B 1 269 ? -7.406 1.626 6.016 1 93.25 269 ARG B N 1
ATOM 5354 C CA . ARG B 1 269 ? -7.387 2.945 6.637 1 93.25 269 ARG B CA 1
ATOM 5355 C C . ARG B 1 269 ? -6.023 3.24 7.25 1 93.25 269 ARG B C 1
ATOM 5357 O O . ARG B 1 269 ? -5.461 4.316 7.039 1 93.25 269 ARG B O 1
ATOM 5364 N N . ASP B 1 270 ? -5.473 2.289 7.961 1 94.31 270 ASP B N 1
ATOM 5365 C CA . ASP B 1 270 ? -4.305 2.555 8.797 1 94.31 270 ASP B CA 1
ATOM 5366 C C . ASP B 1 270 ? -3.012 2.285 8.023 1 94.31 270 ASP B C 1
ATOM 5368 O O . ASP B 1 270 ? -1.98 2.904 8.297 1 94.31 270 ASP B O 1
ATOM 5372 N N . LEU B 1 271 ? -3.014 1.31 7.086 1 96.5 271 LEU B N 1
ATOM 5373 C CA . LEU B 1 271 ? -1.781 0.907 6.414 1 96.5 271 LEU B CA 1
ATOM 5374 C C . LEU B 1 271 ? -1.702 1.509 5.016 1 96.5 271 LEU B C 1
ATOM 5376 O O . LEU B 1 271 ? -0.609 1.69 4.477 1 96.5 271 LEU B O 1
ATOM 5380 N N . GLY B 1 272 ? -2.824 1.699 4.34 1 97.25 272 GLY B N 1
ATOM 5381 C CA . GLY B 1 272 ? -2.945 2.555 3.17 1 97.25 272 GLY B CA 1
ATOM 5382 C C . GLY B 1 272 ? -2.354 1.94 1.916 1 97.25 272 GLY B C 1
ATOM 5383 O O . GLY B 1 272 ? -1.824 2.652 1.06 1 97.25 272 GLY B O 1
ATOM 5384 N N . SER B 1 273 ? -2.373 0.571 1.748 1 97.69 273 SER B N 1
ATOM 5385 C CA . SER B 1 273 ? -1.926 -0.048 0.504 1 97.69 273 SER B CA 1
ATOM 5386 C C . SER B 1 273 ? -3.008 0.023 -0.569 1 97.69 273 SER B C 1
ATOM 5388 O O . SER B 1 273 ? -3.463 -1.008 -1.067 1 97.69 273 SER B O 1
ATOM 5390 N N . ILE B 1 274 ? -3.275 1.193 -1.049 1 95.88 274 ILE B N 1
ATOM 5391 C CA . ILE B 1 274 ? -4.43 1.431 -1.906 1 95.88 274 ILE B CA 1
ATOM 5392 C C . ILE B 1 274 ? -4.039 1.229 -3.367 1 95.88 274 ILE B C 1
ATOM 5394 O O . ILE B 1 274 ? -2.943 1.616 -3.783 1 95.88 274 ILE B O 1
ATOM 5398 N N . GLN B 1 275 ? -4.852 0.612 -4.125 1 96.19 275 GLN B N 1
ATOM 5399 C CA . GLN B 1 275 ? -4.734 0.588 -5.578 1 96.19 275 GLN B CA 1
ATOM 5400 C C . GLN B 1 275 ? -5.133 1.932 -6.184 1 96.19 275 GLN B C 1
ATOM 5402 O O . GLN B 1 275 ? -6.176 2.488 -5.836 1 96.19 275 GLN B O 1
ATOM 5407 N N . SER B 1 276 ? -4.312 2.434 -7.082 1 96.5 276 SER B N 1
ATOM 5408 C CA . SER B 1 276 ? -4.707 3.678 -7.734 1 96.5 276 SER B CA 1
ATOM 5409 C C . SER B 1 276 ? -5.895 3.461 -8.672 1 96.5 276 SER B C 1
ATOM 5411 O O . SER B 1 276 ? -6.008 2.41 -9.305 1 96.5 276 SER B O 1
ATOM 5413 N N . PRO B 1 277 ? -6.723 4.512 -8.844 1 96.19 277 PRO B N 1
ATOM 5414 C CA . PRO B 1 277 ? -7.852 4.375 -9.766 1 96.19 277 PRO B CA 1
ATOM 5415 C C . PRO B 1 277 ? -7.41 4.066 -11.195 1 96.19 277 PRO B C 1
ATOM 5417 O O . PRO B 1 277 ? -8.062 3.291 -11.891 1 96.19 277 PRO B O 1
ATOM 5420 N N . GLN B 1 278 ? -6.293 4.637 -11.656 1 95.5 278 GLN B N 1
ATOM 5421 C CA . GLN B 1 278 ? -5.797 4.371 -13 1 95.5 278 GLN B CA 1
ATOM 5422 C C . GLN B 1 278 ? -5.398 2.906 -13.156 1 95.5 278 GLN B C 1
ATOM 5424 O O . GLN B 1 278 ? -5.699 2.283 -14.18 1 95.5 278 GLN B O 1
ATOM 5429 N N . ASN B 1 279 ? -4.656 2.389 -12.164 1 96.88 279 ASN B N 1
ATOM 5430 C CA . ASN B 1 279 ? -4.316 0.97 -12.219 1 96.88 279 ASN B CA 1
ATOM 5431 C C . ASN B 1 279 ? -5.57 0.096 -12.219 1 96.88 279 ASN B C 1
ATOM 5433 O O . ASN B 1 279 ? -5.621 -0.921 -12.914 1 96.88 279 ASN B O 1
ATOM 5437 N N . ALA B 1 280 ? -6.559 0.502 -11.391 1 97.62 280 ALA B N 1
ATOM 5438 C CA . ALA B 1 280 ? -7.812 -0.249 -11.375 1 97.62 280 ALA B CA 1
ATOM 5439 C C . ALA B 1 280 ? -8.477 -0.228 -12.75 1 97.62 280 ALA B C 1
ATOM 5441 O O . ALA B 1 280 ? -9.031 -1.234 -13.195 1 97.62 280 ALA B O 1
ATOM 5442 N N . PHE B 1 281 ? -8.398 0.935 -13.375 1 96.25 281 PHE B N 1
ATOM 5443 C CA . PHE B 1 281 ? -8.953 1.078 -14.711 1 96.25 281 PHE B CA 1
ATOM 5444 C C . PHE B 1 281 ? -8.258 0.141 -15.688 1 96.25 281 PHE B C 1
ATOM 5446 O O . PHE B 1 281 ? -8.922 -0.565 -16.453 1 96.25 281 PHE B O 1
ATOM 5453 N N . TYR B 1 282 ? -6.918 0.108 -15.719 1 96.19 282 TYR B N 1
ATOM 5454 C CA . TYR B 1 282 ? -6.168 -0.814 -16.562 1 96.19 282 TYR B CA 1
ATOM 5455 C C . TYR B 1 282 ? -6.543 -2.26 -16.266 1 96.19 282 TYR B C 1
ATOM 5457 O O . TYR B 1 282 ? -6.715 -3.068 -17.172 1 96.19 282 TYR B O 1
ATOM 5465 N N . LEU B 1 283 ? -6.648 -2.598 -14.977 1 97.44 283 LEU B N 1
ATOM 5466 C CA . LEU B 1 283 ? -7.016 -3.941 -14.547 1 97.44 283 LEU B CA 1
ATOM 5467 C C . LEU B 1 283 ? -8.367 -4.352 -15.133 1 97.44 283 LEU B C 1
ATOM 5469 O O . LEU B 1 283 ? -8.523 -5.477 -15.609 1 97.44 283 LEU B O 1
ATOM 5473 N N . ASN B 1 284 ? -9.297 -3.432 -15.07 1 96.44 284 ASN B N 1
ATOM 5474 C CA . ASN B 1 284 ? -10.625 -3.725 -15.594 1 96.44 284 ASN B CA 1
ATOM 5475 C C . ASN B 1 284 ? -10.57 -4.09 -17.078 1 96.44 284 ASN B C 1
ATOM 5477 O O . ASN B 1 284 ? -11.289 -4.988 -17.531 1 96.44 284 ASN B O 1
ATOM 5481 N N . ILE B 1 285 ? -9.773 -3.395 -17.828 1 93.44 285 ILE B N 1
ATOM 5482 C CA . ILE B 1 285 ? -9.617 -3.688 -19.25 1 93.44 285 ILE B CA 1
ATOM 5483 C C . ILE B 1 285 ? -9.055 -5.098 -19.422 1 93.44 285 ILE B C 1
ATOM 5485 O O . ILE B 1 285 ? -9.523 -5.855 -20.266 1 93.44 285 ILE B O 1
ATOM 5489 N N . GLY B 1 286 ? -8.039 -5.453 -18.609 1 95.31 286 GLY B N 1
ATOM 5490 C CA . GLY B 1 286 ? -7.484 -6.797 -18.656 1 95.31 286 GLY B CA 1
ATOM 5491 C C . GLY B 1 286 ? -8.5 -7.875 -18.328 1 95.31 286 GLY B C 1
ATOM 5492 O O . GLY B 1 286 ? -8.516 -8.938 -18.953 1 95.31 286 GLY B O 1
ATOM 5493 N N . LEU B 1 287 ? -9.398 -7.586 -17.359 1 96.88 287 LEU B N 1
ATOM 5494 C CA . LEU B 1 287 ? -10.383 -8.562 -16.906 1 96.88 287 LEU B CA 1
ATOM 5495 C C . LEU B 1 287 ? -11.367 -8.898 -18.031 1 96.88 287 LEU B C 1
ATOM 5497 O O . LEU B 1 287 ? -11.867 -10.016 -18.109 1 96.88 287 LEU B O 1
ATOM 5501 N N . GLU B 1 288 ? -11.641 -7.988 -18.922 1 92.75 288 GLU B N 1
ATOM 5502 C CA . GLU B 1 288 ? -12.656 -8.172 -19.953 1 92.75 288 GLU B CA 1
ATOM 5503 C C . GLU B 1 288 ? -12.273 -9.305 -20.906 1 92.75 288 GLU B C 1
ATOM 5505 O O . GLU B 1 288 ? -13.141 -10 -21.438 1 92.75 288 GLU B O 1
ATOM 5510 N N . THR B 1 289 ? -10.953 -9.523 -21.094 1 94.19 289 THR B N 1
ATOM 5511 C CA . THR B 1 289 ? -10.516 -10.555 -22.031 1 94.19 289 THR B CA 1
ATOM 5512 C C . THR B 1 289 ? -9.875 -11.719 -21.281 1 94.19 289 THR B C 1
ATOM 5514 O O . THR B 1 289 ? -9.219 -12.57 -21.891 1 94.19 289 THR B O 1
ATOM 5517 N N . LEU B 1 290 ? -9.992 -11.719 -19.953 1 97 290 LEU B N 1
ATOM 5518 C CA . LEU B 1 290 ? -9.344 -12.734 -19.125 1 97 290 LEU B CA 1
ATOM 5519 C C . LEU B 1 290 ? -9.711 -14.133 -19.594 1 97 290 LEU B C 1
ATOM 5521 O O . LEU B 1 290 ? -8.844 -15 -19.734 1 97 290 LEU B O 1
ATOM 5525 N N . HIS B 1 291 ? -11.016 -14.375 -19.891 1 95.38 291 HIS B N 1
ATOM 5526 C CA . HIS B 1 291 ? -11.5 -15.695 -20.266 1 95.38 291 HIS B CA 1
ATOM 5527 C C . HIS B 1 291 ? -10.914 -16.141 -21.594 1 95.38 291 HIS B C 1
ATOM 5529 O O . HIS B 1 291 ? -10.703 -17.344 -21.812 1 95.38 291 HIS B O 1
ATOM 5535 N N . LEU B 1 292 ? -10.57 -15.234 -22.516 1 94.06 292 LEU B N 1
ATOM 5536 C CA . LEU B 1 292 ? -9.93 -15.547 -23.797 1 94.06 292 LEU B CA 1
ATOM 5537 C C . LEU B 1 292 ? -8.445 -15.828 -23.609 1 94.06 292 LEU B C 1
ATOM 5539 O O . LEU B 1 292 ? -7.922 -16.812 -24.141 1 94.06 292 LEU B O 1
ATOM 5543 N N . ARG B 1 293 ? -7.828 -14.977 -22.812 1 97.56 293 ARG B N 1
ATOM 5544 C CA . ARG B 1 293 ? -6.375 -15.039 -22.688 1 97.56 293 ARG B CA 1
ATOM 5545 C C . ARG B 1 293 ? -5.949 -16.266 -21.891 1 97.56 293 ARG B C 1
ATOM 5547 O O . ARG B 1 293 ? -5.016 -16.969 -22.281 1 97.56 293 ARG B O 1
ATOM 5554 N N . VAL B 1 294 ? -6.668 -16.562 -20.797 1 97.88 294 VAL B N 1
ATOM 5555 C CA . VAL B 1 294 ? -6.289 -17.688 -19.953 1 97.88 294 VAL B CA 1
ATOM 5556 C C . VAL B 1 294 ? -6.391 -18.984 -20.766 1 97.88 294 VAL B C 1
ATOM 5558 O O . VAL B 1 294 ? -5.508 -19.844 -20.688 1 97.88 294 VAL B O 1
ATOM 5561 N N . ALA B 1 295 ? -7.461 -19.141 -21.547 1 96.81 295 ALA B N 1
ATOM 5562 C CA . ALA B 1 295 ? -7.621 -20.328 -22.375 1 96.81 295 ALA B CA 1
ATOM 5563 C C . ALA B 1 295 ? -6.453 -20.484 -23.344 1 96.81 295 ALA B C 1
ATOM 5565 O O . ALA B 1 295 ? -5.93 -21.578 -23.531 1 96.81 295 ALA B O 1
ATOM 5566 N N . ARG B 1 296 ? -6.07 -19.375 -23.984 1 95.56 296 ARG B N 1
ATOM 5567 C CA . ARG B 1 296 ? -4.969 -19.406 -24.938 1 95.56 296 ARG B CA 1
ATOM 5568 C C . ARG B 1 296 ? -3.645 -19.688 -24.234 1 95.56 296 ARG B C 1
ATOM 5570 O O . ARG B 1 296 ? -2.816 -20.453 -24.75 1 95.56 296 ARG B O 1
ATOM 5577 N N . HIS B 1 297 ? -3.391 -19.062 -23.078 1 98.25 297 HIS B N 1
ATOM 5578 C CA . HIS B 1 297 ? -2.211 -19.375 -22.281 1 98.25 297 HIS B CA 1
ATOM 5579 C C . HIS B 1 297 ? -2.109 -20.875 -22.016 1 98.25 297 HIS B C 1
ATOM 5581 O O . HIS B 1 297 ? -1.036 -21.469 -22.156 1 98.25 297 HIS B O 1
ATOM 5587 N N . CYS B 1 298 ? -3.186 -21.484 -21.578 1 98.38 298 CYS B N 1
ATOM 5588 C CA . CYS B 1 298 ? -3.207 -22.906 -21.25 1 98.38 298 CYS B CA 1
ATOM 5589 C C . CYS B 1 298 ? -2.922 -23.766 -22.484 1 98.38 298 CYS B C 1
ATOM 5591 O O . CYS B 1 298 ? -2.127 -24.703 -22.422 1 98.38 298 CYS B O 1
ATOM 5593 N N . GLU B 1 299 ? -3.578 -23.422 -23.562 1 97.44 299 GLU B N 1
ATOM 5594 C CA . GLU B 1 299 ? -3.373 -24.156 -24.812 1 97.44 299 GLU B CA 1
ATOM 5595 C C . GLU B 1 299 ? -1.91 -24.109 -25.234 1 97.44 299 GLU B C 1
ATOM 5597 O O . GLU B 1 299 ? -1.328 -25.156 -25.578 1 97.44 299 GLU B O 1
ATOM 5602 N N . ASN B 1 300 ? -1.372 -22.906 -25.281 1 98.25 300 ASN B N 1
ATOM 5603 C CA . ASN B 1 300 ? 0.021 -22.734 -25.672 1 98.25 300 ASN B CA 1
ATOM 5604 C C . ASN B 1 300 ? 0.969 -23.453 -24.719 1 98.25 300 ASN B C 1
ATOM 5606 O O . ASN B 1 300 ? 1.929 -24.094 -25.156 1 98.25 300 ASN B O 1
ATOM 5610 N N . ALA B 1 301 ? 0.727 -23.328 -23.438 1 98.44 301 ALA B N 1
ATOM 5611 C CA . ALA B 1 301 ? 1.585 -23.953 -22.438 1 98.44 301 ALA B CA 1
ATOM 5612 C C . ALA B 1 301 ? 1.593 -25.469 -22.594 1 98.44 301 ALA B C 1
ATOM 5614 O O . ALA B 1 301 ? 2.643 -26.109 -22.469 1 98.44 301 ALA B O 1
ATOM 5615 N N . LYS B 1 302 ? 0.433 -26.031 -22.781 1 97.88 302 LYS B N 1
ATOM 5616 C CA . LYS B 1 302 ? 0.334 -27.469 -22.969 1 97.88 302 LYS B CA 1
ATOM 5617 C C . LYS B 1 302 ? 1.116 -27.922 -24.203 1 97.88 302 LYS B C 1
ATOM 5619 O O . LYS B 1 302 ? 1.846 -28.922 -24.141 1 97.88 302 LYS B O 1
ATOM 5624 N N . ALA B 1 303 ? 0.984 -27.234 -25.281 1 97.69 303 ALA B N 1
ATOM 5625 C CA . ALA B 1 303 ? 1.685 -27.547 -26.531 1 97.69 303 ALA B CA 1
ATOM 5626 C C . ALA B 1 303 ? 3.195 -27.438 -26.344 1 97.69 303 ALA B C 1
ATOM 5628 O O . ALA B 1 303 ? 3.943 -28.328 -26.781 1 97.69 303 ALA B O 1
ATOM 5629 N N . VAL B 1 304 ? 3.621 -26.375 -25.766 1 98.19 304 VAL B N 1
ATOM 5630 C CA . VAL B 1 304 ? 5.043 -26.125 -25.547 1 98.19 304 VAL B CA 1
ATOM 5631 C C . VAL B 1 304 ? 5.613 -27.188 -24.594 1 98.19 304 VAL B C 1
ATOM 5633 O O . VAL B 1 304 ? 6.703 -27.719 -24.844 1 98.19 304 VAL B O 1
ATOM 5636 N N . ALA B 1 305 ? 4.895 -27.484 -23.531 1 98.44 305 ALA B N 1
ATOM 5637 C CA . ALA B 1 305 ? 5.344 -28.484 -22.562 1 98.44 305 ALA B CA 1
ATOM 5638 C C . ALA B 1 305 ? 5.488 -29.844 -23.203 1 98.44 305 ALA B C 1
ATOM 5640 O O . ALA B 1 305 ? 6.449 -30.578 -22.938 1 98.44 305 ALA B O 1
ATOM 5641 N N . ALA B 1 306 ? 4.523 -30.203 -24 1 98 306 ALA B N 1
ATOM 5642 C CA . ALA B 1 306 ? 4.594 -31.469 -24.719 1 98 306 ALA B CA 1
ATOM 5643 C C . ALA B 1 306 ? 5.82 -31.531 -25.625 1 98 306 ALA B C 1
ATOM 5645 O O . ALA B 1 306 ? 6.516 -32.531 -25.672 1 98 306 ALA B O 1
ATOM 5646 N N . TRP B 1 307 ? 6.023 -30.469 -26.328 1 98 307 TRP B N 1
ATOM 5647 C CA . TRP B 1 307 ? 7.188 -30.391 -27.203 1 98 307 TRP B CA 1
ATOM 5648 C C . TRP B 1 307 ? 8.477 -30.5 -26.406 1 98 307 TRP B C 1
ATOM 5650 O O . TRP B 1 307 ? 9.406 -31.203 -26.797 1 98 307 TRP B O 1
ATOM 5660 N N . LEU B 1 308 ? 8.578 -29.766 -25.312 1 98.12 308 LEU B N 1
ATOM 5661 C CA . LEU B 1 308 ? 9.75 -29.781 -24.453 1 98.12 308 LEU B CA 1
ATOM 5662 C C . LEU B 1 308 ? 10.008 -31.188 -23.922 1 98.12 308 LEU B C 1
ATOM 5664 O O . LEU B 1 308 ? 11.148 -31.641 -23.859 1 98.12 308 LEU B O 1
ATOM 5668 N N . ARG B 1 309 ? 8.953 -31.844 -23.469 1 96.69 309 ARG B N 1
ATOM 5669 C CA . ARG B 1 309 ? 9.062 -33.188 -22.906 1 96.69 309 ARG B CA 1
ATOM 5670 C C . ARG B 1 309 ? 9.719 -34.125 -23.906 1 96.69 309 ARG B C 1
ATOM 5672 O O . ARG B 1 309 ? 10.469 -35.031 -23.516 1 96.69 309 ARG B O 1
ATOM 5679 N N . ASP B 1 310 ? 9.523 -33.938 -25.188 1 96.12 310 ASP B N 1
ATOM 5680 C CA . ASP B 1 310 ? 10.008 -34.812 -26.234 1 96.12 310 ASP B CA 1
ATOM 5681 C C . ASP B 1 310 ? 11.367 -34.375 -26.766 1 96.12 310 ASP B C 1
ATOM 5683 O O . ASP B 1 310 ? 11.93 -35 -27.656 1 96.12 310 ASP B O 1
ATOM 5687 N N . ASN B 1 311 ? 11.844 -33.312 -26.266 1 96 311 ASN B N 1
ATOM 5688 C CA . ASN B 1 311 ? 13.133 -32.781 -26.719 1 96 311 ASN B CA 1
ATOM 5689 C C . ASN B 1 311 ? 14.289 -33.469 -25.984 1 96 311 ASN B C 1
ATOM 5691 O O . ASN B 1 311 ? 14.25 -33.625 -24.766 1 96 311 ASN B O 1
ATOM 5695 N N . ASP B 1 312 ? 15.352 -33.844 -26.688 1 95.31 312 ASP B N 1
ATOM 5696 C CA . ASP B 1 312 ? 16.438 -34.656 -26.156 1 95.31 312 ASP B CA 1
ATOM 5697 C C . ASP B 1 312 ? 17.297 -33.844 -25.172 1 95.31 312 ASP B C 1
ATOM 5699 O O . ASP B 1 312 ? 18.047 -34.406 -24.391 1 95.31 312 ASP B O 1
ATOM 5703 N N . LYS B 1 313 ? 17.203 -32.562 -25.188 1 95.75 313 LYS B N 1
ATOM 5704 C CA . LYS B 1 313 ? 18.016 -31.719 -24.328 1 95.75 313 LYS B CA 1
ATOM 5705 C C . LYS B 1 313 ? 17.312 -31.422 -23 1 95.75 313 LYS B C 1
ATOM 5707 O O . LYS B 1 313 ? 17.922 -30.906 -22.062 1 95.75 313 LYS B O 1
ATOM 5712 N N . VAL B 1 314 ? 16.094 -31.734 -22.922 1 96.44 314 VAL B N 1
ATOM 5713 C CA . VAL B 1 314 ? 15.273 -31.406 -21.766 1 96.44 314 VAL B CA 1
ATOM 5714 C C . VAL B 1 314 ? 15.289 -32.562 -20.781 1 96.44 314 VAL B C 1
ATOM 5716 O O . VAL B 1 314 ? 15.102 -33.719 -21.172 1 96.44 314 VAL B O 1
ATOM 5719 N N . ALA B 1 315 ? 15.547 -32.281 -19.531 1 95.62 315 ALA B N 1
ATOM 5720 C CA . ALA B 1 315 ? 15.633 -33.281 -18.484 1 95.62 315 ALA B CA 1
ATOM 5721 C C . ALA B 1 315 ? 14.266 -33.594 -17.891 1 95.62 315 ALA B C 1
ATOM 5723 O O . ALA B 1 315 ? 13.938 -34.75 -17.609 1 95.62 315 ALA B O 1
ATOM 5724 N N . TRP B 1 316 ? 13.539 -32.625 -17.641 1 95.19 316 TRP B N 1
ATOM 5725 C CA . TRP B 1 316 ? 12.211 -32.75 -17.062 1 95.19 316 TRP B CA 1
ATOM 5726 C C . TRP B 1 316 ? 11.336 -31.547 -17.406 1 95.19 316 TRP B C 1
ATOM 5728 O O . TRP B 1 316 ? 11.844 -30.484 -17.75 1 95.19 316 TRP B O 1
ATOM 5738 N N . VAL B 1 317 ? 10.07 -31.703 -17.453 1 96.75 317 VAL B N 1
ATOM 5739 C CA . VAL B 1 317 ? 9.07 -30.656 -17.641 1 96.75 317 VAL B CA 1
ATOM 5740 C C . VAL B 1 317 ? 7.953 -30.812 -16.609 1 96.75 317 VAL B C 1
ATOM 5742 O O . VAL B 1 317 ? 7.516 -31.922 -16.328 1 96.75 317 VAL B O 1
ATOM 5745 N N . HIS B 1 318 ? 7.574 -29.703 -15.953 1 96.44 318 HIS B N 1
ATOM 5746 C CA . HIS B 1 318 ? 6.402 -29.672 -15.086 1 96.44 318 HIS B CA 1
ATOM 5747 C C . HIS B 1 318 ? 5.289 -28.812 -15.695 1 96.44 318 HIS B C 1
ATOM 5749 O O . HIS B 1 318 ? 5.484 -27.625 -15.953 1 96.44 318 HIS B O 1
ATOM 5755 N N . CYS B 1 319 ? 4.238 -29.375 -15.977 1 98 319 CYS B N 1
ATOM 5756 C CA . CYS B 1 319 ? 3.006 -28.781 -16.469 1 98 319 CYS B CA 1
ATOM 5757 C C . CYS B 1 319 ? 1.787 -29.531 -15.961 1 98 319 CYS B C 1
ATOM 5759 O O . CYS B 1 319 ? 1.525 -30.656 -16.391 1 98 319 CYS B O 1
ATOM 5761 N N . PRO B 1 320 ? 1.008 -28.859 -15.125 1 98.06 320 PRO B N 1
ATOM 5762 C CA . PRO B 1 320 ? -0.113 -29.562 -14.5 1 98.06 320 PRO B CA 1
ATOM 5763 C C . PRO B 1 320 ? -1.119 -30.109 -15.516 1 98.06 320 PRO B C 1
ATOM 5765 O O . PRO B 1 320 ? -1.914 -30.984 -15.195 1 98.06 320 PRO B O 1
ATOM 5768 N N . MET B 1 321 ? -1.104 -29.625 -16.734 1 97.69 321 MET B N 1
ATOM 5769 C CA . MET B 1 321 ? -2.084 -30 -17.75 1 97.69 321 MET B CA 1
ATOM 5770 C C . MET B 1 321 ? -1.607 -31.203 -18.547 1 97.69 321 MET B C 1
ATOM 5772 O O . MET B 1 321 ? -2.367 -31.781 -19.328 1 97.69 321 MET B O 1
ATOM 5776 N N . LEU B 1 322 ? -0.385 -31.641 -18.391 1 96.94 322 LEU B N 1
ATOM 5777 C CA . LEU B 1 322 ? 0.194 -32.719 -19.156 1 96.94 322 LEU B CA 1
ATOM 5778 C C . LEU B 1 322 ? 0.052 -34.062 -18.422 1 96.94 322 LEU B C 1
ATOM 5780 O O . LEU B 1 322 ? 0.396 -34.156 -17.234 1 96.94 322 LEU B O 1
ATOM 5784 N N . GLU B 1 323 ? -0.377 -35.031 -19.156 1 95.38 323 GLU B N 1
ATOM 5785 C CA . GLU B 1 323 ? -0.447 -36.375 -18.562 1 95.38 323 GLU B CA 1
ATOM 5786 C C . GLU B 1 323 ? 0.929 -36.844 -18.109 1 95.38 323 GLU B C 1
ATOM 5788 O O . GLU B 1 323 ? 1.924 -36.656 -18.812 1 95.38 323 GLU B O 1
ATOM 5793 N N . GLY B 1 324 ? 0.959 -37.469 -16.938 1 94.62 324 GLY B N 1
ATOM 5794 C CA . GLY B 1 324 ? 2.225 -37.906 -16.375 1 94.62 324 GLY B CA 1
ATOM 5795 C C . GLY B 1 324 ? 2.809 -36.938 -15.359 1 94.62 324 GLY B C 1
ATOM 5796 O O . GLY B 1 324 ? 3.658 -37.344 -14.555 1 94.62 324 GLY B O 1
ATOM 5797 N N . ASP B 1 325 ? 2.41 -35.688 -15.469 1 95.94 325 ASP B N 1
ATOM 5798 C CA . ASP B 1 325 ? 2.832 -34.719 -14.461 1 95.94 325 ASP B CA 1
ATOM 5799 C C . ASP B 1 325 ? 2.271 -35.094 -13.086 1 95.94 325 ASP B C 1
ATOM 5801 O O . ASP B 1 325 ? 1.146 -35.594 -12.977 1 95.94 325 ASP B O 1
ATOM 5805 N N . GLU B 1 326 ? 3.055 -34.781 -12.039 1 94 326 GLU B N 1
ATOM 5806 C CA . GLU B 1 326 ? 2.664 -35.125 -10.672 1 94 326 GLU B CA 1
ATOM 5807 C C . GLU B 1 326 ? 1.377 -34.406 -10.281 1 94 326 GLU B C 1
ATOM 5809 O O . GLU B 1 326 ? 0.59 -34.906 -9.484 1 94 326 GLU B O 1
ATOM 5814 N N . ALA B 1 327 ? 1.129 -33.219 -10.859 1 95.88 327 ALA B N 1
ATOM 5815 C CA . ALA B 1 327 ? -0.026 -32.406 -10.484 1 95.88 327 ALA B CA 1
ATOM 5816 C C . ALA B 1 327 ? -1.223 -32.719 -11.383 1 95.88 327 ALA B C 1
ATOM 5818 O O . ALA B 1 327 ? -2.309 -32.156 -11.188 1 95.88 327 ALA B O 1
ATOM 5819 N N . TYR B 1 328 ? -1.106 -33.594 -12.336 1 97.38 328 TYR B N 1
ATOM 5820 C CA . TYR B 1 328 ? -2.08 -33.781 -13.406 1 97.38 328 TYR B CA 1
ATOM 5821 C C . TYR B 1 328 ? -3.438 -34.188 -12.852 1 97.38 328 TYR B C 1
ATOM 5823 O O . TYR B 1 328 ? -4.465 -33.625 -13.203 1 97.38 328 TYR B O 1
ATOM 5831 N N . GLU B 1 329 ? -3.518 -35.156 -11.984 1 97.25 329 GLU B N 1
ATOM 5832 C CA . GLU B 1 329 ? -4.785 -35.656 -11.477 1 97.25 329 GLU B CA 1
ATOM 5833 C C . GLU B 1 329 ? -5.551 -34.594 -10.711 1 97.25 329 GLU B C 1
ATOM 5835 O O . GLU B 1 329 ? -6.75 -34.406 -10.914 1 97.25 329 GLU B O 1
ATOM 5840 N N . ARG B 1 330 ? -4.883 -33.906 -9.859 1 97.44 330 ARG B N 1
ATOM 5841 C CA . ARG B 1 330 ? -5.535 -32.844 -9.102 1 97.44 330 ARG B CA 1
ATOM 5842 C C . ARG B 1 330 ? -5.969 -31.688 -10.016 1 97.44 330 ARG B C 1
ATOM 5844 O O . ARG B 1 330 ? -7 -31.062 -9.781 1 97.44 330 ARG B O 1
ATOM 5851 N N . ALA B 1 331 ? -5.07 -31.391 -10.984 1 98.12 331 ALA B N 1
ATOM 5852 C CA . ALA B 1 331 ? -5.445 -30.359 -11.953 1 98.12 331 ALA B CA 1
ATOM 5853 C C . ALA B 1 331 ? -6.715 -30.75 -12.703 1 98.12 331 ALA B C 1
ATOM 5855 O O . ALA B 1 331 ? -7.586 -29.906 -12.93 1 98.12 331 ALA B O 1
ATOM 5856 N N . GLN B 1 332 ? -6.797 -32.031 -13.055 1 97.62 332 GLN B N 1
ATOM 5857 C CA . GLN B 1 332 ? -7.984 -32.5 -13.758 1 97.62 332 GLN B CA 1
ATOM 5858 C C . GLN B 1 332 ? -9.227 -32.375 -12.875 1 97.62 332 GLN B C 1
ATOM 5860 O O . GLN B 1 332 ? -10.312 -32.062 -13.367 1 97.62 332 GLN B O 1
ATOM 5865 N N . LYS B 1 333 ? -9.078 -32.594 -11.641 1 98 333 LYS B N 1
ATOM 5866 C CA . LYS B 1 333 ? -10.195 -32.531 -10.703 1 98 333 LYS B CA 1
ATOM 5867 C C . LYS B 1 333 ? -10.648 -31.109 -10.469 1 98 333 LYS B C 1
ATOM 5869 O O . LYS B 1 333 ? -11.836 -30.797 -10.586 1 98 333 LYS B O 1
ATOM 5874 N N . TYR B 1 334 ? -9.75 -30.188 -10.133 1 98.38 334 TYR B N 1
ATOM 5875 C CA . TYR B 1 334 ? -10.094 -28.844 -9.648 1 98.38 334 TYR B CA 1
ATOM 5876 C C . TYR B 1 334 ? -10.141 -27.859 -10.805 1 98.38 334 TYR B C 1
ATOM 5878 O O . TYR B 1 334 ? -10.789 -26.812 -10.703 1 98.38 334 TYR B O 1
ATOM 5886 N N . MET B 1 335 ? -9.414 -28.141 -11.906 1 98.19 335 MET B N 1
ATOM 5887 C CA . MET B 1 335 ? -9.273 -27.25 -13.039 1 98.19 335 MET B CA 1
ATOM 5888 C C . MET B 1 335 ? -9.359 -28.016 -14.359 1 98.19 335 MET B C 1
ATOM 5890 O O . MET B 1 335 ? -8.422 -28 -15.156 1 98.19 335 MET B O 1
ATOM 5894 N N . PRO B 1 336 ? -10.43 -28.594 -14.633 1 95.75 336 PRO B N 1
ATOM 5895 C CA . PRO B 1 336 ? -10.555 -29.5 -15.781 1 95.75 336 PRO B CA 1
ATOM 5896 C C . PRO B 1 336 ? -10.391 -28.781 -17.125 1 95.75 336 PRO B C 1
ATOM 5898 O O . PRO B 1 336 ? -10.109 -29.422 -18.141 1 95.75 336 PRO B O 1
ATOM 5901 N N . ASN B 1 337 ? -10.539 -27.469 -17.156 1 94.81 337 ASN B N 1
ATOM 5902 C CA . ASN B 1 337 ? -10.492 -26.75 -18.422 1 94.81 337 ASN B CA 1
ATOM 5903 C C . ASN B 1 337 ? -9.125 -26.109 -18.656 1 94.81 337 ASN B C 1
ATOM 5905 O O . ASN B 1 337 ? -8.953 -25.312 -19.594 1 94.81 337 ASN B O 1
ATOM 5909 N N . GLY B 1 338 ? -8.164 -26.438 -17.781 1 97.12 338 GLY B N 1
ATOM 5910 C CA . GLY B 1 338 ? -6.828 -25.859 -17.844 1 97.12 338 GLY B CA 1
ATOM 5911 C C . GLY B 1 338 ? -6.312 -25.391 -16.5 1 97.12 338 GLY B C 1
ATOM 5912 O O . GLY B 1 338 ? -7.094 -25.031 -15.625 1 97.12 338 GLY B O 1
ATOM 5913 N N . ALA B 1 339 ? -5.023 -25.312 -16.344 1 98.06 339 ALA B N 1
ATOM 5914 C CA . ALA B 1 339 ? -4.398 -24.859 -15.109 1 98.06 339 ALA B CA 1
ATOM 5915 C C . ALA B 1 339 ? -3.918 -23.406 -15.242 1 98.06 339 ALA B C 1
ATOM 5917 O O . ALA B 1 339 ? -4.629 -22.484 -14.852 1 98.06 339 ALA B O 1
ATOM 5918 N N . CYS B 1 340 ? -2.781 -23.188 -15.891 1 98.12 340 CYS B N 1
ATOM 5919 C CA . CYS B 1 340 ? -2.238 -21.859 -16.172 1 98.12 340 CYS B CA 1
ATOM 5920 C C . CYS B 1 340 ? -1.216 -21.906 -17.297 1 98.12 340 CYS B C 1
ATOM 5922 O O . CYS B 1 340 ? -0.985 -22.969 -17.875 1 98.12 340 CYS B O 1
ATOM 5924 N N . GLY B 1 341 ? -0.667 -20.781 -17.641 1 98.25 341 GLY B N 1
ATOM 5925 C CA . GLY B 1 341 ? 0.266 -20.703 -18.75 1 98.25 341 GLY B CA 1
ATOM 5926 C C . GLY B 1 341 ? 1.718 -20.781 -18.312 1 98.25 341 GLY B C 1
ATOM 5927 O O . GLY B 1 341 ? 2.625 -20.656 -19.141 1 98.25 341 GLY B O 1
ATOM 5928 N N . VAL B 1 342 ? 1.963 -21.031 -17.047 1 98.06 342 VAL B N 1
ATOM 5929 C CA . VAL B 1 342 ? 3.332 -21.125 -16.547 1 98.06 342 VAL B CA 1
ATOM 5930 C C . VAL B 1 342 ? 3.752 -22.594 -16.469 1 98.06 342 VAL B C 1
ATOM 5932 O O . VAL B 1 342 ? 2.996 -23.438 -15.984 1 98.06 342 VAL B O 1
ATOM 5935 N N . ILE B 1 343 ? 4.879 -22.922 -17 1 97.81 343 ILE B N 1
ATOM 5936 C CA . ILE B 1 343 ? 5.484 -24.25 -16.906 1 97.81 343 ILE B CA 1
ATOM 5937 C C . ILE B 1 343 ? 6.926 -24.109 -16.406 1 97.81 343 ILE B C 1
ATOM 5939 O O . ILE B 1 343 ? 7.488 -23.016 -16.406 1 97.81 343 ILE B O 1
ATOM 5943 N N . THR B 1 344 ? 7.418 -25.156 -15.906 1 96.56 344 THR B N 1
ATOM 5944 C CA . THR B 1 344 ? 8.828 -25.188 -15.531 1 96.56 344 THR B CA 1
ATOM 5945 C C . THR B 1 344 ? 9.531 -26.375 -16.172 1 96.56 344 THR B C 1
ATOM 5947 O O . THR B 1 344 ? 8.914 -27.406 -16.438 1 96.56 344 THR B O 1
ATOM 5950 N N . PHE B 1 345 ? 10.773 -26.234 -16.484 1 96.31 345 PHE B N 1
ATOM 5951 C CA . PHE B 1 345 ? 11.555 -27.328 -17.047 1 96.31 345 PHE B CA 1
ATOM 5952 C C . PHE B 1 345 ? 13.039 -27.141 -16.766 1 96.31 345 PHE B C 1
ATOM 5954 O O . PHE B 1 345 ? 13.461 -26.078 -16.281 1 96.31 345 PHE B O 1
ATOM 5961 N N . GLY B 1 346 ? 13.734 -28.188 -16.859 1 94.94 346 GLY B N 1
ATOM 5962 C CA . GLY B 1 346 ? 15.18 -28.188 -16.703 1 94.94 346 GLY B CA 1
ATOM 5963 C C . GLY B 1 346 ? 15.906 -28.812 -17.875 1 94.94 346 GLY B C 1
ATOM 5964 O O . GLY B 1 346 ? 15.344 -29.672 -18.578 1 94.94 346 GLY B O 1
ATOM 5965 N N . LEU B 1 347 ? 17.078 -28.406 -18.078 1 94.88 347 LEU B N 1
ATOM 5966 C CA . LEU B 1 347 ? 17.891 -28.938 -19.172 1 94.88 347 LEU B CA 1
ATOM 5967 C C . LEU B 1 347 ? 18.891 -29.969 -18.656 1 94.88 347 LEU B C 1
ATOM 5969 O O . LEU B 1 347 ? 19.391 -29.844 -17.531 1 94.88 347 LEU B O 1
ATOM 5973 N N . LYS B 1 348 ? 19.203 -30.953 -19.469 1 93.44 348 LYS B N 1
ATOM 5974 C CA . LYS B 1 348 ? 20.188 -31.984 -19.125 1 93.44 348 LYS B CA 1
ATOM 5975 C C . LYS B 1 348 ? 21.562 -31.375 -18.875 1 93.44 348 LYS B C 1
ATOM 5977 O O . LYS B 1 348 ? 22.312 -31.859 -18.031 1 93.44 348 LYS B O 1
ATOM 5982 N N . GLY B 1 349 ? 21.875 -30.312 -19.453 1 90.12 349 GLY B N 1
ATOM 5983 C CA . GLY B 1 349 ? 23.172 -29.656 -19.312 1 90.12 349 GLY B CA 1
ATOM 5984 C C . GLY B 1 349 ? 23.25 -28.766 -18.094 1 90.12 349 GLY B C 1
ATOM 5985 O O . GLY B 1 349 ? 24.297 -28.156 -17.828 1 90.12 349 GLY B O 1
ATOM 5986 N N . GLY B 1 350 ? 22.203 -28.719 -17.344 1 87.06 350 GLY B N 1
ATOM 5987 C CA . GLY B 1 350 ? 22.219 -28 -16.078 1 87.06 350 GLY B CA 1
ATOM 5988 C C . GLY B 1 350 ? 22.219 -26.484 -16.234 1 87.06 350 GLY B C 1
ATOM 5989 O O . GLY B 1 350 ? 21.578 -25.969 -17.156 1 87.06 350 GLY B O 1
ATOM 5990 N N . ARG B 1 351 ? 22.781 -25.859 -15.266 1 84.19 351 ARG B N 1
ATOM 5991 C CA . ARG B 1 351 ? 22.781 -24.406 -15.164 1 84.19 351 ARG B CA 1
ATOM 5992 C C . ARG B 1 351 ? 23.406 -23.766 -16.391 1 84.19 351 ARG B C 1
ATOM 5994 O O . ARG B 1 351 ? 22.859 -22.797 -16.938 1 84.19 351 ARG B O 1
ATOM 6001 N N . GLU B 1 352 ? 24.531 -24.203 -16.797 1 86.62 352 GLU B N 1
ATOM 6002 C CA . GLU B 1 352 ? 25.234 -23.609 -17.922 1 86.62 352 GLU B CA 1
ATOM 6003 C C . GLU B 1 352 ? 24.406 -23.688 -19.203 1 86.62 352 GLU B C 1
ATOM 6005 O O . GLU B 1 352 ? 24.328 -22.719 -19.953 1 86.62 352 GLU B O 1
ATOM 6010 N N . ALA B 1 353 ? 23.797 -24.859 -19.406 1 91.25 353 ALA B N 1
ATOM 6011 C CA . ALA B 1 353 ? 22.922 -25.031 -20.562 1 91.25 353 ALA B CA 1
ATOM 6012 C C . ALA B 1 353 ? 21.734 -24.078 -20.5 1 91.25 353 ALA B C 1
ATOM 6014 O O . ALA B 1 353 ? 21.312 -23.547 -21.516 1 91.25 353 ALA B O 1
ATOM 6015 N N . SER B 1 354 ? 21.188 -23.953 -19.297 1 91.19 354 SER B N 1
ATOM 6016 C CA . SER B 1 354 ? 20.031 -23.078 -19.094 1 91.19 354 SER B CA 1
ATOM 6017 C C . SER B 1 354 ? 20.359 -21.625 -19.453 1 91.19 354 SER B C 1
ATOM 6019 O O . SER B 1 354 ? 19.578 -20.953 -20.109 1 91.19 354 SER B O 1
ATOM 6021 N N . ILE B 1 355 ? 21.484 -21.156 -19 1 89.12 355 ILE B N 1
ATOM 6022 C CA . ILE B 1 355 ? 21.922 -19.797 -19.266 1 89.12 355 ILE B CA 1
ATOM 6023 C C . ILE B 1 355 ? 22.109 -19.594 -20.766 1 89.12 355 ILE B C 1
ATOM 6025 O O . ILE B 1 355 ? 21.656 -18.594 -21.328 1 89.12 355 ILE B O 1
ATOM 6029 N N . GLN B 1 356 ? 22.797 -20.516 -21.359 1 91.62 356 GLN B N 1
ATOM 6030 C CA . GLN B 1 356 ? 23.062 -20.422 -22.781 1 91.62 356 GLN B CA 1
ATOM 6031 C C . GLN B 1 356 ? 21.75 -20.375 -23.578 1 91.62 356 GLN B C 1
ATOM 6033 O O . GLN B 1 356 ? 21.609 -19.594 -24.516 1 91.62 356 GLN B O 1
ATOM 6038 N N . MET B 1 357 ? 20.859 -21.25 -23.25 1 93.94 357 MET B N 1
ATOM 6039 C CA . MET B 1 357 ? 19.562 -21.281 -23.938 1 93.94 357 MET B CA 1
ATOM 6040 C C . MET B 1 357 ? 18.844 -19.938 -23.766 1 93.94 357 MET B C 1
ATOM 6042 O O . MET B 1 357 ? 18.391 -19.359 -24.75 1 93.94 357 MET B O 1
ATOM 6046 N N . MET B 1 358 ? 18.734 -19.469 -22.562 1 93.56 358 MET B N 1
ATOM 6047 C CA . MET B 1 358 ? 17.984 -18.25 -22.281 1 93.56 358 MET B CA 1
ATOM 6048 C C . MET B 1 358 ? 18.578 -17.047 -23.016 1 93.56 358 MET B C 1
ATOM 6050 O O . MET B 1 358 ? 17.859 -16.219 -23.562 1 93.56 358 MET B O 1
ATOM 6054 N N . ASP B 1 359 ? 19.891 -16.984 -23.031 1 92.56 359 ASP B N 1
ATOM 6055 C CA . ASP B 1 359 ? 20.578 -15.867 -23.672 1 92.56 359 ASP B CA 1
ATOM 6056 C C . ASP B 1 359 ? 20.391 -15.914 -25.188 1 92.56 359 ASP B C 1
ATOM 6058 O O . ASP B 1 359 ? 20.641 -14.922 -25.875 1 92.56 359 ASP B O 1
ATOM 6062 N N . SER B 1 360 ? 20.031 -17.047 -25.688 1 94.12 360 SER B N 1
ATOM 6063 C CA . SER B 1 360 ? 19.938 -17.234 -27.141 1 94.12 360 SER B CA 1
ATOM 6064 C C . SER B 1 360 ? 18.516 -17 -27.625 1 94.12 360 SER B C 1
ATOM 6066 O O . SER B 1 360 ? 18.25 -17 -28.828 1 94.12 360 SER B O 1
ATOM 6068 N N . LEU B 1 361 ? 17.578 -16.812 -26.719 1 93.81 361 LEU B N 1
ATOM 6069 C CA . LEU B 1 361 ? 16.188 -16.594 -27.094 1 93.81 361 LEU B CA 1
ATOM 6070 C C . LEU B 1 361 ? 16.031 -15.281 -27.844 1 93.81 361 LEU B C 1
ATOM 6072 O O . LEU B 1 361 ? 16.703 -14.297 -27.531 1 93.81 361 LEU B O 1
ATOM 6076 N N . LYS B 1 362 ? 15.094 -15.203 -28.859 1 91 362 LYS B N 1
ATOM 6077 C CA . LYS B 1 362 ? 14.914 -14.023 -29.688 1 91 362 LYS B CA 1
ATOM 6078 C C . LYS B 1 362 ? 13.523 -13.422 -29.5 1 91 362 LYS B C 1
ATOM 6080 O O . LYS B 1 362 ? 13.352 -12.203 -29.562 1 91 362 LYS B O 1
ATOM 6085 N N . LEU B 1 363 ? 12.531 -14.305 -29.328 1 91.62 363 LEU B N 1
ATOM 6086 C CA . LEU B 1 363 ? 11.148 -13.883 -29.125 1 91.62 363 LEU B CA 1
ATOM 6087 C C . LEU B 1 363 ? 10.82 -13.797 -27.641 1 91.62 363 LEU B C 1
ATOM 6089 O O . LEU B 1 363 ? 10.305 -12.781 -27.172 1 91.62 363 LEU B O 1
ATOM 6093 N N . VAL B 1 364 ? 11.125 -14.914 -26.875 1 94.56 364 VAL B N 1
ATOM 6094 C CA . VAL B 1 364 ? 10.859 -15 -25.438 1 94.56 364 VAL B CA 1
ATOM 6095 C C . VAL B 1 364 ? 11.844 -14.109 -24.688 1 94.56 364 VAL B C 1
ATOM 6097 O O . VAL B 1 364 ? 13.047 -14.148 -24.938 1 94.56 364 VAL B O 1
ATOM 6100 N N . ALA B 1 365 ? 11.367 -13.273 -23.781 1 92.81 365 ALA B N 1
ATOM 6101 C CA . ALA B 1 365 ? 12.211 -12.312 -23.062 1 92.81 365 ALA B CA 1
ATOM 6102 C C . ALA B 1 365 ? 12.555 -12.828 -21.672 1 92.81 365 ALA B C 1
ATOM 6104 O O . ALA B 1 365 ? 11.758 -13.531 -21.047 1 92.81 365 ALA B O 1
ATOM 6105 N N . ILE B 1 366 ? 13.734 -12.461 -21.25 1 90.31 366 ILE B N 1
ATOM 6106 C CA . ILE B 1 366 ? 14.141 -12.695 -19.859 1 90.31 366 ILE B CA 1
ATOM 6107 C C . ILE B 1 366 ? 13.617 -11.578 -18.969 1 90.31 366 ILE B C 1
ATOM 6109 O O . ILE B 1 366 ? 14.102 -10.445 -19.047 1 90.31 366 ILE B O 1
ATOM 6113 N N . VAL B 1 367 ? 12.633 -11.883 -18.203 1 90.94 367 VAL B N 1
ATOM 6114 C CA . VAL B 1 367 ? 12.062 -10.93 -17.266 1 90.94 367 VAL B CA 1
ATOM 6115 C C . VAL B 1 367 ? 11.695 -11.641 -15.961 1 90.94 367 VAL B C 1
ATOM 6117 O O . VAL B 1 367 ? 11.578 -12.867 -15.938 1 90.94 367 VAL B O 1
ATOM 6120 N N . THR B 1 368 ? 11.531 -10.867 -14.922 1 88.19 368 THR B N 1
ATOM 6121 C CA . THR B 1 368 ? 11.148 -11.414 -13.625 1 88.19 368 THR B CA 1
ATOM 6122 C C . THR B 1 368 ? 9.656 -11.719 -13.586 1 88.19 368 THR B C 1
ATOM 6124 O O . THR B 1 368 ? 9.211 -12.57 -12.812 1 88.19 368 THR B O 1
ATOM 6127 N N . HIS B 1 369 ? 8.898 -11.188 -14.383 1 91.5 369 HIS B N 1
ATOM 6128 C CA . HIS B 1 369 ? 7.441 -11.242 -14.414 1 91.5 369 HIS B CA 1
ATOM 6129 C C . HIS B 1 369 ? 6.945 -12.562 -14.984 1 91.5 369 HIS B C 1
ATOM 6131 O O . HIS B 1 369 ? 7.715 -13.305 -15.609 1 91.5 369 HIS B O 1
ATOM 6137 N N . VAL B 1 370 ? 5.734 -12.898 -14.648 1 94.38 370 VAL B N 1
ATOM 6138 C CA . VAL B 1 370 ? 5.027 -14.016 -15.266 1 94.38 370 VAL B CA 1
ATOM 6139 C C . VAL B 1 370 ? 3.592 -13.602 -15.586 1 94.38 370 VAL B C 1
ATOM 6141 O O . VAL B 1 370 ? 3.109 -12.578 -15.094 1 94.38 370 VAL B O 1
ATOM 6144 N N . ALA B 1 371 ? 2.951 -14.453 -16.422 1 96.25 371 ALA B N 1
ATOM 6145 C CA . ALA B 1 371 ? 1.52 -14.344 -16.703 1 96.25 371 ALA B CA 1
ATOM 6146 C C . ALA B 1 371 ? 1.197 -13.07 -17.469 1 96.25 371 ALA B C 1
ATOM 6148 O O . ALA B 1 371 ? 0.182 -12.422 -17.203 1 96.25 371 ALA B O 1
ATOM 6149 N N . ASP B 1 372 ? 2.148 -12.75 -18.297 1 91.75 372 ASP B N 1
ATOM 6150 C CA . ASP B 1 372 ? 2.055 -11.695 -19.312 1 91.75 372 ASP B CA 1
ATOM 6151 C C . ASP B 1 372 ? 1.569 -12.258 -20.641 1 91.75 372 ASP B C 1
ATOM 6153 O O . ASP B 1 372 ? 1.806 -13.422 -20.953 1 91.75 372 ASP B O 1
ATOM 6157 N N . SER B 1 373 ? 0.857 -11.359 -21.484 1 93.12 373 SER B N 1
ATOM 6158 C CA . SER B 1 373 ? 0.475 -11.797 -22.828 1 93.12 373 SER B CA 1
ATOM 6159 C C . SER B 1 373 ? 1.696 -12.195 -23.641 1 93.12 373 SER B C 1
ATOM 6161 O O . SER B 1 373 ? 1.582 -12.961 -24.609 1 93.12 373 SER B O 1
ATOM 6163 N N . ARG B 1 374 ? 2.932 -11.734 -23.359 1 94.25 374 ARG B N 1
ATOM 6164 C CA . ARG B 1 374 ? 4.191 -12.07 -24 1 94.25 374 ARG B CA 1
ATOM 6165 C C . ARG B 1 374 ? 4.895 -13.219 -23.297 1 94.25 374 ARG B C 1
ATOM 6167 O O . ARG B 1 374 ? 4.938 -13.258 -22.062 1 94.25 374 ARG B O 1
ATOM 6174 N N . SER B 1 375 ? 5.395 -14.086 -23.953 1 95.19 375 SER B N 1
ATOM 6175 C CA . SER B 1 375 ? 6.18 -15.172 -23.375 1 95.19 375 SER B CA 1
ATOM 6176 C C . SER B 1 375 ? 7.457 -14.648 -22.719 1 95.19 375 SER B C 1
ATOM 6178 O O . SER B 1 375 ? 8.117 -13.766 -23.266 1 95.19 375 SER B O 1
ATOM 6180 N N . CYS B 1 376 ? 7.73 -15.18 -21.531 1 95.62 376 CYS B N 1
ATOM 6181 C CA . CYS B 1 376 ? 8.945 -14.766 -20.844 1 95.62 376 CYS B CA 1
ATOM 6182 C C . CYS B 1 376 ? 9.508 -15.914 -20 1 95.62 376 CYS B C 1
ATOM 6184 O O . CYS B 1 376 ? 8.805 -16.891 -19.719 1 95.62 376 CYS B O 1
ATOM 6186 N N . VAL B 1 377 ? 10.805 -15.828 -19.688 1 93.94 377 VAL B N 1
ATOM 6187 C CA . VAL B 1 377 ? 11.477 -16.906 -18.969 1 93.94 377 VAL B CA 1
ATOM 6188 C C . VAL B 1 377 ? 12.359 -16.312 -17.859 1 93.94 377 VAL B C 1
ATOM 6190 O O . VAL B 1 377 ? 12.758 -15.141 -17.938 1 93.94 377 VAL B O 1
ATOM 6193 N N . LEU B 1 378 ? 12.516 -17.078 -16.859 1 90.5 378 LEU B N 1
ATOM 6194 C CA . LEU B 1 378 ? 13.461 -16.75 -15.789 1 90.5 378 LEU B CA 1
ATOM 6195 C C . LEU B 1 378 ? 14.062 -18.016 -15.195 1 90.5 378 LEU B C 1
ATOM 6197 O O . LEU B 1 378 ? 13.383 -19.047 -15.086 1 90.5 378 LEU B O 1
ATOM 6201 N N . HIS B 1 379 ? 15.336 -17.953 -14.875 1 83.81 379 HIS B N 1
ATOM 6202 C CA . HIS B 1 379 ? 16.016 -19 -14.109 1 83.81 379 HIS B CA 1
ATOM 6203 C C . HIS B 1 379 ? 16.219 -18.578 -12.656 1 83.81 379 HIS B C 1
ATOM 6205 O O . HIS B 1 379 ? 17.234 -17.969 -12.32 1 83.81 379 HIS B O 1
ATOM 6211 N N . PRO B 1 380 ? 15.344 -19.016 -11.828 1 70.81 380 PRO B N 1
ATOM 6212 C CA . PRO B 1 380 ? 15.32 -18.469 -10.469 1 70.81 380 PRO B CA 1
ATOM 6213 C C . PRO B 1 380 ? 16.625 -18.703 -9.719 1 70.81 380 PRO B C 1
ATOM 6215 O O . PRO B 1 380 ? 17.062 -17.859 -8.938 1 70.81 380 PRO B O 1
ATOM 6218 N N . ALA B 1 381 ? 17.172 -19.844 -9.836 1 61.25 381 ALA B N 1
ATOM 6219 C CA . ALA B 1 381 ? 18.406 -20.172 -9.125 1 61.25 381 ALA B CA 1
ATOM 6220 C C . ALA B 1 381 ? 19.531 -19.25 -9.555 1 61.25 381 ALA B C 1
ATOM 6222 O O . ALA B 1 381 ? 20.469 -19.016 -8.781 1 61.25 381 ALA B O 1
ATOM 6223 N N . SER B 1 382 ? 19.375 -18.812 -10.656 1 56.25 382 SER B N 1
ATOM 6224 C CA . SER B 1 382 ? 20.422 -17.938 -11.156 1 56.25 382 SER B CA 1
ATOM 6225 C C . SER B 1 382 ? 20.156 -16.484 -10.797 1 56.25 382 SER B C 1
ATOM 6227 O O . SER B 1 382 ? 21.062 -15.641 -10.859 1 56.25 382 SER B O 1
ATOM 6229 N N . HIS B 1 383 ? 18.859 -16.281 -10.281 1 58.75 383 HIS B N 1
ATOM 6230 C CA . HIS B 1 383 ? 18.531 -14.867 -10.219 1 58.75 383 HIS B CA 1
ATOM 6231 C C . HIS B 1 383 ? 17.844 -14.516 -8.898 1 58.75 383 HIS B C 1
ATOM 6233 O O . HIS B 1 383 ? 18.281 -13.602 -8.203 1 58.75 383 HIS B O 1
ATOM 6239 N N . THR B 1 384 ? 16.656 -15.078 -8.742 1 52.84 384 THR B N 1
ATOM 6240 C CA . THR B 1 384 ? 15.789 -14.641 -7.656 1 52.84 384 THR B CA 1
ATOM 6241 C C . THR B 1 384 ? 16.141 -15.359 -6.359 1 52.84 384 THR B C 1
ATOM 6243 O O . THR B 1 384 ? 16.062 -14.773 -5.277 1 52.84 384 THR B O 1
ATOM 6246 N N . HIS B 1 385 ? 16.469 -16.641 -6.527 1 52.28 385 HIS B N 1
ATOM 6247 C CA . HIS B 1 385 ? 16.719 -17.438 -5.332 1 52.28 385 HIS B CA 1
ATOM 6248 C C . HIS B 1 385 ? 18.203 -17.531 -5.027 1 52.28 385 HIS B C 1
ATOM 6250 O O . HIS B 1 385 ? 18.656 -18.5 -4.406 1 52.28 385 HIS B O 1
ATOM 6256 N N . ARG B 1 386 ? 18.844 -16.578 -5.625 1 50.16 386 ARG B N 1
ATOM 6257 C CA . ARG B 1 386 ? 20.281 -16.562 -5.383 1 50.16 386 ARG B CA 1
ATOM 6258 C C . ARG B 1 386 ? 20.578 -16.484 -3.889 1 50.16 386 ARG B C 1
ATOM 6260 O O . ARG B 1 386 ? 21.703 -16.75 -3.465 1 50.16 386 ARG B O 1
ATOM 6267 N N . GLN B 1 387 ? 19.484 -16.062 -3.191 1 47.69 387 GLN B N 1
ATOM 6268 C CA . GLN B 1 387 ? 19.688 -15.906 -1.752 1 47.69 387 GLN B CA 1
ATOM 6269 C C . GLN B 1 387 ? 19.578 -17.25 -1.042 1 47.69 387 GLN B C 1
ATOM 6271 O O . GLN B 1 387 ? 19.891 -17.359 0.146 1 47.69 387 GLN B O 1
ATOM 6276 N N . MET B 1 388 ? 19.016 -18.156 -1.694 1 51.97 388 MET B N 1
ATOM 6277 C CA . MET B 1 388 ? 18.938 -19.5 -1.121 1 51.97 388 MET B CA 1
ATOM 6278 C C . MET B 1 388 ? 20.031 -20.391 -1.675 1 51.97 388 MET B C 1
ATOM 6280 O O . MET B 1 388 ? 20.359 -20.344 -2.865 1 51.97 388 MET B O 1
ATOM 6284 N N . ASN B 1 389 ? 20.906 -20.938 -0.809 1 54 389 ASN B N 1
ATOM 6285 C CA . ASN B 1 389 ? 21.844 -21.953 -1.304 1 54 389 ASN B CA 1
ATOM 6286 C C . ASN B 1 389 ? 21.094 -23.125 -1.94 1 54 389 ASN B C 1
ATOM 6288 O O . ASN B 1 389 ? 19.875 -23.203 -1.874 1 54 389 ASN B O 1
ATOM 6292 N N . ASP B 1 390 ? 21.797 -23.891 -2.738 1 57.25 390 ASP B N 1
ATOM 6293 C CA . ASP B 1 390 ? 21.219 -25.016 -3.471 1 57.25 390 ASP B CA 1
ATOM 6294 C C . ASP B 1 390 ? 20.375 -25.875 -2.555 1 57.25 390 ASP B C 1
ATOM 6296 O O . ASP B 1 390 ? 19.312 -26.359 -2.959 1 57.25 390 ASP B O 1
ATOM 6300 N N . GLN B 1 391 ? 20.766 -25.969 -1.409 1 56.41 391 GLN B N 1
ATOM 6301 C CA . GLN B 1 391 ? 20.031 -26.781 -0.447 1 56.41 391 GLN B CA 1
ATOM 6302 C C . GLN B 1 391 ? 18.719 -26.109 -0.047 1 56.41 391 GLN B C 1
ATOM 6304 O O . GLN B 1 391 ? 17.688 -26.766 0.021 1 56.41 391 GLN B O 1
ATOM 6309 N N . GLU B 1 392 ? 18.734 -24.844 0.142 1 56.41 392 GLU B N 1
ATOM 6310 C CA . GLU B 1 392 ? 17.516 -24.109 0.503 1 56.41 392 GLU B CA 1
ATOM 6311 C C . GLU B 1 392 ? 16.516 -24.094 -0.645 1 56.41 392 GLU B C 1
ATOM 6313 O O . GLU B 1 392 ? 15.312 -24.188 -0.42 1 56.41 392 GLU B O 1
ATOM 6318 N N . LEU B 1 393 ? 17.125 -24.016 -1.76 1 60.44 393 LEU B N 1
ATOM 6319 C CA . LEU B 1 393 ? 16.281 -24.078 -2.957 1 60.44 393 LEU B CA 1
ATOM 6320 C C . LEU B 1 393 ? 15.586 -25.438 -3.057 1 60.44 393 LEU B C 1
ATOM 6322 O O . LEU B 1 393 ? 14.375 -25.484 -3.297 1 60.44 393 LEU B O 1
ATOM 6326 N N . LEU B 1 394 ? 16.359 -26.406 -2.814 1 58.62 394 LEU B N 1
ATOM 6327 C CA . LEU B 1 394 ? 15.797 -27.75 -2.861 1 58.62 394 LEU B CA 1
ATOM 6328 C C . LEU B 1 394 ? 14.719 -27.922 -1.797 1 58.62 394 LEU B C 1
ATOM 6330 O O . LEU B 1 394 ? 13.68 -28.547 -2.053 1 58.62 394 LEU B O 1
ATOM 6334 N N . GLU B 1 395 ? 15.07 -27.312 -0.747 1 56.22 395 GLU B N 1
ATOM 6335 C CA . GLU B 1 395 ? 14.125 -27.422 0.358 1 56.22 395 GLU B CA 1
ATOM 6336 C C . GLU B 1 395 ? 12.844 -26.656 0.061 1 56.22 395 GLU B C 1
ATOM 6338 O O . GLU B 1 395 ? 11.766 -27.016 0.543 1 56.22 395 GLU B O 1
ATOM 6343 N N . ALA B 1 396 ? 13.078 -25.703 -0.801 1 58.03 396 ALA B N 1
ATOM 6344 C CA . ALA B 1 396 ? 11.914 -24.906 -1.187 1 58.03 396 ALA B CA 1
ATOM 6345 C C . ALA B 1 396 ? 11.219 -25.516 -2.408 1 58.03 396 ALA B C 1
ATOM 6347 O O . ALA B 1 396 ? 10.273 -24.938 -2.938 1 58.03 396 ALA B O 1
ATOM 6348 N N . GLY B 1 397 ? 11.852 -26.625 -2.826 1 59 397 GLY B N 1
ATOM 6349 C CA . GLY B 1 397 ? 11.305 -27.359 -3.961 1 59 397 GLY B CA 1
ATOM 6350 C C . GLY B 1 397 ? 11.703 -26.766 -5.297 1 59 397 GLY B C 1
ATOM 6351 O O . GLY B 1 397 ? 10.992 -26.922 -6.293 1 59 397 GLY B O 1
ATOM 6352 N N . VAL B 1 398 ? 12.75 -25.984 -5.199 1 64.56 398 VAL B N 1
ATOM 6353 C CA . VAL B 1 398 ? 13.18 -25.375 -6.453 1 64.56 398 VAL B CA 1
ATOM 6354 C C . VAL B 1 398 ? 14.5 -26 -6.906 1 64.56 398 VAL B C 1
ATOM 6356 O O . VAL B 1 398 ? 15.508 -25.906 -6.211 1 64.56 398 VAL B O 1
ATOM 6359 N N . GLN B 1 399 ? 14.445 -26.656 -8.016 1 70.5 399 GLN B N 1
ATOM 6360 C CA . GLN B 1 399 ? 15.641 -27.281 -8.594 1 70.5 399 GLN B CA 1
ATOM 6361 C C . GLN B 1 399 ? 16.594 -26.219 -9.141 1 70.5 399 GLN B C 1
ATOM 6363 O O . GLN B 1 399 ? 16.156 -25.219 -9.719 1 70.5 399 GLN B O 1
ATOM 6368 N N . PRO B 1 400 ? 17.797 -26.406 -8.852 1 73 400 PRO B N 1
ATOM 6369 C CA . PRO B 1 400 ? 18.766 -25.422 -9.312 1 73 400 PRO B CA 1
ATOM 6370 C C . PRO B 1 400 ? 18.719 -25.188 -10.82 1 73 400 PRO B C 1
ATOM 6372 O O . PRO B 1 400 ? 19.141 -24.141 -11.305 1 73 400 PRO B O 1
ATOM 6375 N N . ASP B 1 401 ? 18.25 -26.234 -11.5 1 81.19 401 ASP B N 1
ATOM 6376 C CA . ASP B 1 401 ? 18.219 -26.094 -12.953 1 81.19 401 ASP B CA 1
ATOM 6377 C C . ASP B 1 401 ? 16.844 -25.641 -13.43 1 81.19 401 ASP B C 1
ATOM 6379 O O . ASP B 1 401 ? 16.578 -25.641 -14.633 1 81.19 401 ASP B O 1
ATOM 6383 N N . LEU B 1 402 ? 16.031 -25.219 -12.531 1 88.56 402 LEU B N 1
ATOM 6384 C CA . LEU B 1 402 ? 14.641 -24.906 -12.867 1 88.56 402 LEU B CA 1
ATOM 6385 C C . LEU B 1 402 ? 14.57 -23.625 -13.695 1 88.56 402 LEU B C 1
ATOM 6387 O O . LEU B 1 402 ? 15.141 -22.594 -13.312 1 88.56 402 LEU B O 1
ATOM 6391 N N . ILE B 1 403 ? 14.039 -23.719 -14.906 1 93.75 403 ILE B N 1
ATOM 6392 C CA . ILE B 1 403 ? 13.656 -22.578 -15.734 1 93.75 403 ILE B CA 1
ATOM 6393 C C . ILE B 1 403 ? 12.148 -22.359 -15.648 1 93.75 403 ILE B C 1
ATOM 6395 O O . ILE B 1 403 ? 11.367 -23.266 -15.961 1 93.75 403 ILE B O 1
ATOM 6399 N N . ARG B 1 404 ? 11.734 -21.266 -15.133 1 95.44 404 ARG B N 1
ATOM 6400 C CA . ARG B 1 404 ? 10.32 -20.906 -15.141 1 95.44 404 ARG B CA 1
ATOM 6401 C C . ARG B 1 404 ? 9.938 -20.219 -16.453 1 95.44 404 ARG B C 1
ATOM 6403 O O . ARG B 1 404 ? 10.531 -19.203 -16.812 1 95.44 404 ARG B O 1
ATOM 6410 N N . PHE B 1 405 ? 9.055 -20.797 -17.141 1 97.25 405 PHE B N 1
ATOM 6411 C CA . PHE B 1 405 ? 8.633 -20.312 -18.438 1 97.25 405 PHE B CA 1
ATOM 6412 C C . PHE B 1 405 ? 7.168 -19.906 -18.422 1 97.25 405 PHE B C 1
ATOM 6414 O O . PHE B 1 405 ? 6.285 -20.75 -18.25 1 97.25 405 PHE B O 1
ATOM 6421 N N . SER B 1 406 ? 6.891 -18.625 -18.516 1 98.12 406 SER B N 1
ATOM 6422 C CA . SER B 1 406 ? 5.539 -18.109 -18.703 1 98.12 406 SER B CA 1
ATOM 6423 C C . SER B 1 406 ? 5.184 -18.031 -20.188 1 98.12 406 SER B C 1
ATOM 6425 O O . SER B 1 406 ? 5.629 -17.125 -20.891 1 98.12 406 SER B O 1
ATOM 6427 N N . VAL B 1 407 ? 4.359 -18.891 -20.609 1 98.19 407 VAL B N 1
ATOM 6428 C CA . VAL B 1 407 ? 4.027 -19 -22.031 1 98.19 407 VAL B CA 1
ATOM 6429 C C . VAL B 1 407 ? 2.926 -18 -22.375 1 98.19 407 VAL B C 1
ATOM 6431 O O . VAL B 1 407 ? 1.849 -18.016 -21.766 1 98.19 407 VAL B O 1
ATOM 6434 N N . GLY B 1 408 ? 3.158 -17.141 -23.328 1 96.69 408 GLY B N 1
ATOM 6435 C CA . GLY B 1 408 ? 2.234 -16.078 -23.719 1 96.69 408 GLY B CA 1
ATOM 6436 C C . GLY B 1 408 ? 1.163 -16.547 -24.688 1 96.69 408 GLY B C 1
ATOM 6437 O O . GLY B 1 408 ? 0.886 -17.75 -24.781 1 96.69 408 GLY B O 1
ATOM 6438 N N . ILE B 1 409 ? 0.467 -15.547 -25.297 1 96.81 409 ILE B N 1
ATOM 6439 C CA . ILE B 1 409 ? -0.657 -15.883 -26.156 1 96.81 409 ILE B CA 1
ATOM 6440 C C . ILE B 1 409 ? -0.265 -15.68 -27.625 1 96.81 409 ILE B C 1
ATOM 6442 O O . ILE B 1 409 ? -1.128 -15.508 -28.484 1 96.81 409 ILE B O 1
ATOM 6446 N N . GLU B 1 410 ? 1.065 -15.609 -27.875 1 93.56 410 GLU B N 1
ATOM 6447 C CA . GLU B 1 410 ? 1.546 -15.609 -29.25 1 93.56 410 GLU B CA 1
ATOM 6448 C C . GLU B 1 410 ? 1.199 -16.922 -29.953 1 93.56 410 GLU B C 1
ATOM 6450 O O . GLU B 1 410 ? 0.611 -17.812 -29.344 1 93.56 410 GLU B O 1
ATOM 6455 N N . ASN B 1 411 ? 1.556 -16.953 -31.234 1 93.75 411 ASN B N 1
ATOM 6456 C CA . ASN B 1 411 ? 1.42 -18.219 -31.953 1 93.75 411 ASN B CA 1
ATOM 6457 C C . ASN B 1 411 ? 2.336 -19.297 -31.359 1 93.75 411 ASN B C 1
ATOM 6459 O O . ASN B 1 411 ? 3.547 -19.094 -31.266 1 93.75 411 ASN B O 1
ATOM 6463 N N . ALA B 1 412 ? 1.767 -20.406 -30.922 1 95.81 412 ALA B N 1
ATOM 6464 C CA . ALA B 1 412 ? 2.518 -21.469 -30.25 1 95.81 412 ALA B CA 1
ATOM 6465 C C . ALA B 1 412 ? 3.682 -21.953 -31.109 1 95.81 412 ALA B C 1
ATOM 6467 O O . ALA B 1 412 ? 4.742 -22.297 -30.594 1 95.81 412 ALA B O 1
ATOM 6468 N N . GLU B 1 413 ? 3.49 -22.016 -32.406 1 95.62 413 GLU B N 1
ATOM 6469 C CA . GLU B 1 413 ? 4.551 -22.469 -33.312 1 95.62 413 GLU B CA 1
ATOM 6470 C C . GLU B 1 413 ? 5.742 -21.516 -33.281 1 95.62 413 GLU B C 1
ATOM 6472 O O . GLU B 1 413 ? 6.891 -21.938 -33.406 1 95.62 413 GLU B O 1
ATOM 6477 N N . ASP B 1 414 ? 5.461 -20.203 -33.188 1 96.5 414 ASP B N 1
ATOM 6478 C CA . ASP B 1 414 ? 6.535 -19.219 -33.094 1 96.5 414 ASP B CA 1
ATOM 6479 C C . ASP B 1 414 ? 7.301 -19.375 -31.766 1 96.5 414 ASP B C 1
ATOM 6481 O O . ASP B 1 414 ? 8.523 -19.234 -31.734 1 96.5 414 ASP B O 1
ATOM 6485 N N . ILE B 1 415 ? 6.602 -19.625 -30.656 1 96.56 415 ILE B N 1
ATOM 6486 C CA . ILE B 1 415 ? 7.23 -19.828 -29.359 1 96.56 415 ILE B CA 1
ATOM 6487 C C . ILE B 1 415 ? 8.141 -21.047 -29.422 1 96.56 415 ILE B C 1
ATOM 6489 O O . ILE B 1 415 ? 9.297 -20.984 -29 1 96.56 415 ILE B O 1
ATOM 6493 N N . ILE B 1 416 ? 7.676 -22.141 -29.984 1 97.5 416 ILE B N 1
ATOM 6494 C CA . ILE B 1 416 ? 8.422 -23.391 -30.078 1 97.5 416 ILE B CA 1
ATOM 6495 C C . ILE B 1 416 ? 9.641 -23.203 -30.969 1 97.5 416 ILE B C 1
ATOM 6497 O O . ILE B 1 416 ? 10.727 -23.688 -30.672 1 97.5 416 ILE B O 1
ATOM 6501 N N . ALA B 1 417 ? 9.406 -22.484 -32.062 1 96.5 417 ALA B N 1
ATOM 6502 C CA . ALA B 1 417 ? 10.523 -22.219 -32.969 1 96.5 417 ALA B CA 1
ATOM 6503 C C . ALA B 1 417 ? 11.633 -21.453 -32.281 1 96.5 417 ALA B C 1
ATOM 6505 O O . ALA B 1 417 ? 12.82 -21.688 -32.531 1 96.5 417 ALA B O 1
ATOM 6506 N N . ASP B 1 418 ? 11.281 -20.484 -31.469 1 96.81 418 ASP B N 1
ATOM 6507 C CA . ASP B 1 418 ? 12.281 -19.75 -30.703 1 96.81 418 ASP B CA 1
ATOM 6508 C C . ASP B 1 418 ? 13.008 -20.656 -29.719 1 96.81 418 ASP B C 1
ATOM 6510 O O . ASP B 1 418 ? 14.234 -20.594 -29.609 1 96.81 418 ASP B O 1
ATOM 6514 N N . LEU B 1 419 ? 12.305 -21.516 -29.016 1 97.44 419 LEU B N 1
ATOM 6515 C CA . LEU B 1 419 ? 12.906 -22.484 -28.109 1 97.44 419 LEU B CA 1
ATOM 6516 C C . LEU B 1 419 ? 13.836 -23.438 -28.859 1 97.44 419 LEU B C 1
ATOM 6518 O O . LEU B 1 419 ? 14.938 -23.734 -28.375 1 97.44 419 LEU B O 1
ATOM 6522 N N . ASP B 1 420 ? 13.344 -23.859 -29.969 1 97.06 420 ASP B N 1
ATOM 6523 C CA . ASP B 1 420 ? 14.109 -24.828 -30.766 1 97.06 420 ASP B CA 1
ATOM 6524 C C . ASP B 1 420 ? 15.453 -24.234 -31.188 1 97.06 420 ASP B C 1
ATOM 6526 O O . ASP B 1 420 ? 16.5 -24.859 -31.031 1 97.06 420 ASP B O 1
ATOM 6530 N N . GLN B 1 421 ? 15.383 -23.078 -31.781 1 97.19 421 GLN B N 1
ATOM 6531 C CA . GLN B 1 421 ? 16.625 -22.438 -32.188 1 97.19 421 GLN B CA 1
ATOM 6532 C C . GLN B 1 421 ? 17.531 -22.156 -31.016 1 97.19 421 GLN B C 1
ATOM 6534 O O . GLN B 1 421 ? 18.75 -22.25 -31.109 1 97.19 421 GLN B O 1
ATOM 6539 N N . ALA B 1 422 ? 17 -21.734 -29.875 1 96.5 422 ALA B N 1
ATOM 6540 C CA . ALA B 1 422 ? 17.797 -21.453 -28.688 1 96.5 422 ALA B CA 1
ATOM 6541 C C . ALA B 1 422 ? 18.438 -22.734 -28.141 1 96.5 422 ALA B C 1
ATOM 6543 O O . ALA B 1 422 ? 19.609 -22.734 -27.781 1 96.5 422 ALA B O 1
ATOM 6544 N N . LEU B 1 423 ? 17.672 -23.812 -28.078 1 96.56 423 LEU B N 1
ATOM 6545 C CA . LEU B 1 423 ? 18.156 -25.094 -27.562 1 96.56 423 LEU B CA 1
ATOM 6546 C C . LEU B 1 423 ? 19.234 -25.672 -28.484 1 96.56 423 LEU B C 1
ATOM 6548 O O . LEU B 1 423 ? 20.125 -26.375 -28.031 1 96.56 423 LEU B O 1
ATOM 6552 N N . SER B 1 424 ? 19.125 -25.391 -29.734 1 95.5 424 SER B N 1
ATOM 6553 C CA . SER B 1 424 ? 20.125 -25.875 -30.688 1 95.5 424 SER B CA 1
ATOM 6554 C C . SER B 1 424 ? 21.484 -25.25 -30.438 1 95.5 424 SER B C 1
ATOM 6556 O O . SER B 1 424 ? 22.5 -25.766 -30.891 1 95.5 424 SER B O 1
ATOM 6558 N N . GLN B 1 425 ? 21.469 -24.141 -29.75 1 92.94 425 GLN B N 1
ATOM 6559 C CA . GLN B 1 425 ? 22.719 -23.453 -29.453 1 92.94 425 GLN B CA 1
ATOM 6560 C C . GLN B 1 425 ? 23.391 -24.047 -28.234 1 92.94 425 GLN B C 1
ATOM 6562 O O . GLN B 1 425 ? 24.562 -23.766 -27.969 1 92.94 425 GLN B O 1
ATOM 6567 N N . VAL B 1 426 ? 22.641 -24.766 -27.453 1 91 426 VAL B N 1
ATOM 6568 C CA . VAL B 1 426 ? 23.172 -25.391 -26.25 1 91 426 VAL B CA 1
ATOM 6569 C C . VAL B 1 426 ? 24.078 -26.562 -26.625 1 91 426 VAL B C 1
ATOM 6571 O O . VAL B 1 426 ? 23.703 -27.422 -27.422 1 91 426 VAL B O 1
ATOM 6574 N N . LYS B 1 427 ? 25.297 -26.547 -26.062 1 81.62 427 LYS B N 1
ATOM 6575 C CA . LYS B 1 427 ? 26.328 -27.531 -26.391 1 81.62 427 LYS B CA 1
ATOM 6576 C C . LYS B 1 427 ? 26.125 -28.828 -25.594 1 81.62 427 LYS B C 1
ATOM 6578 O O . LYS B 1 427 ? 25.656 -28.781 -24.453 1 81.62 427 LYS B O 1
#

Sequence (854 aa):
MSDYKIETKCIQSGWEPKKGEPRVVPVYQSTTFKYDTSDQMGRLFDLEDAGYFYTRLQNPTNDAVAAKICDLEGGVAAMLTSSGQAANFYAIMNIAEAGDHIICTTALYGGTYNLFAHTLRKMGVEATFVDPEVSEEDLNAAFRDNTKAVFGETISNPSLVVLDFEKFAKAAHGHGVPLIVDNTFATPINCRPFEWGADIVTHSTTKYMDGHAVCVGGAIVDSGNFDWDAQGDKFACLTQPDETYHGVVYTEKFGKGAYITKATVQLMRDLGSIQSPQNAFYLNIGLETLHLRVARHCENAKAVAAWLRDNDKVAWVHCPMLEGDEAYERAQKYMPNGACGVITFGLKGGREASIQMMDSLKLVAIVTHVADSRSCVLHPASHTHRQMNDQELLEAGVQPDLIRFSVGIENAEDIIADLDQALSQVKMSDYKIETKCIQSGWEPKKGEPRVVPVYQSTTFKYDTSD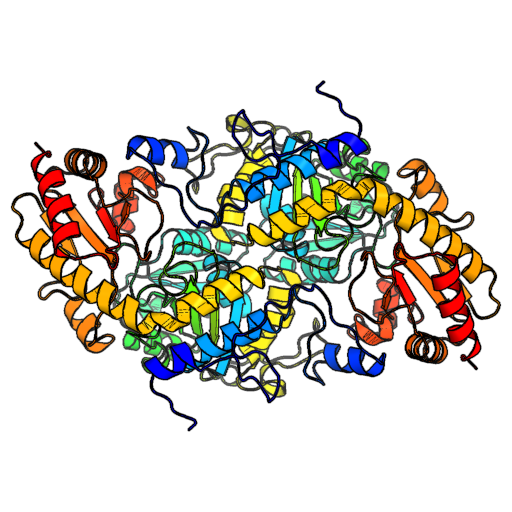QMGRLFDLEDAGYFYTRLQNPTNDAVAAKICDLEGGVAAMLTSSGQAANFYAIMNIAEAGDHIICTTALYGGTYNLFAHTLRKMGVEATFVDPEVSEEDLNAAFRDNTKAVFGETISNPSLVVLDFEKFAKAAHGHGVPLIVDNTFATPINCRPFEWGADIVTHSTTKYMDGHAVCVGGAIVDSGNFDWDAQGDKFACLTQPDETYHGVVYTEKFGKGAYITKATVQLMRDLGSIQSPQNAFYLNIGLETLHLRVARHCENAKAVAAWLRDNDKVAWVHCPMLEGDEAYERAQKYMPNGACGVITFGLKGGREASIQMMDSLKLVAIVTHVADSRSCVLHPASHTHRQMNDQELLEAGVQPDLIRFSVGIENAEDIIADLDQALSQVK

Nearest PDB structures (foldseek):
  8erb-assembly6_I  TM=9.785E-01  e=3.161E-56  Fusarium fujikuroi
  8eqw-assembly4_F  TM=9.766E-01  e=1.428E-53  Fusarium fujikuroi
  8eqw-assembly3_C  TM=9.784E-01  e=3.593E-53  Fusarium fujikuroi
  8eqw-assembly1_A  TM=9.777E-01  e=9.577E-53  Fusarium fujikuroi
  8eqw-assembly1_G  TM=9.802E-01  e=2.027E-52  Fusarium fujikuroi

Organism: Anaerostipes caccae (strain DSM 14662 / CCUG 47493 / JCM 13470 / NCIMB 13811 / L1-92) (NCBI:txid411490)

Secondary structure (DSSP, 8-state):
-----HHHHHHHSS--PPTTS-SSPP----SB--BSSHHHHHHHHTTSS---SBTTT--HHHHHHHHHHHHHHT-SEEEEESSHHHHHHHHHHTT--TT-EEEEES-S-HHHHHIIIIIHHHTT-EEEEE-TT--HHHHHHT--TTEEEEEEESB-TTT-PBP-HHHHHHHHHHTT-PEEEE-TTTHHHH--GGGGT-SEEEE-TTTTTT-SS----EEEEE-S-S-GGGGTTTTHHHHS-BGGGTTB-HHHHHGGGHHHHHIIIIIIHHH--PPPHHHHHHHHHHHHTHHHHHHHHHHHHHHHHHHHHT-TTEEEEE-TTSTT-TTHHHHHHH-TT---SEEEEEETTHHHHHHHHHHH-SSSEE-S--S-SS-EEE-HHHHTGGGS-HHHHHHTT--TT-EEEE--SS-HHHHHHHHHHHHTT--/-----HHHHHHHSS--PPTTS-SSPP----SB--BSSHHHHHHHHTTSS---SBTTT--HHHHHHHHHHHHHHT-SEEEEESSHHHHHHHHHHTT--TT-EEEEES-S-HHHHHIIIIIHHHTT-EEEEE-TT--HHHHHHT--TTEEEEEEESB-TTT-PBP-HHHHHHHHHHTT-PEEEE-TTTHHHH--GGGGT-SEEEE-TTTTTT-SS----EEEEE-S-S-GGGGTTTTHHHHS-BGGGTTB-HHHHHGGGHHHHHIIIIIIHHH--PPPHHHHHHHHHHHHTHHHHHHHHHHHHHHHHHHHHT-TTEEEEE-TTSTT-TTHHHHHHH-TT---SEEEEEETTHHHHHHHHHHH-SSSEE-S--S-SS-EEE-HHHHTGGGS-HHHHHHTT--TTPEEEE--SS-HHHHHHHHHHHHTT--